Protein 8XUA (pdb70)

Foldseek 3Di:
DKKKKKKKKKAKPFCQQLQFRIFMKIKIWGWDADDQGTKIWMKMWARHHDHDGDDPFRRPHDAFTKMKTWIKDKGCPDVFKIKMWIWIWIDTPPGTAFTKTKMKIKGADPQFKIWMKIKIWGQGPDPPRDDIKIWIWIKIKGDNDQFKIWMWIWIAIDVLGWIKIKTKMWGNDPFKIKIWIWMWGGHSDHGPVRDGSTMIIIMIMIMGMD/DKKKKKKWKKAKPQQQQLQFRIFMKIKIKDWDDDVQGTKMKMKMWASHHDHDGDDPFRRPHDAWTKIKTKIKDKGPPDPFKIKMWMWIWTDTPHGTFFTKTKIKIKGADPQQKIWMKIKIWGQGPDPVRDDIKIKIWIKIKGPNDQQKIWMWIWIAIVVLGWIKIKIKIWGNDAFKIKMWMWIFTGHSDHGPVRHGPTMIMTMIMIMGMD/DKKKWKKKKKAKPQCQALQFRIFMKIKIWDWADDPFGTKIWMKIWASHHDHDGDDPQNGPHDAFTKIKTKMKDKGPPDPFKIKMWIWIWIDGPHDTAFTKTKMKIKGADPQQKIWMKMKIWGHGPDPPRDDIKIKIWTKIKGPVDQFKIWMWIWIAIPVLGWIKIKTKIWGNDPFKIKMWIKIFGGPNDHGPVRDGSIMIMIMIMIMGMD/DKWKKKKKKKAKPFQQALQARIFMKIKIWDWDQDDQGTKIWIKMWASHHDHDGHDPFNRPHDAFTKIKTKMKDKGDPDPFKIKMWIWIWIDTPHDGAFTKTKIKIWGADPQFKIWMKMKIKGQGPDPVRPPIKIKIKIKIKGCNDQQKIWMWIWIAIRPLGWIKIKIKMWRNDAFKIKIWMKMWTGHSDHGPVRHGPIMIMIMIMIMGMD

Organism: Vibrio harveyi (NCBI:txid669)

Structure (mmCIF, N/CA/C/O backbone):
data_8XUA
#
_entry.id   8XUA
#
_cell.length_a   114.540
_cell.length_b   77.089
_cell.length_c   143.062
_cell.angle_alpha   90.00
_cell.angle_beta   95.09
_cell.angle_gamma   90.00
#
_symmetry.space_group_name_H-M   'C 1 2 1'
#
loop_
_entity.id
_entity.type
_entity.pdbx_description
1 polymer Porin
2 non-polymer (HYDROXYETHYLOXY)TRI(ETHYLOXY)OCTANE
3 non-polymer 'PHOSPHATE ION'
4 non-polymer 'SODIUM ION'
5 water water
#
loop_
_atom_site.group_PDB
_atom_site.id
_atom_site.type_symbol
_atom_site.label_atom_id
_atom_site.label_alt_id
_atom_site.label_comp_id
_atom_site.label_asym_id
_atom_site.label_entity_id
_atom_site.label_seq_id
_atom_site.pdbx_PDB_ins_code
_atom_site.Cartn_x
_atom_site.Cartn_y
_atom_site.Cartn_z
_atom_site.occupancy
_atom_site.B_iso_or_equiv
_atom_site.auth_seq_id
_atom_site.auth_comp_id
_atom_site.auth_asym_id
_atom_site.auth_atom_id
_atom_site.pdbx_PDB_model_num
ATOM 1 N N . GLY A 1 1 ? -0.335 4.739 69.073 1.00 56.25 1 GLY A N 1
ATOM 2 C CA . GLY A 1 1 ? 1.020 4.283 68.836 1.00 52.65 1 GLY A CA 1
ATOM 3 C C . GLY A 1 1 ? 1.079 2.839 68.368 1.00 57.71 1 GLY A C 1
ATOM 4 O O . GLY A 1 1 ? 0.389 1.960 68.898 1.00 62.10 1 GLY A O 1
ATOM 5 N N . SER A 1 2 ? 1.911 2.579 67.368 1.00 46.58 2 SER A N 1
ATOM 6 C CA . SER A 1 2 ? 2.052 1.223 66.878 1.00 51.36 2 SER A CA 1
ATOM 7 C C . SER A 1 2 ? 3.414 1.057 66.229 1.00 46.47 2 SER A C 1
ATOM 8 O O . SER A 1 2 ? 3.928 1.988 65.608 1.00 42.16 2 SER A O 1
ATOM 11 N N . SER A 1 3 ? 4.003 -0.119 66.427 1.00 51.41 3 SER A N 1
ATOM 12 C CA . SER A 1 3 ? 5.223 -0.555 65.766 1.00 47.72 3 SER A CA 1
ATOM 13 C C . SER A 1 3 ? 4.881 -1.653 64.768 1.00 47.41 3 SER A C 1
ATOM 14 O O . SER A 1 3 ? 3.806 -2.259 64.824 1.00 47.67 3 SER A O 1
ATOM 17 N N . TYR A 1 4 ? 5.790 -1.892 63.832 1.00 38.38 4 TYR A N 1
ATOM 18 C CA . TYR A 1 4 ? 5.537 -2.955 62.877 1.00 38.07 4 TYR A CA 1
ATOM 19 C C . TYR A 1 4 ? 6.840 -3.380 62.231 1.00 39.50 4 TYR A C 1
ATOM 20 O O . TYR A 1 4 ? 7.789 -2.596 62.147 1.00 35.40 4 TYR A O 1
ATOM 29 N N . VAL A 1 5 ? 6.875 -4.640 61.785 1.00 38.89 5 VAL A N 1
ATOM 30 C CA . VAL A 1 5 ? 7.965 -5.161 60.971 1.00 34.66 5 VAL A CA 1
ATOM 31 C C . VAL A 1 5 ? 7.361 -5.835 59.758 1.00 33.31 5 VAL A C 1
ATOM 32 O O . VAL A 1 5 ? 6.226 -6.313 59.792 1.00 37.24 5 VAL A O 1
ATOM 36 N N . THR A 1 6 ? 8.125 -5.866 58.678 1.00 31.26 6 THR A N 1
ATOM 37 C CA . THR A 1 6 ? 7.716 -6.585 57.486 1.00 30.21 6 THR A CA 1
ATOM 38 C C . THR A 1 6 ? 8.983 -7.001 56.768 1.00 31.76 6 THR A C 1
ATOM 39 O O . THR A 1 6 ? 10.063 -6.474 57.034 1.00 38.39 6 THR A O 1
ATOM 43 N N . GLY A 1 7 ? 8.859 -7.966 55.882 1.00 30.74 7 GLY A N 1
ATOM 44 C CA . GLY A 1 7 ? 10.031 -8.513 55.245 1.00 32.36 7 GLY A CA 1
ATOM 45 C C . GLY A 1 7 ? 9.625 -9.633 54.321 1.00 35.66 7 GLY A C 1
ATOM 46 O O . GLY A 1 7 ? 8.561 -10.246 54.473 1.00 35.77 7 GLY A O 1
ATOM 47 N N . ASN A 1 8 ? 10.495 -9.903 53.358 1.00 34.14 8 ASN A N 1
ATOM 48 C CA . ASN A 1 8 ? 10.202 -10.980 52.433 1.00 37.94 8 ASN A CA 1
ATOM 49 C C . ASN A 1 8 ? 11.485 -11.620 51.936 1.00 37.60 8 ASN A C 1
ATOM 50 O O . ASN A 1 8 ? 12.586 -11.072 52.082 1.00 32.54 8 ASN A O 1
ATOM 55 N N . ILE A 1 9 ? 11.295 -12.775 51.299 1.00 36.12 9 ILE A N 1
ATOM 56 C CA . ILE A 1 9 ? 12.311 -13.471 50.520 1.00 35.01 9 ILE A CA 1
ATOM 57 C C . ILE A 1 9 ? 11.866 -13.469 49.066 1.00 34.38 9 ILE A C 1
ATOM 58 O O . ILE A 1 9 ? 10.703 -13.762 48.760 1.00 33.62 9 ILE A O 1
ATOM 63 N N . GLN A 1 10 ? 12.791 -13.164 48.170 1.00 32.88 10 GLN A N 1
ATOM 64 C CA . GLN A 1 10 ? 12.478 -13.008 46.755 1.00 37.57 10 GLN A CA 1
ATOM 65 C C . GLN A 1 10 ? 13.335 -13.968 45.935 1.00 41.33 10 GLN A C 1
ATOM 66 O O . GLN A 1 10 ? 14.570 -13.911 46.004 1.00 38.66 10 GLN A O 1
ATOM 72 N N . PHE A 1 11 ? 12.682 -14.858 45.173 1.00 40.59 11 PHE A N 1
ATOM 73 C CA . PHE A 1 11 ? 13.367 -15.787 44.272 1.00 40.35 11 PHE A CA 1
ATOM 74 C C . PHE A 1 11 ? 13.248 -15.281 42.840 1.00 36.88 11 PHE A C 1
ATOM 75 O O . PHE A 1 11 ? 12.140 -15.125 42.344 1.00 40.40 11 PHE A O 1
ATOM 83 N N . HIS A 1 12 ? 14.374 -15.065 42.164 1.00 37.05 12 HIS A N 1
ATOM 84 C CA . HIS A 1 12 ? 14.389 -14.392 40.866 1.00 39.54 12 HIS A CA 1
ATOM 85 C C . HIS A 1 12 ? 14.752 -15.348 39.742 1.00 42.20 12 HIS A C 1
ATOM 86 O O . HIS A 1 12 ? 15.687 -16.144 39.879 1.00 43.83 12 HIS A O 1
ATOM 93 N N . ASP A 1 13 ? 14.053 -15.221 38.603 1.00 41.81 13 ASP A N 1
ATOM 94 C CA . ASP A 1 13 ? 14.336 -16.030 37.412 1.00 43.39 13 ASP A CA 1
ATOM 95 C C . ASP A 1 13 ? 15.349 -15.375 36.479 1.00 41.68 13 ASP A C 1
ATOM 96 O O . ASP A 1 13 ? 15.654 -15.932 35.425 1.00 43.88 13 ASP A O 1
ATOM 101 N N . ASP A 1 14 ? 15.839 -14.193 36.841 1.00 41.20 14 ASP A N 1
ATOM 102 C CA . ASP A 1 14 ? 16.899 -13.490 36.122 1.00 40.55 14 ASP A CA 1
ATOM 103 C C . ASP A 1 14 ? 17.388 -12.470 37.147 1.00 45.99 14 ASP A C 1
ATOM 104 O O . ASP A 1 14 ? 16.738 -11.446 37.357 1.00 53.37 14 ASP A O 1
ATOM 109 N N . GLY A 1 15 ? 18.484 -12.744 37.799 1.00 40.75 15 GLY A N 1
ATOM 110 C CA . GLY A 1 15 ? 18.688 -11.854 38.921 1.00 39.32 15 GLY A CA 1
ATOM 111 C C . GLY A 1 15 ? 19.594 -10.690 38.610 1.00 40.25 15 GLY A C 1
ATOM 112 O O . GLY A 1 15 ? 20.279 -10.186 39.505 1.00 41.47 15 GLY A O 1
ATOM 113 N N . ARG A 1 16 ? 19.624 -10.255 37.349 1.00 39.83 16 ARG A N 1
ATOM 114 C CA . ARG A 1 16 ? 20.656 -9.306 36.951 1.00 38.03 16 ARG A CA 1
ATOM 115 C C . ARG A 1 16 ? 20.435 -7.933 37.580 1.00 41.74 16 ARG A C 1
ATOM 116 O O . ARG A 1 16 ? 21.383 -7.337 38.099 1.00 39.48 16 ARG A O 1
ATOM 124 N N . ILE A 1 17 ? 19.193 -7.416 37.570 1.00 44.44 17 ILE A N 1
ATOM 125 C CA . ILE A 1 17 ? 18.978 -6.081 38.136 1.00 38.57 17 ILE A CA 1
ATOM 126 C C . ILE A 1 17 ? 19.300 -6.072 39.621 1.00 41.36 17 ILE A C 1
ATOM 127 O O . ILE A 1 17 ? 19.717 -5.041 40.169 1.00 45.60 17 ILE A O 1
ATOM 132 N N . HIS A 1 18 ? 19.165 -7.215 40.285 1.00 40.14 18 HIS A N 1
ATOM 133 C CA . HIS A 1 18 ? 19.445 -7.306 41.706 1.00 35.27 18 HIS A CA 1
ATOM 134 C C . HIS A 1 18 ? 20.858 -7.732 42.017 1.00 35.42 18 HIS A C 1
ATOM 135 O O . HIS A 1 18 ? 21.270 -7.596 43.166 1.00 40.69 18 HIS A O 1
ATOM 142 N N . GLY A 1 19 ? 21.598 -8.252 41.043 1.00 38.58 19 GLY A N 1
ATOM 143 C CA . GLY A 1 19 ? 22.914 -8.810 41.289 1.00 38.54 19 GLY A CA 1
ATOM 144 C C . GLY A 1 19 ? 22.935 -10.219 41.863 1.00 37.63 19 GLY A C 1
ATOM 145 O O . GLY A 1 19 ? 24.025 -10.729 42.169 1.00 38.53 19 GLY A O 1
ATOM 146 N N . SER A 1 20 ? 21.786 -10.883 41.978 1.00 36.12 20 SER A N 1
ATOM 147 C CA . SER A 1 20 ? 21.697 -12.115 42.750 1.00 37.60 20 SER A CA 1
ATOM 148 C C . SER A 1 20 ? 20.366 -12.798 42.449 1.00 39.23 20 SER A C 1
ATOM 149 O O . SER A 1 20 ? 19.397 -12.133 42.085 1.00 39.26 20 SER A O 1
ATOM 152 N N . ASP A 1 21 ? 20.344 -14.143 42.581 1.00 43.41 21 ASP A N 1
ATOM 153 C CA . ASP A 1 21 ? 19.165 -14.970 42.280 1.00 41.75 21 ASP A CA 1
ATOM 154 C C . ASP A 1 21 ? 18.139 -14.945 43.398 1.00 41.07 21 ASP A C 1
ATOM 155 O O . ASP A 1 21 ? 16.978 -15.326 43.195 1.00 40.11 21 ASP A O 1
ATOM 160 N N . MET A 1 22 ? 18.555 -14.517 44.574 1.00 42.29 22 MET A N 1
ATOM 161 C CA . MET A 1 22 ? 17.711 -14.462 45.745 1.00 40.72 22 MET A CA 1
ATOM 162 C C . MET A 1 22 ? 18.022 -13.168 46.480 1.00 35.03 22 MET A C 1
ATOM 163 O O . MET A 1 22 ? 19.188 -12.797 46.615 1.00 32.79 22 MET A O 1
ATOM 168 N N . THR A 1 23 ? 16.983 -12.462 46.916 1.00 34.39 23 THR A N 1
ATOM 169 C CA . THR A 1 23 ? 17.177 -11.282 47.748 1.00 31.41 23 THR A CA 1
ATOM 170 C C . THR A 1 23 ? 16.094 -11.212 48.815 1.00 28.31 23 THR A C 1
ATOM 171 O O . THR A 1 23 ? 15.100 -11.936 48.785 1.00 35.04 23 THR A O 1
ATOM 175 N N . SER A 1 24 ? 16.290 -10.298 49.749 1.00 28.87 24 SER A N 1
ATOM 176 C CA . SER A 1 24 ? 15.340 -9.972 50.799 1.00 28.50 24 SER A CA 1
ATOM 177 C C . SER A 1 24 ? 15.227 -8.456 50.937 1.00 30.32 24 SER A C 1
ATOM 178 O O . SER A 1 24 ? 16.213 -7.723 50.782 1.00 27.70 24 SER A O 1
ATOM 181 N N . THR A 1 25 ? 14.021 -7.993 51.240 1.00 31.67 25 THR A N 1
ATOM 182 C CA . THR A 1 25 ? 13.775 -6.617 51.641 1.00 30.73 25 THR A CA 1
ATOM 183 C C . THR A 1 25 ? 13.086 -6.628 52.996 1.00 33.19 25 THR A C 1
ATOM 184 O O . THR A 1 25 ? 12.158 -7.417 53.223 1.00 35.16 25 THR A O 1
ATOM 188 N N . LEU A 1 26 ? 13.535 -5.762 53.898 1.00 26.93 26 LEU A N 1
ATOM 189 C CA . LEU A 1 26 ? 13.078 -5.818 55.276 1.00 28.34 26 LEU A CA 1
ATOM 190 C C . LEU A 1 26 ? 12.816 -4.407 55.739 1.00 32.90 26 LEU A C 1
ATOM 191 O O . LEU A 1 26 ? 13.506 -3.474 55.323 1.00 37.94 26 LEU A O 1
ATOM 196 N N . GLU A 1 27 ? 11.832 -4.250 56.620 1.00 32.43 27 GLU A N 1
ATOM 197 C CA . GLU A 1 27 ? 11.408 -2.910 56.988 1.00 31.34 27 GLU A CA 1
ATOM 198 C C . GLU A 1 27 ? 10.803 -2.918 58.379 1.00 31.25 27 GLU A C 1
ATOM 199 O O . GLU A 1 27 ? 10.083 -3.844 58.744 1.00 37.03 27 GLU A O 1
ATOM 205 N N . ALA A 1 28 ? 11.073 -1.864 59.134 1.00 33.57 28 ALA A N 1
ATOM 206 C CA . ALA A 1 28 ? 10.566 -1.673 60.491 1.00 36.26 28 ALA A CA 1
ATOM 207 C C . ALA A 1 28 ? 10.250 -0.197 60.717 1.00 31.79 28 ALA A C 1
ATOM 208 O O . ALA A 1 28 ? 11.002 0.690 60.288 1.00 25.63 28 ALA A O 1
ATOM 210 N N . GLY A 1 29 ? 9.152 0.060 61.414 1.00 32.78 29 GLY A N 1
ATOM 211 C CA . GLY A 1 29 ? 8.816 1.437 61.722 1.00 34.63 29 GLY A CA 1
ATOM 212 C C . GLY A 1 29 ? 7.840 1.545 62.866 1.00 36.13 29 GLY A C 1
ATOM 213 O O . GLY A 1 29 ? 7.286 0.557 63.348 1.00 41.77 29 GLY A O 1
ATOM 214 N N . HIS A 1 30 ? 7.652 2.769 63.316 1.00 35.47 30 HIS A N 1
ATOM 215 C CA . HIS A 1 30 ? 6.702 3.043 64.377 1.00 36.77 30 HIS A CA 1
ATOM 216 C C . HIS A 1 30 ? 5.817 4.202 63.932 1.00 39.46 30 HIS A C 1
ATOM 217 O O . HIS A 1 30 ? 6.233 5.051 63.130 1.00 37.18 30 HIS A O 1
ATOM 224 N N . THR A 1 31 ? 4.561 4.199 64.392 1.00 37.71 31 THR A N 1
ATOM 225 C CA . THR A 1 31 ? 3.645 5.299 64.107 1.00 37.36 31 THR A CA 1
ATOM 226 C C . THR A 1 31 ? 3.272 6.015 65.398 1.00 34.03 31 THR A C 1
ATOM 227 O O . THR A 1 31 ? 2.651 5.425 66.277 1.00 41.90 31 THR A O 1
ATOM 231 N N . PHE A 1 32 ? 3.647 7.273 65.518 1.00 31.68 32 PHE A N 1
AT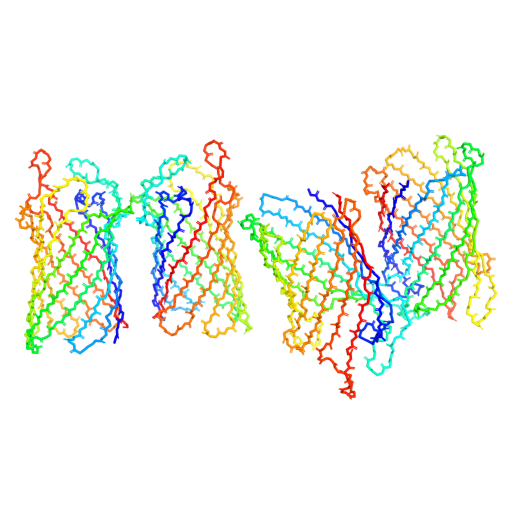OM 232 C CA . PHE A 1 32 ? 3.125 8.090 66.601 1.00 39.16 32 PHE A CA 1
ATOM 233 C C . PHE A 1 32 ? 1.878 8.830 66.114 1.00 47.52 32 PHE A C 1
ATOM 234 O O . PHE A 1 32 ? 1.852 9.376 65.006 1.00 44.70 32 PHE A O 1
ATOM 242 N N . ASP A 1 33 ? 0.844 8.838 66.949 1.00 50.22 33 ASP A N 1
ATOM 243 C CA . ASP A 1 33 ? -0.408 9.503 66.634 1.00 50.58 33 ASP A CA 1
ATOM 244 C C . ASP A 1 33 ? -0.329 10.951 67.102 1.00 54.05 33 ASP A C 1
ATOM 245 O O . ASP A 1 33 ? 0.140 11.218 68.211 1.00 54.97 33 ASP A O 1
ATOM 250 N N . ASN A 1 34 ? -0.736 11.880 66.244 1.00 55.91 34 ASN A N 1
ATOM 251 C CA . ASN A 1 34 ? -0.828 13.294 66.601 1.00 60.64 34 ASN A CA 1
ATOM 252 C C . ASN A 1 34 ? -2.170 13.818 66.082 1.00 66.61 34 ASN A C 1
ATOM 253 O O . ASN A 1 34 ? -3.085 13.053 65.746 1.00 62.67 34 ASN A O 1
ATOM 258 N N . GLN A 1 35 ? -2.311 15.147 66.009 1.00 77.93 35 GLN A N 1
ATOM 259 C CA . GLN A 1 35 ? -3.579 15.724 65.563 1.00 80.39 35 GLN A CA 1
ATOM 260 C C . GLN A 1 35 ? -3.883 15.361 64.114 1.00 84.65 35 GLN A C 1
ATOM 261 O O . GLN A 1 35 ? -4.992 14.917 63.790 1.00 89.14 35 GLN A O 1
ATOM 267 N N . PHE A 1 36 ? -2.913 15.560 63.224 1.00 68.28 36 PHE A N 1
ATOM 268 C CA . PHE A 1 36 ? -3.167 15.353 61.807 1.00 60.57 36 PHE A CA 1
ATOM 269 C C . PHE A 1 36 ? -3.419 13.878 61.485 1.00 61.94 36 PHE A C 1
ATOM 270 O O . PHE A 1 36 ? -4.213 13.557 60.585 1.00 55.97 36 PHE A O 1
ATOM 278 N N . GLY A 1 37 ? -2.773 12.977 62.206 1.00 61.89 37 GLY A N 1
ATOM 279 C CA . GLY A 1 37 ? -2.934 11.548 61.984 1.00 57.97 37 GLY A CA 1
ATOM 280 C C . GLY A 1 37 ? -1.712 10.780 62.479 1.00 52.18 37 GLY A C 1
ATOM 281 O O . GLY A 1 37 ? -1.191 11.021 63.575 1.00 51.34 37 GLY A O 1
ATOM 282 N N . GLY A 1 38 ? -1.260 9.842 61.658 1.00 42.62 38 GLY A N 1
ATOM 283 C CA . GLY A 1 38 ? -0.085 9.074 61.994 1.00 44.96 38 GLY A CA 1
ATOM 284 C C . GLY A 1 38 ? 1.147 9.761 61.449 1.00 40.74 38 GLY A C 1
ATOM 285 O O . GLY A 1 38 ? 1.174 10.172 60.285 1.00 40.99 38 GLY A O 1
ATOM 286 N N . PHE A 1 39 ? 2.153 9.923 62.305 1.00 39.62 39 PHE A N 1
ATOM 287 C CA . PHE A 1 39 ? 3.502 10.237 61.860 1.00 38.05 39 PHE A CA 1
ATOM 288 C C . PHE A 1 39 ? 4.351 8.983 62.030 1.00 40.08 39 PHE A C 1
ATOM 289 O O . PHE A 1 39 ? 4.505 8.482 63.151 1.00 37.50 39 PHE A O 1
ATOM 297 N N . THR A 1 40 ? 4.893 8.478 60.916 1.00 37.84 40 THR A N 1
ATOM 298 C CA . THR A 1 40 ? 5.567 7.186 60.868 1.00 36.71 40 THR A CA 1
ATOM 299 C C . THR A 1 40 ? 7.016 7.371 60.446 1.00 36.97 40 THR A C 1
ATOM 300 O O . THR A 1 40 ? 7.280 7.891 59.355 1.00 36.71 40 THR A O 1
ATOM 304 N N . VAL A 1 41 ? 7.939 6.908 61.292 1.00 31.43 41 VAL A N 1
ATOM 305 C CA . VAL A 1 41 ? 9.363 6.828 60.981 1.00 33.64 41 VAL A CA 1
ATOM 306 C C . VAL A 1 41 ? 9.716 5.364 60.725 1.00 35.43 41 VAL A C 1
ATOM 307 O O . VAL A 1 41 ? 9.164 4.461 61.365 1.00 35.19 41 VAL A O 1
ATOM 311 N N . TYR A 1 42 ? 10.627 5.120 59.790 1.00 30.53 42 TYR A N 1
ATOM 312 C CA . TYR A 1 42 ? 10.901 3.745 59.402 1.00 30.50 42 TYR A CA 1
ATOM 313 C C . TYR A 1 42 ? 12.269 3.662 58.740 1.00 32.74 42 TYR A C 1
ATOM 314 O O . TYR A 1 42 ? 12.871 4.670 58.361 1.00 28.09 42 TYR A O 1
ATOM 323 N N . THR A 1 43 ? 12.749 2.425 58.613 1.00 32.03 43 THR A N 1
ATOM 324 C CA . THR A 1 43 ? 13.958 2.135 57.869 1.00 34.06 43 THR A CA 1
ATOM 325 C C . THR A 1 43 ? 13.756 0.863 57.056 1.00 32.51 43 THR A C 1
ATOM 326 O O . THR A 1 43 ? 13.021 -0.039 57.466 1.00 30.23 43 THR A O 1
ATOM 330 N N . GLU A 1 44 ? 14.365 0.826 55.872 1.00 29.60 44 GLU A N 1
ATOM 331 C CA . GLU A 1 44 ? 14.194 -0.277 54.942 1.00 31.04 44 GLU A CA 1
ATOM 332 C C . GLU A 1 44 ? 15.566 -0.727 54.474 1.00 31.47 44 GLU A C 1
ATOM 333 O O . GLU A 1 44 ? 16.405 0.107 54.113 1.00 31.67 44 GLU A O 1
ATOM 339 N N . PHE A 1 45 ? 15.808 -2.030 54.511 1.00 26.93 45 PHE A N 1
ATOM 340 C CA . PHE A 1 45 ? 16.951 -2.618 53.825 1.00 29.01 45 PHE A CA 1
ATOM 341 C C . PHE A 1 45 ? 16.369 -3.262 52.572 1.00 33.57 45 PHE A C 1
ATOM 342 O O . PHE A 1 45 ? 15.637 -4.259 52.649 1.00 31.06 45 PHE A O 1
ATOM 350 N N . ASP A 1 46 ? 16.660 -2.670 51.427 1.00 30.90 46 ASP A N 1
ATOM 351 C CA . ASP A 1 46 ? 16.237 -3.199 50.150 1.00 30.27 46 ASP A CA 1
ATOM 352 C C . ASP A 1 46 ? 17.451 -3.795 49.442 1.00 31.05 46 ASP A C 1
ATOM 353 O O . ASP A 1 46 ? 18.513 -3.169 49.389 1.00 30.35 46 ASP A O 1
ATOM 358 N N . GLY A 1 47 ? 17.308 -5.020 48.948 1.00 27.76 47 GLY A N 1
ATOM 359 C CA . GLY A 1 47 ? 18.312 -5.602 48.090 1.00 24.96 47 GLY A CA 1
ATOM 360 C C . GLY A 1 47 ? 19.359 -6.427 48.792 1.00 33.01 47 GLY A C 1
ATOM 361 O O . GLY A 1 47 ? 20.493 -6.512 48.298 1.00 32.02 47 GLY A O 1
ATOM 362 N N . ILE A 1 48 ? 19.035 -7.010 49.948 1.00 30.87 48 ILE A N 1
ATOM 363 C CA . ILE A 1 48 ? 19.987 -7.876 50.631 1.00 32.66 48 ILE A CA 1
ATOM 364 C C . ILE A 1 48 ? 20.210 -9.110 49.768 1.00 34.58 48 ILE A C 1
ATOM 365 O O . ILE A 1 48 ? 19.274 -9.864 49.490 1.00 34.32 48 ILE A O 1
ATOM 370 N N . GLN A 1 49 ? 21.443 -9.321 49.330 1.00 35.38 49 GLN A N 1
ATOM 371 C CA . GLN A 1 49 ? 21.698 -10.424 48.416 1.00 36.92 49 GLN A CA 1
ATOM 372 C C . GLN A 1 49 ? 21.840 -11.736 49.185 1.00 35.37 49 GLN A C 1
ATOM 373 O O . GLN A 1 49 ? 22.683 -11.847 50.081 1.00 35.28 49 GLN A O 1
ATOM 379 N N . LEU A 1 50 ? 21.000 -12.720 48.835 1.00 36.10 50 LEU A N 1
ATOM 380 C CA . LEU A 1 50 ? 21.011 -14.043 49.451 1.00 34.84 50 LEU A CA 1
ATOM 381 C C . LEU A 1 50 ? 21.451 -15.151 48.503 1.00 37.20 50 LEU A C 1
ATOM 382 O O . LEU A 1 50 ? 21.936 -16.181 48.973 1.00 40.49 50 LEU A O 1
ATOM 387 N N . GLY A 1 51 ? 21.299 -14.970 47.190 1.00 36.67 51 GLY A N 1
ATOM 388 C CA . GLY A 1 51 ? 21.533 -16.015 46.223 1.00 33.56 51 GLY A CA 1
ATOM 389 C C . GLY A 1 51 ? 22.826 -15.871 45.428 1.00 38.44 51 GLY A C 1
ATOM 390 O O . GLY A 1 51 ? 23.644 -14.968 45.623 1.00 34.63 51 GLY A O 1
ATOM 391 N N . LYS A 1 52 ? 23.003 -16.837 44.524 1.00 40.87 52 LYS A N 1
ATOM 392 C CA . LYS A 1 52 ? 24.116 -16.835 43.587 1.00 38.77 52 LYS A CA 1
ATOM 393 C C . LYS A 1 52 ? 24.199 -15.506 42.855 1.00 37.51 52 LYS A C 1
ATOM 394 O O . LYS A 1 52 ? 23.183 -15.000 42.367 1.00 43.31 52 LYS A O 1
ATOM 400 N N . LEU A 1 53 ? 25.413 -14.957 42.760 1.00 33.50 53 LEU A N 1
ATOM 401 C CA . LEU A 1 53 ? 25.613 -13.624 42.193 1.00 34.00 53 LEU A CA 1
ATOM 402 C C . LEU A 1 53 ? 25.478 -13.638 40.678 1.00 41.55 53 LEU A C 1
ATOM 403 O O . LEU A 1 53 ? 26.077 -14.476 40.003 1.00 51.91 53 LEU A O 1
ATOM 408 N N . GLU A 1 54 ? 24.717 -12.688 40.139 1.00 45.04 54 GLU A N 1
ATOM 409 C CA . GLU A 1 54 ? 24.611 -12.475 38.699 1.00 42.25 54 GLU A CA 1
ATOM 410 C C . GLU A 1 54 ? 25.520 -11.316 38.310 1.00 43.16 54 GLU A C 1
ATOM 411 O O . GLU A 1 54 ? 25.238 -10.161 38.642 1.00 44.31 54 GLU A O 1
ATOM 417 N N . THR A 1 55 ? 26.601 -11.616 37.593 1.00 49.43 55 THR A N 1
ATOM 418 C CA . THR A 1 55 ? 27.559 -10.587 37.210 1.00 54.51 55 THR A CA 1
ATOM 419 C C . THR A 1 55 ? 27.712 -10.405 35.704 1.00 55.71 55 THR A C 1
ATOM 420 O O . THR A 1 55 ? 28.315 -9.412 35.281 1.00 56.23 55 THR A O 1
ATOM 424 N N . GLU A 1 56 ? 27.189 -11.309 34.889 1.00 54.37 56 GLU A N 1
ATOM 425 C CA . GLU A 1 56 ? 27.377 -11.208 33.452 1.00 57.80 56 GLU A CA 1
ATOM 426 C C . GLU A 1 56 ? 26.202 -10.466 32.836 1.00 58.54 56 GLU A C 1
ATOM 427 O O . GLU A 1 56 ? 25.146 -10.316 33.450 1.00 59.95 56 GLU A O 1
ATOM 433 N N . ASN A 1 57 ? 26.403 -9.986 31.610 1.00 55.69 57 ASN A N 1
ATOM 434 C CA . ASN A 1 57 ? 25.309 -9.496 30.772 1.00 54.67 57 ASN A CA 1
ATOM 435 C C . ASN A 1 57 ? 24.495 -8.409 31.456 1.00 54.25 57 ASN A C 1
ATOM 436 O O . ASN A 1 57 ? 23.271 -8.380 31.352 1.00 58.41 57 ASN A O 1
ATOM 441 N N . GLY A 1 58 ? 25.160 -7.510 32.159 1.00 54.47 58 GLY A N 1
ATOM 442 C CA . GLY A 1 58 ? 24.445 -6.429 32.794 1.00 52.32 58 GLY A CA 1
ATOM 443 C C . GLY A 1 58 ? 24.075 -6.669 34.236 1.00 50.31 58 GLY A C 1
ATOM 444 O O . GLY A 1 58 ? 23.569 -5.747 34.885 1.00 52.14 58 GLY A O 1
ATOM 445 N N . GLY A 1 59 ? 24.320 -7.869 34.758 1.00 48.50 59 GLY A N 1
ATOM 446 C CA . GLY A 1 59 ? 24.052 -8.125 36.161 1.00 45.72 59 GLY A CA 1
ATOM 447 C C . GLY A 1 59 ? 24.876 -7.227 37.068 1.00 45.91 59 GLY A C 1
ATOM 448 O O . GLY A 1 59 ? 26.053 -6.960 36.816 1.00 51.68 59 GLY A O 1
ATOM 449 N N . ALA A 1 60 ? 24.247 -6.779 38.152 1.00 42.10 60 ALA A N 1
ATOM 450 C CA . ALA A 1 60 ? 24.880 -5.849 39.070 1.00 38.89 60 ALA A CA 1
ATOM 451 C C . ALA A 1 60 ? 25.986 -6.489 39.908 1.00 41.71 60 ALA A C 1
ATOM 452 O O . ALA A 1 60 ? 26.803 -5.762 40.482 1.00 37.77 60 ALA A O 1
ATOM 454 N N . GLY A 1 61 ? 26.037 -7.818 40.003 1.00 39.25 61 GLY A N 1
ATOM 455 C CA . GLY A 1 61 ? 27.128 -8.356 40.791 1.00 38.24 61 GLY A CA 1
ATOM 456 C C . GLY A 1 61 ? 26.997 -8.052 42.285 1.00 39.49 61 GLY A C 1
ATOM 457 O O . GLY A 1 61 ? 25.910 -7.831 42.819 1.00 41.68 61 GLY A O 1
ATOM 458 N N . ASN A 1 62 ? 28.133 -8.065 42.972 1.00 37.50 62 ASN A N 1
ATOM 459 C CA . ASN A 1 62 ? 28.105 -7.903 44.421 1.00 37.87 62 ASN A CA 1
ATOM 460 C C . ASN A 1 62 ? 27.784 -6.442 44.754 1.00 38.06 62 ASN A C 1
ATOM 461 O O . ASN A 1 62 ? 28.656 -5.574 44.721 1.00 36.20 62 ASN A O 1
ATOM 466 N N . THR A 1 63 ? 26.526 -6.175 45.088 1.00 35.95 63 THR A N 1
ATOM 467 C CA . THR A 1 63 ? 26.067 -4.846 45.460 1.00 39.44 63 THR A CA 1
ATOM 468 C C . THR A 1 63 ? 26.238 -4.627 46.960 1.00 39.48 63 THR A C 1
ATOM 469 O O . THR A 1 63 ? 26.603 -5.538 47.713 1.00 34.96 63 THR A O 1
ATOM 473 N N . THR A 1 64 ? 25.991 -3.354 47.392 1.00 37.82 64 THR A N 1
ATOM 474 C CA . THR A 1 64 ? 25.718 -3.040 48.790 1.00 36.67 64 THR A CA 1
ATOM 475 C C . THR A 1 64 ? 24.251 -2.661 48.927 1.00 31.32 64 THR A C 1
ATOM 476 O O . THR A 1 64 ? 23.679 -2.067 48.017 1.00 33.74 64 THR A O 1
ATOM 480 N N . PRO A 1 65 ? 23.610 -3.000 50.036 1.00 28.75 65 PRO A N 1
ATOM 481 C CA . PRO A 1 65 ? 22.150 -2.857 50.116 1.00 27.07 65 PRO A CA 1
ATOM 482 C C . PRO A 1 65 ? 21.694 -1.399 50.022 1.00 29.50 65 PRO A C 1
ATOM 483 O O . PRO A 1 65 ? 22.458 -0.460 50.254 1.00 32.03 65 PRO A O 1
ATOM 487 N N . ALA A 1 66 ? 20.415 -1.221 49.702 1.00 24.48 66 ALA A N 1
ATOM 488 C CA . ALA A 1 66 ? 19.799 0.097 49.575 1.00 28.94 66 ALA A CA 1
ATOM 489 C C . ALA A 1 66 ? 19.120 0.450 50.892 1.00 29.69 66 ALA A C 1
ATOM 490 O O . ALA A 1 66 ? 18.083 -0.125 51.224 1.00 34.18 66 ALA A O 1
ATOM 492 N N . ILE A 1 67 ? 19.682 1.400 51.635 1.00 28.96 67 ILE A N 1
ATOM 493 C CA . ILE A 1 67 ? 19.188 1.757 52.966 1.00 31.26 67 ILE A CA 1
ATOM 494 C C . ILE A 1 67 ? 18.325 3.012 52.880 1.00 33.25 67 ILE A C 1
ATOM 495 O O . ILE A 1 67 ? 18.795 4.077 52.465 1.00 36.26 67 ILE A O 1
ATOM 500 N N . THR A 1 68 ? 17.076 2.896 53.309 1.00 34.34 68 THR A N 1
ATOM 501 C CA . THR A 1 68 ? 16.151 4.011 53.447 1.00 31.54 68 THR A CA 1
ATOM 502 C C . THR A 1 68 ? 15.903 4.309 54.923 1.00 34.12 68 THR A C 1
ATOM 503 O O . THR A 1 68 ? 15.571 3.406 55.695 1.00 33.12 68 THR A O 1
ATOM 507 N N . VAL A 1 69 ? 16.044 5.562 55.313 1.00 30.64 69 VAL A N 1
ATOM 508 C CA . VAL A 1 69 ? 15.396 6.066 56.514 1.00 28.78 69 VAL A CA 1
ATOM 509 C C . VAL A 1 69 ? 14.397 7.117 56.057 1.00 31.15 69 VAL A C 1
ATOM 510 O O . VAL A 1 69 ? 14.642 7.830 55.077 1.00 33.05 69 VAL A O 1
ATOM 514 N N . GLY A 1 70 ? 13.257 7.190 56.736 1.00 31.29 70 GLY A N 1
ATOM 515 C CA . GLY A 1 70 ? 12.193 8.044 56.251 1.00 32.29 70 GLY A CA 1
ATOM 516 C C . GLY A 1 70 ? 11.255 8.479 57.347 1.00 33.95 70 GLY A C 1
ATOM 517 O O . GLY A 1 70 ? 11.194 7.869 58.418 1.00 34.45 70 GLY A O 1
ATOM 518 N N . GLY A 1 71 ? 10.516 9.558 57.054 1.00 35.90 71 GLY A N 1
ATOM 519 C CA . GLY A 1 71 ? 9.428 10.061 57.873 1.00 31.70 71 GLY A CA 1
ATOM 520 C C . GLY A 1 71 ? 8.264 10.526 57.021 1.00 32.19 71 GLY A C 1
ATOM 521 O O . GLY A 1 71 ? 8.471 11.092 55.946 1.00 33.33 71 GLY A O 1
ATOM 522 N N . GLU A 1 72 ? 7.038 10.288 57.489 1.00 35.21 72 GLU A N 1
ATOM 523 C CA . GLU A 1 72 ? 5.807 10.534 56.735 1.00 37.04 72 GLU A CA 1
ATOM 524 C C . GLU A 1 72 ? 4.711 10.988 57.687 1.00 33.77 72 GLU A C 1
ATOM 525 O O . GLU A 1 72 ? 4.500 10.365 58.732 1.00 31.79 72 GLU A O 1
ATOM 531 N N . GLN A 1 73 ? 3.996 12.046 57.317 1.00 36.52 73 GLN A N 1
ATOM 532 C CA . GLN A 1 73 ? 2.826 12.504 58.062 1.00 35.93 73 GLN A CA 1
ATOM 533 C C . GLN A 1 73 ? 1.582 12.168 57.254 1.00 35.26 73 GLN A C 1
ATOM 534 O O . GLN A 1 73 ? 1.475 12.554 56.083 1.00 34.56 73 GLN A O 1
ATOM 540 N N . ALA A 1 74 ? 0.657 11.436 57.860 1.00 33.56 74 ALA A N 1
ATOM 541 C CA . ALA A 1 74 ? -0.583 11.092 57.177 1.00 41.29 74 ALA A CA 1
ATOM 542 C C . ALA A 1 74 ? -1.727 11.929 57.746 1.00 42.40 74 ALA A C 1
ATOM 543 O O . ALA A 1 74 ? -1.728 12.299 58.922 1.00 44.40 74 ALA A O 1
ATOM 545 N N . PHE A 1 75 ? -2.674 12.279 56.885 1.00 43.31 75 PHE A N 1
ATOM 546 C CA . PHE A 1 75 ? -3.788 13.148 57.265 1.00 48.36 75 PHE A CA 1
ATOM 547 C C . PHE A 1 75 ? -5.062 12.458 56.822 1.00 43.84 75 PHE A C 1
ATOM 548 O O . PHE A 1 75 ? -5.265 12.258 55.624 1.00 44.88 75 PHE A O 1
ATOM 556 N N . ASN A 1 76 ? -5.904 12.080 57.774 1.00 44.91 76 ASN A N 1
ATOM 557 C CA . ASN A 1 76 ? -7.217 11.531 57.460 1.00 40.45 76 ASN A CA 1
ATOM 558 C C . ASN A 1 76 ? -8.148 12.691 57.128 1.00 51.16 76 ASN A C 1
ATOM 559 O O . ASN A 1 76 ? -8.682 13.341 58.027 1.00 55.80 76 ASN A O 1
ATOM 564 N N . ILE A 1 77 ? -8.332 12.967 55.831 1.00 52.01 77 ILE A N 1
ATOM 565 C CA . ILE A 1 77 ? -9.151 14.100 55.404 1.00 52.61 77 ILE A CA 1
ATOM 566 C C . ILE A 1 77 ? -10.630 13.805 55.630 1.00 55.76 77 ILE A C 1
ATOM 567 O O . ILE A 1 77 ? -11.357 14.602 56.233 1.00 54.89 77 ILE A O 1
ATOM 572 N N . THR A 1 78 ? -11.096 12.674 55.111 1.00 56.52 78 THR A N 1
ATOM 573 C CA . THR A 1 78 ? -12.413 12.112 55.350 1.00 51.11 78 THR A CA 1
ATOM 574 C C . THR A 1 78 ? -12.211 10.706 55.899 1.00 59.47 78 THR A C 1
ATOM 575 O O . THR A 1 78 ? -11.076 10.235 56.039 1.00 65.00 78 THR A O 1
ATOM 579 N N . ASP A 1 79 ? -13.302 10.040 56.279 1.00 58.26 79 ASP A N 1
ATOM 580 C CA . ASP A 1 79 ? -13.149 8.717 56.873 1.00 58.20 79 ASP A CA 1
ATOM 581 C C . ASP A 1 79 ? -12.603 7.694 55.878 1.00 57.29 79 ASP A C 1
ATOM 582 O O . ASP A 1 79 ? -12.149 6.619 56.291 1.00 57.66 79 ASP A O 1
ATOM 587 N N . HIS A 1 80 ? -12.637 8.019 54.583 1.00 52.82 80 HIS A N 1
ATOM 588 C CA . HIS A 1 80 ? -12.273 7.154 53.472 1.00 47.35 80 HIS A CA 1
ATOM 589 C C . HIS A 1 80 ? -11.137 7.708 52.614 1.00 49.90 80 HIS A C 1
ATOM 590 O O . HIS A 1 80 ? -10.417 6.926 51.981 1.00 51.24 80 HIS A O 1
ATOM 597 N N . LEU A 1 81 ? -10.962 9.025 52.574 1.00 47.51 81 LEU A N 1
ATOM 598 C CA . LEU A 1 81 ? -9.935 9.691 51.786 1.00 49.59 81 LEU A CA 1
ATOM 599 C C . LEU A 1 81 ? -8.808 10.158 52.699 1.00 52.50 81 LEU A C 1
ATOM 600 O O . LEU A 1 81 ? -9.050 10.910 53.653 1.00 51.23 81 LEU A O 1
ATOM 605 N N . TRP A 1 82 ? -7.579 9.731 52.402 1.00 43.65 82 TRP A N 1
ATOM 606 C CA . TRP A 1 82 ? -6.418 10.133 53.186 1.00 38.97 82 TRP A CA 1
ATOM 607 C C . TRP A 1 82 ? -5.320 10.614 52.248 1.00 41.61 82 TRP A C 1
ATOM 608 O O . TRP A 1 82 ? -5.298 10.296 51.056 1.00 43.85 82 TRP A O 1
ATOM 619 N N . VAL A 1 83 ? -4.408 11.406 52.800 1.00 40.93 83 VAL A N 1
ATOM 620 C CA . VAL A 1 83 ? -3.203 11.831 52.104 1.00 40.17 83 VAL A CA 1
ATOM 621 C C . VAL A 1 83 ? -2.054 11.744 53.093 1.00 40.59 83 VAL A C 1
ATOM 622 O O . VAL A 1 83 ? -2.253 11.701 54.312 1.00 37.92 83 VAL A O 1
ATOM 626 N N . ALA A 1 84 ? -0.840 11.710 52.548 1.00 37.48 84 ALA A N 1
ATOM 627 C CA . ALA A 1 84 ? 0.351 11.710 53.377 1.00 35.19 84 ALA A CA 1
ATOM 628 C C . ALA A 1 84 ? 1.450 12.455 52.648 1.00 34.33 84 ALA A C 1
ATOM 629 O O . ALA A 1 84 ? 1.429 12.594 51.424 1.00 33.81 84 ALA A O 1
ATOM 631 N N . ALA A 1 85 ? 2.413 12.940 53.420 1.00 31.94 85 ALA A N 1
ATOM 632 C CA . ALA A 1 85 ? 3.609 13.512 52.835 1.00 30.16 85 ALA A CA 1
ATOM 633 C C . ALA A 1 85 ? 4.777 13.202 53.751 1.00 34.38 85 ALA A C 1
ATOM 634 O O . ALA A 1 85 ? 4.623 13.103 54.976 1.00 34.05 85 ALA A O 1
ATOM 636 N N . GLY A 1 86 ? 5.951 13.075 53.149 1.00 33.50 86 GLY A N 1
ATOM 637 C CA . GLY A 1 86 ? 7.159 13.013 53.935 1.00 29.19 86 GLY A CA 1
ATOM 638 C C . GLY A 1 86 ? 8.385 12.898 53.067 1.00 30.54 86 GLY A C 1
ATOM 639 O O . GLY A 1 86 ? 8.378 13.254 51.886 1.00 27.84 86 GLY A O 1
ATOM 640 N N . TYR A 1 87 ? 9.436 12.362 53.673 1.00 30.49 87 TYR A N 1
ATOM 641 C CA . TYR A 1 87 ? 10.755 12.375 53.068 1.00 35.94 87 TYR A CA 1
ATOM 642 C C . TYR A 1 87 ? 11.457 11.061 53.374 1.00 34.37 87 TYR A C 1
ATOM 643 O O . TYR A 1 87 ? 11.451 10.612 54.523 1.00 36.26 87 TYR A O 1
ATOM 652 N N . GLN A 1 88 ? 12.097 10.481 52.364 1.00 32.38 88 GLN A N 1
ATOM 653 C CA . GLN A 1 88 ? 12.982 9.332 52.524 1.00 34.09 88 GLN A CA 1
ATOM 654 C C . GLN A 1 88 ? 14.383 9.708 52.070 1.00 35.95 88 GLN A C 1
ATOM 655 O O . GLN A 1 88 ? 14.551 10.397 51.056 1.00 37.03 88 GLN A O 1
ATOM 661 N N . HIS A 1 89 ? 15.385 9.241 52.805 1.00 34.67 89 HIS A N 1
ATOM 662 C CA . HIS A 1 89 ? 16.783 9.352 52.400 1.00 32.84 89 HIS A CA 1
ATOM 663 C C . HIS A 1 89 ? 17.333 7.974 52.025 1.00 36.56 89 HIS A C 1
ATOM 664 O O . HIS A 1 89 ? 17.272 7.034 52.826 1.00 36.05 89 HIS A O 1
ATOM 671 N N . LEU A 1 90 ? 17.870 7.851 50.817 1.00 35.00 90 LEU A N 1
ATOM 672 C CA . LEU A 1 90 ? 18.449 6.596 50.348 1.00 34.68 90 LEU A CA 1
ATOM 673 C C . LEU A 1 90 ? 19.972 6.688 50.370 1.00 37.80 90 LEU A C 1
ATOM 674 O O . LEU A 1 90 ? 20.546 7.553 49.700 1.00 38.71 90 LEU A O 1
ATOM 679 N N . PHE A 1 91 ? 20.631 5.805 51.128 1.00 33.55 91 PHE A N 1
ATOM 680 C CA . PHE A 1 91 ? 22.084 5.732 51.078 1.00 34.78 91 PHE A CA 1
ATOM 681 C C . PHE A 1 91 ? 22.526 4.281 50.958 1.00 34.26 91 PHE A C 1
ATOM 682 O O . PHE A 1 91 ? 21.763 3.345 51.208 1.00 31.45 91 PHE A O 1
ATOM 690 N N . SER A 1 92 ? 23.787 4.103 50.577 1.00 33.32 92 SER A N 1
ATOM 691 C CA . SER A 1 92 ? 24.335 2.767 50.406 1.00 30.36 92 SER A CA 1
ATOM 692 C C . SER A 1 92 ? 25.814 2.816 50.728 1.00 31.73 92 SER A C 1
ATOM 693 O O . SER A 1 92 ? 26.542 3.623 50.151 1.00 36.46 92 SER A O 1
ATOM 696 N N . ALA A 1 93 ? 26.251 1.952 51.639 1.00 37.51 93 ALA A N 1
ATOM 697 C CA . ALA A 1 93 ? 27.656 1.841 51.997 1.00 33.20 93 ALA A CA 1
ATOM 698 C C . ALA A 1 93 ? 28.225 3.213 52.368 1.00 35.08 93 ALA A C 1
ATOM 699 O O . ALA A 1 93 ? 29.268 3.642 51.871 1.00 37.88 93 ALA A O 1
ATOM 701 N N . GLY A 1 94 ? 27.505 3.920 53.235 1.00 31.23 94 GLY A N 1
ATOM 702 C CA . GLY A 1 94 ? 28.022 5.175 53.743 1.00 36.02 94 GLY A CA 1
ATOM 703 C C . GLY A 1 94 ? 28.030 6.345 52.771 1.00 36.37 94 GLY A C 1
ATOM 704 O O . GLY A 1 94 ? 28.797 7.286 52.964 1.00 36.76 94 GLY A O 1
ATOM 705 N N . GLU A 1 95 ? 27.183 6.326 51.745 1.00 37.85 95 GLU A N 1
ATOM 706 C CA . GLU A 1 95 ? 27.143 7.373 50.731 1.00 33.09 95 GLU A CA 1
ATOM 707 C C . GLU A 1 95 ? 25.697 7.651 50.365 1.00 37.21 95 GLU A C 1
ATOM 708 O O . GLU A 1 95 ? 24.986 6.733 49.928 1.00 36.89 95 GLU A O 1
ATOM 714 N N . SER A 1 96 ? 25.270 8.909 50.533 1.00 35.17 96 SER A N 1
ATOM 715 C CA . SER A 1 96 ? 23.929 9.317 50.105 1.00 34.96 96 SER A CA 1
ATOM 716 C C . SER A 1 96 ? 23.758 9.076 48.614 1.00 36.92 96 SER A C 1
ATOM 717 O O . SER A 1 96 ? 24.540 9.577 47.805 1.00 40.38 96 SER A O 1
ATOM 720 N N . ILE A 1 97 ? 22.728 8.316 48.257 1.00 37.37 97 ILE A N 1
ATOM 721 C CA . ILE A 1 97 ? 22.424 7.978 46.870 1.00 33.48 97 ILE A CA 1
ATOM 722 C C . ILE A 1 97 ? 21.335 8.877 46.296 1.00 37.02 97 ILE A C 1
ATOM 723 O O . ILE A 1 97 ? 21.497 9.421 45.208 1.00 44.69 97 ILE A O 1
ATOM 728 N N . GLN A 1 98 ? 20.224 9.067 47.013 1.00 35.79 98 GLN A N 1
ATOM 729 C CA . GLN A 1 98 ? 19.150 9.933 46.530 1.00 41.26 98 GLN A CA 1
ATOM 730 C C . GLN A 1 98 ? 18.454 10.614 47.696 1.00 40.07 98 GLN A C 1
ATOM 731 O O . GLN A 1 98 ? 18.389 10.075 48.802 1.00 41.80 98 GLN A O 1
ATOM 737 N N . TYR A 1 99 ? 17.948 11.814 47.435 1.00 40.33 99 TYR A N 1
ATOM 738 C CA . TYR A 1 99 ? 16.932 12.429 48.275 1.00 38.44 99 TYR A CA 1
ATOM 739 C C . TYR A 1 99 ? 15.579 12.060 47.703 1.00 36.67 99 TYR A C 1
ATOM 740 O O . TYR A 1 99 ? 15.356 12.204 46.496 1.00 41.19 99 TYR A O 1
ATOM 749 N N . ARG A 1 100 ? 14.679 11.578 48.550 1.00 32.65 100 ARG A N 1
ATOM 750 C CA . ARG A 1 100 ? 13.395 11.062 48.080 1.00 34.01 100 ARG A CA 1
ATOM 751 C C . ARG A 1 100 ? 12.228 11.683 48.836 1.00 34.96 100 ARG A C 1
ATOM 752 O O . ARG A 1 100 ? 11.610 11.037 49.683 1.00 37.73 100 ARG A O 1
ATOM 760 N N . PRO A 1 101 ? 11.890 12.939 48.548 1.00 39.48 101 PRO A N 1
ATOM 761 C CA . PRO A 1 101 ? 10.612 13.474 49.044 1.00 39.03 101 PRO A CA 1
ATOM 762 C C . PRO A 1 101 ? 9.454 12.726 48.396 1.00 34.82 101 PRO A C 1
ATOM 763 O O . PRO A 1 101 ? 9.582 12.219 47.281 1.00 36.64 101 PRO A O 1
ATOM 767 N N . LEU A 1 102 ? 8.330 12.616 49.115 1.00 31.27 102 LEU A N 1
ATOM 768 C CA . LEU A 1 102 ? 7.219 11.818 48.595 1.00 35.27 102 LEU A CA 1
ATOM 769 C C . LEU A 1 102 ? 5.878 12.335 49.098 1.00 33.63 102 LEU A C 1
ATOM 770 O O . LEU A 1 102 ? 5.781 12.938 50.174 1.00 33.89 102 LEU A O 1
ATOM 775 N N . VAL A 1 103 ? 4.832 12.053 48.303 1.00 32.54 103 VAL A N 1
ATOM 776 C CA . VAL A 1 103 ? 3.437 12.311 48.660 1.00 34.97 103 VAL A CA 1
ATOM 777 C C . VAL A 1 103 ? 2.599 11.082 48.322 1.00 37.78 103 VAL A C 1
ATOM 778 O O . VAL A 1 103 ? 2.954 10.274 47.454 1.00 39.60 103 VAL A O 1
ATOM 782 N N . LYS A 1 104 ? 1.469 10.954 49.017 1.00 38.15 104 LYS A N 1
ATOM 783 C CA . LYS A 1 104 ? 0.589 9.796 48.925 1.00 37.09 104 LYS A CA 1
ATOM 784 C C . LYS A 1 104 ? -0.858 10.254 48.970 1.00 40.58 104 LYS A C 1
ATOM 785 O O . LYS A 1 104 ? -1.190 11.243 49.632 1.00 40.06 104 LYS A O 1
ATOM 791 N N . ILE A 1 105 ? -1.721 9.502 48.289 1.00 38.87 105 ILE A N 1
ATOM 792 C CA . ILE A 1 105 ? -3.161 9.710 48.365 1.00 36.48 105 ILE A CA 1
ATOM 793 C C . ILE A 1 105 ? -3.835 8.362 48.198 1.00 37.66 105 ILE A C 1
ATOM 794 O O . ILE A 1 105 ? -3.363 7.506 47.446 1.00 38.94 105 ILE A O 1
ATOM 799 N N . GLY A 1 106 ? -4.932 8.159 48.916 1.00 38.45 106 GLY A N 1
ATOM 800 C CA . GLY A 1 106 ? -5.662 6.919 48.753 1.00 38.51 106 GLY A CA 1
ATOM 801 C C . GLY A 1 106 ? -7.087 7.029 49.239 1.00 40.67 106 GLY A C 1
ATOM 802 O O . GLY A 1 106 ? -7.433 7.908 50.039 1.00 43.40 106 GLY A O 1
ATOM 803 N N . TYR A 1 107 ? -7.910 6.102 48.756 1.00 34.66 107 TYR A N 1
ATOM 804 C CA . TYR A 1 107 ? -9.299 5.981 49.167 1.00 38.68 107 TYR A CA 1
ATOM 805 C C . TYR A 1 107 ? -9.587 4.557 49.625 1.00 41.10 107 TYR A C 1
ATOM 806 O O . TYR A 1 107 ? -9.260 3.601 48.914 1.00 42.56 107 TYR A O 1
ATOM 815 N N . ASN A 1 108 ? -10.222 4.405 50.787 1.00 41.20 108 ASN A N 1
ATOM 816 C CA . ASN A 1 108 ? -10.658 3.091 51.267 1.00 41.22 108 ASN A CA 1
ATOM 817 C C . ASN A 1 108 ? -12.181 3.018 51.249 1.00 45.44 108 ASN A C 1
ATOM 818 O O . ASN A 1 108 ? -12.846 3.828 51.895 1.00 47.93 108 ASN A O 1
ATOM 823 N N . PHE A 1 109 ? -12.732 2.052 50.515 1.00 47.84 109 PHE A N 1
ATOM 824 C CA . PHE A 1 109 ? -14.178 1.865 50.439 1.00 42.31 109 PHE A CA 1
ATOM 825 C C . PHE A 1 109 ? -14.662 0.860 51.485 1.00 43.10 109 PHE A C 1
ATOM 826 O O . PHE A 1 109 ? -13.917 -0.014 51.924 1.00 48.04 109 PHE A O 1
ATOM 834 N N . ASP A 1 110 ? -15.933 0.986 51.872 1.00 45.75 110 ASP A N 1
ATOM 835 C CA . ASP A 1 110 ? -16.507 0.079 52.862 1.00 43.40 110 ASP A CA 1
ATOM 836 C C . ASP A 1 110 ? -16.615 -1.351 52.350 1.00 47.84 110 ASP A C 1
ATOM 837 O O . ASP A 1 110 ? -16.623 -2.292 53.150 1.00 50.18 110 ASP A O 1
ATOM 842 N N . ASN A 1 111 ? -16.744 -1.539 51.038 1.00 42.94 111 ASN A N 1
ATOM 843 C CA . ASN A 1 111 ? -16.810 -2.885 50.505 1.00 39.72 111 ASN A CA 1
ATOM 844 C C . ASN A 1 111 ? -15.446 -3.586 50.522 1.00 46.30 111 ASN A C 1
ATOM 845 O O . ASN A 1 111 ? -15.347 -4.752 50.107 1.00 44.57 111 ASN A O 1
ATOM 850 N N . GLY A 1 112 ? -14.394 -2.905 50.975 1.00 42.18 112 GLY A N 1
ATOM 851 C CA . GLY A 1 112 ? -13.076 -3.495 51.087 1.00 47.29 112 GLY A CA 1
ATOM 852 C C . GLY A 1 112 ? -12.116 -3.208 49.945 1.00 46.39 112 GLY A C 1
ATOM 853 O O . GLY A 1 112 ? -10.990 -3.717 49.964 1.00 44.39 112 GLY A O 1
ATOM 854 N N . ILE A 1 113 ? -12.526 -2.449 48.941 1.00 46.28 113 ILE A N 1
ATOM 855 C CA . ILE A 1 113 ? -11.600 -2.022 47.901 1.00 43.21 113 ILE A CA 1
ATOM 856 C C . ILE A 1 113 ? -10.829 -0.824 48.410 1.00 43.78 113 ILE A C 1
ATOM 857 O O . ILE A 1 113 ? -11.374 0.028 49.120 1.00 45.10 113 ILE A O 1
ATOM 862 N N . SER A 1 114 ? -9.555 -0.752 48.069 1.00 38.95 114 SER A N 1
ATOM 863 C CA . SER A 1 114 ? -8.806 0.435 48.413 1.00 35.30 114 SER A CA 1
ATOM 864 C C . SER A 1 114 ? -7.889 0.807 47.263 1.00 36.04 114 SER A C 1
ATOM 865 O O . SER A 1 114 ? -7.337 -0.052 46.580 1.00 40.33 114 SER A O 1
ATOM 868 N N . LEU A 1 115 ? -7.779 2.094 47.024 1.00 34.30 115 LEU A N 1
ATOM 869 C CA . LEU A 1 115 ? -6.941 2.617 45.970 1.00 39.94 115 LEU A CA 1
ATOM 870 C C . LEU A 1 115 ? -5.944 3.555 46.611 1.00 40.62 115 LEU A C 1
ATOM 871 O O . LEU A 1 115 ? -6.276 4.232 47.587 1.00 38.09 115 LEU A O 1
ATOM 876 N N . SER A 1 116 ? -4.730 3.596 46.067 1.00 36.50 116 SER A N 1
ATOM 877 C CA . SER A 1 116 ? -3.727 4.503 46.595 1.00 38.74 116 SER A CA 1
ATOM 878 C C . SER A 1 116 ? -2.719 4.816 45.505 1.00 40.67 116 SER A C 1
ATOM 879 O O . SER A 1 116 ? -2.547 4.058 44.544 1.00 38.97 116 SER A O 1
ATOM 882 N N . ASN A 1 117 ? -2.093 5.980 45.652 1.00 36.99 117 ASN A N 1
ATOM 883 C CA . ASN A 1 117 ? -0.933 6.362 44.876 1.00 37.29 117 ASN A CA 1
ATOM 884 C C . ASN A 1 117 ? 0.129 6.832 45.845 1.00 38.39 117 ASN A C 1
ATOM 885 O O . ASN A 1 117 ? -0.183 7.504 46.830 1.00 39.56 117 ASN A O 1
ATOM 890 N N . ARG A 1 118 ? 1.376 6.450 45.583 1.00 37.23 118 ARG A N 1
ATOM 891 C CA . ARG A 1 118 ? 2.533 7.153 46.118 1.00 35.68 118 ARG A CA 1
ATOM 892 C C . ARG A 1 118 ? 3.338 7.665 44.942 1.00 34.53 118 ARG A C 1
ATOM 893 O O . ARG A 1 118 ? 3.567 6.933 43.972 1.00 31.30 118 ARG A O 1
ATOM 901 N N . THR A 1 119 ? 3.720 8.930 45.011 1.00 35.45 119 THR A N 1
ATOM 902 C CA . THR A 1 119 ? 4.638 9.516 44.049 1.00 34.76 119 THR A CA 1
ATOM 903 C C . THR A 1 119 ? 5.847 9.988 44.832 1.00 36.91 119 THR A C 1
ATOM 904 O O . THR A 1 119 ? 5.715 10.795 45.763 1.00 35.00 119 THR A O 1
ATOM 908 N N . ARG A 1 120 ? 7.008 9.439 44.492 1.00 36.89 120 ARG A N 1
ATOM 909 C CA . ARG A 1 120 ? 8.247 9.708 45.202 1.00 36.72 120 ARG A CA 1
ATOM 910 C C . ARG A 1 120 ? 9.270 10.213 44.204 1.00 37.65 120 ARG A C 1
ATOM 911 O O . ARG A 1 120 ? 9.513 9.565 43.181 1.00 40.27 120 ARG A O 1
ATOM 919 N N . ALA A 1 121 ? 9.867 11.356 44.499 1.00 35.65 121 ALA A N 1
ATOM 920 C CA . ALA A 1 121 ? 10.882 11.906 43.618 1.00 39.65 121 ALA A CA 1
ATOM 921 C C . ALA A 1 121 ? 12.222 11.223 43.873 1.00 40.09 121 ALA A C 1
ATOM 922 O O . ALA A 1 121 ? 12.536 10.822 44.998 1.00 41.97 121 ALA A O 1
ATOM 924 N N . HIS A 1 122 ? 13.016 11.073 42.816 1.00 38.85 122 HIS A N 1
ATOM 925 C CA . HIS A 1 122 ? 14.336 10.446 42.949 1.00 40.98 122 HIS A CA 1
ATOM 926 C C . HIS A 1 122 ? 15.399 11.470 42.532 1.00 41.93 122 HIS A C 1
ATOM 927 O O . HIS A 1 122 ? 15.827 11.518 41.378 1.00 42.45 122 HIS A O 1
ATOM 934 N N . ILE A 1 123 ? 15.817 12.294 43.489 1.00 38.24 123 ILE A N 1
ATOM 935 C CA . ILE A 1 123 ? 16.774 13.363 43.242 1.00 37.89 123 ILE A CA 1
ATOM 936 C C . ILE A 1 123 ? 18.169 12.819 43.474 1.00 38.52 123 ILE A C 1
ATOM 937 O O . ILE A 1 123 ? 18.498 12.427 44.599 1.00 40.40 123 ILE A O 1
ATOM 942 N N . ASP A 1 124 ? 18.990 12.798 42.419 1.00 37.91 124 ASP A N 1
ATOM 943 C CA . ASP A 1 124 ? 20.357 12.317 42.556 1.00 41.36 124 ASP A CA 1
ATOM 944 C C . ASP A 1 124 ? 21.091 13.140 43.599 1.00 40.49 124 ASP A C 1
ATOM 945 O O . ASP A 1 124 ? 21.113 14.367 43.528 1.00 41.74 124 ASP A O 1
ATOM 950 N N . ALA A 1 125 ? 21.668 12.450 44.582 1.00 42.75 125 ALA A N 1
ATOM 951 C CA . ALA A 1 125 ? 22.421 13.058 45.664 1.00 42.38 125 ALA A CA 1
ATOM 952 C C . ALA A 1 125 ? 23.928 12.942 45.481 1.00 49.15 125 ALA A C 1
ATOM 953 O O . ALA A 1 125 ? 24.675 13.556 46.252 1.00 54.14 125 ALA A O 1
ATOM 955 N N . THR A 1 126 ? 24.388 12.169 44.495 1.00 54.18 126 THR A N 1
ATOM 956 C CA . THR A 1 126 ? 25.804 12.018 44.178 1.00 57.66 126 THR A CA 1
ATOM 957 C C . THR A 1 126 ? 26.257 13.146 43.247 1.00 62.23 126 THR A C 1
ATOM 958 O O . THR A 1 126 ? 25.521 14.101 42.984 1.00 61.59 126 THR A O 1
ATOM 962 N N . ASP A 1 127 ? 27.486 13.049 42.735 1.00 68.83 127 ASP A N 1
ATOM 963 C CA . ASP A 1 127 ? 27.992 14.072 41.827 1.00 74.54 127 ASP A CA 1
ATOM 964 C C . ASP A 1 127 ? 27.533 13.866 40.391 1.00 77.29 127 ASP A C 1
ATOM 965 O O . ASP A 1 127 ? 27.806 14.721 39.544 1.00 85.71 127 ASP A O 1
ATOM 970 N N . ALA A 1 128 ? 26.824 12.776 40.099 1.00 72.33 128 ALA A N 1
ATOM 971 C CA . ALA A 1 128 ? 26.468 12.472 38.720 1.00 75.79 128 ALA A CA 1
ATOM 972 C C . ALA A 1 128 ? 25.478 13.472 38.114 1.00 80.93 128 ALA A C 1
ATOM 973 O O . ALA A 1 128 ? 25.339 13.504 36.885 1.00 83.40 128 ALA A O 1
ATOM 975 N N . ASP A 1 129 ? 24.797 14.283 38.934 1.00 72.83 129 ASP A N 1
ATOM 976 C CA . ASP A 1 129 ? 23.755 15.218 38.473 1.00 79.33 129 ASP A CA 1
ATOM 977 C C . ASP A 1 129 ? 22.786 14.580 37.471 1.00 78.26 129 ASP A C 1
ATOM 978 O O . ASP A 1 129 ? 22.535 15.110 36.385 1.00 83.28 129 ASP A O 1
ATOM 983 N N . ALA A 1 130 ? 22.216 13.439 37.851 1.00 71.51 130 ALA A N 1
ATOM 984 C CA . ALA A 1 130 ? 21.220 12.793 37.009 1.00 69.73 130 ALA A CA 1
ATOM 985 C C . ALA A 1 130 ? 19.876 13.515 37.081 1.00 66.46 130 ALA A C 1
ATOM 986 O O . ALA A 1 130 ? 19.476 14.054 38.121 1.00 64.89 130 ALA A O 1
ATOM 988 N N . LYS A 1 131 ? 19.178 13.528 35.951 1.00 69.68 131 LYS A N 1
ATOM 989 C CA . LYS A 1 131 ? 17.830 14.076 35.927 1.00 68.69 131 LYS A CA 1
ATOM 990 C C . LYS A 1 131 ? 16.986 13.408 36.999 1.00 64.28 131 LYS A C 1
ATOM 991 O O . LYS A 1 131 ? 16.982 12.182 37.129 1.00 68.68 131 LYS A O 1
ATOM 997 N N . THR A 1 132 ? 16.302 14.223 37.788 1.00 55.09 132 THR A N 1
ATOM 998 C CA . THR A 1 132 ? 15.393 13.691 38.782 1.00 47.44 132 THR A CA 1
ATOM 999 C C . THR A 1 132 ? 14.279 12.920 38.103 1.00 52.69 132 THR A C 1
ATOM 1000 O O . THR A 1 132 ? 13.627 13.443 37.195 1.00 56.60 132 THR A O 1
ATOM 1004 N N . ASP A 1 133 ? 14.088 11.657 38.510 1.00 47.78 133 ASP A N 1
ATOM 1005 C CA . ASP A 1 133 ? 12.967 10.850 38.044 1.00 43.03 133 ASP A CA 1
ATOM 1006 C C . ASP A 1 133 ? 11.853 10.842 39.091 1.00 39.72 133 ASP A C 1
ATOM 1007 O O . ASP A 1 133 ? 11.996 11.353 40.205 1.00 42.99 133 ASP A O 1
ATOM 1012 N N . TYR A 1 134 ? 10.729 10.239 38.733 1.00 39.78 134 TYR A N 1
ATOM 1013 C CA . TYR A 1 134 ? 9.572 10.173 39.618 1.00 42.43 134 TYR A CA 1
ATOM 1014 C C . TYR A 1 134 ? 9.015 8.756 39.593 1.00 43.72 134 TYR A C 1
ATOM 1015 O O . TYR A 1 134 ? 8.761 8.200 38.519 1.00 42.16 134 TYR A O 1
ATOM 1024 N N . ARG A 1 135 ? 8.852 8.168 40.778 1.00 39.64 135 ARG A N 1
ATOM 1025 C CA . ARG A 1 135 ? 8.301 6.831 40.916 1.00 38.28 135 ARG A CA 1
ATOM 1026 C C . ARG A 1 135 ? 6.841 6.921 41.345 1.00 40.71 135 ARG A C 1
ATOM 1027 O O . ARG A 1 135 ? 6.512 7.629 42.307 1.00 38.96 135 ARG A O 1
ATOM 1035 N N . MET A 1 136 ? 5.977 6.208 40.623 1.00 39.51 136 MET A N 1
ATOM 1036 C CA . MET A 1 136 ? 4.578 6.020 40.988 1.00 38.31 136 MET A CA 1
ATOM 1037 C C . MET A 1 136 ? 4.345 4.581 41.432 1.00 36.92 136 MET A C 1
ATOM 1038 O O . MET A 1 136 ? 4.780 3.639 40.773 1.00 38.25 136 MET A O 1
ATOM 1043 N N . ASP A 1 137 ? 3.684 4.422 42.554 1.00 36.17 137 ASP A N 1
ATOM 1044 C CA . ASP A 1 137 ? 3.142 3.151 42.984 1.00 31.79 137 ASP A CA 1
ATOM 1045 C C . ASP A 1 137 ? 1.635 3.340 42.959 1.00 34.31 137 ASP A C 1
ATOM 1046 O O . ASP A 1 137 ? 1.099 4.146 43.726 1.00 39.64 137 ASP A O 1
ATOM 1051 N N . ASN A 1 138 ? 0.954 2.636 42.063 1.00 34.41 138 ASN A N 1
ATOM 1052 C CA . ASN A 1 138 ? -0.499 2.695 41.973 1.00 35.99 138 ASN A CA 1
ATOM 1053 C C . ASN A 1 138 ? -1.053 1.340 42.362 1.00 40.70 138 ASN A C 1
ATOM 1054 O O . ASN A 1 138 ? -0.949 0.373 41.599 1.00 41.33 138 ASN A O 1
ATOM 1059 N N . ARG A 1 139 ? -1.647 1.280 43.543 1.00 37.69 139 ARG A N 1
ATOM 1060 C CA . ARG A 1 139 ? -2.101 0.036 44.121 1.00 36.34 139 ARG A CA 1
ATOM 1061 C C . ARG A 1 139 ? -3.623 -0.007 44.164 1.00 40.52 139 ARG A C 1
ATOM 1062 O O . ARG A 1 139 ? -4.278 0.970 44.537 1.00 42.96 139 ARG A O 1
ATOM 1070 N N . ILE A 1 140 ? -4.178 -1.151 43.788 1.00 41.17 140 ILE A N 1
ATOM 1071 C CA . ILE A 1 140 ? -5.559 -1.494 44.083 1.00 39.82 140 ILE A CA 1
ATOM 1072 C C . ILE A 1 140 ? -5.554 -2.742 44.960 1.00 39.46 140 ILE A C 1
ATOM 1073 O O . ILE A 1 140 ? -4.856 -3.707 44.660 1.00 41.25 140 ILE A O 1
ATOM 1078 N N . GLY A 1 141 ? -6.294 -2.698 46.053 1.00 40.65 141 GLY A N 1
ATOM 1079 C CA . GLY A 1 141 ? -6.369 -3.832 46.965 1.00 35.86 141 GLY A CA 1
ATOM 1080 C C . GLY A 1 141 ? -7.809 -4.178 47.276 1.00 38.88 141 GLY A C 1
ATOM 1081 O O . GLY A 1 141 ? -8.664 -3.301 47.366 1.00 44.47 141 GLY A O 1
ATOM 1082 N N . TYR A 1 142 ? -8.069 -5.470 47.439 1.00 39.54 142 TYR A N 1
ATOM 1083 C CA . TYR A 1 142 ? -9.405 -5.964 47.747 1.00 42.79 142 TYR A CA 1
ATOM 1084 C C . TYR A 1 142 ? -9.329 -6.887 48.953 1.00 42.35 142 TYR A C 1
ATOM 1085 O O . TYR A 1 142 ? -8.681 -7.937 48.895 1.00 45.63 142 TYR A O 1
ATOM 1094 N N . ALA A 1 143 ? -10.005 -6.511 50.033 1.00 42.23 143 ALA A N 1
ATOM 1095 C CA . ALA A 1 143 ? -10.177 -7.388 51.193 1.00 45.00 143 ALA A CA 1
ATOM 1096 C C . ALA A 1 143 ? -11.473 -8.180 51.024 1.00 46.98 143 ALA A C 1
ATOM 1097 O O . ALA A 1 143 ? -12.554 -7.753 51.435 1.00 49.30 143 ALA A O 1
ATOM 1099 N N . MET A 1 144 ? -11.361 -9.351 50.398 1.00 47.29 144 MET A N 1
ATOM 1100 C CA . MET A 1 144 ? -12.526 -10.205 50.183 1.00 50.55 144 MET A CA 1
ATOM 1101 C C . MET A 1 144 ? -13.223 -10.551 51.498 1.00 55.47 144 MET A C 1
ATOM 1102 O O . MET A 1 144 ? -14.459 -10.535 51.588 1.00 53.27 144 MET A O 1
ATOM 1107 N N . ASN A 1 145 ? -12.445 -10.885 52.520 1.00 56.68 145 ASN A N 1
ATOM 1108 C CA . ASN A 1 145 ? -12.963 -11.196 53.845 1.00 58.73 145 ASN A CA 1
ATOM 1109 C C . ASN A 1 145 ? -11.853 -10.905 54.847 1.00 56.61 145 ASN A C 1
ATOM 1110 O O . ASN A 1 145 ? -10.783 -10.411 54.487 1.00 59.80 145 ASN A O 1
ATOM 1115 N N . GLU A 1 146 ? -12.113 -11.211 56.112 1.00 58.31 146 GLU A N 1
ATOM 1116 C CA . GLU A 1 146 ? -11.111 -10.987 57.147 1.00 53.41 146 GLU A CA 1
ATOM 1117 C C . GLU A 1 146 ? -9.904 -11.909 57.022 1.00 53.40 146 GLU A C 1
ATOM 1118 O O . GLU A 1 146 ? -8.957 -11.744 57.794 1.00 52.05 146 GLU A O 1
ATOM 1124 N N . ASP A 1 147 ? -9.900 -12.854 56.082 1.00 49.04 147 ASP A N 1
ATOM 1125 C CA . ASP A 1 147 ? -8.827 -13.833 55.995 1.00 50.77 147 ASP A CA 1
ATOM 1126 C C . ASP A 1 147 ? -7.818 -13.540 54.904 1.00 51.84 147 ASP A C 1
ATOM 1127 O O . ASP A 1 147 ? -6.632 -13.846 55.079 1.00 53.33 147 ASP A O 1
ATOM 1132 N N . VAL A 1 148 ? -8.247 -12.985 53.779 1.00 46.43 148 VAL A N 1
ATOM 1133 C CA . VAL A 1 148 ? -7.401 -12.909 52.598 1.00 42.91 148 VAL A CA 1
ATOM 1134 C C . VAL A 1 148 ? -7.652 -11.578 51.913 1.00 46.73 148 VAL A C 1
ATOM 1135 O O . VAL A 1 148 ? -8.801 -11.152 51.760 1.00 50.02 148 VAL A O 1
ATOM 1139 N N . THR A 1 149 ? -6.570 -10.904 51.541 1.00 45.40 149 THR A N 1
ATOM 1140 C CA . THR A 1 149 ? -6.620 -9.641 50.830 1.00 41.64 149 THR A CA 1
ATOM 1141 C C . THR A 1 149 ? -5.728 -9.774 49.612 1.00 42.24 149 THR A C 1
ATOM 1142 O O . THR A 1 149 ? -4.598 -10.254 49.725 1.00 45.67 149 THR A O 1
ATOM 1146 N N . PHE A 1 150 ? -6.242 -9.381 48.458 1.00 38.88 150 PHE A N 1
ATOM 1147 C CA . PHE A 1 150 ? -5.495 -9.412 47.215 1.00 38.91 150 PHE A CA 1
ATOM 1148 C C . PHE A 1 150 ? -5.165 -7.978 46.851 1.00 41.68 150 PHE A C 1
ATOM 1149 O O . PHE A 1 150 ? -5.883 -7.053 47.239 1.00 42.11 150 PHE A O 1
ATOM 1157 N N . SER A 1 151 ? -4.084 -7.795 46.097 1.00 38.88 151 SER A N 1
ATOM 1158 C CA . SER A 1 151 ? -3.700 -6.460 45.684 1.00 35.36 151 SER A CA 1
ATOM 1159 C C . SER A 1 151 ? -2.936 -6.550 44.377 1.00 34.63 151 SER A C 1
ATOM 1160 O O . SER A 1 151 ? -2.280 -7.554 44.094 1.00 39.59 151 SER A O 1
ATOM 1163 N N . TYR A 1 152 ? -3.053 -5.501 43.578 1.00 32.72 152 TYR A N 1
ATOM 1164 C CA . TYR A 1 152 ? -2.213 -5.266 42.417 1.00 36.87 152 TYR A CA 1
ATOM 1165 C C . TYR A 1 152 ? -1.528 -3.914 42.592 1.00 39.68 152 TYR A C 1
ATOM 1166 O O . TYR A 1 152 ? -2.157 -2.938 43.019 1.00 37.68 152 TYR A O 1
ATOM 1175 N N . ASN A 1 153 ? -0.243 -3.849 42.256 1.00 38.71 153 ASN A N 1
ATOM 1176 C CA . ASN A 1 153 ? 0.531 -2.628 42.424 1.00 35.78 153 ASN A CA 1
ATOM 1177 C C . ASN A 1 153 ? 1.349 -2.399 41.167 1.00 38.33 153 ASN A C 1
ATOM 1178 O O . ASN A 1 153 ? 2.190 -3.232 40.820 1.00 40.70 153 ASN A O 1
ATOM 1183 N N . ASN A 1 154 ? 1.101 -1.285 40.485 1.00 36.86 154 ASN A N 1
ATOM 1184 C CA . ASN A 1 154 ? 1.880 -0.900 39.319 1.00 37.25 154 ASN A CA 1
ATOM 1185 C C . ASN A 1 154 ? 2.983 0.081 39.734 1.00 37.31 154 ASN A C 1
ATOM 1186 O O . ASN A 1 154 ? 2.698 1.100 40.366 1.00 37.86 154 ASN A O 1
ATOM 1191 N N . VAL A 1 155 ? 4.235 -0.222 39.378 1.00 34.92 155 VAL A N 1
ATOM 1192 C CA . VAL A 1 155 ? 5.385 0.637 39.684 1.00 33.65 155 VAL A CA 1
ATOM 1193 C C . VAL A 1 155 ? 5.858 1.245 38.376 1.00 34.59 155 VAL A C 1
ATOM 1194 O O . VAL A 1 155 ? 6.196 0.515 37.444 1.00 39.51 155 VAL A O 1
ATOM 1198 N N . TYR A 1 156 ? 5.899 2.571 38.290 1.00 37.44 156 TYR A N 1
ATOM 1199 C CA . TYR A 1 156 ? 6.281 3.200 37.032 1.00 42.83 156 TYR A CA 1
ATOM 1200 C C . TYR A 1 156 ? 7.247 4.353 37.261 1.00 43.33 156 TYR A C 1
ATOM 1201 O O . TYR A 1 156 ? 7.013 5.193 38.134 1.00 47.92 156 TYR A O 1
ATOM 1210 N N . MET A 1 157 ? 8.330 4.389 36.483 1.00 39.81 157 MET A N 1
ATOM 1211 C CA . MET A 1 157 ? 9.290 5.488 36.528 1.00 46.16 157 MET A CA 1
ATOM 1212 C C . MET A 1 157 ? 9.033 6.399 35.328 1.00 49.08 157 MET A C 1
ATOM 1213 O O . MET A 1 157 ? 9.081 5.939 34.179 1.00 49.04 157 MET A O 1
ATOM 1218 N N . ILE A 1 158 ? 8.752 7.682 35.599 1.00 45.50 158 ILE A N 1
ATOM 1219 C CA . ILE A 1 158 ? 8.223 8.575 34.567 1.00 46.51 158 ILE A CA 1
ATOM 1220 C C . ILE A 1 158 ? 9.271 8.844 33.498 1.00 49.67 158 ILE A C 1
ATOM 1221 O O . ILE A 1 158 ? 8.973 8.813 32.299 1.00 53.77 158 ILE A O 1
ATOM 1226 N N . GLU A 1 159 ? 10.507 9.132 33.912 1.00 48.15 159 GLU A N 1
ATOM 1227 C CA . GLU A 1 159 ? 11.532 9.484 32.937 1.00 49.09 159 GLU A CA 1
ATOM 1228 C C . GLU A 1 159 ? 12.164 8.249 32.306 1.00 53.69 159 GLU A C 1
ATOM 1229 O O . GLU A 1 159 ? 12.179 8.124 31.079 1.00 56.57 159 GLU A O 1
ATOM 1235 N N . ALA A 1 160 ? 12.691 7.325 33.124 1.00 49.30 160 ALA A N 1
ATOM 123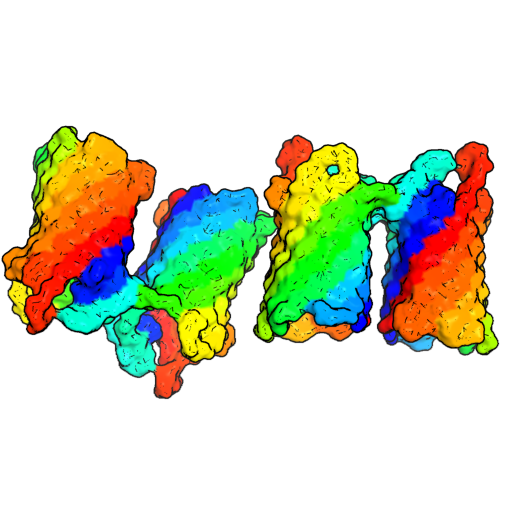6 C CA . ALA A 1 160 ? 13.324 6.127 32.582 1.00 43.04 160 ALA A CA 1
ATOM 1237 C C . ALA A 1 160 ? 12.350 5.272 31.784 1.00 54.54 160 ALA A C 1
ATOM 1238 O O . ALA A 1 160 ? 12.779 4.466 30.950 1.00 53.56 160 ALA A O 1
ATOM 1240 N N . GLU A 1 161 ? 11.052 5.424 32.027 1.00 51.06 161 GLU A N 1
ATOM 1241 C CA . GLU A 1 161 ? 10.036 4.640 31.354 1.00 49.59 161 GLU A CA 1
ATOM 1242 C C . GLU A 1 161 ? 10.265 3.150 31.604 1.00 48.57 161 GLU A C 1
ATOM 1243 O O . GLU A 1 161 ? 10.442 2.348 30.688 1.00 52.94 161 GLU A O 1
ATOM 1249 N N . THR A 1 162 ? 10.272 2.801 32.884 1.00 44.22 162 THR A N 1
ATOM 1250 C CA . THR A 1 162 ? 10.324 1.420 33.327 1.00 43.05 162 THR A CA 1
ATOM 1251 C C . THR A 1 162 ? 9.109 1.130 34.204 1.00 41.77 162 THR A C 1
ATOM 1252 O O . THR A 1 162 ? 8.535 2.040 34.816 1.00 43.45 162 THR A O 1
ATOM 1256 N N . MET A 1 163 ? 8.717 -0.146 34.255 1.00 38.86 163 MET A N 1
ATOM 1257 C CA . MET A 1 163 ? 7.455 -0.560 34.861 1.00 39.52 163 MET A CA 1
ATOM 1258 C C . MET A 1 163 ? 7.631 -1.900 35.578 1.00 41.69 163 MET A C 1
ATOM 1259 O O . MET A 1 163 ? 8.246 -2.822 35.026 1.00 39.32 163 M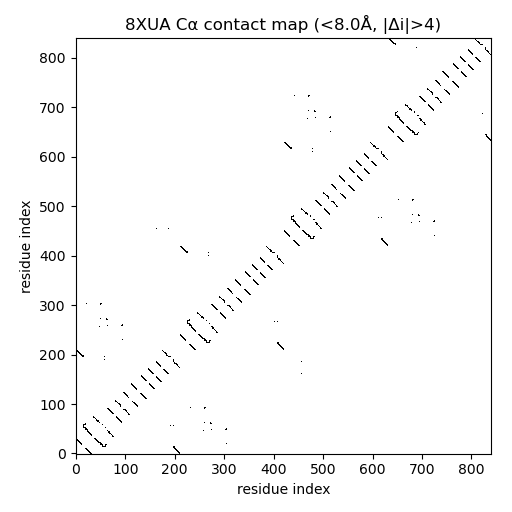ET A O 1
ATOM 1264 N N . ASP A 1 164 ? 7.122 -1.985 36.818 1.00 38.19 164 ASP A N 1
ATOM 1265 C CA . ASP A 1 164 ? 7.007 -3.222 37.585 1.00 38.52 164 ASP A CA 1
ATOM 1266 C C . ASP A 1 164 ? 5.540 -3.552 37.815 1.00 40.31 164 ASP A C 1
ATOM 1267 O O . ASP A 1 164 ? 4.704 -2.656 37.970 1.00 39.94 164 ASP A O 1
ATOM 1272 N N . HIS A 1 165 ? 5.250 -4.845 37.938 1.00 40.61 165 HIS A N 1
ATOM 1273 C CA . HIS A 1 165 ? 3.914 -5.333 38.250 1.00 37.79 165 HIS A CA 1
ATOM 1274 C C . HIS A 1 165 ? 3.988 -6.180 39.506 1.00 40.80 165 HIS A C 1
ATOM 1275 O O . HIS A 1 165 ? 4.887 -7.013 39.631 1.00 41.98 165 HIS A O 1
ATOM 1282 N N . GLU A 1 166 ? 3.044 -5.977 40.428 1.00 37.80 166 GLU A N 1
ATOM 1283 C CA . GLU A 1 166 ? 3.075 -6.645 41.723 1.00 36.23 166 GLU A CA 1
ATOM 1284 C C . GLU A 1 166 ? 1.698 -7.209 42.029 1.00 36.83 166 GLU A C 1
ATOM 1285 O O . GLU A 1 166 ? 0.753 -6.451 42.260 1.00 41.96 166 GLU A O 1
ATOM 1291 N N . LEU A 1 167 ? 1.590 -8.534 42.055 1.00 36.69 167 LEU A N 1
ATOM 1292 C CA . LEU A 1 167 ? 0.335 -9.223 42.334 1.00 35.99 167 LEU A CA 1
ATOM 1293 C C . LEU A 1 167 ? 0.488 -9.957 43.646 1.00 35.28 167 LEU A C 1
ATOM 1294 O O . LEU A 1 167 ? 1.405 -10.764 43.788 1.00 37.25 167 LEU A O 1
ATOM 1299 N N . ARG A 1 168 ? -0.392 -9.685 44.605 1.00 32.67 168 ARG A N 1
ATOM 1300 C CA . ARG A 1 168 ? -0.132 -10.189 45.944 1.00 34.82 168 ARG A CA 1
ATOM 1301 C C . ARG A 1 168 ? -1.401 -10.729 46.593 1.00 37.53 168 ARG A C 1
ATOM 1302 O O . ARG A 1 168 ? -2.490 -10.175 46.412 1.00 38.62 168 ARG A O 1
ATOM 1310 N N . ALA A 1 169 ? -1.240 -11.823 47.343 1.00 36.69 169 ALA A N 1
ATOM 1311 C CA . ALA A 1 169 ? -2.266 -12.403 48.203 1.00 36.11 169 ALA A CA 1
ATOM 1312 C C . ALA A 1 169 ? -1.729 -12.442 49.625 1.00 37.83 169 ALA A C 1
ATOM 1313 O O . ALA A 1 169 ? -0.596 -12.885 49.846 1.00 38.39 169 ALA A O 1
ATOM 1315 N N . THR A 1 170 ? -2.539 -12.003 50.585 1.00 34.30 170 THR A N 1
ATOM 1316 C CA . THR A 1 170 ? -2.091 -11.843 51.962 1.00 38.75 170 THR A CA 1
ATOM 1317 C C . THR A 1 170 ? -3.040 -12.565 52.907 1.00 43.40 170 THR A C 1
ATOM 1318 O O . THR A 1 170 ? -4.251 -12.312 52.891 1.00 41.38 170 THR A O 1
ATOM 1322 N N . TRP A 1 171 ? -2.489 -13.435 53.754 1.00 37.06 171 TRP A N 1
ATOM 1323 C CA . TRP A 1 171 ? -3.296 -14.129 54.750 1.00 39.72 171 TRP A CA 1
ATOM 1324 C C . TRP A 1 171 ? -3.409 -13.242 55.988 1.00 40.83 171 TRP A C 1
ATOM 1325 O O . TRP A 1 171 ? -2.525 -13.245 56.841 1.00 45.38 171 TRP A O 1
ATOM 1336 N N . THR A 1 172 ? -4.520 -12.509 56.111 1.00 38.21 172 THR A N 1
ATOM 1337 C CA . THR A 1 172 ? -4.668 -11.566 57.211 1.00 40.86 172 THR A CA 1
ATOM 1338 C C . THR A 1 172 ? -5.146 -12.253 58.484 1.00 41.12 172 THR A C 1
ATOM 1339 O O . THR A 1 172 ? -6.090 -11.793 59.134 1.00 44.70 172 THR A O 1
ATOM 1343 N N . ARG A 1 173 ? -4.473 -13.328 58.874 1.00 41.91 173 ARG A N 1
ATOM 1344 C CA . ARG A 1 173 ? -4.736 -13.984 60.147 1.00 41.21 173 ARG A CA 1
ATOM 1345 C C . ARG A 1 173 ? -4.327 -13.091 61.315 1.00 44.65 173 ARG A C 1
ATOM 1346 O O . ARG A 1 173 ? -3.661 -12.068 61.151 1.00 48.45 173 ARG A O 1
ATOM 1354 N N . GLN A 1 174 ? -4.770 -13.466 62.511 1.00 48.36 174 GLN A N 1
ATOM 1355 C CA . GLN A 1 174 ? -4.322 -12.763 63.704 1.00 46.98 174 GLN A CA 1
ATOM 1356 C C . GLN A 1 174 ? -2.876 -13.136 63.996 1.00 48.15 174 GLN A C 1
ATOM 1357 O O . GLN A 1 174 ? -2.510 -14.319 63.971 1.00 43.81 174 GLN A O 1
ATOM 1363 N N . GLY A 1 175 ? -2.048 -12.121 64.247 1.00 46.89 175 GLY A N 1
ATOM 1364 C CA . GLY A 1 175 ? -0.628 -12.329 64.453 1.00 38.52 175 GLY A CA 1
ATOM 1365 C C . GLY A 1 175 ? 0.162 -12.112 63.184 1.00 42.90 175 GLY A C 1
ATOM 1366 O O . GLY A 1 175 ? -0.167 -11.214 62.395 1.00 42.25 175 GLY A O 1
ATOM 1367 N N . VAL A 1 176 ? 1.199 -12.926 62.968 1.00 43.39 176 VAL A N 1
ATOM 1368 C CA . VAL A 1 176 ? 2.042 -12.746 61.795 1.00 38.81 176 VAL A CA 1
ATOM 1369 C C . VAL A 1 176 ? 1.229 -13.015 60.544 1.00 41.15 176 VAL A C 1
ATOM 1370 O O . VAL A 1 176 ? 0.618 -14.079 60.404 1.00 46.23 176 VAL A O 1
ATOM 1374 N N . GLN A 1 177 ? 1.207 -12.039 59.634 1.00 46.32 177 GLN A N 1
ATOM 1375 C CA . GLN A 1 177 ? 0.398 -12.102 58.422 1.00 37.44 177 GLN A CA 1
ATOM 1376 C C . GLN A 1 177 ? 1.296 -12.402 57.233 1.00 38.65 177 GLN A C 1
ATOM 1377 O O . GLN A 1 177 ? 2.014 -11.505 56.754 1.00 38.15 177 GLN A O 1
ATOM 1383 N N . PRO A 1 178 ? 1.338 -13.648 56.758 1.00 39.52 178 PRO A N 1
ATOM 1384 C CA . PRO A 1 178 ? 2.224 -13.994 55.641 1.00 36.12 178 PRO A CA 1
ATOM 1385 C C . PRO A 1 178 ? 1.568 -13.690 54.312 1.00 34.36 178 PRO A C 1
ATOM 1386 O O . PRO A 1 178 ? 0.349 -13.537 54.205 1.00 37.64 178 PRO A O 1
ATOM 1390 N N . TYR A 1 179 ? 2.405 -13.608 53.284 1.00 33.84 179 TYR A N 1
ATOM 1391 C CA . TYR A 1 179 ? 1.900 -13.204 51.988 1.00 31.29 179 TYR A CA 1
ATOM 1392 C C . TYR A 1 179 ? 2.733 -13.834 50.893 1.00 30.01 179 TYR A C 1
ATOM 1393 O O . TYR A 1 179 ? 3.927 -14.087 51.065 1.00 31.06 179 TYR A O 1
ATOM 1402 N N . PHE A 1 180 ? 2.079 -14.086 49.769 1.00 30.76 180 PHE A N 1
ATOM 1403 C CA . PHE A 1 180 ? 2.751 -14.446 48.536 1.00 38.03 180 PHE A CA 1
ATOM 1404 C C . PHE A 1 180 ? 2.571 -13.314 47.546 1.00 37.07 180 PHE A C 1
ATOM 1405 O O . PHE A 1 180 ? 1.503 -12.703 47.477 1.00 36.22 180 PHE A O 1
ATOM 1413 N N . GLU A 1 181 ? 3.614 -13.052 46.775 1.00 38.84 181 GLU A N 1
ATOM 1414 C CA . GLU A 1 181 ? 3.582 -12.022 45.757 1.00 36.40 181 GLU A CA 1
ATOM 1415 C C . GLU A 1 181 ? 4.358 -12.517 44.554 1.00 39.34 181 GLU A C 1
ATOM 1416 O O . GLU A 1 181 ? 5.402 -13.158 44.707 1.00 43.85 181 GLU A O 1
ATOM 1422 N N . PHE A 1 182 ? 3.827 -12.241 43.365 1.00 38.46 182 PHE A N 1
ATOM 1423 C CA . PHE A 1 182 ? 4.539 -12.407 42.109 1.00 36.50 182 PHE A CA 1
ATOM 1424 C C . PHE A 1 182 ? 4.840 -11.032 41.523 1.00 40.08 182 PHE A C 1
ATOM 1425 O O . PHE A 1 182 ? 3.939 -10.188 41.404 1.00 40.32 182 PHE A O 1
ATOM 1433 N N . ARG A 1 183 ? 6.102 -10.819 41.146 1.00 38.86 183 ARG A N 1
ATOM 1434 C CA . ARG A 1 183 ? 6.587 -9.558 40.604 1.00 36.69 183 ARG A CA 1
ATOM 1435 C C . ARG A 1 183 ? 7.161 -9.791 39.222 1.00 39.88 183 ARG A C 1
ATOM 1436 O O . ARG A 1 183 ? 7.942 -10.723 39.023 1.00 43.87 183 ARG A O 1
ATOM 1444 N N . SER A 1 184 ? 6.817 -8.921 38.279 1.00 41.42 184 SER A N 1
ATOM 1445 C CA . SER A 1 184 ? 7.506 -8.854 36.998 1.00 38.22 184 SER A CA 1
ATOM 1446 C C . SER A 1 184 ? 8.099 -7.458 36.885 1.00 39.52 184 SER A C 1
ATOM 1447 O O . SER A 1 184 ? 7.366 -6.487 36.675 1.00 45.79 184 SER A O 1
ATOM 1450 N N . GLN A 1 185 ? 9.416 -7.347 37.032 1.00 39.29 185 GLN A N 1
ATOM 1451 C CA . GLN A 1 185 ? 10.078 -6.056 37.204 1.00 37.24 185 GLN A CA 1
ATOM 1452 C C . GLN A 1 185 ? 10.920 -5.678 35.991 1.00 39.10 185 GLN A C 1
ATOM 1453 O O . GLN A 1 185 ? 11.299 -6.518 35.170 1.00 40.89 185 GLN A O 1
ATOM 1459 N N . ALA A 1 186 ? 11.199 -4.384 35.884 1.00 38.40 186 ALA A N 1
ATOM 1460 C CA . ALA A 1 186 ? 12.205 -3.830 34.981 1.00 36.10 186 ALA A CA 1
ATOM 1461 C C . ALA A 1 186 ? 11.819 -3.897 33.498 1.00 45.03 186 ALA A C 1
ATOM 1462 O O . ALA A 1 186 ? 12.704 -3.811 32.627 1.00 44.03 186 ALA A O 1
ATOM 1464 N N . HIS A 1 187 ? 10.521 -4.022 33.187 1.00 40.13 187 HIS A N 1
ATOM 1465 C CA . HIS A 1 187 ? 10.012 -3.703 31.850 1.00 39.89 187 HIS A CA 1
ATOM 1466 C C . HIS A 1 187 ? 10.510 -2.348 31.389 1.00 39.89 187 HIS A C 1
ATOM 1467 O O . HIS A 1 187 ? 10.361 -1.357 32.097 1.00 45.05 187 HIS A O 1
ATOM 1474 N N . GLY A 1 188 ? 11.097 -2.304 30.196 1.00 42.26 188 GLY A N 1
ATOM 1475 C CA . GLY A 1 188 ? 11.717 -1.103 29.689 1.00 38.31 188 GLY A CA 1
ATOM 1476 C C . GLY A 1 188 ? 13.194 -0.961 29.990 1.00 41.87 188 GLY A C 1
ATOM 1477 O O . GLY A 1 188 ? 13.824 -0.025 29.488 1.00 44.02 188 GLY A O 1
ATOM 1478 N N . ALA A 1 189 ? 13.767 -1.841 30.805 1.00 45.75 189 ALA A N 1
ATOM 1479 C CA . ALA A 1 189 ? 15.188 -1.776 31.117 1.00 47.37 189 ALA A CA 1
ATOM 1480 C C . ALA A 1 189 ? 15.984 -2.637 30.140 1.00 49.42 189 ALA A C 1
ATOM 1481 O O . ALA A 1 189 ? 15.560 -3.740 29.778 1.00 47.33 189 ALA A O 1
ATOM 1483 N N . GLU A 1 190 ? 17.139 -2.122 29.709 1.00 51.52 190 GLU A N 1
ATOM 1484 C CA . GLU A 1 190 ? 18.009 -2.824 28.776 1.00 52.46 190 GLU A CA 1
ATOM 1485 C C . GLU A 1 190 ? 19.444 -2.740 29.259 1.00 51.01 190 GLU A C 1
ATOM 1486 O O . GLU A 1 190 ? 19.870 -1.708 29.772 1.00 47.43 190 GLU A O 1
ATOM 1492 N N . ASN A 1 191 ? 20.192 -3.822 29.088 1.00 59.43 191 ASN A N 1
ATOM 1493 C CA . ASN A 1 191 ? 21.629 -3.766 29.312 1.00 54.60 191 ASN A CA 1
ATOM 1494 C C . ASN A 1 191 ? 22.290 -3.049 28.135 1.00 55.85 191 ASN A C 1
ATOM 1495 O O . ASN A 1 191 ? 21.626 -2.536 27.232 1.00 55.39 191 ASN A O 1
ATOM 1500 N N . ALA A 1 192 ? 23.622 -3.026 28.121 1.00 61.46 192 ALA A N 1
ATOM 1501 C CA . ALA A 1 192 ? 24.324 -2.257 27.103 1.00 60.41 192 ALA A CA 1
ATOM 1502 C C . ALA A 1 192 ? 24.025 -2.774 25.700 1.00 61.75 192 ALA A C 1
ATOM 1503 O O . ALA A 1 192 ? 23.952 -1.981 24.755 1.00 60.62 192 ALA A O 1
ATOM 1505 N N . ALA A 1 193 ? 23.815 -4.083 25.550 1.00 58.35 193 ALA A N 1
ATOM 1506 C CA . ALA A 1 193 ? 23.598 -4.712 24.252 1.00 58.03 193 ALA A CA 1
ATOM 1507 C C . ALA A 1 193 ? 22.141 -4.685 23.799 1.00 61.94 193 ALA A C 1
ATOM 1508 O O . ALA A 1 193 ? 21.810 -5.311 22.782 1.00 62.03 193 ALA A O 1
ATOM 1510 N N . GLY A 1 194 ? 21.261 -4.005 24.538 1.00 64.11 194 GLY A N 1
ATOM 1511 C CA . GLY A 1 194 ? 19.860 -3.902 24.170 1.00 62.90 194 GLY A CA 1
ATOM 1512 C C . GLY A 1 194 ? 18.966 -5.039 24.626 1.00 60.48 194 GLY A C 1
ATOM 1513 O O . GLY A 1 194 ? 17.772 -5.028 24.305 1.00 60.39 194 GLY A O 1
ATOM 1514 N N . ASP A 1 195 ? 19.489 -6.009 25.371 1.00 58.63 195 ASP A N 1
ATOM 1515 C CA . ASP A 1 195 ? 18.667 -7.102 25.868 1.00 57.70 195 ASP A CA 1
ATOM 1516 C C . ASP A 1 195 ? 17.779 -6.662 27.033 1.00 56.19 195 ASP A C 1
ATOM 1517 O O . ASP A 1 195 ? 18.147 -5.808 27.850 1.00 57.62 195 ASP A O 1
ATOM 1522 N N . SER A 1 196 ? 16.585 -7.246 27.086 1.00 51.67 196 SER A N 1
ATOM 1523 C CA . SER A 1 196 ? 15.637 -6.959 28.155 1.00 43.21 196 SER A CA 1
ATOM 1524 C C . SER A 1 196 ? 16.191 -7.438 29.487 1.00 49.27 196 SER A C 1
ATOM 1525 O O . SER A 1 196 ? 16.735 -8.541 29.590 1.00 45.61 196 SER A O 1
ATOM 1528 N N . LEU A 1 197 ? 16.054 -6.601 30.511 1.00 49.23 197 LEU A N 1
ATOM 1529 C CA . LEU A 1 197 ? 16.524 -6.927 31.842 1.00 38.97 197 LEU A CA 1
ATOM 1530 C C . LEU A 1 197 ? 15.386 -7.416 32.716 1.00 37.46 197 LEU A C 1
ATOM 1531 O O . LEU A 1 197 ? 15.570 -7.575 33.926 1.00 37.99 197 LEU A O 1
ATOM 1536 N N . VAL A 1 198 ? 14.225 -7.683 32.112 1.00 36.03 198 VAL A N 1
ATOM 1537 C CA . VAL A 1 198 ? 13.030 -8.040 32.860 1.00 39.57 198 VAL A CA 1
ATOM 1538 C C . VAL A 1 198 ? 13.340 -9.160 33.840 1.00 36.86 198 VAL A C 1
ATOM 1539 O O . VAL A 1 198 ? 14.004 -10.141 33.488 1.00 39.44 198 VAL A O 1
ATOM 1543 N N . ASN A 1 199 ? 12.881 -9.000 35.085 1.00 34.65 199 ASN A N 1
ATOM 1544 C CA . ASN A 1 199 ? 13.039 -10.002 36.125 1.00 35.93 199 ASN A CA 1
ATOM 1545 C C . ASN A 1 199 ? 11.673 -10.409 36.652 1.00 38.05 199 ASN A C 1
ATOM 1546 O O . ASN A 1 199 ? 10.857 -9.551 36.994 1.00 40.34 199 ASN A O 1
ATOM 1551 N N . ASN A 1 200 ? 11.437 -11.711 36.750 1.00 37.63 200 ASN A N 1
ATOM 1552 C CA . ASN A 1 200 ? 10.262 -12.236 37.421 1.00 37.30 200 ASN A CA 1
ATOM 1553 C C . ASN A 1 200 ? 10.698 -12.881 38.726 1.00 43.71 200 ASN A C 1
ATOM 1554 O O . ASN A 1 200 ? 11.720 -13.575 38.772 1.00 41.80 200 ASN A O 1
ATOM 1559 N N . ALA A 1 201 ? 9.918 -12.653 39.783 1.00 40.70 201 ALA A N 1
ATOM 1560 C CA . ALA A 1 201 ? 10.274 -13.084 41.123 1.00 37.66 201 ALA A CA 1
ATOM 1561 C C . ALA A 1 201 ? 9.085 -13.732 41.814 1.00 41.41 201 ALA A C 1
ATOM 1562 O O . ALA A 1 201 ? 7.937 -13.288 41.666 1.00 37.44 201 ALA A O 1
ATOM 1564 N N . PHE A 1 202 ? 9.365 -14.793 42.563 1.00 38.31 202 PHE A N 1
ATOM 1565 C CA . PHE A 1 202 ? 8.410 -15.353 43.505 1.00 37.91 202 PHE A CA 1
ATOM 1566 C C . PHE A 1 202 ? 8.784 -14.823 44.881 1.00 37.75 202 PHE A C 1
ATOM 1567 O O . PHE A 1 202 ? 9.945 -14.946 45.305 1.00 35.29 202 PHE A O 1
ATOM 1575 N N . VAL A 1 203 ? 7.817 -14.202 45.553 1.00 31.96 203 VAL A N 1
ATOM 1576 C CA . VAL A 1 203 ? 8.073 -13.422 46.748 1.00 31.11 203 VAL A CA 1
ATOM 1577 C C . VAL A 1 203 ? 7.261 -14.003 47.886 1.00 35.66 203 VAL A C 1
ATOM 1578 O O . VAL A 1 203 ? 6.028 -14.046 47.810 1.00 37.70 203 VAL A O 1
ATOM 1582 N N . PHE A 1 204 ? 7.946 -14.437 48.946 1.00 32.11 204 PHE A N 1
ATOM 1583 C CA . PHE A 1 204 ? 7.299 -14.906 50.164 1.00 29.97 204 PHE A CA 1
ATOM 1584 C C . PHE A 1 204 ? 7.691 -13.950 51.266 1.00 33.92 204 PHE A C 1
ATOM 1585 O O . PHE A 1 204 ? 8.883 -13.659 51.436 1.00 35.29 204 PHE A O 1
ATOM 1593 N N . GLY A 1 205 ? 6.695 -13.440 51.999 1.00 34.37 205 GLY A N 1
ATOM 1594 C CA . GLY A 1 205 ? 6.938 -12.384 52.960 1.00 34.62 205 GLY A CA 1
ATOM 1595 C C . GLY A 1 205 ? 6.029 -12.521 54.162 1.00 37.60 205 GLY A C 1
ATOM 1596 O O . GLY A 1 205 ? 5.134 -13.372 54.187 1.00 37.72 205 GLY A O 1
ATOM 1597 N N . ALA A 1 206 ? 6.258 -11.659 55.156 1.00 32.04 206 ALA A N 1
ATOM 1598 C CA . ALA A 1 206 ? 5.390 -11.673 56.322 1.00 33.92 206 ALA A CA 1
ATOM 1599 C C . ALA A 1 206 ? 5.372 -10.293 56.942 1.00 28.00 206 ALA A C 1
ATOM 1600 O O . ALA A 1 206 ? 6.285 -9.506 56.726 1.00 29.97 206 ALA A O 1
ATOM 1602 N N . SER A 1 207 ? 4.331 -10.010 57.735 1.00 29.64 207 SER A N 1
ATOM 1603 C CA . SER A 1 207 ? 4.226 -8.724 58.434 1.00 33.73 207 SER A CA 1
ATOM 1604 C C . SER A 1 207 ? 3.603 -8.921 59.804 1.00 34.30 207 SER A C 1
ATOM 1605 O O . SER A 1 207 ? 2.879 -9.886 60.046 1.00 37.23 207 SER A O 1
ATOM 1608 N N . TYR A 1 208 ? 3.887 -7.987 60.707 1.00 33.49 208 TYR A N 1
ATOM 1609 C CA . TYR A 1 208 ? 3.292 -8.012 62.035 1.00 33.92 208 TYR A CA 1
ATOM 1610 C C . TYR A 1 208 ? 3.157 -6.590 62.562 1.00 39.58 208 TYR A C 1
ATOM 1611 O O . TYR A 1 208 ? 4.128 -5.828 62.572 1.00 39.99 208 TYR A O 1
ATOM 1620 N N . GLY A 1 209 ? 1.953 -6.231 62.984 1.00 44.11 209 GLY A N 1
ATOM 1621 C CA . GLY A 1 209 ? 1.680 -4.928 63.574 1.00 45.70 209 GLY A CA 1
ATOM 1622 C C . GLY A 1 209 ? 1.433 -5.090 65.068 1.00 54.98 209 GLY A C 1
ATOM 1623 O O . GLY A 1 209 ? 0.771 -6.041 65.492 1.00 54.86 209 GLY A O 1
ATOM 1624 N N . PHE A 1 210 ? 1.987 -4.166 65.854 1.00 58.65 210 PHE A N 1
ATOM 1625 C CA . PHE A 1 210 ? 1.814 -4.161 67.313 1.00 53.93 210 PHE A CA 1
ATOM 1626 C C . PHE A 1 210 ? 2.037 -2.773 67.896 1.00 58.24 210 PHE A C 1
ATOM 1627 O O . PHE A 1 210 ? 1.432 -1.797 67.449 1.00 58.24 210 PHE A O 1
ATOM 1635 N N . GLY B 1 1 ? 3.879 -21.734 72.552 1.00 67.72 1 GLY B N 1
ATOM 1636 C CA . GLY B 1 1 ? 4.644 -21.301 71.396 1.00 61.57 1 GLY B CA 1
ATOM 1637 C C . GLY B 1 1 ? 4.835 -19.800 71.419 1.00 67.93 1 GLY B C 1
ATOM 1638 O O . GLY B 1 1 ? 4.071 -19.081 72.069 1.00 73.38 1 GLY B O 1
ATOM 1639 N N . SER B 1 2 ? 5.860 -19.316 70.724 1.00 58.84 2 SER B N 1
ATOM 1640 C CA . SER B 1 2 ? 6.103 -17.887 70.680 1.00 49.83 2 SER B CA 1
ATOM 1641 C C . SER B 1 2 ? 7.077 -17.577 69.557 1.00 50.99 2 SER B C 1
ATOM 1642 O O . SER B 1 2 ? 7.954 -18.376 69.226 1.00 50.31 2 SER B O 1
ATOM 1645 N N . SER B 1 3 ? 6.899 -16.412 68.965 1.00 49.68 3 SER B N 1
ATOM 1646 C CA . SER B 1 3 ? 7.824 -15.916 67.973 1.00 44.23 3 SER B CA 1
ATOM 1647 C C . SER B 1 3 ? 8.609 -14.754 68.559 1.00 45.42 3 SER B C 1
ATOM 1648 O O . SER B 1 3 ? 8.340 -14.278 69.667 1.00 45.14 3 SER B O 1
ATOM 1651 N N . TYR B 1 4 ? 9.619 -14.330 67.812 1.00 37.54 4 TYR B N 1
ATOM 1652 C CA . TYR B 1 4 ? 10.488 -13.279 68.299 1.00 35.61 4 TYR B CA 1
ATOM 1653 C C . TYR B 1 4 ? 11.262 -12.699 67.130 1.00 34.21 4 TYR B C 1
ATOM 1654 O O . TYR B 1 4 ? 11.639 -13.409 66.192 1.00 31.83 4 TYR B O 1
ATOM 1663 N N . VAL B 1 5 ? 11.472 -11.396 67.196 1.00 33.16 5 VAL B N 1
ATOM 1664 C CA . VAL B 1 5 ? 12.406 -10.710 66.320 1.00 35.19 5 VAL B CA 1
ATOM 1665 C C . VAL B 1 5 ? 13.485 -10.067 67.185 1.00 35.48 5 VAL B C 1
ATOM 1666 O O . VAL B 1 5 ? 13.248 -9.720 68.347 1.00 38.38 5 VAL B O 1
ATOM 1670 N N . THR B 1 6 ? 14.700 -9.977 66.644 1.00 35.28 6 THR B N 1
ATOM 1671 C CA . THR B 1 6 ? 15.746 -9.195 67.293 1.00 35.25 6 THR B CA 1
ATOM 1672 C C . THR B 1 6 ? 16.699 -8.685 66.215 1.00 35.30 6 THR B C 1
ATOM 1673 O O . THR B 1 6 ? 16.797 -9.257 65.123 1.00 36.51 6 THR B O 1
ATOM 1677 N N . GLY B 1 7 ? 17.402 -7.603 66.518 1.00 33.70 7 GLY B N 1
ATOM 1678 C CA . GLY B 1 7 ? 18.334 -7.058 65.544 1.00 35.67 7 GLY B CA 1
ATOM 1679 C C . GLY B 1 7 ? 19.058 -5.846 66.094 1.00 35.27 7 GLY B C 1
ATOM 1680 O O . GLY B 1 7 ? 18.779 -5.370 67.198 1.00 38.01 7 GLY B O 1
ATOM 1681 N N . ASN B 1 8 ? 19.983 -5.318 65.300 1.00 32.20 8 ASN B N 1
ATOM 1682 C CA . ASN B 1 8 ? 20.662 -4.118 65.768 1.00 32.03 8 ASN B CA 1
ATOM 1683 C C . ASN B 1 8 ? 21.327 -3.366 64.622 1.00 33.84 8 ASN B C 1
ATOM 1684 O O . ASN B 1 8 ? 21.340 -3.803 63.465 1.00 32.09 8 ASN B O 1
ATOM 1689 N N . ILE B 1 9 ? 21.868 -2.204 64.989 1.00 31.23 9 ILE B N 1
ATOM 1690 C CA . ILE B 1 9 ? 22.728 -1.378 64.158 1.00 28.05 9 ILE B CA 1
ATOM 1691 C C . ILE B 1 9 ? 24.073 -1.326 64.855 1.00 28.51 9 ILE B C 1
ATOM 1692 O O . ILE B 1 9 ? 24.119 -1.154 66.077 1.00 29.32 9 ILE B O 1
ATOM 1697 N N . GLN B 1 10 ? 25.161 -1.484 64.095 1.00 28.79 10 GLN B N 1
ATOM 1698 C CA . GLN B 1 10 ? 26.515 -1.491 64.653 1.00 30.55 10 GLN B CA 1
ATOM 1699 C C . GLN B 1 10 ? 27.386 -0.423 64.001 1.00 31.84 10 GLN B C 1
ATOM 1700 O O . GLN B 1 10 ? 27.585 -0.438 62.779 1.00 34.18 10 GLN B O 1
ATOM 1706 N N . PHE B 1 11 ? 27.940 0.470 64.819 1.00 30.88 11 PHE B N 1
ATOM 1707 C CA . PHE B 1 11 ? 28.935 1.443 64.378 1.00 29.76 11 PHE B CA 1
ATOM 1708 C C . PHE B 1 11 ? 30.337 0.982 64.777 1.00 33.66 11 PHE B C 1
ATOM 1709 O O . PHE B 1 11 ? 30.602 0.741 65.963 1.00 30.34 11 PHE B O 1
ATOM 1717 N N . HIS B 1 12 ? 31.248 0.925 63.809 1.00 29.99 12 HIS B N 1
ATOM 1718 C CA . HIS B 1 12 ? 32.568 0.337 64.020 1.00 35.49 12 HIS B CA 1
ATOM 1719 C C . HIS B 1 12 ? 33.667 1.395 63.961 1.00 36.88 12 HIS B C 1
ATOM 1720 O O . HIS B 1 12 ? 33.725 2.184 63.018 1.00 44.52 12 HIS B O 1
ATOM 1727 N N . ASP B 1 13 ? 34.552 1.410 64.955 1.00 36.31 13 ASP B N 1
ATOM 1728 C CA . ASP B 1 13 ? 35.584 2.438 64.947 1.00 34.57 13 ASP B CA 1
ATOM 1729 C C . ASP B 1 13 ? 36.769 2.093 64.058 1.00 39.48 13 ASP B C 1
ATOM 1730 O O . ASP B 1 13 ? 37.640 2.942 63.856 1.00 42.78 13 ASP B O 1
ATOM 1735 N N . ASP B 1 14 ? 36.833 0.877 63.535 1.00 38.68 14 ASP B N 1
ATOM 1736 C CA . ASP B 1 14 ? 37.837 0.532 62.541 1.00 34.49 14 ASP B CA 1
ATOM 1737 C C . ASP B 1 14 ? 37.128 -0.081 61.338 1.00 38.75 14 ASP B C 1
ATOM 1738 O O . ASP B 1 14 ? 37.268 0.396 60.207 1.00 39.32 14 ASP B O 1
ATOM 1743 N N . GLY B 1 15 ? 36.349 -1.140 61.564 1.00 39.13 15 GLY B N 1
ATOM 1744 C CA . GLY B 1 15 ? 35.465 -1.636 60.531 1.00 37.51 15 GLY B CA 1
ATOM 1745 C C . GLY B 1 15 ? 36.077 -2.610 59.537 1.00 40.17 15 GLY B C 1
ATOM 1746 O O . GLY B 1 15 ? 35.348 -3.101 58.654 1.00 39.84 15 GLY B O 1
ATOM 1747 N N . ARG B 1 16 ? 37.371 -2.943 59.672 1.00 37.19 16 ARG B N 1
ATOM 1748 C CA . ARG B 1 16 ? 38.030 -3.793 58.681 1.00 33.16 16 ARG B CA 1
ATOM 1749 C C . ARG B 1 16 ? 37.540 -5.240 58.745 1.00 36.93 16 ARG B C 1
ATOM 1750 O O . ARG B 1 16 ? 37.307 -5.860 57.697 1.00 34.31 16 ARG B O 1
ATOM 1758 N N . ILE B 1 17 ? 37.377 -5.805 59.953 1.00 32.22 17 ILE B N 1
ATOM 1759 C CA . ILE B 1 17 ? 36.906 -7.186 60.027 1.00 26.81 17 ILE B CA 1
ATOM 1760 C C . ILE B 1 17 ? 35.511 -7.296 59.458 1.00 30.99 17 ILE B C 1
ATOM 1761 O O . ILE B 1 17 ? 35.168 -8.312 58.860 1.00 36.07 17 ILE B O 1
ATOM 1766 N N . HIS B 1 18 ? 34.712 -6.239 59.556 1.00 36.72 18 HIS B N 1
ATOM 1767 C CA . HIS B 1 18 ? 33.372 -6.230 58.979 1.00 32.55 18 HIS B CA 1
ATOM 1768 C C . HIS B 1 18 ? 33.347 -5.755 57.535 1.00 33.75 18 HIS B C 1
ATOM 1769 O O . HIS B 1 18 ? 32.358 -6.003 56.841 1.00 30.11 18 HIS B O 1
ATOM 1776 N N . GLY B 1 19 ? 34.400 -5.077 57.074 1.00 35.27 19 GLY B N 1
ATOM 1777 C CA . GLY B 1 19 ? 34.448 -4.557 55.726 1.00 31.50 19 GLY B CA 1
ATOM 1778 C C . GLY B 1 19 ? 33.677 -3.282 55.538 1.00 32.78 19 GLY B C 1
ATOM 1779 O O . GLY B 1 19 ? 33.466 -2.861 54.392 1.00 35.32 19 GLY B O 1
ATOM 1780 N N . SER B 1 20 ? 33.234 -2.661 56.626 1.00 32.80 20 SER B N 1
ATOM 1781 C CA . SER B 1 20 ? 32.369 -1.487 56.554 1.00 35.11 20 SER B CA 1
ATOM 1782 C C . SER B 1 20 ? 32.346 -0.821 57.911 1.00 31.51 20 SER B C 1
ATOM 1783 O O . SER B 1 20 ? 32.556 -1.479 58.938 1.00 33.09 20 SER B O 1
ATOM 1786 N N . ASP B 1 21 ? 32.063 0.480 57.907 1.00 31.73 21 ASP B N 1
ATOM 1787 C CA . ASP B 1 21 ? 32.039 1.231 59.156 1.00 33.43 21 ASP B CA 1
ATOM 1788 C C . ASP B 1 21 ? 30.725 1.071 59.909 1.00 36.93 21 ASP B C 1
ATOM 1789 O O . ASP B 1 21 ? 30.657 1.419 61.100 1.00 35.34 21 ASP B O 1
ATOM 1794 N N . MET B 1 22 ? 29.713 0.487 59.268 1.00 30.21 22 MET B N 1
ATOM 1795 C CA . MET B 1 22 ? 28.402 0.348 59.875 1.00 29.09 22 MET B CA 1
ATOM 1796 C C . MET B 1 22 ? 27.752 -0.912 59.315 1.00 32.96 22 MET B C 1
ATOM 1797 O O . MET B 1 22 ? 27.714 -1.108 58.094 1.00 29.12 22 MET B O 1
ATOM 1802 N N . THR B 1 23 ? 27.297 -1.790 60.211 1.00 31.19 23 THR B N 1
ATOM 1803 C CA . THR B 1 23 ? 26.699 -3.060 59.826 1.00 25.68 23 THR B CA 1
ATOM 1804 C C . THR B 1 23 ? 25.443 -3.289 60.647 1.00 27.97 23 THR B C 1
ATOM 1805 O O . THR B 1 23 ? 25.133 -2.527 61.569 1.00 30.00 23 THR B O 1
ATOM 1809 N N . SER B 1 24 ? 24.732 -4.369 60.322 1.00 27.51 24 SER B N 1
ATOM 1810 C CA . SER B 1 24 ? 23.497 -4.711 61.002 1.00 27.67 24 SER B CA 1
ATOM 1811 C C . SER B 1 24 ? 23.370 -6.226 61.045 1.00 30.65 24 SER B C 1
ATOM 1812 O O . SER B 1 24 ? 23.857 -6.933 60.156 1.00 28.86 24 SER B O 1
ATOM 1815 N N . THR B 1 25 ? 22.718 -6.712 62.101 1.00 32.21 25 THR B N 1
ATOM 1816 C CA . THR B 1 25 ? 22.367 -8.115 62.242 1.00 32.70 25 THR B CA 1
ATOM 1817 C C . THR B 1 25 ? 20.898 -8.193 62.620 1.00 35.22 25 THR B C 1
ATOM 1818 O O . THR B 1 25 ? 20.440 -7.432 63.473 1.00 38.65 25 THR B O 1
ATOM 1822 N N . LEU B 1 26 ? 20.152 -9.064 61.955 1.00 32.53 26 LEU B N 1
ATOM 1823 C CA . LEU B 1 26 ? 18.721 -9.192 62.194 1.00 31.44 26 LEU B CA 1
ATOM 1824 C C . LEU B 1 26 ? 18.374 -10.662 62.343 1.00 35.29 26 LEU B C 1
ATOM 1825 O O . LEU B 1 26 ? 18.936 -11.520 61.656 1.00 34.74 26 LEU B O 1
ATOM 1830 N N . GLU B 1 27 ? 17.435 -10.957 63.225 1.00 32.19 27 GLU B N 1
ATOM 1831 C CA . GLU B 1 27 ? 17.118 -12.353 63.444 1.00 31.94 27 GLU B CA 1
ATOM 1832 C C . GLU B 1 27 ? 15.637 -12.495 63.797 1.00 34.29 27 GLU B C 1
ATOM 1833 O O . GLU B 1 27 ? 15.063 -11.653 64.499 1.00 32.68 27 GLU B O 1
ATOM 1839 N N . ALA B 1 28 ? 15.029 -13.560 63.294 1.00 31.33 28 ALA B N 1
ATOM 1840 C CA . ALA B 1 28 ? 13.628 -13.872 63.526 1.00 29.99 28 ALA B CA 1
ATOM 1841 C C . ALA B 1 28 ? 13.516 -15.365 63.769 1.00 30.31 28 ALA B C 1
ATOM 1842 O O . ALA B 1 28 ? 14.155 -16.158 63.073 1.00 25.93 28 ALA B O 1
ATOM 1844 N N . GLY B 1 29 ? 12.726 -15.745 64.767 1.00 32.78 29 GLY B N 1
ATOM 1845 C CA . GLY B 1 29 ? 12.612 -17.163 65.050 1.00 32.55 29 GLY B CA 1
ATOM 1846 C C . GLY B 1 29 ? 11.347 -17.530 65.792 1.00 34.74 29 GLY B C 1
ATOM 1847 O O . GLY B 1 29 ? 10.575 -16.678 66.232 1.00 35.35 29 GLY B O 1
ATOM 1848 N N . HIS B 1 30 ? 11.153 -18.834 65.943 1.00 38.06 30 HIS B N 1
ATOM 1849 C CA . HIS B 1 30 ? 9.945 -19.357 66.563 1.00 40.79 30 HIS B CA 1
ATOM 1850 C C . HIS B 1 30 ? 10.284 -20.583 67.403 1.00 39.35 30 HIS B C 1
ATOM 1851 O O . HIS B 1 30 ? 11.037 -21.462 66.975 1.00 39.80 30 HIS B O 1
ATOM 1858 N N . THR B 1 31 ? 9.724 -20.631 68.600 1.00 40.14 31 THR B N 1
ATOM 1859 C CA . THR B 1 31 ? 9.868 -21.760 69.508 1.00 41.50 31 THR B CA 1
ATOM 1860 C C . THR B 1 31 ? 8.590 -22.597 69.504 1.00 42.56 31 THR B C 1
ATOM 1861 O O . THR B 1 31 ? 7.583 -22.191 70.094 1.00 43.61 31 THR B O 1
ATOM 1865 N N . PHE B 1 32 ? 8.626 -23.767 68.865 1.00 41.56 32 PHE B N 1
ATOM 1866 C CA . PHE B 1 32 ? 7.551 -24.738 69.069 1.00 45.15 32 PHE B CA 1
ATOM 1867 C C . PHE B 1 32 ? 7.677 -25.341 70.453 1.00 50.69 32 PHE B C 1
ATOM 1868 O O . PHE B 1 32 ? 8.782 -25.615 70.928 1.00 55.18 32 PHE B O 1
ATOM 1876 N N . ASP B 1 33 ? 6.549 -25.555 71.113 1.00 60.56 33 ASP B N 1
ATOM 1877 C CA . ASP B 1 33 ? 6.578 -26.130 72.451 1.00 70.23 33 ASP B CA 1
ATOM 1878 C C . ASP B 1 33 ? 6.333 -27.633 72.406 1.00 67.93 33 ASP B C 1
ATOM 1879 O O . ASP B 1 33 ? 5.383 -28.101 71.767 1.00 65.89 33 ASP B O 1
ATOM 1884 N N . ASN B 1 34 ? 7.239 -28.372 73.030 1.00 59.96 34 ASN B N 1
ATOM 1885 C CA . ASN B 1 34 ? 7.101 -29.766 73.408 1.00 60.72 34 ASN B CA 1
ATOM 1886 C C . ASN B 1 34 ? 7.388 -29.848 74.902 1.00 64.05 34 ASN B C 1
ATOM 1887 O O . ASN B 1 34 ? 7.599 -28.826 75.563 1.00 62.08 34 ASN B O 1
ATOM 1892 N N . GLN B 1 35 ? 7.416 -31.067 75.442 1.00 72.25 35 GLN B N 1
ATOM 1893 C CA . GLN B 1 35 ? 7.550 -31.192 76.888 1.00 68.69 35 GLN B CA 1
ATOM 1894 C C . GLN B 1 35 ? 8.996 -31.209 77.370 1.00 64.09 35 GLN B C 1
ATOM 1895 O O . GLN B 1 35 ? 9.230 -31.090 78.578 1.00 66.22 35 GLN B O 1
ATOM 1901 N N . PHE B 1 36 ? 9.974 -31.320 76.473 1.00 55.12 36 PHE B N 1
ATOM 1902 C CA . PHE B 1 36 ? 11.353 -31.222 76.929 1.00 48.89 36 PHE B CA 1
ATOM 1903 C C . PHE B 1 36 ? 11.727 -29.809 77.335 1.00 54.33 36 PHE B C 1
ATOM 1904 O O . PHE B 1 36 ? 12.651 -29.623 78.139 1.00 59.90 36 PHE B O 1
ATOM 1912 N N . GLY B 1 37 ? 11.023 -28.821 76.813 1.00 54.03 37 GLY B N 1
ATOM 1913 C CA . GLY B 1 37 ? 11.390 -27.437 76.977 1.00 60.48 37 GLY B CA 1
ATOM 1914 C C . GLY B 1 37 ? 10.857 -26.722 75.761 1.00 67.64 37 GLY B C 1
ATOM 1915 O O . GLY B 1 37 ? 9.642 -26.734 75.510 1.00 70.44 37 GLY B O 1
ATOM 1916 N N . GLY B 1 38 ? 11.744 -26.139 74.968 1.00 54.81 38 GLY B N 1
ATOM 1917 C CA . GLY B 1 38 ? 11.349 -25.573 73.695 1.00 57.45 38 GLY B CA 1
ATOM 1918 C C . GLY B 1 38 ? 12.222 -26.063 72.561 1.00 45.47 38 GLY B C 1
ATOM 1919 O O . GLY B 1 38 ? 13.406 -26.357 72.742 1.00 41.54 38 GLY B O 1
ATOM 1920 N N . PHE B 1 39 ? 11.615 -26.154 71.379 1.00 37.35 39 PHE B N 1
ATOM 1921 C CA . PHE B 1 39 ? 12.353 -26.325 70.137 1.00 38.81 39 PHE B CA 1
ATOM 1922 C C . PHE B 1 39 ? 12.214 -25.056 69.319 1.00 38.51 39 PHE B C 1
ATOM 1923 O O . PHE B 1 39 ? 11.114 -24.753 68.849 1.00 42.60 39 PHE B O 1
ATOM 1931 N N . THR B 1 40 ? 13.330 -24.351 69.113 1.00 34.53 40 THR B N 1
ATOM 1932 C CA . THR B 1 40 ? 13.342 -23.037 68.473 1.00 36.16 40 THR B CA 1
ATOM 1933 C C . THR B 1 40 ? 13.952 -23.132 67.078 1.00 36.27 40 THR B C 1
ATOM 1934 O O . THR B 1 40 ? 15.017 -23.734 66.896 1.00 37.37 40 THR B O 1
ATOM 1938 N N . VAL B 1 41 ? 13.294 -22.529 66.102 1.00 34.59 41 VAL B N 1
ATOM 1939 C CA . VAL B 1 41 ? 13.872 -22.365 64.776 1.00 35.29 41 VAL B CA 1
ATOM 1940 C C . VAL B 1 41 ? 14.103 -20.885 64.551 1.00 36.47 41 VAL B C 1
ATOM 1941 O O . VAL B 1 41 ? 13.415 -20.029 65.124 1.00 35.75 41 VAL B O 1
ATOM 1945 N N . TYR B 1 42 ? 15.081 -20.578 63.712 1.00 34.54 42 TYR B N 1
ATOM 1946 C CA . TYR B 1 42 ? 15.415 -19.183 63.540 1.00 30.80 42 TYR B CA 1
ATOM 1947 C C . TYR B 1 42 ? 16.234 -19.000 62.278 1.00 31.98 42 TYR B C 1
ATOM 1948 O O . TYR B 1 42 ? 16.754 -19.957 61.698 1.00 32.34 42 TYR B O 1
ATOM 1957 N N . THR B 1 43 ? 16.318 -17.744 61.854 1.00 31.90 43 THR B N 1
ATOM 1958 C CA . THR B 1 43 ? 17.193 -17.352 60.771 1.00 33.55 43 THR B CA 1
ATOM 1959 C C . THR B 1 43 ? 17.786 -16.006 61.155 1.00 31.65 43 THR B C 1
ATOM 1960 O O . THR B 1 43 ? 17.161 -15.220 61.874 1.00 32.86 43 THR B O 1
ATOM 1964 N N . GLU B 1 44 ? 19.034 -15.794 60.741 1.00 30.43 44 GLU B N 1
ATOM 1965 C CA . GLU B 1 44 ? 19.831 -14.630 61.106 1.00 31.39 44 GLU B CA 1
ATOM 1966 C C . GLU B 1 44 ? 20.480 -14.118 59.835 1.00 32.15 44 GLU B C 1
ATOM 1967 O O . GLU B 1 44 ? 21.083 -14.903 59.093 1.00 36.54 44 GLU B O 1
ATOM 1973 N N . PHE B 1 45 ? 20.306 -12.831 59.551 1.00 27.98 45 PHE B N 1
ATOM 1974 C CA . PHE B 1 45 ? 21.049 -12.156 58.493 1.00 26.65 45 PHE B CA 1
ATOM 1975 C C . PHE B 1 45 ? 22.146 -11.390 59.192 1.00 32.35 45 PHE B C 1
ATOM 1976 O O . PHE B 1 45 ? 21.871 -10.401 59.879 1.00 38.01 45 PHE B O 1
ATOM 1984 N N . ASP B 1 46 ? 23.381 -11.850 59.052 1.00 32.63 46 ASP B N 1
ATOM 1985 C CA . ASP B 1 46 ? 24.501 -11.255 59.758 1.00 27.78 46 ASP B CA 1
ATOM 1986 C C . ASP B 1 46 ? 25.450 -10.558 58.790 1.00 33.52 46 ASP B C 1
ATOM 1987 O O . ASP B 1 46 ? 25.755 -11.073 57.710 1.00 35.69 46 ASP B O 1
ATOM 1992 N N . GLY B 1 47 ? 25.948 -9.397 59.200 1.00 31.37 47 GLY B N 1
ATOM 1993 C CA . GLY B 1 47 ? 26.955 -8.711 58.431 1.00 25.44 47 GLY B CA 1
ATOM 1994 C C . GLY B 1 47 ? 26.419 -7.806 57.348 1.00 31.86 47 GLY B C 1
ATOM 1995 O O . GLY B 1 47 ? 27.164 -7.464 56.419 1.00 33.56 47 GLY B O 1
ATOM 1996 N N . ILE B 1 48 ? 25.143 -7.419 57.414 1.00 31.10 48 ILE B N 1
ATOM 1997 C CA . ILE B 1 48 ? 24.611 -6.507 56.410 1.00 28.21 48 ILE B CA 1
ATOM 1998 C C . ILE B 1 48 ? 25.398 -5.211 56.500 1.00 32.31 48 ILE B C 1
ATOM 1999 O O . ILE B 1 48 ? 25.620 -4.679 57.591 1.00 31.86 48 ILE B O 1
ATOM 2004 N N . GLN B 1 49 ? 25.863 -4.714 55.365 1.00 32.55 49 GLN B N 1
ATOM 2005 C CA . GLN B 1 49 ? 26.777 -3.585 55.350 1.00 30.02 49 GLN B CA 1
ATOM 2006 C C . GLN B 1 49 ? 26.025 -2.289 55.084 1.00 26.25 49 GLN B C 1
ATOM 2007 O O . GLN B 1 49 ? 25.297 -2.186 54.095 1.00 29.14 49 GLN B O 1
ATOM 2013 N N . LEU B 1 50 ? 26.204 -1.302 55.959 1.00 24.99 50 LEU B N 1
ATOM 2014 C CA . LEU B 1 50 ? 25.540 -0.007 55.804 1.00 29.86 50 LEU B CA 1
ATOM 2015 C C . LEU B 1 50 ? 26.501 1.141 55.520 1.00 33.21 50 LEU B C 1
ATOM 2016 O O . LEU B 1 50 ? 26.173 2.057 54.748 1.00 28.58 50 LEU B O 1
ATOM 2021 N N . GLY B 1 51 ? 27.687 1.112 56.130 1.00 33.61 51 GLY B N 1
ATOM 2022 C CA . GLY B 1 51 ? 28.598 2.234 56.117 1.00 35.73 51 GLY B CA 1
ATOM 2023 C C . GLY B 1 51 ? 29.722 2.097 55.094 1.00 34.94 51 GLY B C 1
ATOM 2024 O O . GLY B 1 51 ? 29.779 1.162 54.289 1.00 29.29 51 GLY B O 1
ATOM 2025 N N . LYS B 1 52 ? 30.622 3.085 55.138 1.00 33.62 52 LYS B N 1
ATOM 2026 C CA . LYS B 1 52 ? 31.729 3.139 54.191 1.00 34.71 52 LYS B CA 1
ATOM 2027 C C . LYS B 1 52 ? 32.538 1.846 54.203 1.00 34.90 52 LYS B C 1
ATOM 2028 O O . LYS B 1 52 ? 32.962 1.359 55.260 1.00 35.46 52 LYS B O 1
ATOM 2034 N N . LEU B 1 53 ? 32.736 1.290 53.014 1.00 31.97 53 LEU B N 1
ATOM 2035 C CA . LEU B 1 53 ? 33.514 0.072 52.894 1.00 33.74 53 LEU B CA 1
ATOM 2036 C C . LEU B 1 53 ? 34.938 0.296 53.396 1.00 34.99 53 LEU B C 1
ATOM 2037 O O . LEU B 1 53 ? 35.531 1.362 53.193 1.00 30.02 53 LEU B O 1
ATOM 2042 N N . GLU B 1 54 ? 35.462 -0.715 54.096 1.00 33.87 54 GLU B N 1
ATOM 2043 C CA . GLU B 1 54 ? 36.846 -0.771 54.551 1.00 37.59 54 GLU B CA 1
ATOM 2044 C C . GLU B 1 54 ? 37.522 -1.849 53.719 1.00 38.82 54 GLU B C 1
ATOM 2045 O O . GLU B 1 54 ? 37.312 -3.049 53.941 1.00 38.71 54 GLU B O 1
ATOM 2051 N N . THR B 1 55 ? 38.346 -1.424 52.777 1.00 45.01 55 THR B N 1
ATOM 2052 C CA . THR B 1 55 ? 38.846 -2.320 51.758 1.00 45.96 55 THR B CA 1
ATOM 2053 C C . THR B 1 55 ? 40.361 -2.513 51.806 1.00 45.93 55 THR B C 1
ATOM 2054 O O . THR B 1 55 ? 40.858 -3.474 51.216 1.00 49.87 55 THR B O 1
ATOM 2058 N N . GLU B 1 56 ? 41.088 -1.684 52.544 1.00 46.72 56 GLU B N 1
ATOM 2059 C CA . GLU B 1 56 ? 42.542 -1.699 52.616 1.00 48.34 56 GLU B CA 1
ATOM 2060 C C . GLU B 1 56 ? 43.053 -2.340 53.905 1.00 48.65 56 GLU B C 1
ATOM 2061 O O . GLU B 1 56 ? 42.317 -2.523 54.881 1.00 47.25 56 GLU B O 1
ATOM 2067 N N . ASN B 1 57 ? 44.345 -2.684 53.883 1.00 46.95 57 ASN B N 1
ATOM 2068 C CA . ASN B 1 57 ? 45.118 -3.041 55.075 1.00 40.00 57 ASN B CA 1
ATOM 2069 C C . ASN B 1 57 ? 44.523 -4.193 55.876 1.00 41.59 57 ASN B C 1
ATOM 2070 O O . ASN B 1 57 ? 44.674 -4.251 57.098 1.00 40.10 57 ASN B O 1
ATOM 2075 N N . GLY B 1 58 ? 43.887 -5.144 55.184 1.00 40.31 58 GLY B N 1
ATOM 2076 C CA . GLY B 1 58 ? 43.227 -6.253 55.838 1.00 32.76 58 GLY B CA 1
ATOM 2077 C C . GLY B 1 58 ? 41.721 -6.150 55.906 1.00 41.86 58 GLY B C 1
ATOM 2078 O O . GLY B 1 58 ? 41.079 -7.091 56.393 1.00 45.86 58 GLY B O 1
ATOM 2079 N N . GLY B 1 59 ? 41.138 -5.036 55.451 1.00 45.24 59 GLY B N 1
ATOM 2080 C CA . GLY B 1 59 ? 39.691 -4.900 55.456 1.00 41.08 59 GLY B CA 1
ATOM 2081 C C . GLY B 1 59 ? 39.041 -5.899 54.525 1.00 36.78 59 GLY B C 1
ATOM 2082 O O . GLY B 1 59 ? 39.610 -6.286 53.514 1.00 39.57 59 GLY B O 1
ATOM 2083 N N . ALA B 1 60 ? 37.834 -6.345 54.892 1.00 40.00 60 ALA B N 1
ATOM 2084 C CA . ALA B 1 60 ? 37.145 -7.363 54.098 1.00 29.55 60 ALA B CA 1
ATOM 2085 C C . ALA B 1 60 ? 36.466 -6.806 52.851 1.00 29.47 60 ALA B C 1
ATOM 2086 O O . ALA B 1 60 ? 36.175 -7.577 51.944 1.00 34.14 60 ALA B O 1
ATOM 2088 N N . GLY B 1 61 ? 36.225 -5.493 52.762 1.00 32.36 61 GLY B N 1
ATOM 2089 C CA . GLY B 1 61 ? 35.627 -4.983 51.543 1.00 28.09 61 GLY B CA 1
ATOM 2090 C C . GLY B 1 61 ? 34.162 -5.394 51.406 1.00 34.55 61 GLY B C 1
ATOM 2091 O O . GLY B 1 61 ? 33.488 -5.763 52.372 1.00 36.27 61 GLY B O 1
ATOM 2092 N N . ASN B 1 62 ? 33.665 -5.307 50.173 1.00 32.27 62 ASN B N 1
ATOM 2093 C CA . ASN B 1 62 ? 32.256 -5.554 49.897 1.00 30.03 62 ASN B CA 1
ATOM 2094 C C . ASN B 1 62 ? 31.968 -7.047 50.014 1.00 37.48 62 ASN B C 1
ATOM 2095 O O . ASN B 1 62 ? 32.335 -7.826 49.127 1.00 42.79 62 ASN B O 1
ATOM 2100 N N . THR B 1 63 ? 31.291 -7.451 51.090 1.00 35.37 63 THR B N 1
ATOM 2101 C CA . THR B 1 63 ? 31.024 -8.855 51.367 1.00 32.97 63 THR B CA 1
ATOM 2102 C C . THR B 1 63 ? 29.610 -9.217 50.935 1.00 35.97 63 THR B C 1
ATOM 2103 O O . THR B 1 63 ? 28.831 -8.370 50.477 1.00 34.98 63 THR B O 1
ATOM 2107 N N . THR B 1 64 ? 29.292 -10.521 51.058 1.00 31.80 64 THR B N 1
ATOM 2108 C CA . THR B 1 64 ? 27.892 -10.887 50.989 1.00 32.11 64 THR B CA 1
ATOM 2109 C C . THR B 1 64 ? 27.433 -11.382 52.359 1.00 31.56 64 THR B C 1
ATOM 2110 O O . THR B 1 64 ? 28.205 -11.986 53.107 1.00 33.04 64 THR B O 1
ATOM 2114 N N . PRO B 1 65 ? 26.198 -11.095 52.740 1.00 31.22 65 PRO B N 1
ATOM 2115 C CA . PRO B 1 65 ? 25.798 -11.332 54.128 1.00 27.98 65 PRO B CA 1
ATOM 2116 C C . PRO B 1 65 ? 25.911 -12.803 54.532 1.00 30.92 65 PRO B C 1
ATOM 2117 O O . PRO B 1 65 ? 25.826 -13.730 53.720 1.00 34.38 65 PRO B O 1
ATOM 2121 N N . ALA B 1 66 ? 26.076 -13.006 55.828 1.00 29.04 66 ALA B N 1
ATOM 2122 C CA . ALA B 1 66 ? 26.095 -14.332 56.420 1.00 30.94 66 ALA B CA 1
ATOM 2123 C C . ALA B 1 66 ? 24.667 -14.741 56.774 1.00 31.71 66 ALA B C 1
ATOM 2124 O O . ALA B 1 66 ? 24.073 -14.189 57.706 1.00 34.48 66 ALA B O 1
ATOM 2126 N N . ILE B 1 67 ? 24.118 -15.721 56.062 1.00 28.83 67 ILE B N 1
ATOM 2127 C CA . ILE B 1 67 ? 22.771 -16.211 56.343 1.00 26.27 67 ILE B CA 1
ATOM 2128 C C . ILE B 1 67 ? 22.876 -17.502 57.139 1.00 30.99 67 ILE B C 1
ATOM 2129 O O . ILE B 1 67 ? 23.413 -18.496 56.641 1.00 34.90 67 ILE B O 1
ATOM 2134 N N . THR B 1 68 ? 22.349 -17.493 58.364 1.00 30.44 68 THR B N 1
ATOM 2135 C CA . THR B 1 68 ? 22.225 -18.661 59.229 1.00 25.55 68 THR B CA 1
ATOM 2136 C C . THR B 1 68 ? 20.780 -19.162 59.242 1.00 32.73 68 THR B C 1
ATOM 2137 O O . THR B 1 68 ? 19.847 -18.368 59.360 1.00 33.75 68 THR B O 1
ATOM 2141 N N . VAL B 1 69 ? 20.577 -20.472 59.133 1.00 32.18 69 VAL B N 1
ATOM 2142 C CA . VAL 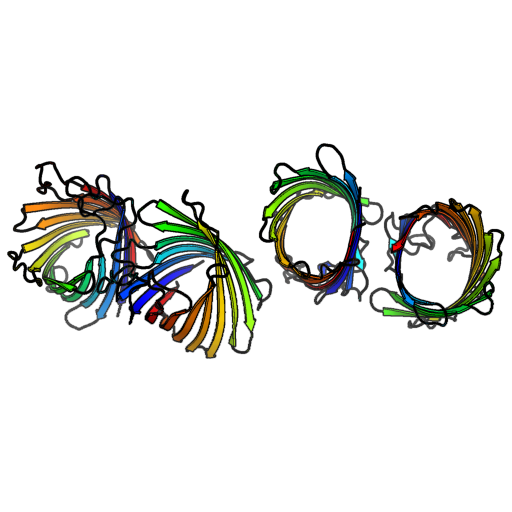B 1 69 ? 19.311 -21.092 59.516 1.00 31.15 69 VAL B CA 1
ATOM 2143 C C . VAL B 1 69 ? 19.642 -22.100 60.598 1.00 34.51 69 VAL B C 1
ATOM 2144 O O . VAL B 1 69 ? 20.697 -22.740 60.544 1.00 39.01 69 VAL B O 1
ATOM 2148 N N . GLY B 1 70 ? 18.781 -22.223 61.599 1.00 32.79 70 GLY B N 1
ATOM 2149 C CA . GLY B 1 70 ? 19.157 -23.001 62.766 1.00 35.72 70 GLY B CA 1
ATOM 2150 C C . GLY B 1 70 ? 17.989 -23.611 63.501 1.00 38.34 70 GLY B C 1
ATOM 2151 O O . GLY B 1 70 ? 16.883 -23.066 63.518 1.00 40.26 70 GLY B O 1
ATOM 2152 N N . GLY B 1 71 ? 18.255 -24.748 64.128 1.00 35.45 71 GLY B N 1
ATOM 2153 C CA . GLY B 1 71 ? 17.323 -25.339 65.066 1.00 35.18 71 GLY B CA 1
ATOM 2154 C C . GLY B 1 71 ? 18.051 -25.763 66.324 1.00 35.63 71 GLY B C 1
ATOM 2155 O O . GLY B 1 71 ? 19.247 -26.059 66.304 1.00 33.37 71 GLY B O 1
ATOM 2156 N N . GLU B 1 72 ? 17.310 -25.763 67.434 1.00 29.50 72 GLU B N 1
ATOM 2157 C CA . GLU B 1 72 ? 17.848 -26.011 68.760 1.00 27.42 72 GLU B CA 1
ATOM 2158 C C . GLU B 1 72 ? 16.740 -26.573 69.634 1.00 32.35 72 GLU B C 1
ATOM 2159 O O . GLU B 1 72 ? 15.591 -26.121 69.572 1.00 33.22 72 GLU B O 1
ATOM 2165 N N . GLN B 1 73 ? 17.099 -27.564 70.444 1.00 30.46 73 GLN B N 1
ATOM 2166 C CA . GLN B 1 73 ? 16.201 -28.176 71.406 1.00 32.18 73 GLN B CA 1
ATOM 2167 C C . GLN B 1 73 ? 16.838 -28.035 72.772 1.00 33.75 73 GLN B C 1
ATOM 2168 O O . GLN B 1 73 ? 17.990 -28.447 72.962 1.00 35.23 73 GLN B O 1
ATOM 2174 N N . ALA B 1 74 ? 16.101 -27.467 73.722 1.00 31.16 74 ALA B N 1
ATOM 2175 C CA . ALA B 1 74 ? 16.650 -27.279 75.051 1.00 30.68 74 ALA B CA 1
ATOM 2176 C C . ALA B 1 74 ? 16.022 -28.250 76.040 1.00 30.35 74 ALA B C 1
ATOM 2177 O O . ALA B 1 74 ? 14.899 -28.715 75.868 1.00 32.90 74 ALA B O 1
ATOM 2179 N N . PHE B 1 75 ? 16.789 -28.574 77.064 1.00 29.30 75 PHE B N 1
ATOM 2180 C CA . PHE B 1 75 ? 16.389 -29.533 78.073 1.00 32.85 75 PHE B CA 1
ATOM 2181 C C . PHE B 1 75 ? 16.654 -28.929 79.440 1.00 34.38 75 PHE B C 1
ATOM 2182 O O . PHE B 1 75 ? 17.737 -28.394 79.683 1.00 35.14 75 PHE B O 1
ATOM 2190 N N . ASN B 1 76 ? 15.682 -29.012 80.330 1.00 33.74 76 ASN B N 1
ATOM 2191 C CA . ASN B 1 76 ? 15.918 -28.660 81.713 1.00 32.71 76 ASN B CA 1
ATOM 2192 C C . ASN B 1 76 ? 16.395 -29.919 82.404 1.00 36.56 76 ASN B C 1
ATOM 2193 O O . ASN B 1 76 ? 15.733 -30.954 82.327 1.00 41.34 76 ASN B O 1
ATOM 2198 N N . ILE B 1 77 ? 17.567 -29.849 83.021 1.00 35.02 77 ILE B N 1
ATOM 2199 C CA . ILE B 1 77 ? 18.076 -30.972 83.787 1.00 33.97 77 ILE B CA 1
ATOM 2200 C C . ILE B 1 77 ? 17.558 -30.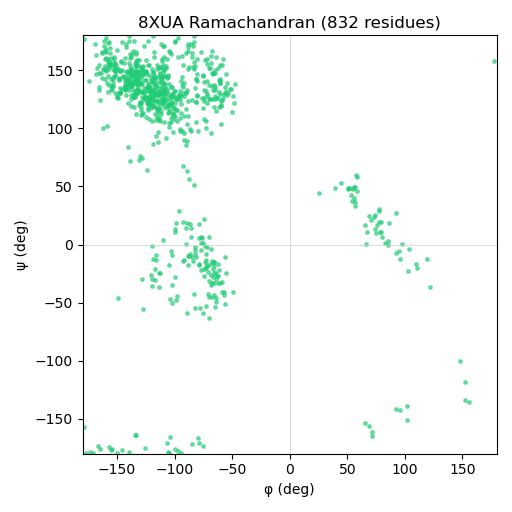818 85.205 1.00 37.01 77 ILE B C 1
ATOM 2201 O O . ILE B 1 77 ? 16.871 -31.708 85.709 1.00 42.73 77 ILE B O 1
ATOM 2206 N N . THR B 1 78 ? 17.880 -29.705 85.860 1.00 36.39 78 THR B N 1
ATOM 2207 C CA . THR B 1 78 ? 17.123 -29.232 87.006 1.00 36.70 78 THR B CA 1
ATOM 2208 C C . THR B 1 78 ? 16.290 -28.046 86.547 1.00 39.23 78 THR B C 1
ATOM 2209 O O . THR B 1 78 ? 16.314 -27.672 85.372 1.00 40.00 78 THR B O 1
ATOM 2213 N N . ASP B 1 79 ? 15.537 -27.460 87.479 1.00 41.55 79 ASP B N 1
ATOM 2214 C CA . ASP B 1 79 ? 14.787 -26.247 87.164 1.00 39.82 79 ASP B CA 1
ATOM 2215 C C . ASP B 1 79 ? 15.702 -25.089 86.816 1.00 44.43 79 ASP B C 1
ATOM 2216 O O . ASP B 1 79 ? 15.284 -24.157 86.126 1.00 44.58 79 ASP B O 1
ATOM 2221 N N . HIS B 1 80 ? 16.939 -25.119 87.304 1.00 41.33 80 HIS B N 1
ATOM 2222 C CA . HIS B 1 80 ? 17.893 -24.054 87.073 1.00 39.84 80 HIS B CA 1
ATOM 2223 C C . HIS B 1 80 ? 19.117 -24.477 86.277 1.00 41.30 80 HIS B C 1
ATOM 2224 O O . HIS B 1 80 ? 19.904 -23.609 85.890 1.00 43.50 80 HIS B O 1
ATOM 2231 N N . LEU B 1 81 ? 19.306 -25.762 86.019 1.00 37.82 81 LEU B N 1
ATOM 2232 C CA . LEU B 1 81 ? 20.391 -26.243 85.183 1.00 34.02 81 LEU B CA 1
ATOM 2233 C C . LEU B 1 81 ? 19.786 -26.767 83.891 1.00 36.14 81 LEU B C 1
ATOM 2234 O O . LEU B 1 81 ? 18.950 -27.681 83.914 1.00 38.47 81 LEU B O 1
ATOM 2239 N N . TRP B 1 82 ? 20.203 -26.192 82.773 1.00 31.66 82 TRP B N 1
ATOM 2240 C CA . TRP B 1 82 ? 19.671 -26.558 81.473 1.00 30.24 82 TRP B CA 1
ATOM 2241 C C . TRP B 1 82 ? 20.825 -26.774 80.496 1.00 32.58 82 TRP B C 1
ATOM 2242 O O . TRP B 1 82 ? 21.942 -26.298 80.704 1.00 29.20 82 TRP B O 1
ATOM 2253 N N . VAL B 1 83 ? 20.535 -27.521 79.424 1.00 32.50 83 VAL B N 1
ATOM 2254 C CA . VAL B 1 83 ? 21.448 -27.731 78.309 1.00 29.73 83 VAL B CA 1
ATOM 2255 C C . VAL B 1 83 ? 20.623 -27.668 77.036 1.00 32.50 83 VAL B C 1
ATOM 2256 O O . VAL B 1 83 ? 19.388 -27.598 77.067 1.00 31.17 83 VAL B O 1
ATOM 2260 N N . ALA B 1 84 ? 21.324 -27.733 75.905 1.00 31.43 84 ALA B N 1
ATOM 2261 C CA . ALA B 1 84 ? 20.660 -27.723 74.608 1.00 32.01 84 ALA B CA 1
ATOM 2262 C C . ALA B 1 84 ? 21.624 -28.282 73.581 1.00 29.62 84 ALA B C 1
ATOM 2263 O O . ALA B 1 84 ? 22.842 -28.274 73.785 1.00 31.82 84 ALA B O 1
ATOM 2265 N N . ALA B 1 85 ? 21.057 -28.729 72.460 1.00 27.14 85 ALA B N 1
ATOM 2266 C CA . ALA B 1 85 ? 21.813 -29.170 71.298 1.00 24.97 85 ALA B CA 1
ATOM 2267 C C . ALA B 1 85 ? 21.108 -28.637 70.064 1.00 26.32 85 ALA B C 1
ATOM 2268 O O . ALA B 1 85 ? 19.881 -28.513 70.039 1.00 26.13 85 ALA B O 1
ATOM 2270 N N . GLY B 1 86 ? 21.880 -28.327 69.039 1.00 26.08 86 GLY B N 1
ATOM 2271 C CA . GLY B 1 86 ? 21.255 -27.778 67.861 1.00 26.71 86 GLY B CA 1
ATOM 2272 C C . GLY B 1 86 ? 22.239 -27.700 66.724 1.00 30.76 86 GLY B C 1
ATOM 2273 O O . GLY B 1 86 ? 23.406 -28.078 66.850 1.00 32.20 86 GLY B O 1
ATOM 2274 N N . TYR B 1 87 ? 21.745 -27.183 65.605 1.00 30.38 87 TYR B N 1
ATOM 2275 C CA . TYR B 1 87 ? 22.500 -27.147 64.369 1.00 29.08 87 TYR B CA 1
ATOM 2276 C C . TYR B 1 87 ? 22.246 -25.807 63.694 1.00 31.32 87 TYR B C 1
ATOM 2277 O O . TYR B 1 87 ? 21.096 -25.365 63.573 1.00 32.25 87 TYR B O 1
ATOM 2286 N N . GLN B 1 88 ? 23.309 -25.160 63.254 1.00 30.37 88 GLN B N 1
ATOM 2287 C CA . GLN B 1 88 ? 23.188 -23.997 62.392 1.00 31.27 88 GLN B CA 1
ATOM 2288 C C . GLN B 1 88 ? 23.858 -24.307 61.067 1.00 31.25 88 GLN B C 1
ATOM 2289 O O . GLN B 1 88 ? 24.871 -25.011 61.023 1.00 34.05 88 GLN B O 1
ATOM 2295 N N . HIS B 1 89 ? 23.296 -23.793 59.989 1.00 30.33 89 HIS B N 1
ATOM 2296 C CA . HIS B 1 89 ? 23.935 -23.862 58.685 1.00 32.99 89 HIS B CA 1
ATOM 2297 C C . HIS B 1 89 ? 24.184 -22.456 58.141 1.00 32.02 89 HIS B C 1
ATOM 2298 O O . HIS B 1 89 ? 23.291 -21.603 58.157 1.00 28.22 89 HIS B O 1
ATOM 2305 N N . LEU B 1 90 ? 25.392 -22.217 57.659 1.00 33.62 90 LEU B N 1
ATOM 2306 C CA . LEU B 1 90 ? 25.787 -20.909 57.168 1.00 29.89 90 LEU B CA 1
ATOM 2307 C C . LEU B 1 90 ? 25.775 -20.929 55.650 1.00 34.87 90 LEU B C 1
ATOM 2308 O O . LEU B 1 90 ? 26.497 -21.724 55.035 1.00 37.23 90 LEU B O 1
ATOM 2313 N N . PHE B 1 91 ? 24.950 -20.070 55.049 1.00 34.35 91 PHE B N 1
ATOM 2314 C CA . PHE B 1 91 ? 24.979 -19.825 53.615 1.00 33.96 91 PHE B CA 1
ATOM 2315 C C . PHE B 1 91 ? 25.500 -18.415 53.330 1.00 35.49 91 PHE B C 1
ATOM 2316 O O . PHE B 1 91 ? 25.433 -17.516 54.172 1.00 33.42 91 PHE B O 1
ATOM 2324 N N . SER B 1 92 ? 26.012 -18.211 52.119 1.00 39.05 92 SER B N 1
ATOM 2325 C CA . SER B 1 92 ? 26.329 -16.857 51.685 1.00 32.08 92 SER B CA 1
ATOM 2326 C C . SER B 1 92 ? 26.371 -16.812 50.175 1.00 37.01 92 SER B C 1
ATOM 2327 O O . SER B 1 92 ? 27.044 -17.636 49.555 1.00 42.32 92 SER B O 1
ATOM 2330 N N . ALA B 1 93 ? 25.685 -15.827 49.598 1.00 40.05 93 ALA B N 1
ATOM 2331 C CA . ALA B 1 93 ? 25.619 -15.647 48.154 1.00 36.67 93 ALA B CA 1
ATOM 2332 C C . ALA B 1 93 ? 25.239 -16.964 47.471 1.00 37.25 93 ALA B C 1
ATOM 2333 O O . ALA B 1 93 ? 25.872 -17.419 46.514 1.00 37.92 93 ALA B O 1
ATOM 2335 N N . GLY B 1 94 ? 24.189 -17.587 48.002 1.00 38.26 94 GLY B N 1
ATOM 2336 C CA . GLY B 1 94 ? 23.605 -18.777 47.417 1.00 40.03 94 GLY B CA 1
ATOM 2337 C C . GLY B 1 94 ? 24.367 -20.068 47.604 1.00 44.11 94 GLY B C 1
ATOM 2338 O O . GLY B 1 94 ? 24.006 -21.060 46.976 1.00 50.43 94 GLY B O 1
ATOM 2339 N N . GLU B 1 95 ? 25.402 -20.092 48.449 1.00 47.49 95 GLU B N 1
ATOM 2340 C CA . GLU B 1 95 ? 26.307 -21.225 48.607 1.00 43.34 95 GLU B CA 1
ATOM 2341 C C . GLU B 1 95 ? 26.321 -21.687 50.052 1.00 42.43 95 GLU B C 1
ATOM 2342 O O . GLU B 1 95 ? 26.071 -20.886 50.957 1.00 46.61 95 GLU B O 1
ATOM 2348 N N . SER B 1 96 ? 26.640 -22.968 50.277 1.00 39.91 96 SER B N 1
ATOM 2349 C CA . SER B 1 96 ? 26.919 -23.455 51.632 1.00 36.01 96 SER B CA 1
ATOM 2350 C C . SER B 1 96 ? 28.298 -23.015 52.080 1.00 37.30 96 SER B C 1
ATOM 2351 O O . SER B 1 96 ? 29.293 -23.286 51.405 1.00 41.88 96 SER B O 1
ATOM 2354 N N . ILE B 1 97 ? 28.364 -22.365 53.233 1.00 34.73 97 ILE B N 1
ATOM 2355 C CA . ILE B 1 97 ? 29.624 -21.881 53.758 1.00 31.47 97 ILE B CA 1
ATOM 2356 C C . ILE B 1 97 ? 30.153 -22.775 54.864 1.00 32.59 97 ILE B C 1
ATOM 2357 O O . ILE B 1 97 ? 31.317 -23.169 54.839 1.00 36.39 97 ILE B O 1
ATOM 2362 N N . GLN B 1 98 ? 29.329 -23.105 55.858 1.00 32.33 98 GLN B N 1
ATOM 2363 C CA . GLN B 1 98 ? 29.805 -23.940 56.952 1.00 34.62 98 GLN B CA 1
ATOM 2364 C C . GLN B 1 98 ? 28.668 -24.780 57.511 1.00 37.49 98 GLN B C 1
ATOM 2365 O O . GLN B 1 98 ? 27.497 -24.390 57.452 1.00 36.04 98 GLN B O 1
ATOM 2371 N N . TYR B 1 99 ? 29.037 -25.946 58.041 1.00 35.38 99 TYR B N 1
ATOM 2372 C CA . TYR B 1 99 ? 28.164 -26.730 58.897 1.00 34.96 99 TYR B CA 1
ATOM 2373 C C . TYR B 1 99 ? 28.516 -26.337 60.316 1.00 34.58 99 TYR B C 1
ATOM 2374 O O . TYR B 1 99 ? 29.683 -26.430 60.705 1.00 34.61 99 TYR B O 1
ATOM 2383 N N . ARG B 1 100 ? 27.519 -25.952 61.103 1.00 32.81 100 ARG B N 1
ATOM 2384 C CA . ARG B 1 100 ? 27.767 -25.478 62.458 1.00 32.96 100 ARG B CA 1
ATOM 2385 C C . ARG B 1 100 ? 26.887 -26.156 63.494 1.00 33.25 100 ARG B C 1
ATOM 2386 O O . ARG B 1 100 ? 25.960 -25.540 64.029 1.00 36.84 100 ARG B O 1
ATOM 2394 N N . PRO B 1 101 ? 27.191 -27.392 63.859 1.00 31.29 101 PRO B N 1
ATOM 2395 C CA . PRO B 1 101 ? 26.551 -27.971 65.051 1.00 32.34 101 PRO B CA 1
ATOM 2396 C C . PRO B 1 101 ? 26.999 -27.233 66.309 1.00 32.06 101 PRO B C 1
ATOM 2397 O O . PRO B 1 101 ? 28.142 -26.767 66.402 1.00 32.38 101 PRO B O 1
ATOM 2401 N N . LEU B 1 102 ? 26.092 -27.131 67.291 1.00 25.84 102 LEU B N 1
ATOM 2402 C CA . LEU B 1 102 ? 26.392 -26.391 68.514 1.00 28.55 102 LEU B CA 1
ATOM 2403 C C . LEU B 1 102 ? 25.840 -27.109 69.732 1.00 28.61 102 LEU B C 1
ATOM 2404 O O . LEU B 1 102 ? 24.872 -27.867 69.639 1.00 28.30 102 LEU B O 1
ATOM 2409 N N . VAL B 1 103 ? 26.445 -26.828 70.898 1.00 24.56 103 VAL B N 1
ATOM 2410 C CA . VAL B 1 103 ? 25.903 -27.301 72.170 1.00 27.58 103 VAL B CA 1
ATOM 2411 C C . VAL B 1 103 ? 25.938 -26.162 73.187 1.00 29.16 103 VAL B C 1
ATOM 2412 O O . VAL B 1 103 ? 26.819 -25.298 73.148 1.00 30.33 103 VAL B O 1
ATOM 2416 N N . LYS B 1 104 ? 24.968 -26.164 74.108 1.00 26.92 104 LYS B N 1
ATOM 2417 C CA . LYS B 1 104 ? 24.868 -25.141 75.138 1.00 27.10 104 LYS B CA 1
ATOM 2418 C C . LYS B 1 104 ? 24.619 -25.798 76.477 1.00 28.59 104 LYS B C 1
ATOM 2419 O O . LYS B 1 104 ? 23.938 -26.823 76.559 1.00 32.50 104 LYS B O 1
ATOM 2425 N N . ILE B 1 105 ? 25.120 -25.147 77.524 1.00 28.35 105 ILE B N 1
ATOM 2426 C CA . ILE B 1 105 ? 24.803 -25.467 78.914 1.00 30.60 105 ILE B CA 1
ATOM 2427 C C . ILE B 1 105 ? 24.781 -24.157 79.705 1.00 34.25 105 ILE B C 1
ATOM 2428 O O . ILE B 1 105 ? 25.547 -23.233 79.417 1.00 33.35 105 ILE B O 1
ATOM 2433 N N . GLY B 1 106 ? 23.885 -24.072 80.699 1.00 34.03 106 GLY B N 1
ATOM 2434 C CA . GLY B 1 106 ? 23.833 -22.917 81.580 1.00 29.45 106 GLY B CA 1
ATOM 2435 C C . GLY B 1 106 ? 23.062 -23.195 82.854 1.00 33.74 106 GLY B C 1
ATOM 2436 O O . GLY B 1 106 ? 22.359 -24.200 82.972 1.00 39.66 106 GLY B O 1
ATOM 2437 N N . TYR B 1 107 ? 23.223 -22.293 83.832 1.00 35.20 107 TYR B N 1
ATOM 2438 C CA . TYR B 1 107 ? 22.531 -22.339 85.121 1.00 37.61 107 TYR B CA 1
ATOM 2439 C C . TYR B 1 107 ? 21.980 -20.961 85.484 1.00 40.73 107 TYR B C 1
ATOM 2440 O O . TYR B 1 107 ? 22.639 -19.939 85.255 1.00 42.42 107 TYR B O 1
ATOM 2449 N N . ASN B 1 108 ? 20.773 -20.927 86.051 1.00 40.20 108 ASN B N 1
ATOM 2450 C CA . ASN B 1 108 ? 20.094 -19.673 86.393 1.00 40.13 108 ASN B CA 1
ATOM 2451 C C . ASN B 1 108 ? 19.890 -19.605 87.900 1.00 44.72 108 ASN B C 1
ATOM 2452 O O . ASN B 1 108 ? 19.083 -20.368 88.449 1.00 44.43 108 ASN B O 1
ATOM 2457 N N . PHE B 1 109 ? 20.590 -18.669 88.561 1.00 43.34 109 PHE B N 1
ATOM 2458 C CA . PHE B 1 109 ? 20.438 -18.475 90.001 1.00 43.53 109 PHE B CA 1
ATOM 2459 C C . PHE B 1 109 ? 19.221 -17.613 90.304 1.00 47.10 109 PHE B C 1
ATOM 2460 O O . PHE B 1 109 ? 18.802 -16.806 89.476 1.00 53.27 109 PHE B O 1
ATOM 2468 N N . ASP B 1 110 ? 18.648 -17.798 91.510 1.00 59.30 110 ASP B N 1
ATOM 2469 C CA . ASP B 1 110 ? 17.471 -17.021 91.919 1.00 58.18 110 ASP B CA 1
ATOM 2470 C C . ASP B 1 110 ? 17.789 -15.545 92.076 1.00 58.68 110 ASP B C 1
ATOM 2471 O O . ASP B 1 110 ? 16.922 -14.701 91.834 1.00 63.89 110 ASP B O 1
ATOM 2476 N N . ASN B 1 111 ? 18.999 -15.215 92.499 1.00 52.28 111 ASN B N 1
ATOM 2477 C CA . ASN B 1 111 ? 19.362 -13.823 92.679 1.00 50.15 111 ASN B CA 1
ATOM 2478 C C . ASN B 1 111 ? 19.515 -13.033 91.327 1.00 55.99 111 ASN B C 1
ATOM 2479 O O . ASN B 1 111 ? 19.932 -11.855 91.383 1.00 52.10 111 ASN B O 1
ATOM 2484 N N . GLY B 1 112 ? 19.200 -13.591 90.143 1.00 55.63 112 GLY B N 1
ATOM 2485 C CA . GLY B 1 112 ? 19.314 -12.873 88.884 1.00 45.21 112 GLY B CA 1
ATOM 2486 C C . GLY B 1 112 ? 20.602 -13.100 88.108 1.00 42.62 112 GLY B C 1
ATOM 2487 O O . GLY B 1 112 ? 20.675 -12.693 86.949 1.00 45.27 112 GLY B O 1
ATOM 2488 N N . ILE B 1 113 ? 21.624 -13.714 88.709 1.00 44.53 113 ILE B N 1
ATOM 2489 C CA . ILE B 1 113 ? 22.778 -14.168 87.945 1.00 40.21 113 ILE B CA 1
ATOM 2490 C C . ILE B 1 113 ? 22.375 -15.356 87.069 1.00 41.71 113 ILE B C 1
ATOM 2491 O O . ILE B 1 113 ? 21.625 -16.250 87.492 1.00 40.02 113 ILE B O 1
ATOM 2496 N N . SER B 1 114 ? 22.840 -15.358 85.825 1.00 37.02 114 SER B N 1
ATOM 2497 C CA . SER B 1 114 ? 22.728 -16.540 84.991 1.00 36.99 114 SER B CA 1
ATOM 2498 C C . SER B 1 114 ? 24.034 -16.746 84.241 1.00 39.14 114 SER B C 1
ATOM 2499 O O . SER B 1 114 ? 24.724 -15.789 83.878 1.00 41.05 114 SER B O 1
ATOM 2502 N N . LEU B 1 115 ? 24.393 -18.008 84.040 1.00 40.16 115 LEU B N 1
ATOM 2503 C CA . LEU B 1 115 ? 25.635 -18.333 83.355 1.00 39.36 115 LEU B CA 1
ATOM 2504 C C . LEU B 1 115 ? 25.316 -19.248 82.185 1.00 34.38 115 LEU B C 1
ATOM 2505 O O . LEU B 1 115 ? 24.355 -20.003 82.238 1.00 38.19 115 LEU B O 1
ATOM 2510 N N . SER B 1 116 ? 26.107 -19.174 81.120 1.00 33.55 116 SER B N 1
ATOM 2511 C CA . SER B 1 116 ? 25.836 -20.039 79.980 1.00 33.45 116 SER B CA 1
ATOM 2512 C C . SER B 1 116 ? 27.043 -20.098 79.052 1.00 35.66 116 SER B C 1
ATOM 2513 O O . SER B 1 116 ? 27.789 -19.128 78.904 1.00 34.83 116 SER B O 1
ATOM 2516 N N . ASN B 1 117 ? 27.210 -21.254 78.424 1.00 34.31 117 ASN B N 1
ATOM 2517 C CA . ASN B 1 117 ? 28.218 -21.467 77.402 1.00 32.86 117 ASN B CA 1
ATOM 2518 C C . ASN B 1 117 ? 27.499 -21.875 76.121 1.00 32.39 117 ASN B C 1
ATOM 2519 O O . ASN B 1 117 ? 26.444 -22.510 76.169 1.00 32.07 117 ASN B O 1
ATOM 2524 N N . ARG B 1 118 ? 28.022 -21.435 74.984 1.00 30.61 118 ARG B N 1
ATOM 2525 C CA . ARG B 1 118 ? 27.688 -22.022 73.699 1.00 31.33 118 ARG B CA 1
ATOM 2526 C C . ARG B 1 118 ? 29.000 -22.388 73.034 1.00 35.02 118 ARG B C 1
ATOM 2527 O O . ARG B 1 118 ? 29.896 -21.539 72.919 1.00 34.89 118 ARG B O 1
ATOM 2535 N N . THR B 1 119 ? 29.117 -23.650 72.622 1.00 26.45 119 THR B N 1
ATOM 2536 C CA . THR B 1 119 ? 30.251 -24.113 71.845 1.00 27.03 119 THR B CA 1
ATOM 2537 C C . THR B 1 119 ? 29.741 -24.525 70.476 1.00 31.30 119 THR B C 1
ATOM 2538 O O . THR B 1 119 ? 28.819 -25.344 70.366 1.00 30.76 119 THR B O 1
ATOM 2542 N N . ARG B 1 120 ? 30.319 -23.934 69.435 1.00 30.66 120 ARG B N 1
ATOM 2543 C CA . ARG B 1 120 ? 29.802 -24.071 68.080 1.00 32.46 120 ARG B CA 1
ATOM 2544 C C . ARG B 1 120 ? 30.936 -24.455 67.135 1.00 35.98 120 ARG B C 1
ATOM 2545 O O . ARG B 1 120 ? 31.924 -23.723 67.008 1.00 34.24 120 ARG B O 1
ATOM 2553 N N . ALA B 1 121 ? 30.790 -25.593 66.465 1.00 33.09 121 ALA B N 1
ATOM 2554 C CA . ALA B 1 121 ? 31.774 -26.003 65.483 1.00 31.06 121 ALA B CA 1
ATOM 2555 C C . ALA B 1 121 ? 31.631 -25.165 64.215 1.00 30.55 121 ALA B C 1
ATOM 2556 O O . ALA B 1 121 ? 30.521 -24.836 63.789 1.00 30.68 121 ALA B O 1
ATOM 2558 N N . HIS B 1 122 ? 32.757 -24.792 63.623 1.00 29.46 122 HIS B N 1
ATOM 2559 C CA . HIS B 1 122 ? 32.740 -24.117 62.328 1.00 30.46 122 HIS B CA 1
ATOM 2560 C C . HIS B 1 122 ? 33.443 -25.057 61.354 1.00 31.70 122 HIS B C 1
ATOM 2561 O O . HIS B 1 122 ? 34.672 -25.039 61.232 1.00 33.45 122 HIS B O 1
ATOM 2568 N N . ILE B 1 123 ? 32.655 -25.883 60.675 1.00 28.85 123 ILE B N 1
ATOM 2569 C CA . ILE B 1 123 ? 33.141 -26.871 59.714 1.00 30.20 123 ILE B CA 1
ATOM 2570 C C . ILE B 1 123 ? 32.933 -26.318 58.304 1.00 34.29 123 ILE B C 1
ATOM 2571 O O . ILE B 1 123 ? 31.792 -26.198 57.831 1.00 36.67 123 ILE B O 1
ATOM 2576 N N . ASP B 1 124 ? 34.036 -26.039 57.613 1.00 32.56 124 ASP B N 1
ATOM 2577 C CA . ASP B 1 124 ? 33.997 -25.535 56.243 1.00 29.71 124 ASP B CA 1
ATOM 2578 C C . ASP B 1 124 ? 33.214 -26.451 55.294 1.00 36.98 124 ASP B C 1
ATOM 2579 O O . ASP B 1 124 ? 33.427 -27.671 55.244 1.00 36.21 124 ASP B O 1
ATOM 2584 N N . ALA B 1 125 ? 32.292 -25.857 54.535 1.00 40.18 125 ALA B N 1
ATOM 2585 C CA . ALA B 1 125 ? 31.595 -26.559 53.458 1.00 41.80 125 ALA B CA 1
ATOM 2586 C C . ALA B 1 125 ? 32.010 -26.048 52.092 1.00 40.48 125 ALA B C 1
ATOM 2587 O O . ALA B 1 125 ? 31.458 -26.492 51.082 1.00 41.95 125 ALA B O 1
ATOM 2589 N N . THR B 1 126 ? 32.970 -25.138 52.040 1.00 36.74 126 THR B N 1
ATOM 2590 C CA . THR B 1 126 ? 33.480 -24.592 50.799 1.00 44.25 126 THR B CA 1
ATOM 2591 C C . THR B 1 126 ? 34.755 -25.323 50.392 1.00 57.08 126 THR B C 1
ATOM 2592 O O . THR B 1 126 ? 35.261 -26.206 51.094 1.00 58.95 126 THR B O 1
ATOM 2596 N N . ASP B 1 127 ? 35.290 -24.931 49.238 1.00 65.41 127 ASP B N 1
ATOM 2597 C CA . ASP B 1 127 ? 36.459 -25.598 48.680 1.00 68.74 127 ASP B CA 1
ATOM 2598 C C . ASP B 1 127 ? 37.743 -25.247 49.410 1.00 63.34 127 ASP B C 1
ATOM 2599 O O . ASP B 1 127 ? 38.705 -26.013 49.332 1.00 66.33 127 ASP B O 1
ATOM 2604 N N . ALA B 1 128 ? 37.783 -24.127 50.131 1.00 58.74 128 ALA B N 1
ATOM 2605 C CA . ALA B 1 128 ? 38.986 -23.764 50.873 1.00 63.15 128 ALA B CA 1
ATOM 2606 C C . ALA B 1 128 ? 39.446 -24.847 51.849 1.00 63.79 128 ALA B C 1
ATOM 2607 O O . ALA B 1 128 ? 40.556 -24.725 52.378 1.00 70.68 128 ALA B O 1
ATOM 2609 N N . ASP B 1 129 ? 38.627 -25.877 52.095 1.00 60.82 129 ASP B N 1
ATOM 2610 C CA . ASP B 1 129 ? 38.950 -27.009 52.973 1.00 60.91 129 ASP B CA 1
ATOM 2611 C C . ASP B 1 129 ? 39.710 -26.568 54.216 1.00 57.94 129 ASP B C 1
ATOM 2612 O O . ASP B 1 129 ? 40.728 -27.142 54.595 1.00 64.13 129 ASP B O 1
ATOM 2617 N N . ALA B 1 130 ? 39.187 -25.535 54.864 1.00 52.97 130 ALA B N 1
ATOM 2618 C CA . ALA B 1 130 ? 39.845 -24.957 56.019 1.00 49.10 130 ALA B CA 1
ATOM 2619 C C . ALA B 1 130 ? 39.703 -25.855 57.241 1.00 44.23 130 ALA B C 1
ATOM 2620 O O . ALA B 1 130 ? 38.816 -26.711 57.324 1.00 39.21 130 ALA B O 1
ATOM 2622 N N . LYS B 1 131 ? 40.614 -25.636 58.194 1.00 45.58 131 LYS B N 1
ATOM 2623 C CA . LYS B 1 131 ? 40.618 -26.337 59.472 1.00 46.26 131 LYS B CA 1
ATOM 2624 C C . LYS B 1 131 ? 39.373 -25.989 60.279 1.00 40.72 131 LYS B C 1
ATOM 2625 O O . LYS B 1 131 ? 39.006 -24.821 60.397 1.00 45.85 131 LYS B O 1
ATOM 2631 N N . THR B 1 132 ? 38.715 -27.009 60.824 1.00 40.89 132 THR B N 1
ATOM 2632 C CA . THR B 1 132 ? 37.558 -26.783 61.679 1.00 35.13 132 THR B CA 1
ATOM 2633 C C . THR B 1 132 ? 37.930 -25.894 62.853 1.00 39.45 132 THR B C 1
ATOM 2634 O O . THR B 1 132 ? 38.920 -26.145 63.538 1.00 43.42 132 THR B O 1
ATOM 2638 N N . ASP B 1 133 ? 37.153 -24.841 63.081 1.00 36.51 133 ASP B N 1
ATOM 2639 C CA . ASP B 1 133 ? 37.319 -24.056 64.293 1.00 32.76 133 ASP B CA 1
ATOM 2640 C C . ASP B 1 133 ? 36.102 -24.226 65.199 1.00 35.28 133 ASP B C 1
ATOM 2641 O O . ASP B 1 133 ? 35.088 -24.844 64.829 1.00 35.67 133 ASP B O 1
ATOM 2646 N N . TYR B 1 134 ? 36.224 -23.675 66.406 1.00 31.56 134 TYR B N 1
ATOM 2647 C CA . TYR B 1 134 ? 35.226 -23.833 67.459 1.00 33.29 134 TYR B CA 1
ATOM 2648 C C . TYR B 1 134 ? 35.025 -22.494 68.146 1.00 35.09 134 TYR B C 1
ATOM 2649 O O . TYR B 1 134 ? 35.959 -21.939 68.729 1.00 39.13 134 TYR B O 1
ATOM 2658 N N . ARG B 1 135 ? 33.810 -21.979 68.091 1.00 36.40 135 ARG B N 1
ATOM 2659 C CA . ARG B 1 135 ? 33.491 -20.718 68.732 1.00 35.21 135 ARG B CA 1
ATOM 2660 C C . ARG B 1 135 ? 32.890 -20.991 70.101 1.00 32.98 135 ARG B C 1
ATOM 2661 O O . ARG B 1 135 ? 31.945 -21.771 70.229 1.00 33.90 135 ARG B O 1
ATOM 2669 N N . MET B 1 136 ? 33.431 -20.342 71.116 1.00 33.38 136 MET B N 1
ATOM 2670 C CA . MET B 1 136 ? 32.874 -20.396 72.456 1.00 34.35 136 MET B CA 1
ATOM 2671 C C . MET B 1 136 ? 32.324 -19.018 72.809 1.00 39.11 136 MET B C 1
ATOM 2672 O O . MET B 1 136 ? 33.023 -18.001 72.636 1.00 36.47 136 MET B O 1
ATOM 2677 N N . ASP B 1 137 ? 31.053 -18.983 73.251 1.00 33.57 137 ASP B N 1
ATOM 2678 C CA . ASP B 1 137 ? 30.413 -17.796 73.826 1.00 28.17 137 ASP B CA 1
ATOM 2679 C C . ASP B 1 137 ? 30.161 -18.093 75.304 1.00 29.24 137 ASP B C 1
ATOM 2680 O O . ASP B 1 137 ? 29.256 -18.861 75.632 1.00 31.26 137 ASP B O 1
ATOM 2685 N N . ASN B 1 138 ? 30.934 -17.489 76.203 1.00 30.17 138 ASN B N 1
ATOM 2686 C CA . ASN B 1 138 ? 30.706 -17.626 77.642 1.00 31.34 138 ASN B CA 1
ATOM 2687 C C . ASN B 1 138 ? 30.086 -16.352 78.205 1.00 36.33 138 ASN B C 1
ATOM 2688 O O . ASN B 1 138 ? 30.696 -15.287 78.129 1.00 39.84 138 ASN B O 1
ATOM 2693 N N . ARG B 1 139 ? 28.896 -16.457 78.791 1.00 31.85 139 ARG B N 1
ATOM 2694 C CA . ARG B 1 139 ? 28.123 -15.284 79.164 1.00 33.52 139 ARG B CA 1
ATOM 2695 C C . ARG B 1 139 ? 27.724 -15.338 80.627 1.00 38.75 139 ARG B C 1
ATOM 2696 O O . ARG B 1 139 ? 27.281 -16.385 81.112 1.00 39.54 139 ARG B O 1
ATOM 2704 N N . ILE B 1 140 ? 27.902 -14.211 81.325 1.00 38.93 140 ILE B N 1
ATOM 2705 C CA . ILE B 1 140 ? 27.310 -13.961 82.640 1.00 38.78 140 ILE B CA 1
ATOM 2706 C C . ILE B 1 140 ? 26.290 -12.834 82.492 1.00 41.06 140 ILE B C 1
ATOM 2707 O O . ILE B 1 140 ? 26.586 -11.801 81.890 1.00 40.88 140 ILE B O 1
ATOM 2712 N N . GLY B 1 141 ? 25.098 -13.040 83.016 1.00 43.87 141 GLY B N 1
ATOM 2713 C CA . GLY B 1 141 ? 24.055 -12.025 82.956 1.00 41.51 141 GLY B CA 1
ATOM 2714 C C . GLY B 1 141 ? 23.517 -11.711 84.331 1.00 43.68 141 GLY B C 1
ATOM 2715 O O . GLY B 1 141 ? 23.351 -12.604 85.169 1.00 44.66 141 GLY B O 1
ATOM 2716 N N . TYR B 1 142 ? 23.230 -10.427 84.560 1.00 39.53 142 TYR B N 1
ATOM 2717 C CA . TYR B 1 142 ? 22.699 -9.969 85.840 1.00 37.77 142 TYR B CA 1
ATOM 2718 C C . TYR B 1 142 ? 21.398 -9.217 85.584 1.00 44.56 142 TYR B C 1
ATOM 2719 O O . TYR B 1 142 ? 21.411 -8.108 85.028 1.00 47.90 142 TYR B O 1
ATOM 2728 N N . ALA B 1 143 ? 20.274 -9.808 85.990 1.00 37.88 143 ALA B N 1
ATOM 2729 C CA . ALA B 1 143 ? 19.003 -9.087 85.968 1.00 40.36 143 ALA B CA 1
ATOM 2730 C C . ALA B 1 143 ? 18.827 -8.426 87.327 1.00 44.17 143 ALA B C 1
ATOM 2731 O O . ALA B 1 143 ? 18.369 -9.044 88.281 1.00 48.74 143 ALA B O 1
ATOM 2733 N N . MET B 1 144 ? 19.206 -7.146 87.408 1.00 45.95 144 MET B N 1
ATOM 2734 C CA . MET B 1 144 ? 19.228 -6.433 88.686 1.00 50.21 144 MET B CA 1
ATOM 2735 C C . MET B 1 144 ? 17.818 -6.217 89.219 1.00 50.07 144 MET B C 1
ATOM 2736 O O . MET B 1 144 ? 17.588 -6.248 90.433 1.00 50.89 144 MET B O 1
ATOM 2741 N N . ASN B 1 145 ? 16.869 -6.000 88.323 1.00 46.45 145 ASN B N 1
ATOM 2742 C CA . ASN B 1 145 ? 15.451 -5.962 88.650 1.00 48.74 145 ASN B CA 1
ATOM 2743 C C . ASN B 1 145 ? 14.708 -6.262 87.356 1.00 45.45 145 ASN B C 1
ATOM 2744 O O . ASN B 1 145 ? 15.318 -6.586 86.332 1.00 48.57 145 ASN B O 1
ATOM 2749 N N . GLU B 1 146 ? 13.398 -6.169 87.388 1.00 46.19 146 GLU B N 1
ATOM 2750 C CA . GLU B 1 146 ? 12.678 -6.548 86.189 1.00 47.96 146 GLU B CA 1
ATOM 2751 C C . GLU B 1 146 ? 12.777 -5.488 85.107 1.00 49.67 146 GLU B C 1
ATOM 2752 O O . GLU B 1 146 ? 12.229 -5.687 84.018 1.00 49.88 146 GLU B O 1
ATOM 2758 N N . ASP B 1 147 ? 13.498 -4.393 85.365 1.00 49.05 147 ASP B N 1
ATOM 2759 C CA . ASP B 1 147 ? 13.608 -3.296 84.412 1.00 45.74 147 ASP B CA 1
ATOM 2760 C C . ASP B 1 147 ? 14.946 -3.238 83.682 1.00 43.46 147 ASP B C 1
ATOM 2761 O O . ASP B 1 147 ? 15.022 -2.587 82.643 1.00 45.40 147 ASP B O 1
ATOM 2766 N N . VAL B 1 148 ? 15.998 -3.893 84.163 1.00 40.21 148 VAL B N 1
ATOM 2767 C CA . VAL B 1 148 ? 17.283 -3.801 83.479 1.00 40.94 148 VAL B CA 1
ATOM 2768 C C . VAL B 1 148 ? 18.094 -5.051 83.756 1.00 38.65 148 VAL B C 1
ATOM 2769 O O . VAL B 1 148 ? 18.168 -5.525 84.888 1.00 44.47 148 VAL B O 1
ATOM 2773 N N . THR B 1 149 ? 18.716 -5.573 82.708 1.00 36.10 149 THR B N 1
ATOM 2774 C CA . THR B 1 149 ? 19.603 -6.717 82.796 1.00 35.77 149 THR B CA 1
ATOM 2775 C C . THR B 1 149 ? 20.934 -6.303 82.185 1.00 39.12 149 THR B C 1
ATOM 2776 O O . THR B 1 149 ? 20.959 -5.679 81.117 1.00 40.65 149 THR B O 1
ATOM 2780 N N . PHE B 1 150 ? 22.027 -6.626 82.864 1.00 34.51 150 PHE B N 1
ATOM 2781 C CA . PHE B 1 150 ? 23.373 -6.362 82.386 1.00 35.64 150 PHE B CA 1
ATOM 2782 C C . PHE B 1 150 ? 24.053 -7.676 82.023 1.00 40.43 150 PHE B C 1
ATOM 2783 O O . PHE B 1 150 ? 23.818 -8.703 82.668 1.00 42.75 150 PHE B O 1
ATOM 2791 N N . SER B 1 151 ? 24.942 -7.646 81.029 1.00 34.94 151 SER B N 1
ATOM 2792 C CA . SER B 1 151 ? 25.573 -8.887 80.625 1.00 31.06 151 SER B CA 1
ATOM 2793 C C . SER B 1 151 ? 26.957 -8.646 80.044 1.00 32.99 151 SER B C 1
ATOM 2794 O O . SER B 1 151 ? 27.214 -7.632 79.395 1.00 35.04 151 SER B O 1
ATOM 2797 N N . TYR B 1 152 ? 27.846 -9.604 80.303 1.00 33.74 152 TYR B N 1
ATOM 2798 C CA . TYR B 1 152 ? 29.165 -9.701 79.700 1.00 32.85 152 TYR B CA 1
ATOM 2799 C C . TYR B 1 152 ? 29.253 -11.029 78.955 1.00 38.33 152 TYR B C 1
ATOM 2800 O O . TYR B 1 152 ? 28.989 -12.086 79.535 1.00 36.34 152 TYR B O 1
ATOM 2809 N N . ASN B 1 153 ? 29.619 -10.986 77.679 1.00 38.10 153 ASN B N 1
ATOM 2810 C CA . ASN B 1 153 ? 29.780 -12.198 76.892 1.00 32.48 153 ASN B CA 1
ATOM 2811 C C . ASN B 1 153 ? 31.181 -12.207 76.308 1.00 36.53 153 ASN B C 1
ATOM 2812 O O . ASN B 1 153 ? 31.591 -11.250 75.646 1.00 33.87 153 ASN B O 1
ATOM 2817 N N . ASN B 1 154 ? 31.918 -13.275 76.582 1.00 37.94 154 ASN B N 1
ATOM 2818 C CA . ASN B 1 154 ? 33.233 -13.481 76.018 1.00 32.61 154 ASN B CA 1
ATOM 2819 C C . ASN B 1 154 ? 33.102 -14.378 74.794 1.00 36.55 154 ASN B C 1
ATOM 2820 O O . ASN B 1 154 ? 32.464 -15.431 74.866 1.00 39.30 154 ASN B O 1
ATOM 2825 N N . VAL B 1 155 ? 33.671 -13.954 73.666 1.00 33.38 155 VAL B N 1
ATOM 2826 C CA . VAL B 1 155 ? 33.693 -14.755 72.442 1.00 36.39 155 VAL B CA 1
ATOM 2827 C C . VAL B 1 155 ? 35.129 -15.186 72.208 1.00 39.25 155 VAL B C 1
ATOM 2828 O O . VAL B 1 155 ? 36.028 -14.342 72.176 1.00 42.48 155 VAL B O 1
ATOM 2832 N N . TYR B 1 156 ? 35.358 -16.492 72.079 1.00 39.18 156 TYR B N 1
ATOM 2833 C CA . TYR B 1 156 ? 36.710 -16.998 71.892 1.00 32.75 156 TYR B CA 1
ATOM 2834 C C . TYR B 1 156 ? 36.698 -18.039 70.791 1.00 36.17 156 TYR B C 1
ATOM 2835 O O . TYR B 1 156 ? 35.874 -18.952 70.814 1.00 40.97 156 TYR B O 1
ATOM 2844 N N . MET B 1 157 ? 37.576 -17.886 69.808 1.00 39.45 157 MET B N 1
ATOM 2845 C CA . MET B 1 157 ? 37.751 -18.886 68.758 1.00 43.09 157 MET B CA 1
ATOM 2846 C C . MET B 1 157 ? 38.995 -19.714 69.068 1.00 47.61 157 MET B C 1
ATOM 2847 O O . MET B 1 157 ? 40.116 -19.209 68.976 1.00 43.65 157 MET B O 1
ATOM 2852 N N . ILE B 1 158 ? 38.781 -20.997 69.391 1.00 49.24 158 ILE B N 1
ATOM 2853 C CA . ILE B 1 158 ? 39.835 -21.854 69.942 1.00 51.03 158 ILE B CA 1
ATOM 2854 C C . ILE B 1 158 ? 41.053 -21.900 69.023 1.00 50.86 158 ILE B C 1
ATOM 2855 O O . ILE B 1 158 ? 42.186 -21.667 69.463 1.00 52.89 158 ILE B O 1
ATOM 2860 N N . GLU B 1 159 ? 40.845 -22.179 67.733 1.00 50.48 159 GLU B N 1
ATOM 2861 C CA . GLU B 1 159 ? 41.994 -22.281 66.832 1.00 53.07 159 GLU B CA 1
ATOM 2862 C C . GLU B 1 159 ? 42.564 -20.905 66.476 1.00 51.21 159 GLU B C 1
ATOM 2863 O O . GLU B 1 159 ? 43.734 -20.635 66.742 1.00 57.07 159 GLU B O 1
ATOM 2869 N N . ALA B 1 160 ? 41.758 -20.018 65.885 1.00 50.16 160 ALA B N 1
ATOM 2870 C CA . ALA B 1 160 ? 42.248 -18.684 65.543 1.00 48.05 160 ALA B CA 1
ATOM 2871 C C . ALA B 1 160 ? 42.834 -17.961 66.748 1.00 52.56 160 ALA B C 1
ATOM 2872 O O . ALA B 1 160 ? 43.668 -17.061 66.578 1.00 49.93 160 ALA B O 1
ATOM 2874 N N . GLU B 1 161 ? 42.414 -18.337 67.955 1.00 51.87 161 GLU B N 1
ATOM 2875 C CA . GLU B 1 161 ? 42.813 -17.662 69.195 1.00 54.87 161 GLU B CA 1
ATOM 2876 C C . GLU B 1 161 ? 42.498 -16.171 69.150 1.00 45.33 161 GLU B C 1
ATOM 2877 O O . GLU B 1 161 ? 43.334 -15.330 69.454 1.00 53.37 161 GLU B O 1
ATOM 2883 N N . THR B 1 162 ? 41.269 -15.846 68.775 1.00 44.74 162 THR B N 1
ATOM 2884 C CA . THR B 1 162 ? 40.781 -14.477 68.829 1.00 44.98 162 THR B CA 1
ATOM 2885 C C . THR B 1 162 ? 39.705 -14.352 69.901 1.00 41.74 162 THR B C 1
ATOM 2886 O O . THR B 1 162 ? 39.030 -15.325 70.243 1.00 39.85 162 THR B O 1
ATOM 2890 N N . MET B 1 163 ? 39.564 -13.147 70.448 1.00 42.15 163 MET B N 1
ATOM 2891 C CA . MET B 1 163 ? 38.693 -12.930 71.595 1.00 39.25 163 MET B CA 1
ATOM 2892 C C . MET B 1 163 ? 37.894 -11.643 71.424 1.00 38.03 163 MET B C 1
ATOM 2893 O O . MET B 1 163 ? 38.444 -10.618 71.010 1.00 40.24 163 MET B O 1
ATOM 2898 N N . ASP B 1 164 ? 36.597 -11.706 71.742 1.00 32.49 164 ASP B N 1
ATOM 2899 C CA . ASP B 1 164 ? 35.703 -10.560 71.759 1.00 30.06 164 ASP B CA 1
ATOM 2900 C C . ASP B 1 164 ? 35.166 -10.360 73.167 1.00 35.54 164 ASP B C 1
ATOM 2901 O O . ASP B 1 164 ? 34.795 -11.325 73.836 1.00 36.13 164 ASP B O 1
ATOM 2906 N N . HIS B 1 165 ? 35.092 -9.107 73.609 1.00 33.52 165 HIS B N 1
ATOM 2907 C CA . HIS B 1 165 ? 34.429 -8.766 74.855 1.00 32.78 165 HIS B CA 1
ATOM 2908 C C . HIS B 1 165 ? 33.169 -8.019 74.489 1.00 33.21 165 HIS B C 1
ATOM 2909 O O . HIS B 1 165 ? 33.221 -7.104 73.665 1.00 39.38 165 HIS B O 1
ATOM 2916 N N . GLU B 1 166 ? 32.047 -8.419 75.083 1.00 29.71 166 GLU B N 1
ATOM 2917 C CA . GLU B 1 166 ? 30.747 -7.816 74.820 1.00 31.78 166 GLU B CA 1
ATOM 2918 C C . GLU B 1 166 ? 30.089 -7.457 76.150 1.00 38.71 166 GLU B C 1
ATOM 2919 O O . GLU B 1 166 ? 29.877 -8.342 76.989 1.00 38.02 166 GLU B O 1
ATOM 2925 N N . LEU B 1 167 ? 29.760 -6.164 76.337 1.00 35.87 167 LEU B N 1
ATOM 2926 C CA . LEU B 1 167 ? 29.038 -5.649 77.503 1.00 34.96 167 LEU B CA 1
ATOM 2927 C C . LEU B 1 167 ? 27.732 -5.016 77.072 1.00 34.26 167 LEU B C 1
ATOM 2928 O O . LEU B 1 167 ? 27.729 -4.094 76.250 1.00 35.64 167 LEU B O 1
ATOM 2933 N N . ARG B 1 168 ? 26.639 -5.449 77.677 1.00 31.80 168 ARG B N 1
ATOM 2934 C CA . ARG B 1 168 ? 25.321 -5.054 77.212 1.00 32.20 168 ARG B CA 1
ATOM 2935 C C . ARG B 1 168 ? 24.459 -4.613 78.381 1.00 31.35 168 ARG B C 1
ATOM 2936 O O . ARG B 1 168 ? 24.581 -5.117 79.503 1.00 32.04 168 ARG B O 1
ATOM 2944 N N . ALA B 1 169 ? 23.604 -3.641 78.107 1.00 28.45 169 ALA B N 1
ATOM 2945 C CA . ALA B 1 169 ? 22.604 -3.185 79.052 1.00 32.92 169 ALA B CA 1
ATOM 2946 C C . ALA B 1 169 ? 21.267 -3.276 78.335 1.00 30.06 169 ALA B C 1
ATOM 2947 O O . ALA B 1 169 ? 21.127 -2.760 77.222 1.00 29.30 169 ALA B O 1
ATOM 2949 N N . THR B 1 170 ? 20.304 -3.968 78.935 1.00 29.47 170 THR B N 1
ATOM 2950 C CA . THR B 1 170 ? 19.024 -4.201 78.272 1.00 35.33 170 THR B CA 1
ATOM 2951 C C . THR B 1 170 ? 17.906 -3.617 79.117 1.00 36.66 170 THR B C 1
ATOM 2952 O O . THR B 1 170 ? 17.814 -3.906 80.313 1.00 41.17 170 THR B O 1
ATOM 2956 N N . TRP B 1 171 ? 17.066 -2.798 78.504 1.00 31.44 171 TRP B N 1
ATOM 2957 C CA . TRP B 1 171 ? 15.883 -2.295 79.194 1.00 38.77 171 TRP B CA 1
ATOM 2958 C C . TRP B 1 171 ? 14.772 -3.332 78.988 1.00 34.06 171 TRP B C 1
ATOM 2959 O O . TRP B 1 171 ? 14.145 -3.392 77.936 1.00 38.28 171 TRP B O 1
ATOM 2970 N N . THR B 1 172 ? 14.543 -4.178 79.983 1.00 37.37 172 THR B N 1
ATOM 2971 C CA . THR B 1 172 ? 13.586 -5.279 79.832 1.00 43.93 172 THR B CA 1
ATOM 2972 C C . THR B 1 172 ? 12.179 -4.844 80.241 1.00 45.43 172 THR B C 1
ATOM 2973 O O . THR B 1 172 ? 11.593 -5.365 81.183 1.00 44.54 172 THR B O 1
ATOM 2977 N N . ARG B 1 173 ? 11.645 -3.877 79.496 1.00 44.40 173 ARG B N 1
ATOM 2978 C CA . ARG B 1 173 ? 10.285 -3.410 79.677 1.00 45.90 173 ARG B CA 1
ATOM 2979 C C . ARG B 1 173 ? 9.312 -4.314 78.922 1.00 52.14 173 ARG B C 1
ATOM 2980 O O . ARG B 1 173 ? 9.712 -5.190 78.155 1.00 50.39 173 ARG B O 1
ATOM 2988 N N . GLN B 1 174 ? 8.013 -4.096 79.159 1.00 57.42 174 GLN B N 1
ATOM 2989 C CA . GLN B 1 174 ? 6.970 -4.782 78.398 1.00 60.11 174 GLN B CA 1
ATOM 2990 C C . GLN B 1 174 ? 6.991 -4.313 76.953 1.00 62.52 174 GLN B C 1
ATOM 2991 O O . GLN B 1 174 ? 6.889 -3.110 76.674 1.00 67.40 174 GLN B O 1
ATOM 2997 N N . GLY B 1 175 ? 7.098 -5.260 76.035 1.00 52.25 175 GLY B N 1
ATOM 2998 C CA . GLY B 1 175 ? 7.053 -4.910 74.635 1.00 48.94 175 GLY B CA 1
ATOM 2999 C C . GLY B 1 175 ? 8.440 -4.907 74.053 1.00 42.13 175 GLY B C 1
ATOM 3000 O O . GLY B 1 175 ? 9.243 -5.775 74.380 1.00 45.58 175 GLY B O 1
ATOM 3001 N N . VAL B 1 176 ? 8.741 -3.931 73.205 1.00 46.07 176 VAL B N 1
ATOM 3002 C CA . VAL B 1 176 ? 10.050 -3.881 72.577 1.00 40.00 176 VAL B CA 1
ATOM 3003 C C . VAL B 1 176 ? 11.100 -3.551 73.625 1.00 40.65 176 VAL B C 1
ATOM 3004 O O . VAL B 1 176 ? 10.984 -2.555 74.349 1.00 47.99 176 VAL B O 1
ATOM 3008 N N . GLN B 1 177 ? 12.122 -4.401 73.724 1.00 37.53 177 GLN B N 1
ATOM 3009 C CA . GLN B 1 177 ? 13.181 -4.271 74.721 1.00 39.81 177 GLN B CA 1
ATOM 3010 C C . GLN B 1 177 ? 14.478 -3.805 74.074 1.00 39.95 177 GLN B C 1
ATOM 3011 O O . GLN B 1 177 ? 15.282 -4.639 73.630 1.00 39.27 177 GLN B O 1
ATOM 3017 N N . PRO B 1 178 ? 14.742 -2.497 74.018 1.00 32.66 178 PRO B N 1
ATOM 3018 C CA . PRO B 1 178 ? 15.982 -2.016 73.396 1.00 33.70 178 PRO B CA 1
ATOM 3019 C C . PRO B 1 178 ? 17.205 -2.407 74.217 1.00 33.61 178 PRO B C 1
ATOM 3020 O O . PRO B 1 178 ? 17.109 -2.744 75.403 1.00 34.43 178 PRO B O 1
ATOM 3024 N N . TYR B 1 179 ? 18.375 -2.350 73.577 1.00 28.79 179 TYR B N 1
ATOM 3025 C CA . TYR B 1 179 ? 19.599 -2.645 74.311 1.00 30.27 179 TYR B CA 1
ATOM 3026 C C . TYR B 1 179 ? 20.774 -1.895 73.700 1.00 31.16 179 TYR B C 1
ATOM 3027 O O . TYR B 1 179 ? 20.800 -1.633 72.496 1.00 30.82 179 TYR B O 1
ATOM 3036 N N . PHE B 1 180 ? 21.750 -1.546 74.543 1.00 29.95 180 PHE B N 1
ATOM 3037 C CA . PHE B 1 180 ? 23.006 -0.999 74.062 1.00 32.06 180 PHE B CA 1
ATOM 3038 C C . PHE B 1 180 ? 24.137 -1.938 74.428 1.00 30.88 180 PHE B C 1
ATOM 3039 O O . PHE B 1 180 ? 24.192 -2.459 75.547 1.00 31.93 180 PHE B O 1
ATOM 3047 N N . GLU B 1 181 ? 25.055 -2.125 73.492 1.00 31.19 181 GLU B N 1
ATOM 3048 C CA . GLU B 1 181 ? 26.124 -3.083 73.688 1.00 33.86 181 GLU B CA 1
ATOM 3049 C C . GLU B 1 181 ? 27.405 -2.486 73.145 1.00 31.61 181 GLU B C 1
ATOM 3050 O O . GLU B 1 181 ? 27.404 -1.838 72.095 1.00 33.12 181 GLU B O 1
ATOM 3056 N N . PHE B 1 182 ? 28.482 -2.707 73.880 1.00 31.05 182 PHE B N 1
ATOM 3057 C CA . PHE B 1 182 ? 29.829 -2.339 73.481 1.00 35.96 182 PHE B CA 1
ATOM 3058 C C . PHE B 1 182 ? 30.578 -3.639 73.222 1.00 36.81 182 PHE B C 1
ATOM 3059 O O . PHE B 1 182 ? 30.597 -4.527 74.087 1.00 34.64 182 PHE B O 1
ATOM 3067 N N . ARG B 1 183 ? 31.153 -3.761 72.026 1.00 33.65 183 ARG B N 1
ATOM 3068 C CA . ARG B 1 183 ? 31.938 -4.928 71.635 1.00 35.62 183 ARG B CA 1
ATOM 3069 C C . ARG B 1 183 ? 33.379 -4.508 71.410 1.00 36.20 183 ARG B C 1
ATOM 3070 O O . ARG B 1 183 ? 33.648 -3.616 70.595 1.00 39.26 183 ARG B O 1
ATOM 3078 N N . SER B 1 184 ? 34.297 -5.147 72.113 1.00 30.48 184 SER B N 1
ATOM 3079 C CA . SER B 1 184 ? 35.722 -4.988 71.842 1.00 30.80 184 SER B CA 1
ATOM 3080 C C . SER B 1 184 ? 36.159 -6.255 71.129 1.00 31.67 184 SER B C 1
ATOM 3081 O O . SER B 1 184 ? 36.278 -7.313 71.754 1.00 32.35 184 SER B O 1
ATOM 3084 N N . GLN B 1 185 ? 36.367 -6.164 69.818 1.00 30.41 185 GLN B N 1
ATOM 3085 C CA . GLN B 1 185 ? 36.438 -7.359 68.987 1.00 33.21 185 GLN B CA 1
ATOM 3086 C C . GLN B 1 185 ? 37.809 -7.561 68.360 1.00 35.71 185 GLN B C 1
ATOM 3087 O O . GLN B 1 185 ? 38.581 -6.616 68.149 1.00 33.80 185 GLN B O 1
ATOM 3093 N N . ALA B 1 186 ? 38.081 -8.837 68.065 1.00 34.22 186 ALA B N 1
ATOM 3094 C CA . ALA B 1 186 ? 39.172 -9.296 67.212 1.00 33.93 186 ALA B CA 1
ATOM 3095 C C . ALA B 1 186 ? 40.533 -9.237 67.888 1.00 35.49 186 ALA B C 1
ATOM 3096 O O . ALA B 1 186 ? 41.563 -9.292 67.207 1.00 34.70 186 ALA B O 1
ATOM 3098 N N . HIS B 1 187 ? 40.560 -9.120 69.213 1.00 38.19 187 HIS B N 1
ATOM 3099 C CA . HIS B 1 187 ? 41.801 -9.293 69.962 1.00 38.91 187 HIS B CA 1
ATOM 3100 C C . HIS B 1 187 ? 42.493 -10.568 69.521 1.00 39.03 187 HIS B C 1
ATOM 3101 O O . HIS B 1 187 ? 41.902 -11.651 69.569 1.00 44.06 187 HIS B O 1
ATOM 3108 N N . GLY B 1 188 ? 43.735 -10.422 69.052 1.00 38.31 188 GLY B N 1
ATOM 3109 C CA . GLY B 1 188 ? 44.490 -11.488 68.435 1.00 34.80 188 GLY B CA 1
ATOM 3110 C C . GLY B 1 188 ? 44.570 -11.433 66.916 1.00 38.08 188 GLY B C 1
ATOM 3111 O O . GLY B 1 188 ? 45.495 -12.000 66.346 1.00 42.52 188 GLY B O 1
ATOM 3112 N N . ALA B 1 189 ? 43.641 -10.777 66.239 1.00 34.18 189 ALA B N 1
ATOM 3113 C CA . ALA B 1 189 ? 43.667 -10.798 64.783 1.00 42.04 189 ALA B CA 1
ATOM 3114 C C . ALA B 1 189 ? 44.663 -9.783 64.212 1.00 46.00 189 ALA B C 1
ATOM 3115 O O . ALA B 1 189 ? 44.799 -8.660 64.713 1.00 42.20 189 ALA B O 1
ATOM 3117 N N . GLU B 1 190 ? 45.340 -10.179 63.133 1.00 46.83 190 GLU B N 1
ATOM 3118 C CA . GLU B 1 190 ? 46.341 -9.335 62.497 1.00 51.11 190 GLU B CA 1
ATOM 3119 C C . GLU B 1 190 ? 46.222 -9.400 60.980 1.00 49.15 190 GLU B C 1
ATOM 3120 O O . GLU B 1 190 ? 45.810 -10.414 60.417 1.00 49.75 190 GLU B O 1
ATOM 3126 N N . ASN B 1 191 ? 46.604 -8.312 60.316 1.00 51.29 191 ASN B N 1
ATOM 3127 C CA . ASN B 1 191 ? 46.652 -8.340 58.861 1.00 50.12 191 ASN B CA 1
ATOM 3128 C C . ASN B 1 191 ? 47.977 -8.947 58.395 1.00 53.20 191 ASN B C 1
ATOM 3129 O O . ASN B 1 191 ? 48.839 -9.321 59.200 1.00 49.41 191 ASN B O 1
ATOM 3134 N N . ALA B 1 192 ? 48.136 -9.038 57.069 1.00 55.03 192 ALA B N 1
ATOM 3135 C CA . ALA B 1 192 ? 49.360 -9.578 56.483 1.00 53.97 192 ALA B CA 1
ATOM 3136 C C . ALA B 1 192 ? 50.610 -8.932 57.079 1.00 53.12 192 ALA B C 1
ATOM 3137 O O . ALA B 1 192 ? 51.589 -9.619 57.378 1.00 58.10 192 ALA B O 1
ATOM 3139 N N . ALA B 1 193 ? 50.580 -7.627 57.302 1.00 49.38 193 ALA B N 1
ATOM 3140 C CA . ALA B 1 193 ? 51.720 -6.900 57.842 1.00 48.00 193 ALA B CA 1
ATOM 3141 C C . ALA B 1 193 ? 51.872 -7.049 59.345 1.00 51.73 193 ALA B C 1
ATOM 3142 O O . ALA B 1 193 ? 52.711 -6.359 59.931 1.00 53.25 193 ALA B O 1
ATOM 3144 N N . GLY B 1 194 ? 51.067 -7.887 59.991 1.00 54.00 194 GLY B N 1
ATOM 3145 C CA . GLY B 1 194 ? 51.146 -8.050 61.432 1.00 48.02 194 GLY B CA 1
ATOM 3146 C C . GLY B 1 194 ? 50.502 -6.968 62.276 1.00 50.77 194 GLY B C 1
ATOM 3147 O O . GLY B 1 194 ? 50.700 -6.966 63.493 1.00 57.53 194 GLY B O 1
ATOM 3148 N N . ASP B 1 195 ? 49.721 -6.064 61.690 1.00 54.54 195 ASP B N 1
ATOM 3149 C CA . ASP B 1 195 ? 49.019 -5.023 62.443 1.00 53.69 195 ASP B CA 1
ATOM 3150 C C . ASP B 1 195 ? 47.693 -5.532 63.025 1.00 53.40 195 ASP B C 1
ATOM 3151 O O . ASP B 1 195 ? 47.055 -6.436 62.475 1.00 49.74 195 ASP B O 1
ATOM 3156 N N . SER B 1 196 ? 47.269 -4.926 64.139 1.00 50.97 196 SER B N 1
ATOM 3157 C CA . SER B 1 196 ? 46.097 -5.404 64.869 1.00 41.51 196 SER B CA 1
ATOM 3158 C C . SER B 1 196 ? 44.796 -4.930 64.239 1.00 41.18 196 SER B C 1
ATOM 3159 O O . SER B 1 196 ? 44.588 -3.730 64.042 1.00 46.22 196 SER B O 1
ATOM 3162 N N . LEU B 1 197 ? 43.895 -5.874 63.991 1.00 42.67 197 LEU B N 1
ATOM 3163 C CA . LEU B 1 197 ? 42.571 -5.611 63.450 1.00 36.23 197 LEU B CA 1
ATOM 3164 C C . LEU B 1 197 ? 41.514 -5.374 64.525 1.00 32.17 197 LEU B C 1
ATOM 3165 O O . LEU B 1 197 ? 40.324 -5.390 64.211 1.00 33.71 197 LEU B O 1
ATOM 3170 N N . VAL B 1 198 ? 41.924 -5.135 65.771 1.00 34.58 198 VAL B N 1
ATOM 3171 C CA . VAL B 1 198 ? 40.976 -4.868 66.848 1.00 39.51 198 VAL B CA 1
ATOM 3172 C C . VAL B 1 198 ? 39.947 -3.831 66.414 1.00 34.89 198 VAL B C 1
ATOM 3173 O O . VAL B 1 198 ? 40.274 -2.859 65.729 1.00 36.35 198 VAL B O 1
ATOM 3177 N N . ASN B 1 199 ? 38.682 -4.069 66.770 1.00 35.19 199 ASN B N 1
ATOM 3178 C CA . ASN B 1 199 ? 37.574 -3.215 66.355 1.00 33.62 199 ASN B CA 1
ATOM 3179 C C . ASN B 1 199 ? 36.650 -2.961 67.536 1.00 34.84 199 ASN B C 1
ATOM 3180 O O . ASN B 1 199 ? 36.357 -3.877 68.309 1.00 41.12 199 ASN B O 1
ATOM 3185 N N . ASN B 1 200 ? 36.176 -1.730 67.673 1.00 31.89 200 ASN B N 1
ATOM 3186 C CA . ASN B 1 200 ? 35.194 -1.394 68.696 1.00 36.53 200 ASN B CA 1
ATOM 3187 C C . ASN B 1 200 ? 33.864 -1.101 68.026 1.00 35.86 200 ASN B C 1
ATOM 3188 O O . ASN B 1 200 ? 33.794 -0.274 67.112 1.00 36.08 200 ASN B O 1
ATOM 3193 N N . ALA B 1 201 ? 32.817 -1.782 68.464 1.00 33.93 201 ALA B N 1
ATOM 3194 C CA . ALA B 1 201 ? 31.487 -1.550 67.929 1.00 33.53 201 ALA B CA 1
ATOM 3195 C C . ALA B 1 201 ? 30.618 -0.930 69.012 1.00 32.56 201 ALA B C 1
ATOM 3196 O O . ALA B 1 201 ? 30.621 -1.395 70.157 1.00 33.92 201 ALA B O 1
ATOM 3198 N N . PHE B 1 202 ? 29.909 0.139 68.661 1.00 30.33 202 PHE B N 1
ATOM 3199 C CA . PHE B 1 202 ? 28.787 0.612 69.460 1.00 31.86 202 PHE B CA 1
ATOM 3200 C C . PHE B 1 202 ? 27.516 0.073 68.813 1.00 33.21 202 PHE B C 1
ATOM 3201 O O . PHE B 1 202 ? 27.305 0.254 67.605 1.00 31.07 202 PHE B O 1
ATOM 3209 N N . VAL B 1 203 ? 26.706 -0.631 69.604 1.00 27.57 203 VAL B N 1
ATOM 3210 C CA . VAL B 1 203 ? 25.605 -1.438 69.099 1.00 31.09 203 VAL B CA 1
ATOM 3211 C C . VAL B 1 203 ? 24.286 -0.986 69.731 1.00 32.58 203 VAL B C 1
ATOM 3212 O O . VAL B 1 203 ? 24.136 -1.019 70.959 1.00 35.05 203 VAL B O 1
ATOM 3216 N N . PHE B 1 204 ? 23.320 -0.614 68.899 1.00 26.52 204 PHE B N 1
ATOM 3217 C CA . PHE B 1 204 ? 21.974 -0.265 69.349 1.00 25.34 204 PHE B CA 1
ATOM 3218 C C . PHE B 1 204 ? 20.999 -1.297 68.813 1.00 25.24 204 PHE B C 1
ATOM 3219 O O . PHE B 1 204 ? 20.990 -1.577 67.611 1.00 29.33 204 PHE B O 1
ATOM 3227 N N . GLY B 1 205 ? 20.175 -1.867 69.681 1.00 27.02 205 GLY B N 1
ATOM 3228 C CA . GLY B 1 205 ? 19.345 -2.959 69.215 1.00 30.46 205 GLY B CA 1
ATOM 3229 C C . GLY B 1 205 ? 18.028 -3.068 69.950 1.00 32.70 205 GLY B C 1
ATOM 3230 O O . GLY B 1 205 ? 17.734 -2.307 70.873 1.00 30.95 205 GLY B O 1
ATOM 3231 N N . ALA B 1 206 ? 17.243 -4.063 69.554 1.00 34.02 206 ALA B N 1
ATOM 3232 C CA . ALA B 1 206 ? 15.940 -4.255 70.169 1.00 34.30 206 ALA B CA 1
ATOM 3233 C C . ALA B 1 206 ? 15.473 -5.686 69.931 1.00 36.37 206 ALA B C 1
ATOM 3234 O O . ALA B 1 206 ? 15.825 -6.311 68.929 1.00 37.58 206 ALA B O 1
ATOM 3236 N N . SER B 1 207 ? 14.689 -6.203 70.868 1.00 33.69 207 SER B N 1
ATOM 3237 C CA . SER B 1 207 ? 14.085 -7.519 70.730 1.00 38.01 207 SER B CA 1
ATOM 3238 C C . SER B 1 207 ? 12.611 -7.414 71.063 1.00 36.31 207 SER B C 1
ATOM 3239 O O . SER B 1 207 ? 12.190 -6.545 71.819 1.00 37.65 207 SER B O 1
ATOM 3242 N N . TYR B 1 208 ? 11.826 -8.314 70.509 1.00 36.64 208 TYR B N 1
ATOM 3243 C CA . TYR B 1 208 ? 10.415 -8.299 70.825 1.00 41.46 208 TYR B CA 1
ATOM 3244 C C . TYR B 1 208 ? 9.929 -9.733 70.784 1.00 43.39 208 TYR B C 1
ATOM 3245 O O . TYR B 1 208 ? 10.226 -10.452 69.833 1.00 42.66 208 TYR B O 1
ATOM 3254 N N . GLY B 1 209 ? 9.226 -10.148 71.828 1.00 49.19 209 GLY B N 1
ATOM 3255 C CA . GLY B 1 209 ? 8.600 -11.463 71.891 1.00 54.88 209 GLY B CA 1
ATOM 3256 C C . GLY B 1 209 ? 7.098 -11.329 71.758 1.00 67.70 209 GLY B C 1
ATOM 3257 O O . GLY B 1 209 ? 6.480 -10.449 72.375 1.00 68.95 209 GLY B O 1
ATOM 3258 N N . PHE B 1 210 ? 6.501 -12.199 70.939 1.00 69.58 210 PHE B N 1
ATOM 3259 C CA . PHE B 1 210 ? 5.040 -12.261 70.792 1.00 64.49 210 PHE B CA 1
ATOM 3260 C C . PHE B 1 210 ? 4.577 -13.702 70.561 1.00 64.87 210 PHE B C 1
ATOM 3261 O O . PHE B 1 210 ? 5.237 -14.659 70.994 1.00 59.09 210 PHE B O 1
ATOM 3269 N N . GLY C 1 1 ? -0.945 1.188 16.415 1.00 72.79 1 GLY C N 1
ATOM 3270 C CA . GLY C 1 1 ? -2.304 1.050 16.905 1.00 67.94 1 GLY C CA 1
ATOM 3271 C C . GLY C 1 1 ? -3.248 0.471 15.870 1.00 74.15 1 GLY C C 1
ATOM 3272 O O . GLY C 1 1 ? -2.864 0.298 14.711 1.00 81.10 1 GLY C O 1
ATOM 3273 N N . SER C 1 2 ? -4.485 0.172 16.274 1.00 70.32 2 SER C N 1
ATOM 3274 C CA . SER C 1 2 ? -5.469 -0.367 15.346 1.00 71.72 2 SER C CA 1
ATOM 3275 C C . SER C 1 2 ? -6.868 0.122 15.702 1.00 67.87 2 SER C C 1
ATOM 3276 O O . SER C 1 2 ? -7.143 0.506 16.843 1.00 63.39 2 SER C O 1
ATOM 3279 N N . SER C 1 3 ? -7.748 0.105 14.708 1.00 70.20 3 SER C N 1
ATOM 3280 C CA . SER C 1 3 ? -9.175 0.266 14.941 1.00 69.18 3 SER C CA 1
ATOM 3281 C C . SER C 1 3 ? -9.884 -1.079 14.828 1.00 67.95 3 SER C C 1
ATOM 3282 O O . SER C 1 3 ? -9.329 -2.064 14.337 1.00 69.98 3 SER C O 1
ATOM 3285 N N . TYR C 1 4 ? -11.118 -1.117 15.312 1.00 63.92 4 TYR C N 1
ATOM 3286 C CA . TYR C 1 4 ? -11.899 -2.341 15.228 1.00 63.79 4 TYR C CA 1
ATOM 3287 C C . TYR C 1 4 ? -13.378 -1.993 15.281 1.00 64.49 4 TYR C C 1
ATOM 3288 O O . TYR C 1 4 ? -13.771 -0.932 15.774 1.00 58.19 4 TYR C O 1
ATOM 3297 N N . VAL C 1 5 ? -14.191 -2.909 14.750 1.00 69.22 5 VAL C N 1
ATOM 3298 C CA . VAL C 1 5 ? -15.644 -2.850 14.869 1.00 64.03 5 VAL C CA 1
ATOM 3299 C C . VAL C 1 5 ? -16.163 -4.244 15.208 1.00 64.11 5 VAL C C 1
ATOM 3300 O O . VAL C 1 5 ? -15.614 -5.259 14.766 1.00 63.88 5 VAL C O 1
ATOM 3304 N N . THR C 1 6 ? -17.226 -4.288 16.011 1.00 59.98 6 THR C N 1
ATOM 3305 C CA . THR C 1 6 ? -17.895 -5.531 16.360 1.00 59.45 6 THR C CA 1
ATOM 3306 C C . THR C 1 6 ? -19.374 -5.246 16.586 1.00 61.62 6 THR C C 1
ATOM 3307 O O . THR C 1 6 ? -19.756 -4.140 16.979 1.00 64.39 6 THR C O 1
ATOM 3311 N N . GLY C 1 7 ? -20.204 -6.248 16.319 1.00 62.48 7 GLY C N 1
ATOM 3312 C CA . GLY C 1 7 ? -21.640 -6.084 16.474 1.00 64.12 7 GLY C CA 1
ATOM 3313 C C . GLY C 1 7 ? -22.318 -7.427 16.370 1.00 65.57 7 GLY C C 1
ATOM 3314 O O . GLY C 1 7 ? -21.684 -8.432 16.041 1.00 70.07 7 GLY C O 1
ATOM 3315 N N . ASN C 1 8 ? -23.620 -7.441 16.652 1.00 63.43 8 ASN C N 1
ATOM 3316 C CA . ASN C 1 8 ? -24.343 -8.700 16.549 1.00 63.19 8 ASN C CA 1
ATOM 3317 C C . ASN C 1 8 ? -25.831 -8.455 16.355 1.00 68.77 8 ASN C C 1
ATOM 3318 O O . ASN C 1 8 ? -26.312 -7.316 16.395 1.00 65.90 8 ASN C O 1
ATOM 3323 N N . ILE C 1 9 ? -26.549 -9.563 16.138 1.00 68.73 9 ILE C N 1
ATOM 3324 C CA . ILE C 1 9 ? -28.001 -9.588 16.017 1.00 69.03 9 ILE C CA 1
ATOM 3325 C C . ILE C 1 9 ? -28.530 -10.648 16.967 1.00 68.59 9 ILE C C 1
ATOM 3326 O O . ILE C 1 9 ? -28.040 -11.782 16.971 1.00 68.77 9 ILE C O 1
ATOM 3331 N N . GLN C 1 10 ? -29.530 -10.285 17.763 1.00 70.73 10 GLN C N 1
ATOM 3332 C CA . GLN C 1 10 ? -29.969 -11.104 18.883 1.00 74.09 10 GLN C CA 1
ATOM 3333 C C . GLN C 1 10 ? -31.435 -11.486 18.728 1.00 73.69 10 GLN C C 1
ATOM 3334 O O . GLN C 1 10 ? -32.293 -10.617 18.540 1.00 74.89 10 GLN C O 1
ATOM 3340 N N . PHE C 1 11 ? -31.715 -12.784 18.820 1.00 73.17 11 PHE C N 1
ATOM 3341 C CA . PHE C 1 11 ? -33.071 -13.319 18.784 1.00 71.98 11 PHE C CA 1
ATOM 3342 C C . PHE C 1 11 ? -33.411 -13.866 20.165 1.00 70.09 11 PHE C C 1
ATOM 3343 O O . PHE C 1 11 ? -32.704 -14.742 20.669 1.00 73.83 11 PHE C O 1
ATOM 3351 N N . HIS C 1 12 ? -34.491 -13.363 20.766 1.00 63.94 12 HIS C N 1
ATOM 3352 C CA . HIS C 1 12 ? -34.881 -13.715 22.128 1.00 66.86 12 HIS C CA 1
ATOM 3353 C C . HIS C 1 12 ? -36.189 -14.489 22.128 1.00 71.31 12 HIS C C 1
ATOM 3354 O O . HIS C 1 12 ? -37.172 -14.054 21.521 1.00 75.71 12 HIS C O 1
ATOM 3361 N N . ASP C 1 13 ? -36.212 -15.619 22.834 1.00 70.28 13 ASP C N 1
ATOM 3362 C CA . ASP C 1 13 ? -37.447 -16.388 22.928 1.00 77.04 13 ASP C CA 1
ATOM 3363 C C . ASP C 1 13 ? -38.432 -15.767 23.916 1.00 83.28 13 ASP C C 1
ATOM 3364 O O . ASP C 1 13 ? -39.645 -15.996 23.801 1.00 87.58 13 ASP C O 1
ATOM 3369 N N . ASP C 1 14 ? -37.936 -14.958 24.854 1.00 78.78 14 ASP C N 1
ATOM 3370 C CA . ASP C 1 14 ? -38.748 -14.261 25.855 1.00 77.85 14 ASP C CA 1
ATOM 3371 C C . ASP C 1 14 ? -38.117 -12.877 25.976 1.00 80.26 14 ASP C C 1
ATOM 3372 O O . ASP C 1 14 ? -37.294 -12.636 26.861 1.00 87.33 14 ASP C O 1
ATOM 3377 N N . GLY C 1 15 ? -38.493 -11.971 25.091 1.00 78.19 15 GLY C N 1
ATOM 3378 C CA . GLY C 1 15 ? -37.796 -10.700 25.060 1.00 77.15 15 GLY C CA 1
ATOM 3379 C C . GLY C 1 15 ? -38.112 -9.728 26.186 1.00 78.45 15 GLY C C 1
ATOM 3380 O O . GLY C 1 15 ? -37.870 -8.526 26.034 1.00 75.88 15 GLY C O 1
ATOM 3381 N N . ARG C 1 16 ? -38.623 -10.215 27.325 1.00 77.73 16 ARG C N 1
ATOM 3382 C CA . ARG C 1 16 ? -39.102 -9.304 28.366 1.00 74.49 16 ARG C CA 1
ATOM 3383 C C . ARG C 1 16 ? -37.972 -8.477 28.971 1.00 71.76 16 ARG C C 1
ATOM 3384 O O . ARG C 1 16 ? -38.135 -7.269 29.184 1.00 72.20 16 ARG C O 1
ATOM 3392 N N . ILE C 1 17 ? -36.825 -9.102 29.266 1.00 74.19 17 ILE C N 1
ATOM 3393 C CA . ILE C 1 17 ? -35.733 -8.361 29.900 1.00 68.51 17 ILE C CA 1
ATOM 3394 C C . ILE C 1 17 ? -35.107 -7.371 28.925 1.00 69.62 17 ILE C C 1
ATOM 3395 O O . ILE C 1 17 ? -34.631 -6.309 29.334 1.00 68.78 17 ILE C O 1
ATOM 3400 N N . HIS C 1 18 ? -35.099 -7.690 27.631 1.00 69.89 18 HIS C N 1
ATOM 3401 C CA . HIS C 1 18 ? -34.698 -6.747 26.598 1.00 66.50 18 HIS C CA 1
ATOM 3402 C C . HIS C 1 18 ? -35.842 -5.861 26.113 1.00 71.16 18 HIS C C 1
ATOM 3403 O O . HIS C 1 18 ? -35.590 -4.928 25.338 1.00 69.19 18 HIS C O 1
ATOM 3410 N N . GLY C 1 19 ? -37.082 -6.135 26.531 1.00 71.32 19 GLY C N 1
ATOM 3411 C CA . GLY C 1 19 ? -38.236 -5.387 26.055 1.00 73.83 19 GLY C CA 1
ATOM 3412 C C . GLY C 1 19 ? -38.549 -5.531 24.575 1.00 75.08 19 GLY C C 1
ATOM 3413 O O . GLY C 1 19 ? -39.291 -4.708 24.030 1.00 73.93 19 GLY C O 1
ATOM 3414 N N . SER C 1 20 ? -38.004 -6.552 23.906 1.00 70.65 20 SER C N 1
ATOM 3415 C CA . SER C 1 20 ? -38.162 -6.740 22.469 1.00 68.09 20 SER C CA 1
ATOM 3416 C C . SER C 1 20 ? -37.676 -8.128 22.084 1.00 70.69 20 SER C C 1
ATOM 3417 O O . SER C 1 20 ? -36.725 -8.642 22.676 1.00 73.83 20 SER C O 1
ATOM 3420 N N . ASP C 1 21 ? -38.324 -8.722 21.080 1.00 70.26 21 ASP C N 1
ATOM 3421 C CA . ASP C 1 21 ? -37.960 -10.067 20.654 1.00 71.31 21 ASP C CA 1
ATOM 3422 C C . ASP C 1 21 ? -36.641 -10.103 19.899 1.00 68.70 21 ASP C C 1
ATOM 3423 O O . ASP C 1 21 ? -36.079 -11.187 19.716 1.00 69.40 21 ASP C O 1
ATOM 3428 N N . MET C 1 22 ? -36.127 -8.956 19.479 1.00 66.92 22 MET C N 1
ATOM 3429 C CA . MET C 1 22 ? -34.941 -8.919 18.640 1.00 71.47 22 MET C CA 1
ATOM 3430 C C . MET C 1 22 ? -34.155 -7.659 18.985 1.00 73.27 22 MET C C 1
ATOM 3431 O O . MET C 1 22 ? -34.743 -6.574 19.073 1.00 67.70 22 MET C O 1
ATOM 3436 N N . THR C 1 23 ? -32.840 -7.800 19.206 1.00 73.47 23 THR C N 1
ATOM 3437 C CA . THR C 1 23 ? -31.983 -6.656 19.524 1.00 70.55 23 THR C CA 1
ATOM 3438 C C . THR C 1 23 ? -30.648 -6.764 18.788 1.00 70.74 23 THR C C 1
ATOM 3439 O O . THR C 1 23 ? -30.260 -7.828 18.289 1.00 67.63 23 THR C O 1
ATOM 3443 N N . SER C 1 24 ? -29.941 -5.627 18.746 1.00 69.43 24 SER C N 1
ATOM 3444 C CA . SER C 1 24 ? -28.577 -5.524 18.238 1.00 67.88 24 SER C CA 1
ATOM 3445 C C . SER C 1 24 ? -27.697 -4.756 19.217 1.00 66.05 24 SER C C 1
ATOM 3446 O O . SER C 1 24 ? -28.128 -3.748 19.785 1.00 62.66 24 SER C O 1
ATOM 3449 N N . THR C 1 25 ? -26.462 -5.233 19.396 1.00 62.56 25 THR C N 1
ATOM 3450 C CA . THR C 1 25 ? -25.418 -4.519 20.123 1.00 63.29 25 THR C CA 1
ATOM 3451 C C . THR C 1 25 ? -24.279 -4.207 19.161 1.00 62.38 25 THR C C 1
ATOM 3452 O O . THR C 1 25 ? -23.824 -5.093 18.435 1.00 63.27 25 THR C O 1
ATOM 3456 N N . LEU C 1 26 ? -23.823 -2.954 19.156 1.00 57.19 26 LEU C N 1
ATOM 3457 C CA . LEU C 1 26 ? -22.806 -2.489 18.225 1.00 57.58 26 LEU C CA 1
ATOM 3458 C C . LEU C 1 26 ? -21.720 -1.734 18.975 1.00 61.75 26 LEU C C 1
ATOM 3459 O O . LEU C 1 26 ? -21.993 -1.051 19.967 1.00 62.92 26 LEU C O 1
ATOM 3464 N N . GLU C 1 27 ? -20.490 -1.816 18.465 1.00 63.88 27 GLU C N 1
ATOM 3465 C CA . GLU C 1 27 ? -19.345 -1.259 19.179 1.00 61.41 27 GLU C CA 1
ATOM 3466 C C . GLU C 1 27 ? -18.173 -1.001 18.235 1.00 60.52 27 GLU C C 1
ATOM 3467 O O . GLU C 1 27 ? -17.874 -1.825 17.366 1.00 58.25 27 GLU C O 1
ATOM 3473 N N . ALA C 1 28 ? -17.494 0.129 18.432 1.00 57.01 28 ALA C N 1
ATOM 3474 C CA . ALA C 1 28 ? -16.244 0.405 17.735 1.00 55.27 28 ALA C CA 1
ATOM 3475 C C . ALA C 1 28 ? -15.240 1.040 18.690 1.00 57.18 28 ALA C C 1
ATOM 3476 O O . ALA C 1 28 ? -15.616 1.694 19.669 1.00 55.53 28 ALA C O 1
ATOM 3478 N N . GLY C 1 29 ? -13.955 0.851 18.397 1.00 52.74 29 GLY C N 1
ATOM 3479 C CA . GLY C 1 29 ? -12.953 1.496 19.219 1.00 57.30 29 GLY C CA 1
ATOM 3480 C C . GLY C 1 29 ? -11.622 1.614 18.514 1.00 56.60 29 GLY C C 1
ATOM 3481 O O . GLY C 1 29 ? -11.450 1.162 17.381 1.00 61.25 29 GLY C O 1
ATOM 3482 N N . HIS C 1 30 ? -10.674 2.237 19.208 1.00 53.36 30 HIS C N 1
ATOM 3483 C CA . HIS C 1 30 ? -9.291 2.299 18.758 1.00 61.28 30 HIS C CA 1
ATOM 3484 C C . HIS C 1 30 ? -8.369 1.852 19.890 1.00 58.66 30 HIS C C 1
ATOM 3485 O O . HIS C 1 30 ? -8.696 1.996 21.070 1.00 56.01 30 HIS C O 1
ATOM 3492 N N . THR C 1 31 ? -7.220 1.286 19.523 1.00 57.34 31 THR C N 1
ATOM 3493 C CA . THR C 1 31 ? -6.169 0.939 20.477 1.00 57.32 31 THR C CA 1
ATOM 3494 C C . THR C 1 31 ? -4.913 1.744 20.166 1.00 58.52 31 THR C C 1
ATOM 3495 O O . THR C 1 31 ? -4.391 1.683 19.048 1.00 58.75 31 THR C O 1
ATOM 3499 N N . PHE C 1 32 ? -4.432 2.494 21.155 1.00 56.61 32 PHE C N 1
ATOM 3500 C CA . PHE C 1 32 ? -3.126 3.135 21.088 1.00 57.04 32 PHE C CA 1
ATOM 3501 C C . PHE C 1 32 ? -2.076 2.212 21.703 1.00 57.10 32 PHE C C 1
ATOM 3502 O O . PHE C 1 32 ? -2.230 1.754 22.838 1.00 55.61 32 PHE C O 1
ATOM 3510 N N . ASP C 1 33 ? -1.009 1.954 20.965 1.00 57.71 33 ASP C N 1
ATOM 3511 C CA . ASP C 1 33 ? -0.001 1.005 21.405 1.00 60.80 33 ASP C CA 1
ATOM 3512 C C . ASP C 1 33 ? 1.136 1.701 22.146 1.00 63.70 33 ASP C C 1
ATOM 3513 O O . ASP C 1 33 ? 1.526 2.831 21.823 1.00 59.31 33 ASP C O 1
ATOM 3518 N N . ASN C 1 34 ? 1.652 1.012 23.166 1.00 58.71 34 ASN C N 1
ATOM 3519 C CA . ASN C 1 34 ? 2.839 1.453 23.881 1.00 57.99 34 ASN C CA 1
ATOM 3520 C C . ASN C 1 34 ? 3.704 0.235 24.177 1.00 57.41 34 ASN C C 1
ATOM 3521 O O . ASN C 1 34 ? 3.363 -0.907 23.856 1.00 56.95 34 ASN C O 1
ATOM 3526 N N . GLN C 1 35 ? 4.830 0.490 24.822 1.00 55.91 35 GLN C N 1
ATOM 3527 C CA . GLN C 1 35 ? 5.762 -0.580 25.137 1.00 51.32 35 GLN C CA 1
ATOM 3528 C C . GLN C 1 35 ? 5.159 -1.622 26.067 1.00 53.61 35 GLN C C 1
ATOM 3529 O O . GLN C 1 35 ? 5.579 -2.786 26.048 1.00 56.72 35 GLN C O 1
ATOM 3535 N N . PHE C 1 36 ? 4.191 -1.229 26.898 1.00 52.95 36 PHE C N 1
ATOM 3536 C CA . PHE C 1 36 ? 3.734 -2.068 28.000 1.00 49.11 36 PHE C CA 1
ATOM 3537 C C . PHE C 1 36 ? 2.402 -2.753 27.733 1.00 49.13 36 PHE C C 1
ATOM 3538 O O . PHE C 1 36 ? 1.972 -3.585 28.543 1.00 47.15 36 PHE C O 1
ATOM 3546 N N . GLY C 1 37 ? 1.760 -2.439 26.613 1.00 57.59 37 GLY C N 1
ATOM 3547 C CA . GLY C 1 37 ? 0.428 -2.914 26.292 1.00 47.32 37 GLY C CA 1
ATOM 3548 C C . GLY C 1 37 ? -0.262 -1.915 25.391 1.00 51.78 37 GLY C C 1
ATOM 3549 O O . GLY C 1 37 ? 0.334 -1.407 24.436 1.00 55.22 37 GLY C O 1
ATOM 3550 N N . GLY C 1 38 ? -1.502 -1.594 25.687 1.00 48.35 38 GLY C N 1
ATOM 3551 C CA . GLY C 1 38 ? -2.192 -0.599 24.894 1.00 48.36 38 GLY C CA 1
ATOM 3552 C C . GLY C 1 38 ? -3.307 0.058 25.663 1.00 47.10 38 GLY C C 1
ATOM 3553 O O . GLY C 1 38 ? -3.855 -0.503 26.618 1.00 47.29 38 GLY C O 1
ATOM 3554 N N . PHE C 1 39 ? -3.635 1.268 25.239 1.00 47.26 39 PHE C N 1
ATOM 3555 C CA . PHE C 1 39 ? -4.794 2.003 25.708 1.00 49.50 39 PHE C CA 1
ATOM 3556 C C . PHE C 1 39 ? -5.877 1.935 24.632 1.00 54.58 39 PHE C C 1
ATOM 3557 O O . PHE C 1 39 ? -5.612 2.261 23.468 1.00 54.95 39 PHE C O 1
ATOM 3565 N N . THR C 1 40 ? -7.091 1.517 25.014 1.00 51.62 40 THR C N 1
ATOM 3566 C CA . THR C 1 40 ? -8.223 1.413 24.093 1.00 52.63 40 THR C CA 1
ATOM 3567 C C . THR C 1 40 ? -9.351 2.347 24.526 1.00 54.90 40 THR C C 1
ATOM 3568 O O . THR C 1 40 ? -9.777 2.303 25.687 1.00 56.44 40 THR C O 1
ATOM 3572 N N . VAL C 1 41 ? -9.828 3.191 23.597 1.00 45.78 41 VAL C N 1
ATOM 3573 C CA . VAL C 1 41 ? -11.049 3.966 23.792 1.00 46.33 41 VAL C CA 1
ATOM 3574 C C . VAL C 1 41 ? -12.127 3.391 22.892 1.00 49.73 41 VAL C C 1
ATOM 3575 O O . VAL C 1 41 ? -11.852 2.932 21.778 1.00 52.33 41 VAL C O 1
ATOM 3579 N N . TYR C 1 42 ? -13.364 3.409 23.373 1.00 48.00 42 TYR C N 1
ATOM 3580 C CA . TYR C 1 42 ? -14.421 2.755 22.617 1.00 48.27 42 TYR C CA 1
ATOM 3581 C C . TYR C 1 42 ? -15.778 3.352 22.963 1.00 50.06 42 TYR C C 1
ATOM 3582 O O . TYR C 1 42 ? -15.933 4.111 23.921 1.00 46.37 42 TYR C O 1
ATOM 3591 N N . THR C 1 43 ? -16.768 2.981 22.160 1.00 55.53 43 THR C N 1
ATOM 3592 C CA . THR C 1 43 ? -18.152 3.350 22.411 1.00 56.58 43 THR C CA 1
ATOM 3593 C C . THR C 1 43 ? -19.032 2.179 21.999 1.00 54.35 43 THR C C 1
ATOM 3594 O O . THR C 1 43 ? -18.706 1.459 21.051 1.00 57.36 43 THR C O 1
ATOM 3598 N N . GLU C 1 44 ? -20.117 1.953 22.738 1.00 52.13 44 GLU C N 1
ATOM 3599 C CA . GLU C 1 44 ? -20.969 0.795 22.507 1.00 55.22 44 GLU C CA 1
ATOM 3600 C C . GLU C 1 44 ? -22.428 1.227 22.525 1.00 55.77 44 GLU C C 1
ATOM 3601 O O . GLU C 1 44 ? -22.870 1.902 23.459 1.00 57.45 44 GLU C O 1
ATOM 3607 N N . PHE C 1 45 ? -23.170 0.847 21.494 1.00 54.24 45 PHE C N 1
ATOM 3608 C CA . PHE C 1 45 ? -24.621 1.011 21.473 1.00 53.64 45 PHE C CA 1
ATOM 3609 C C . PHE C 1 45 ? -25.219 -0.348 21.789 1.00 54.56 45 PHE C C 1
ATOM 3610 O O . PHE C 1 45 ? -25.107 -1.283 20.989 1.00 59.03 45 PHE C O 1
ATOM 3618 N N . ASP C 1 46 ? -25.845 -0.466 22.948 1.00 54.59 46 ASP C N 1
ATOM 3619 C CA . ASP C 1 46 ? -26.377 -1.739 23.398 1.00 54.62 46 ASP C CA 1
ATOM 3620 C C . ASP C 1 46 ? -27.880 -1.652 23.569 1.00 54.57 46 ASP C C 1
ATOM 3621 O O . ASP C 1 46 ? -28.418 -0.601 23.932 1.00 59.58 46 ASP C O 1
ATOM 3626 N N . GLY C 1 47 ? -28.547 -2.777 23.336 1.00 50.86 47 GLY C N 1
ATOM 3627 C CA . GLY C 1 47 ? -29.973 -2.861 23.550 1.00 52.42 47 GLY C CA 1
ATOM 3628 C C . GLY C 1 47 ? -30.837 -2.242 22.480 1.00 56.16 47 GLY C C 1
ATOM 3629 O O . GLY C 1 47 ? -31.999 -1.931 22.760 1.00 55.06 47 GLY C O 1
ATOM 3630 N N . ILE C 1 48 ? -30.302 -2.035 21.270 1.00 57.72 48 ILE C N 1
ATOM 3631 C CA . ILE C 1 48 ? -31.099 -1.486 20.175 1.00 60.57 48 ILE C CA 1
ATOM 3632 C C . ILE C 1 48 ? -32.263 -2.423 19.901 1.00 63.44 48 ILE C C 1
ATOM 3633 O O . ILE C 1 48 ? -32.064 -3.591 19.545 1.00 65.56 48 ILE C O 1
ATOM 3638 N N . GLN C 1 49 ? -33.482 -1.920 20.060 1.00 63.24 49 GLN C N 1
ATOM 3639 C CA . GLN C 1 49 ? -34.658 -2.771 19.932 1.00 63.32 49 GLN C CA 1
ATOM 3640 C C . GLN C 1 49 ? -35.006 -2.970 18.462 1.00 64.97 49 GLN C C 1
ATOM 3641 O O . GLN C 1 49 ? -35.117 -2.001 17.707 1.00 66.19 49 GLN C O 1
ATOM 3647 N N . LEU C 1 50 ? -35.146 -4.232 18.053 1.00 65.63 50 LEU C N 1
ATOM 3648 C CA . LEU C 1 50 ? -35.389 -4.595 16.661 1.00 68.87 50 LEU C CA 1
ATOM 3649 C C . LEU C 1 50 ? -36.692 -5.344 16.430 1.00 71.19 50 LEU C C 1
ATOM 3650 O O . LEU C 1 50 ? -37.325 -5.141 15.391 1.00 67.33 50 LEU C O 1
ATOM 3655 N N . GLY C 1 51 ? -37.105 -6.201 17.363 1.00 73.20 51 GLY C N 1
ATOM 3656 C CA . GLY C 1 51 ? -38.277 -7.025 17.203 1.00 74.00 51 GLY C CA 1
ATOM 3657 C C . GLY C 1 51 ? -39.461 -6.520 18.005 1.00 73.38 51 GLY C C 1
ATOM 3658 O O . GLY C 1 51 ? -39.487 -5.391 18.495 1.00 72.33 51 GLY C O 1
ATOM 3659 N N . LYS C 1 52 ? -40.454 -7.399 18.130 1.00 74.88 52 LYS C N 1
ATOM 3660 C CA . LYS C 1 52 ? -41.714 -7.045 18.772 1.00 76.65 52 LYS C CA 1
ATOM 3661 C C . LYS C 1 52 ? -41.482 -6.614 20.214 1.00 73.00 52 LYS C C 1
ATOM 3662 O O . LYS C 1 52 ? -40.907 -7.364 21.005 1.00 74.55 52 LYS C O 1
ATOM 3668 N N . LEU C 1 53 ? -41.931 -5.408 20.555 1.00 73.12 53 LEU C N 1
ATOM 3669 C CA . LEU C 1 53 ? -41.867 -4.954 21.935 1.00 72.74 53 LEU C CA 1
ATOM 3670 C C . LEU C 1 53 ? -42.559 -5.959 22.848 1.00 77.84 53 LEU C C 1
ATOM 3671 O O . LEU C 1 53 ? -43.594 -6.535 22.498 1.00 80.20 53 LEU C O 1
ATOM 3676 N N . GLU C 1 54 ? -41.950 -6.196 24.006 1.00 78.48 54 GLU C N 1
ATOM 3677 C CA . GLU C 1 54 ? -42.506 -7.039 25.058 1.00 77.01 54 GLU C CA 1
ATOM 3678 C C . GLU C 1 54 ? -42.762 -6.137 26.258 1.00 80.82 54 GLU C C 1
ATOM 3679 O O . GLU C 1 54 ? -41.820 -5.645 26.888 1.00 78.33 54 GLU C O 1
ATOM 3685 N N . THR C 1 55 ? -44.031 -5.897 26.558 1.00 86.07 55 THR C N 1
ATOM 3686 C CA . THR C 1 55 ? -44.399 -4.956 27.598 1.00 83.50 55 THR C CA 1
ATOM 3687 C C . THR C 1 55 ? -45.190 -5.589 28.733 1.00 88.10 55 THR C C 1
ATOM 3688 O O . THR C 1 55 ? -45.522 -4.892 29.699 1.00 87.80 55 THR C O 1
ATOM 3692 N N . GLU C 1 56 ? -45.480 -6.883 28.658 1.00 91.41 56 GLU C N 1
ATOM 3693 C CA . GLU C 1 56 ? -46.308 -7.576 29.633 1.00 94.20 56 GLU C CA 1
ATOM 3694 C C . GLU C 1 56 ? -45.457 -8.297 30.668 1.00 94.77 56 GLU C C 1
ATOM 3695 O O . GLU C 1 56 ? -44.274 -8.565 30.453 1.00 94.14 56 GLU C O 1
ATOM 3701 N N . ASN C 1 57 ? -46.090 -8.615 31.798 1.00 97.03 57 ASN C N 1
ATOM 3702 C CA . ASN C 1 57 ? -45.541 -9.528 32.802 1.00 96.22 57 ASN C CA 1
ATOM 3703 C C . ASN C 1 57 ? -44.118 -9.151 33.200 1.00 95.12 57 ASN C C 1
ATOM 3704 O O . ASN C 1 57 ? -43.220 -9.994 33.262 1.00 95.31 57 ASN C O 1
ATOM 3709 N N . GLY C 1 58 ? -43.917 -7.868 33.488 1.00 84.42 58 GLY C N 1
ATOM 3710 C CA . GLY C 1 58 ? -42.579 -7.403 33.772 1.00 82.42 58 GLY C CA 1
ATOM 3711 C C . GLY C 1 58 ? -41.683 -7.291 32.562 1.00 80.95 58 GLY C C 1
ATOM 3712 O O . GLY C 1 58 ? -40.464 -7.400 32.700 1.00 76.00 58 GLY C O 1
ATOM 3713 N N . GLY C 1 59 ? -42.247 -7.100 31.370 1.00 83.51 59 GLY C N 1
ATOM 3714 C CA . GLY C 1 59 ? -41.437 -6.743 30.226 1.00 77.70 59 GLY C CA 1
ATOM 3715 C C . GLY C 1 59 ? -40.933 -5.314 30.316 1.00 72.34 59 GLY C C 1
ATOM 3716 O O . GLY C 1 59 ? -41.473 -4.472 31.032 1.00 69.73 59 GLY C O 1
ATOM 3717 N N . ALA C 1 60 ? -39.867 -5.033 29.571 1.00 69.97 60 ALA C N 1
ATOM 3718 C CA . ALA C 1 60 ? -39.244 -3.717 29.641 1.00 70.55 60 ALA C CA 1
ATOM 3719 C C . ALA C 1 60 ? -39.917 -2.684 28.746 1.00 74.48 60 ALA C C 1
ATOM 3720 O O . ALA C 1 60 ? -39.660 -1.484 28.910 1.00 70.79 60 ALA C O 1
ATOM 3722 N N . GLY C 1 61 ? -40.760 -3.115 27.807 1.00 76.47 61 GLY C N 1
ATOM 3723 C CA . GLY C 1 61 ? -41.395 -2.182 26.898 1.00 74.69 61 GLY C CA 1
ATOM 3724 C C . GLY C 1 61 ? -40.385 -1.504 25.979 1.00 71.86 61 GLY C C 1
ATOM 3725 O O . GLY C 1 61 ? -39.311 -2.027 25.681 1.00 70.69 61 GLY C O 1
ATOM 3726 N N . ASN C 1 62 ? -40.759 -0.308 25.529 1.00 71.99 62 ASN C N 1
ATOM 3727 C CA . ASN C 1 62 ? -39.937 0.484 24.618 1.00 69.75 62 ASN C CA 1
ATOM 3728 C C . ASN C 1 62 ? -38.879 1.213 25.434 1.00 69.02 62 ASN C C 1
ATOM 3729 O O . ASN C 1 62 ? -39.177 2.206 26.110 1.00 71.43 62 ASN C O 1
ATOM 3734 N N . THR C 1 63 ? -37.645 0.733 25.363 1.00 64.77 63 THR C N 1
ATOM 3735 C CA . THR C 1 63 ? -36.537 1.343 26.078 1.00 68.29 63 THR C CA 1
ATOM 3736 C C . THR C 1 63 ? -35.808 2.330 25.171 1.00 62.74 63 THR C C 1
ATOM 3737 O O . THR C 1 63 ? -36.167 2.535 24.008 1.00 64.58 63 THR C O 1
ATOM 3741 N N . THR C 1 64 ? -34.762 2.943 25.720 1.00 60.49 64 THR C N 1
ATOM 3742 C CA . THR C 1 64 ? -33.785 3.695 24.950 1.00 59.12 64 THR C CA 1
ATOM 3743 C C . THR C 1 64 ? -32.405 3.049 25.067 1.00 57.85 64 THR C C 1
ATOM 3744 O O . THR C 1 64 ? -32.041 2.566 26.143 1.00 59.23 64 THR C O 1
ATOM 3748 N N . PRO C 1 65 ? -31.611 3.043 23.994 1.00 54.73 65 PRO C N 1
ATOM 3749 C CA . PRO C 1 65 ? -30.384 2.232 23.982 1.00 55.86 65 PRO C CA 1
ATOM 3750 C C . PRO C 1 65 ? -29.415 2.588 25.104 1.00 57.62 65 PRO C C 1
ATOM 3751 O O . PRO C 1 65 ? -29.393 3.714 25.614 1.00 50.21 65 PRO C O 1
ATOM 3755 N N . ALA C 1 66 ? -28.591 1.602 25.467 1.00 55.40 66 ALA C N 1
ATOM 3756 C CA . ALA C 1 66 ? -27.576 1.753 26.509 1.00 51.42 66 ALA C CA 1
ATOM 3757 C C . ALA C 1 66 ? -26.265 2.187 25.856 1.00 56.98 66 ALA C C 1
ATOM 3758 O O . ALA C 1 66 ? -25.642 1.415 25.116 1.00 54.41 66 ALA C O 1
ATOM 3760 N N . ILE C 1 67 ? -25.851 3.427 26.107 1.00 55.60 67 ILE C N 1
ATOM 3761 C CA . ILE C 1 67 ? -24.705 4.014 25.422 1.00 53.16 67 ILE C CA 1
ATOM 3762 C C . ILE C 1 67 ? -23.539 4.061 26.392 1.00 53.49 67 ILE C C 1
ATOM 3763 O O . ILE C 1 67 ? -23.619 4.700 27.448 1.00 55.05 67 ILE C O 1
ATOM 3768 N N . THR C 1 68 ? -22.457 3.394 26.019 1.00 51.38 68 THR C N 1
ATOM 3769 C CA . THR C 1 68 ? -21.288 3.193 26.854 1.00 52.04 68 THR C CA 1
ATOM 3770 C C . THR C 1 68 ? -20.110 3.899 26.201 1.00 54.47 68 THR C C 1
ATOM 3771 O O . THR C 1 68 ? -19.894 3.763 24.994 1.00 55.96 68 THR C O 1
ATOM 3775 N N . VAL C 1 69 ? -19.373 4.679 26.981 1.00 52.12 69 VAL C N 1
ATOM 3776 C CA . VAL C 1 69 ? -18.105 5.240 26.535 1.00 52.00 69 VAL C CA 1
ATOM 3777 C C . VAL C 1 69 ? -17.040 4.763 27.506 1.00 49.32 69 VAL C C 1
ATOM 3778 O O . VAL C 1 69 ? -17.254 4.767 28.725 1.00 50.24 69 VAL C O 1
ATOM 3782 N N . GLY C 1 70 ? -15.902 4.333 26.974 1.00 46.88 70 GLY C N 1
ATOM 3783 C CA . GLY C 1 70 ? -14.944 3.673 27.837 1.00 47.31 70 GLY C CA 1
ATOM 3784 C C . GLY C 1 70 ? -13.501 3.799 27.410 1.00 50.95 70 GLY C C 1
ATOM 3785 O O . GLY C 1 70 ? -13.213 3.851 26.208 1.00 50.76 70 GLY C O 1
ATOM 3786 N N . GLY C 1 71 ? -12.603 3.890 28.393 1.00 47.14 71 GLY C N 1
ATOM 3787 C CA . GLY C 1 71 ? -11.180 3.724 28.154 1.00 45.13 71 GLY C CA 1
ATOM 3788 C C . GLY C 1 71 ? -10.619 2.645 29.062 1.00 47.68 71 GLY C C 1
ATOM 3789 O O . GLY C 1 71 ? -11.077 2.449 30.190 1.00 45.40 71 GLY C O 1
ATOM 3790 N N . GLU C 1 72 ? -9.625 1.927 28.548 1.00 48.31 72 GLU C N 1
ATOM 3791 C CA . GLU C 1 72 ? -8.962 0.882 29.321 1.00 46.89 72 GLU C CA 1
ATOM 3792 C C . GLU C 1 72 ? -7.465 0.886 29.029 1.00 51.34 72 GLU C C 1
ATOM 3793 O O . GLU C 1 72 ? -7.049 1.084 27.879 1.00 47.67 72 GLU C O 1
ATOM 3799 N N . GLN C 1 73 ? -6.660 0.652 30.073 1.00 47.61 73 GLN C N 1
ATOM 3800 C CA . GLN C 1 73 ? -5.210 0.505 29.949 1.00 45.42 73 GLN C CA 1
ATOM 3801 C C . GLN C 1 73 ? -4.866 -0.926 30.331 1.00 47.30 73 GLN C C 1
ATOM 3802 O O . GLN C 1 73 ? -5.110 -1.347 31.468 1.00 45.74 73 GLN C O 1
ATOM 3808 N N . ALA C 1 74 ? -4.337 -1.682 29.374 1.00 47.07 74 ALA C N 1
ATOM 3809 C CA . ALA C 1 74 ? -3.991 -3.078 29.583 1.00 42.02 74 ALA C CA 1
ATOM 3810 C C . ALA C 1 74 ? -2.476 -3.247 29.525 1.00 47.13 74 ALA C C 1
ATOM 3811 O O . ALA C 1 74 ? -1.772 -2.527 28.807 1.00 47.23 74 ALA C O 1
ATOM 3813 N N . PHE C 1 75 ? -1.974 -4.185 30.315 1.00 38.77 75 PHE C N 1
ATOM 3814 C CA . PHE C 1 75 ? -0.547 -4.417 30.392 1.00 42.36 75 PHE C CA 1
ATOM 3815 C C . PHE C 1 75 ? -0.303 -5.898 30.200 1.00 44.64 75 PHE C C 1
ATOM 3816 O O . PHE C 1 75 ? -1.075 -6.723 30.698 1.00 46.61 75 PHE C O 1
ATOM 3824 N N . ASN C 1 76 ? 0.775 -6.224 29.490 1.00 46.58 76 ASN C N 1
ATOM 3825 C CA . ASN C 1 76 ? 1.281 -7.594 29.381 1.00 44.34 76 ASN C CA 1
ATOM 3826 C C . ASN C 1 76 ? 2.337 -7.792 30.462 1.00 47.61 76 ASN C C 1
ATOM 3827 O O . ASN C 1 76 ? 3.493 -7.397 30.294 1.00 52.49 76 ASN C O 1
ATOM 3832 N N . ILE C 1 77 ? 1.945 -8.389 31.584 1.00 46.79 77 ILE C N 1
ATOM 3833 C CA . ILE C 1 77 ? 2.897 -8.643 32.663 1.00 47.69 77 ILE C CA 1
ATOM 3834 C C . ILE C 1 77 ? 3.963 -9.642 32.209 1.00 52.14 77 ILE C C 1
ATOM 3835 O O . ILE C 1 77 ? 5.171 -9.388 32.307 1.00 51.59 77 ILE C O 1
ATOM 3840 N N . THR C 1 78 ? 3.528 -10.795 31.717 1.00 53.92 78 THR C N 1
ATOM 3841 C CA . THR C 1 78 ? 4.368 -11.780 31.035 1.00 57.35 78 THR C CA 1
ATOM 3842 C C . THR C 1 78 ? 3.857 -11.951 29.614 1.00 55.80 78 THR C C 1
ATOM 3843 O O . THR C 1 78 ? 2.867 -11.334 29.210 1.00 55.02 78 THR C O 1
ATOM 3847 N N . ASP C 1 79 ? 4.533 -12.815 28.856 1.00 60.02 79 ASP C N 1
ATOM 3848 C CA . ASP C 1 79 ? 3.999 -13.202 27.556 1.00 54.86 79 ASP C CA 1
ATOM 3849 C C . ASP C 1 79 ? 2.661 -13.911 27.694 1.00 57.52 79 ASP C C 1
ATOM 3850 O O . ASP C 1 79 ? 1.922 -13.991 26.710 1.00 60.21 79 ASP C O 1
ATOM 3855 N N . HIS C 1 80 ? 2.315 -14.398 28.892 1.00 53.32 80 HIS C N 1
ATOM 3856 C CA . HIS C 1 80 ? 1.075 -15.139 29.108 1.00 57.67 80 HIS C CA 1
ATOM 3857 C C . HIS C 1 80 ? 0.063 -14.435 30.004 1.00 60.27 80 HIS C C 1
ATOM 3858 O O . HIS C 1 80 ? -1.133 -14.730 29.909 1.00 57.48 80 HIS C O 1
ATOM 3865 N N . LEU C 1 81 ? 0.510 -13.533 30.876 1.00 58.23 81 LEU C N 1
ATOM 3866 C CA . LEU C 1 81 ? -0.332 -12.912 31.892 1.00 54.38 81 LEU C CA 1
ATOM 3867 C C . LEU C 1 81 ? -0.527 -11.445 31.548 1.00 49.65 81 LEU C C 1
ATOM 3868 O O . LEU C 1 81 ? 0.446 -10.730 31.298 1.00 50.36 81 LEU C O 1
ATOM 3873 N N . TRP C 1 82 ? -1.775 -10.997 31.540 1.00 48.34 82 TRP C N 1
ATOM 3874 C CA . TRP C 1 82 ? -2.067 -9.592 31.305 1.00 47.01 82 TRP C CA 1
ATOM 3875 C C . TRP C 1 82 ? -3.079 -9.124 32.336 1.00 46.17 82 TRP C C 1
ATOM 3876 O O . TRP C 1 82 ? -3.837 -9.929 32.885 1.00 46.95 82 TRP C O 1
ATOM 3887 N N . VAL C 1 83 ? -3.075 -7.816 32.615 1.00 43.65 83 VAL C N 1
ATOM 3888 C CA . VAL C 1 83 ? -4.138 -7.180 33.388 1.00 43.42 83 VAL C CA 1
ATOM 3889 C C . VAL C 1 83 ? -4.551 -5.905 32.673 1.00 43.71 83 VAL C C 1
ATOM 3890 O O . VAL C 1 83 ? -3.842 -5.393 31.804 1.00 45.39 83 VAL C O 1
ATOM 3894 N N . ALA C 1 84 ? -5.702 -5.374 33.077 1.00 40.46 84 ALA C N 1
ATOM 3895 C CA . ALA C 1 84 ? -6.137 -4.079 32.578 1.00 44.88 84 ALA C CA 1
ATOM 3896 C C . ALA C 1 84 ? -7.012 -3.391 33.613 1.00 42.83 84 ALA C C 1
ATOM 3897 O O . ALA C 1 84 ? -7.671 -4.042 34.429 1.00 43.68 84 ALA C O 1
ATOM 3899 N N . ALA C 1 85 ? -7.014 -2.063 33.568 1.00 40.46 85 ALA C N 1
ATOM 3900 C CA . ALA C 1 85 ? -7.958 -1.287 34.352 1.00 46.82 85 ALA C CA 1
ATOM 3901 C C . ALA C 1 85 ? -8.482 -0.151 33.495 1.00 42.77 85 ALA C C 1
ATOM 3902 O O . ALA C 1 85 ? -7.801 0.333 32.588 1.00 43.24 85 ALA C O 1
ATOM 3904 N N . GLY C 1 86 ? -9.705 0.259 33.785 1.00 37.70 86 GLY C N 1
ATOM 3905 C CA . GLY C 1 86 ? -10.304 1.291 32.972 1.00 43.10 86 GLY C CA 1
ATOM 3906 C C . GLY C 1 86 ? -11.623 1.728 33.560 1.00 48.32 86 GLY C C 1
ATOM 3907 O O . GLY C 1 86 ? -12.063 1.237 34.605 1.00 46.39 86 GLY C O 1
ATOM 3908 N N . TYR C 1 87 ? -12.258 2.657 32.851 1.00 49.12 87 TYR C N 1
ATOM 3909 C CA . TYR C 1 87 ? -13.505 3.259 33.286 1.00 50.25 87 TYR C CA 1
ATOM 3910 C C . TYR C 1 87 ? -14.506 3.240 32.138 1.00 48.63 87 TYR C C 1
ATOM 3911 O O . TYR C 1 87 ? -14.165 3.564 30.994 1.00 46.79 87 TYR C O 1
ATOM 3920 N N . GLN C 1 88 ? -15.744 2.880 32.455 1.00 44.20 88 GLN C N 1
ATOM 3921 C CA . GLN C 1 88 ? -16.858 2.979 31.522 1.00 44.48 88 GLN C CA 1
ATOM 3922 C C . GLN C 1 88 ? -17.913 3.907 32.089 1.00 47.18 88 GLN C C 1
ATOM 3923 O O . GLN C 1 88 ? -18.199 3.884 33.289 1.00 48.69 88 GLN C O 1
ATOM 3929 N N . HIS C 1 89 ? -18.504 4.710 31.222 1.00 46.34 89 HIS C N 1
ATOM 3930 C CA . HIS C 1 89 ? -19.654 5.512 31.588 1.00 47.18 89 HIS C CA 1
ATOM 3931 C C . HIS C 1 89 ? -20.851 5.025 30.793 1.00 51.87 89 HIS C C 1
ATOM 3932 O O . HIS C 1 89 ? -20.759 4.834 29.576 1.00 49.88 89 HIS C O 1
ATOM 3939 N N . LEU C 1 90 ? -21.952 4.788 31.488 1.00 50.73 90 LEU C N 1
ATOM 3940 C CA . LEU C 1 90 ? -23.190 4.363 30.863 1.00 51.73 90 LEU C CA 1
ATOM 3941 C C . LEU C 1 90 ? -24.121 5.554 30.710 1.00 57.94 90 LEU C C 1
ATOM 3942 O O . LEU C 1 90 ? -24.325 6.309 31.666 1.00 56.70 90 LEU C O 1
ATOM 3947 N N . PHE C 1 91 ? -24.682 5.711 29.504 1.00 61.05 91 PHE C N 1
ATOM 3948 C CA . PHE C 1 91 ? -25.621 6.773 29.158 1.00 58.47 91 PHE C CA 1
ATOM 3949 C C . PHE C 1 91 ? -26.877 6.188 28.528 1.00 58.29 91 PHE C C 1
ATOM 3950 O O . PHE C 1 91 ? -26.815 5.212 27.771 1.00 55.82 91 PHE C O 1
ATOM 3958 N N . SER C 1 92 ? -28.016 6.818 28.810 1.00 61.35 92 SER C N 1
ATOM 3959 C CA . SER C 1 92 ? -29.233 6.542 28.053 1.00 59.60 92 SER C CA 1
ATOM 3960 C C . SER C 1 92 ? -30.067 7.809 27.972 1.00 63.82 92 SER C C 1
ATOM 3961 O O . SER C 1 92 ? -30.236 8.507 28.977 1.00 62.84 92 SER C O 1
ATOM 3964 N N . ALA C 1 93 ? -30.579 8.099 26.773 1.00 68.44 93 ALA C N 1
ATOM 3965 C CA . ALA C 1 93 ? -31.473 9.240 26.543 1.00 66.13 93 ALA C CA 1
ATOM 3966 C C . ALA C 1 93 ? -30.851 10.540 27.053 1.00 66.63 93 ALA C C 1
ATOM 3967 O O . ALA C 1 93 ? -31.517 11.375 27.679 1.00 63.74 93 ALA C O 1
ATOM 3969 N N . GLY C 1 94 ? -29.555 10.703 26.788 1.00 63.27 94 GLY C N 1
ATOM 3970 C CA . GLY C 1 94 ? -28.860 11.931 27.123 1.00 65.71 94 GLY C CA 1
ATOM 3971 C C . GLY C 1 94 ? -28.565 12.143 28.593 1.00 66.84 94 GLY C C 1
ATOM 3972 O O . GLY C 1 94 ? -28.201 13.256 28.976 1.00 66.73 94 GLY C O 1
ATOM 3973 N N . GLU C 1 95 ? -28.701 11.109 29.430 1.00 66.09 95 GLU C N 1
ATOM 3974 C CA . GLU C 1 95 ? -28.518 11.230 30.871 1.00 64.37 95 GLU C CA 1
ATOM 3975 C C . GLU C 1 95 ? -27.522 10.189 31.378 1.00 64.70 95 GLU C C 1
ATOM 3976 O O . GLU C 1 95 ? -27.391 9.096 30.814 1.00 61.47 95 GLU C O 1
ATOM 3982 N N . SER C 1 96 ? -26.817 10.538 32.454 1.00 66.15 96 SER C N 1
ATOM 3983 C CA . SER C 1 96 ? -25.895 9.606 33.100 1.00 62.05 96 SER C CA 1
ATOM 3984 C C . SER C 1 96 ? -26.669 8.566 33.892 1.00 58.54 96 SER C C 1
ATOM 3985 O O . SER C 1 96 ? -27.480 8.918 34.750 1.00 64.72 96 SER C O 1
ATOM 3988 N N . ILE C 1 97 ? -26.399 7.287 33.629 1.00 58.09 97 ILE C N 1
ATOM 3989 C CA . ILE C 1 97 ? -27.061 6.181 34.313 1.00 58.80 97 ILE C CA 1
ATOM 3990 C C . ILE C 1 97 ? -26.143 5.548 35.355 1.00 61.54 97 ILE C C 1
ATOM 3991 O O . ILE C 1 97 ? -26.549 5.309 36.497 1.00 60.19 97 ILE C O 1
ATOM 3996 N N . GLN C 1 98 ? -24.893 5.282 34.983 1.00 60.62 98 GLN C N 1
ATOM 3997 C CA . GLN C 1 98 ? -24.010 4.535 35.861 1.00 56.19 98 GLN C CA 1
ATOM 3998 C C . GLN C 1 98 ? -22.552 4.866 35.597 1.00 56.41 98 GLN C C 1
ATOM 3999 O O . GLN C 1 98 ? -22.117 4.933 34.442 1.00 56.11 98 GLN C O 1
ATOM 4005 N N . TYR C 1 99 ? -21.805 5.049 36.687 1.00 54.32 99 TYR C N 1
ATOM 4006 C CA . TYR C 1 99 ? -20.350 5.000 36.638 1.00 54.84 99 TYR C CA 1
ATOM 4007 C C . TYR C 1 99 ? -19.918 3.544 36.691 1.00 53.17 99 TYR C C 1
ATOM 4008 O O . TYR C 1 99 ? -20.449 2.770 37.490 1.00 55.87 99 TYR C O 1
ATOM 4017 N N . ARG C 1 100 ? -18.969 3.162 35.835 1.00 53.93 100 ARG C N 1
ATOM 4018 C CA . ARG C 1 100 ? -18.554 1.762 35.701 1.00 48.90 100 ARG C CA 1
ATOM 4019 C C . ARG C 1 100 ? -17.048 1.635 35.558 1.00 49.48 100 ARG C C 1
ATOM 4020 O O . ARG C 1 100 ? -16.535 1.304 34.481 1.00 47.98 100 ARG C O 1
ATOM 4028 N N . PRO C 1 101 ? -16.303 1.864 36.636 1.00 51.22 101 PRO C N 1
ATOM 4029 C CA . PRO C 1 101 ? -14.884 1.498 36.628 1.00 50.05 101 PRO C CA 1
ATOM 4030 C C . PRO C 1 101 ? -14.747 -0.019 36.603 1.00 50.86 101 PRO C C 1
ATOM 4031 O O . PRO C 1 101 ? -15.660 -0.761 36.983 1.00 50.63 101 PRO C O 1
ATOM 4035 N N . LEU C 1 102 ? -13.601 -0.488 36.118 1.00 45.27 102 LEU C N 1
ATOM 4036 C CA . LEU C 1 102 ? -13.507 -1.918 35.866 1.00 48.72 102 LEU C CA 1
ATOM 4037 C C . LEU C 1 102 ? -12.051 -2.337 35.845 1.00 44.43 102 LEU C C 1
ATOM 4038 O O . LEU C 1 102 ? -11.166 -1.532 35.543 1.00 44.05 102 LEU C O 1
ATOM 4043 N N . VAL C 1 103 ? -11.821 -3.611 36.167 1.00 42.73 103 VAL C N 1
ATOM 4044 C CA . VAL C 1 103 ? -10.491 -4.208 36.133 1.00 46.16 103 VAL C CA 1
ATOM 4045 C C . VAL C 1 103 ? -10.612 -5.543 35.429 1.00 43.12 103 VAL C C 1
ATOM 4046 O O . VAL C 1 103 ? -11.673 -6.173 35.431 1.00 45.44 103 VAL C O 1
ATOM 4050 N N . LYS C 1 104 ? -9.510 -5.969 34.828 1.00 41.95 104 LYS C N 1
ATOM 4051 C CA . LYS C 1 104 ? -9.437 -7.208 34.078 1.00 42.80 104 LYS C CA 1
ATOM 4052 C C . LYS C 1 104 ? -8.166 -7.968 34.442 1.00 48.63 104 LYS C C 1
ATOM 4053 O O . LYS C 1 104 ? -7.111 -7.365 34.659 1.00 51.45 104 LYS C O 1
ATOM 4059 N N . ILE C 1 105 ? -8.251 -9.298 34.481 1.00 44.39 105 ILE C N 1
ATOM 4060 C CA . ILE C 1 105 ? -7.051 -10.123 34.601 1.00 46.01 105 ILE C CA 1
ATOM 4061 C C . ILE C 1 105 ? -7.209 -11.377 33.752 1.00 48.51 105 ILE C C 1
ATOM 4062 O O . ILE C 1 105 ? -8.302 -11.945 33.664 1.00 46.24 105 ILE C O 1
ATOM 4067 N N . GLY C 1 106 ? -6.114 -11.811 33.126 1.00 44.48 106 GLY C N 1
ATOM 4068 C CA . GLY C 1 106 ? -6.174 -12.989 32.285 1.00 47.67 106 GLY C CA 1
ATOM 4069 C C . GLY C 1 106 ? -4.835 -13.655 32.076 1.00 49.04 106 GLY C C 1
ATOM 4070 O O . GLY C 1 106 ? -3.770 -13.043 32.235 1.00 49.65 106 GLY C O 1
ATOM 4071 N N . TYR C 1 107 ? -4.907 -14.932 31.688 1.00 50.37 107 TYR C N 1
ATOM 4072 C CA . TYR C 1 107 ? -3.726 -15.756 31.452 1.00 55.57 107 TYR C CA 1
ATOM 4073 C C . TYR C 1 107 ? -3.950 -16.581 30.195 1.00 56.94 107 TYR C C 1
ATOM 4074 O O . TYR C 1 107 ? -4.979 -17.252 30.065 1.00 56.93 107 TYR C O 1
ATOM 4083 N N . ASN C 1 108 ? -2.989 -16.529 29.274 1.00 59.12 108 ASN C N 1
ATOM 4084 C CA . ASN C 1 108 ? -3.089 -17.216 27.988 1.00 61.56 108 ASN C CA 1
ATOM 4085 C C . ASN C 1 108 ? -2.073 -18.354 27.940 1.00 64.90 108 ASN C C 1
ATOM 4086 O O . ASN C 1 108 ? -0.859 -18.111 27.909 1.00 65.03 108 ASN C O 1
ATOM 4091 N N . PHE C 1 109 ? -2.567 -19.591 27.930 1.00 63.80 109 PHE C N 1
ATOM 4092 C CA . PHE C 1 109 ? -1.697 -20.758 27.896 1.00 66.49 109 PHE C CA 1
ATOM 4093 C C . PHE C 1 109 ? -1.325 -21.154 26.471 1.00 75.94 109 PHE C C 1
ATOM 4094 O O . PHE C 1 109 ? -2.081 -20.918 25.519 1.00 75.92 109 PHE C O 1
ATOM 4102 N N . ASP C 1 110 ? -0.152 -21.794 26.345 1.00 75.39 110 ASP C N 1
ATOM 4103 C CA . ASP C 1 110 ? 0.355 -22.257 25.053 1.00 77.19 110 ASP C CA 1
ATOM 4104 C C . ASP C 1 110 ? -0.498 -23.358 24.430 1.00 74.78 110 ASP C C 1
ATOM 4105 O O . ASP C 1 110 ? -0.480 -23.515 23.204 1.00 71.38 110 ASP C O 1
ATOM 4110 N N . ASN C 1 111 ? -1.240 -24.118 25.241 1.00 71.36 111 ASN C N 1
ATOM 4111 C CA . ASN C 1 111 ? -2.094 -25.185 24.732 1.00 74.50 111 ASN C CA 1
ATOM 4112 C C . ASN C 1 111 ? -3.343 -24.667 24.023 1.00 77.89 111 ASN C C 1
ATOM 4113 O O . ASN C 1 111 ? -4.068 -25.469 23.425 1.00 83.11 111 ASN C O 1
ATOM 4118 N N . GLY C 1 112 ? -3.616 -23.361 24.076 1.00 76.71 112 GLY C N 1
ATOM 4119 C CA . GLY C 1 112 ? -4.776 -22.765 23.439 1.00 78.44 112 GLY C CA 1
ATOM 4120 C C . GLY C 1 112 ? -5.834 -22.266 24.401 1.00 77.64 112 GLY C C 1
ATOM 4121 O O . GLY C 1 112 ? -6.655 -21.419 24.019 1.00 75.30 112 GLY C O 1
ATOM 4122 N N . ILE C 1 113 ? -5.835 -22.762 25.638 1.00 77.78 113 ILE C N 1
ATOM 4123 C CA . ILE C 1 113 ? -6.753 -22.260 26.651 1.00 75.70 113 ILE C CA 1
ATOM 4124 C C . ILE C 1 113 ? -6.396 -20.815 27.010 1.00 77.37 113 ILE C C 1
ATOM 4125 O O . ILE C 1 113 ? -5.223 -20.392 26.962 1.00 68.74 113 ILE C O 1
ATOM 4130 N N . SER C 1 114 ? -7.422 -20.036 27.348 1.00 71.75 114 SER C N 1
ATOM 4131 C CA . SER C 1 114 ? -7.223 -18.707 27.902 1.00 68.76 114 SER C CA 1
ATOM 4132 C C . SER C 1 114 ? -8.288 -18.455 28.961 1.00 69.55 114 SER C C 1
ATOM 4133 O O . SER C 1 114 ? -9.468 -18.753 28.746 1.00 69.68 114 SER C O 1
ATOM 4136 N N . LEU C 1 115 ? -7.865 -17.938 30.116 1.00 65.89 115 LEU C N 1
ATOM 4137 C CA . LEU C 1 115 ? -8.787 -17.485 31.148 1.00 64.24 115 LEU C CA 1
ATOM 4138 C C . LEU C 1 115 ? -8.762 -15.970 31.245 1.00 60.68 115 LEU C C 1
ATOM 4139 O O . LEU C 1 115 ? -7.740 -15.328 30.976 1.00 56.77 115 LEU C O 1
ATOM 4144 N N . SER C 1 116 ? -9.901 -15.407 31.635 1.00 51.28 116 SER C N 1
ATOM 4145 C CA . SER C 1 116 ? -9.950 -13.987 31.915 1.00 49.20 116 SER C CA 1
ATOM 4146 C C . SER C 1 116 ? -11.104 -13.729 32.861 1.00 50.86 116 SER C C 1
ATOM 4147 O O . SER C 1 116 ? -12.064 -14.499 32.923 1.00 50.11 116 SER C O 1
ATOM 4150 N N . ASN C 1 117 ? -10.965 -12.659 33.627 1.00 49.65 117 ASN C N 1
ATOM 4151 C CA . ASN C 1 117 ? -12.029 -12.123 34.448 1.00 48.63 117 ASN C CA 1
ATOM 4152 C C . ASN C 1 117 ? -12.157 -10.648 34.117 1.00 49.26 117 ASN C C 1
ATOM 4153 O O . ASN C 1 117 ? -11.174 -9.985 33.762 1.00 47.65 117 ASN C O 1
ATOM 4158 N N . ARG C 1 118 ? -13.382 -10.153 34.191 1.00 42.06 118 ARG C N 1
ATOM 4159 C CA . ARG C 1 118 ? -13.605 -8.726 34.260 1.00 45.76 118 ARG C CA 1
ATOM 4160 C C . ARG C 1 118 ? -14.589 -8.489 35.386 1.00 48.22 118 ARG C C 1
ATOM 4161 O O . ARG C 1 118 ? -15.590 -9.197 35.509 1.00 48.63 118 ARG C O 1
ATOM 4169 N N . THR C 1 119 ? -14.288 -7.519 36.223 1.00 46.96 119 THR C N 1
ATOM 4170 C CA . THR C 1 119 ? -15.212 -7.103 37.253 1.00 46.25 119 THR C CA 1
ATOM 4171 C C . THR C 1 119 ? -15.473 -5.633 37.024 1.00 46.55 119 THR C C 1
ATOM 4172 O O . THR C 1 119 ? -14.543 -4.874 36.743 1.00 52.42 119 THR C O 1
ATOM 4176 N N . ARG C 1 120 ? -16.738 -5.251 37.093 1.00 43.60 120 ARG C N 1
ATOM 4177 C CA . ARG C 1 120 ? -17.165 -3.910 36.747 1.00 47.78 120 ARG C CA 1
ATOM 4178 C C . ARG C 1 120 ? -18.152 -3.443 37.795 1.00 50.41 120 ARG C C 1
ATOM 4179 O O . ARG C 1 120 ? -19.128 -4.138 38.087 1.00 51.65 120 ARG C O 1
ATOM 4187 N N . ALA C 1 121 ? -17.888 -2.284 38.374 1.00 50.75 121 ALA C N 1
ATOM 4188 C CA . ALA C 1 121 ? -18.825 -1.728 39.337 1.00 57.96 121 ALA C CA 1
ATOM 4189 C C . ALA C 1 121 ? -19.973 -1.050 38.603 1.00 57.88 121 ALA C C 1
ATOM 4190 O O . ALA C 1 121 ? -19.785 -0.412 37.559 1.00 55.87 121 ALA C O 1
ATOM 4192 N N . HIS C 1 122 ? -21.173 -1.212 39.139 1.00 57.56 122 HIS C N 1
ATOM 4193 C CA . HIS C 1 122 ? -22.360 -0.577 38.583 1.00 54.11 122 HIS C CA 1
ATOM 4194 C C . HIS C 1 122 ? -22.840 0.429 39.630 1.00 57.26 122 HIS C C 1
ATOM 4195 O O . HIS C 1 122 ? -23.643 0.111 40.512 1.00 57.03 122 HIS C O 1
ATOM 4202 N N . ILE C 1 123 ? -22.308 1.644 39.546 1.00 53.81 123 ILE C N 1
ATOM 4203 C CA . ILE C 1 123 ? -22.598 2.704 40.499 1.00 54.90 123 ILE C CA 1
ATOM 4204 C C . ILE C 1 123 ? -23.672 3.587 39.898 1.00 56.54 123 ILE C C 1
ATOM 4205 O O . ILE C 1 123 ? -23.441 4.245 38.876 1.00 58.09 123 ILE C O 1
ATOM 4210 N N . ASP C 1 124 ? -24.838 3.612 40.539 1.00 63.42 124 ASP C N 1
ATOM 4211 C CA . ASP C 1 124 ? -25.947 4.444 40.082 1.00 65.33 124 ASP C CA 1
ATOM 4212 C C . ASP C 1 124 ? -25.552 5.917 40.071 1.00 68.81 124 ASP C C 1
ATOM 4213 O O . ASP C 1 124 ? -25.206 6.487 41.113 1.00 68.50 124 ASP C O 1
ATOM 4218 N N . ALA C 1 125 ? -25.621 6.535 38.892 1.00 65.45 125 ALA C N 1
ATOM 4219 C CA . ALA C 1 125 ? -25.286 7.943 38.750 1.00 67.54 125 ALA C CA 1
ATOM 4220 C C . ALA C 1 125 ? -26.451 8.867 39.080 1.00 75.43 125 ALA C C 1
ATOM 4221 O O . ALA C 1 125 ? -26.244 10.081 39.203 1.00 78.33 125 ALA C O 1
ATOM 4223 N N . THR C 1 126 ? -27.656 8.328 39.242 1.00 77.22 126 THR C N 1
ATOM 4224 C CA . THR C 1 126 ? -28.844 9.114 39.534 1.00 83.99 126 THR C CA 1
ATOM 4225 C C . THR C 1 126 ? -29.007 9.306 41.041 1.00 96.03 126 THR C C 1
ATOM 4226 O O . THR C 1 126 ? -28.321 8.680 41.854 1.00 97.14 126 THR C O 1
ATOM 4230 N N . ASP C 1 127 ? -29.942 10.182 41.414 1.00 109.51 127 ASP C N 1
ATOM 4231 C CA . ASP C 1 127 ? -30.223 10.426 42.824 1.00 115.23 127 ASP C CA 1
ATOM 4232 C C . ASP C 1 127 ? -31.044 9.311 43.464 1.00 117.53 127 ASP C C 1
ATOM 4233 O O . ASP C 1 127 ? -31.427 9.442 44.633 1.00 119.80 127 ASP C O 1
ATOM 4238 N N . ALA C 1 128 ? -31.313 8.220 42.738 1.00 103.17 128 ALA C N 1
ATOM 4239 C CA . ALA C 1 128 ? -32.089 7.119 43.296 1.00 101.15 128 ALA C CA 1
ATOM 4240 C C . ALA C 1 128 ? -31.350 6.391 44.413 1.00 102.74 128 ALA C C 1
ATOM 4241 O O . ALA C 1 128 ? -31.970 5.607 45.139 1.00 100.16 128 ALA C O 1
ATOM 4243 N N . ASP C 1 129 ? -30.042 6.623 44.558 1.00 105.12 129 ASP C N 1
ATOM 4244 C CA . ASP C 1 129 ? -29.237 6.036 45.636 1.00 105.98 129 ASP C CA 1
ATOM 4245 C C . ASP C 1 129 ? -29.317 4.509 45.636 1.00 97.72 129 ASP C C 1
ATOM 4246 O O . ASP C 1 129 ? -29.327 3.871 46.691 1.00 95.28 129 ASP C O 1
ATOM 4251 N N . ALA C 1 130 ? -29.373 3.919 44.446 1.00 90.32 130 ALA C N 1
ATOM 4252 C CA . ALA C 1 130 ? -29.403 2.470 44.332 1.00 83.63 130 ALA C CA 1
ATOM 4253 C C . ALA C 1 130 ? -28.088 1.864 44.807 1.00 78.49 130 ALA C C 1
ATOM 4254 O O . ALA C 1 130 ? -27.015 2.460 44.675 1.00 75.29 130 ALA C O 1
ATOM 4256 N N . LYS C 1 131 ? -28.187 0.666 45.378 1.00 79.20 131 LYS C N 1
ATOM 4257 C CA . LYS C 1 131 ? -27.004 -0.070 45.801 1.00 77.15 131 LYS C CA 1
ATOM 4258 C C . LYS C 1 131 ? -26.111 -0.358 44.604 1.00 69.12 131 LYS C C 1
ATOM 4259 O O . LYS C 1 131 ? -26.572 -0.858 43.575 1.00 72.30 131 LYS C O 1
ATOM 4265 N N . THR C 1 132 ? -24.834 -0.027 44.737 1.00 64.86 132 THR C N 1
ATOM 4266 C CA . THR C 1 132 ? -23.874 -0.404 43.715 1.00 63.04 132 THR C CA 1
ATOM 4267 C C . THR C 1 132 ? -23.927 -1.914 43.490 1.00 62.42 132 THR C C 1
ATOM 4268 O O . THR C 1 132 ? -24.219 -2.694 44.400 1.00 65.06 132 THR C O 1
ATOM 4272 N N . ASP C 1 133 ? -23.690 -2.328 42.258 1.00 55.79 133 ASP C N 1
ATOM 4273 C CA . ASP C 1 133 ? -23.527 -3.739 41.986 1.00 59.91 133 ASP C CA 1
ATOM 4274 C C . ASP C 1 133 ? -22.212 -3.967 41.252 1.00 59.21 133 ASP C C 1
ATOM 4275 O O . ASP C 1 133 ? -21.524 -3.029 40.828 1.00 57.21 133 ASP C O 1
ATOM 4280 N N . TYR C 1 134 ? -21.863 -5.239 41.115 1.00 56.21 134 TYR C N 1
ATOM 4281 C CA . TYR C 1 134 ? -20.596 -5.637 40.526 1.00 59.09 134 TYR C CA 1
ATOM 4282 C C . TYR C 1 134 ? -20.877 -6.788 39.572 1.00 59.05 134 TYR C C 1
ATOM 4283 O O . TYR C 1 134 ? -21.550 -7.749 39.945 1.00 64.40 134 TYR C O 1
ATOM 4292 N N . ARG C 1 135 ? -20.403 -6.672 38.338 1.00 52.69 135 ARG C N 1
ATOM 4293 C CA . ARG C 1 135 ? -20.627 -7.687 37.319 1.00 56.88 135 ARG C CA 1
ATOM 4294 C C . ARG C 1 135 ? -19.318 -8.401 37.035 1.00 55.76 135 ARG C C 1
ATOM 4295 O O . ARG C 1 135 ? -18.313 -7.761 36.705 1.00 53.54 135 ARG C O 1
ATOM 4303 N N . MET C 1 136 ? -19.338 -9.720 37.151 1.00 57.50 136 MET C N 1
ATOM 4304 C CA . MET C 1 136 ? -18.178 -10.546 36.871 1.00 52.87 136 MET C CA 1
ATOM 4305 C C . MET C 1 136 ? -18.390 -11.311 35.579 1.00 52.80 136 MET C C 1
ATOM 4306 O O . MET C 1 136 ? -19.433 -11.945 35.391 1.00 57.89 136 MET C O 1
ATOM 4311 N N . ASP C 1 137 ? -17.416 -11.216 34.684 1.00 49.34 137 ASP C N 1
ATOM 4312 C CA . ASP C 1 137 ? -17.386 -11.962 33.434 1.00 49.01 137 ASP C CA 1
ATOM 4313 C C . ASP C 1 137 ? -16.192 -12.899 33.536 1.00 52.65 137 ASP C C 1
ATOM 4314 O O . ASP C 1 137 ? -15.052 -12.500 33.282 1.00 52.96 137 ASP C O 1
ATOM 4319 N N . ASN C 1 138 ? -16.460 -14.137 33.919 1.00 55.53 138 ASN C N 1
ATOM 4320 C CA . ASN C 1 138 ? -15.445 -15.178 33.991 1.00 57.20 138 ASN C CA 1
ATOM 4321 C C . ASN C 1 138 ? -15.538 -16.016 32.729 1.00 54.36 138 ASN C C 1
ATOM 4322 O O . ASN C 1 138 ? -16.544 -16.685 32.493 1.00 60.07 138 ASN C O 1
ATOM 4327 N N . ARG C 1 139 ? -14.488 -15.981 31.924 1.00 52.82 139 ARG C N 1
ATOM 4328 C CA . ARG C 1 139 ? -14.542 -16.481 30.561 1.00 59.89 139 ARG C CA 1
ATOM 4329 C C . ARG C 1 139 ? -13.370 -17.421 30.344 1.00 67.25 139 ARG C C 1
ATOM 4330 O O . ARG C 1 139 ? -12.213 -17.031 30.541 1.00 66.59 139 ARG C O 1
ATOM 4338 N N . ILE C 1 140 ? -13.679 -18.662 29.957 1.00 72.65 140 ILE C N 1
ATOM 4339 C CA . ILE C 1 140 ? -12.695 -19.660 29.546 1.00 72.13 140 ILE C CA 1
ATOM 4340 C C . ILE C 1 140 ? -12.853 -19.894 28.050 1.00 71.90 140 ILE C C 1
ATOM 4341 O O . ILE C 1 140 ? -13.976 -20.013 27.542 1.00 68.91 140 ILE C O 1
ATOM 4346 N N . GLY C 1 141 ? -11.729 -19.926 27.346 1.00 68.88 141 GLY C N 1
ATOM 4347 C CA . GLY C 1 141 ? -11.737 -20.117 25.912 1.00 69.09 141 GLY C CA 1
ATOM 4348 C C . GLY C 1 141 ? -10.801 -21.234 25.507 1.00 76.64 141 GLY C C 1
ATOM 4349 O O . GLY C 1 141 ? -9.822 -21.535 26.190 1.00 75.31 141 GLY C O 1
ATOM 4350 N N . TYR C 1 142 ? -11.128 -21.865 24.383 1.00 78.78 142 TYR C N 1
ATOM 4351 C CA . TYR C 1 142 ? -10.243 -22.843 23.764 1.00 82.93 142 TYR C CA 1
ATOM 4352 C C . TYR C 1 142 ? -10.057 -22.477 22.297 1.00 84.21 142 TYR C C 1
ATOM 4353 O O . TYR C 1 142 ? -11.005 -22.548 21.510 1.00 85.46 142 TYR C O 1
ATOM 4362 N N . ALA C 1 143 ? -8.840 -22.077 21.932 1.00 82.94 143 ALA C N 1
ATOM 4363 C CA . ALA C 1 143 ? -8.479 -21.861 20.532 1.00 86.22 143 ALA C CA 1
ATOM 4364 C C . ALA C 1 143 ? -7.965 -23.190 19.999 1.00 92.99 143 ALA C C 1
ATOM 4365 O O . ALA C 1 143 ? -6.771 -23.487 20.054 1.00 96.06 143 ALA C O 1
ATOM 4367 N N . MET C 1 144 ? -8.893 -24.005 19.487 1.00 96.90 144 MET C N 1
ATOM 4368 C CA . MET C 1 144 ? -8.562 -25.353 19.033 1.00 103.88 144 MET C CA 1
ATOM 4369 C C . MET C 1 144 ? -7.499 -25.331 17.943 1.00 107.34 144 MET C C 1
ATOM 4370 O O . MET C 1 144 ? -6.658 -26.238 17.870 1.00 104.78 144 MET C O 1
ATOM 4375 N N . ASN C 1 145 ? -7.505 -24.288 17.118 1.00 101.64 145 ASN C N 1
ATOM 4376 C CA . ASN C 1 145 ? -6.579 -24.121 16.009 1.00 100.10 145 ASN C CA 1
ATOM 4377 C C . ASN C 1 145 ? -6.668 -22.671 15.561 1.00 99.95 145 ASN C C 1
ATOM 4378 O O . ASN C 1 145 ? -7.396 -21.866 16.148 1.00 98.74 145 ASN C O 1
ATOM 4383 N N . GLU C 1 146 ? -5.946 -22.344 14.496 1.00 98.52 146 GLU C N 1
ATOM 4384 C CA . GLU C 1 146 ? -5.921 -20.972 14.014 1.00 96.49 146 GLU C CA 1
ATOM 4385 C C . GLU C 1 146 ? -7.177 -20.585 13.236 1.00 97.83 146 GLU C C 1
ATOM 4386 O O . GLU C 1 146 ? -7.219 -19.483 12.675 1.00 98.46 146 GLU C O 1
ATOM 4392 N N . ASP C 1 147 ? -8.195 -21.443 13.184 1.00 94.51 147 ASP C N 1
ATOM 4393 C CA . ASP C 1 147 ? -9.422 -21.126 12.465 1.00 95.38 147 ASP C CA 1
ATOM 4394 C C . ASP C 1 147 ? -10.654 -21.046 13.354 1.00 93.90 147 ASP C C 1
ATOM 4395 O O . ASP C 1 147 ? -11.566 -20.279 13.041 1.00 89.38 147 ASP C O 1
ATOM 4400 N N . VAL C 1 148 ? -10.718 -21.808 14.446 1.00 93.51 148 VAL C N 1
ATOM 4401 C CA . VAL C 1 148 ? -11.886 -21.783 15.322 1.00 92.03 148 VAL C CA 1
ATOM 4402 C C . VAL C 1 148 ? -11.437 -21.700 16.775 1.00 91.38 148 VAL C C 1
ATOM 4403 O O . VAL C 1 148 ? -10.421 -22.286 17.168 1.00 92.21 148 VAL C O 1
ATOM 4407 N N . THR C 1 149 ? -12.196 -20.947 17.567 1.00 84.11 149 THR C N 1
ATOM 4408 C CA . THR C 1 149 ? -12.024 -20.899 19.006 1.00 81.66 149 THR C CA 1
ATOM 4409 C C . THR C 1 149 ? -13.397 -20.942 19.654 1.00 79.14 149 THR C C 1
ATOM 4410 O O . THR C 1 149 ? -14.349 -20.330 19.159 1.00 76.19 149 THR C O 1
ATOM 4414 N N . PHE C 1 150 ? -13.496 -21.680 20.749 1.00 76.79 150 PHE C N 1
ATOM 4415 C CA . PHE C 1 150 ? -14.706 -21.742 21.549 1.00 73.31 150 PHE C CA 1
ATOM 4416 C C . PHE C 1 150 ? -14.501 -20.925 22.808 1.00 70.64 150 PHE C C 1
ATOM 4417 O O . PHE C 1 150 ? -13.380 -20.537 23.139 1.00 74.69 150 PHE C O 1
ATOM 4425 N N . SER C 1 151 ? -15.598 -20.647 23.501 1.00 66.16 151 SER C N 1
ATOM 4426 C CA . SER C 1 151 ? -15.500 -19.898 24.741 1.00 67.85 151 SER C CA 1
ATOM 4427 C C . SER C 1 151 ? -16.808 -20.025 25.501 1.00 67.78 151 SER C C 1
ATOM 4428 O O . SER C 1 151 ? -17.893 -19.946 24.916 1.00 61.97 151 SER C O 1
ATOM 4431 N N . TYR C 1 152 ? -16.685 -20.259 26.800 1.00 68.14 152 TYR C N 1
ATOM 4432 C CA . TYR C 1 152 ? -17.787 -20.148 27.740 1.00 68.35 152 TYR C CA 1
ATOM 4433 C C . TYR C 1 152 ? -17.534 -18.916 28.598 1.00 70.74 152 TYR C C 1
ATOM 4434 O O . TYR C 1 152 ? -16.406 -18.705 29.056 1.00 69.09 152 TYR C O 1
ATOM 4443 N N . ASN C 1 153 ? -18.559 -18.087 28.788 1.00 66.63 153 ASN C N 1
ATOM 4444 C CA . ASN C 1 153 ? -18.421 -16.888 29.606 1.00 63.70 153 ASN C CA 1
ATOM 4445 C C . ASN C 1 153 ? -19.569 -16.825 30.594 1.00 62.40 153 ASN C C 1
ATOM 4446 O O . ASN C 1 153 ? -20.734 -16.742 30.197 1.00 66.29 153 ASN C O 1
ATOM 4451 N N . ASN C 1 154 ? -19.233 -16.829 31.871 1.00 57.36 154 ASN C N 1
ATOM 4452 C CA . ASN C 1 154 ? -20.209 -16.747 32.940 1.00 58.60 154 ASN C CA 1
ATOM 4453 C C . ASN C 1 154 ? -20.351 -15.289 33.372 1.00 63.47 154 ASN C C 1
ATOM 4454 O O . ASN C 1 154 ? -19.357 -14.645 33.732 1.00 59.29 154 ASN C O 1
ATOM 4459 N N . VAL C 1 155 ? -21.582 -14.779 33.336 1.00 60.99 155 VAL C N 1
ATOM 4460 C CA . VAL C 1 155 ? -21.889 -13.410 33.732 1.00 61.03 155 VAL C CA 1
ATOM 4461 C C . VAL C 1 155 ? -22.585 -13.464 35.079 1.00 64.50 155 VAL C C 1
ATOM 4462 O O . VAL C 1 155 ? -23.595 -14.159 35.224 1.00 65.46 155 VAL C O 1
ATOM 4466 N N . TYR C 1 156 ? -22.073 -12.725 36.064 1.00 63.31 156 TYR C N 1
ATOM 4467 C CA . TYR C 1 156 ? -22.616 -12.818 37.412 1.00 61.23 156 TYR C CA 1
ATOM 4468 C C . TYR C 1 156 ? -22.731 -11.443 38.054 1.00 68.19 156 TYR C C 1
ATOM 4469 O O . TYR C 1 156 ? -21.742 -10.707 38.136 1.00 66.38 156 TYR C O 1
ATOM 4478 N N . MET C 1 157 ? -23.938 -11.102 38.518 1.00 71.69 157 MET C N 1
ATOM 4479 C CA . MET C 1 157 ? -24.170 -9.873 39.278 1.00 70.74 157 MET C CA 1
ATOM 4480 C C . MET C 1 157 ? -24.070 -10.226 40.761 1.00 74.76 157 MET C C 1
ATOM 4481 O O . MET C 1 157 ? -24.913 -10.961 41.287 1.00 76.43 157 MET C O 1
ATOM 4486 N N . ILE C 1 158 ? -23.044 -9.705 41.438 1.00 74.76 158 ILE C N 1
ATOM 4487 C CA . ILE C 1 158 ? -22.726 -10.188 42.781 1.00 77.30 158 ILE C CA 1
ATOM 4488 C C . ILE C 1 158 ? -23.855 -9.883 43.759 1.00 77.66 158 ILE C C 1
ATOM 4489 O O . ILE C 1 158 ? -24.258 -10.751 44.543 1.00 81.64 158 ILE C O 1
ATOM 4494 N N . GLU C 1 159 ? -24.385 -8.657 43.738 1.00 74.33 159 GLU C N 1
ATOM 4495 C CA . GLU C 1 159 ? -25.409 -8.291 44.714 1.00 77.77 159 GLU C CA 1
ATOM 4496 C C . GLU C 1 159 ? -26.774 -8.868 44.346 1.00 80.87 159 GLU C C 1
ATOM 4497 O O . GLU C 1 159 ? -27.399 -9.559 45.158 1.00 85.47 159 GLU C O 1
ATOM 4503 N N . ALA C 1 160 ? -27.256 -8.596 43.128 1.00 79.27 160 ALA C N 1
ATOM 4504 C CA . ALA C 1 160 ? -28.570 -9.085 42.721 1.00 77.67 160 ALA C CA 1
ATOM 4505 C C . ALA C 1 160 ? -28.628 -10.605 42.621 1.00 78.30 160 ALA C C 1
ATOM 4506 O O . ALA C 1 160 ? -29.725 -11.168 42.631 1.00 75.87 160 ALA C O 1
ATOM 4508 N N . GLU C 1 161 ? -27.480 -11.277 42.531 1.00 81.46 161 GLU C N 1
ATOM 4509 C CA . GLU C 1 161 ? -27.409 -12.732 42.382 1.00 82.85 161 GLU C CA 1
ATOM 4510 C C . GLU C 1 161 ? -28.177 -13.194 41.142 1.00 79.28 161 GLU C C 1
ATOM 4511 O O . GLU C 1 161 ? -29.134 -13.964 41.221 1.00 86.77 161 GLU C O 1
ATOM 4517 N N . THR C 1 162 ? -27.748 -12.700 39.985 1.00 74.61 162 THR C N 1
ATOM 4518 C CA . THR C 1 162 ? -28.263 -13.177 38.712 1.00 73.54 162 THR C CA 1
ATOM 4519 C C . THR C 1 162 ? -27.105 -13.638 37.835 1.00 71.54 162 THR C C 1
ATOM 4520 O O . THR C 1 162 ? -25.949 -13.252 38.039 1.00 73.14 162 THR C O 1
ATOM 4524 N N . MET C 1 163 ? -27.428 -14.482 36.857 1.00 66.96 163 MET C N 1
ATOM 4525 C CA . MET C 1 163 ? -26.409 -15.261 36.170 1.00 61.67 163 MET C CA 1
ATOM 4526 C C . MET C 1 163 ? -26.788 -15.497 34.719 1.00 60.78 163 MET C C 1
ATOM 4527 O O . MET C 1 163 ? -27.903 -15.937 34.436 1.00 65.07 163 MET C O 1
ATOM 4532 N N . ASP C 1 164 ? -25.855 -15.216 33.814 1.00 60.31 164 ASP C N 1
ATOM 4533 C CA . ASP C 1 164 ? -25.943 -15.587 32.412 1.00 60.51 164 ASP C CA 1
ATOM 4534 C C . ASP C 1 164 ? -24.917 -16.670 32.122 1.00 63.38 164 ASP C C 1
ATOM 4535 O O . ASP C 1 164 ? -23.886 -16.759 32.789 1.00 65.42 164 ASP C O 1
ATOM 4540 N N . HIS C 1 165 ? -25.192 -17.473 31.100 1.00 65.81 165 HIS C N 1
ATOM 4541 C CA . HIS C 1 165 ? -24.247 -18.451 30.578 1.00 59.75 165 HIS C CA 1
ATOM 4542 C C . HIS C 1 165 ? -24.111 -18.193 29.088 1.00 63.44 165 HIS C C 1
ATOM 4543 O O . HIS C 1 165 ? -25.117 -18.134 28.375 1.00 71.20 165 HIS C O 1
ATOM 4550 N N . GLU C 1 166 ? -22.884 -18.022 28.617 1.00 62.45 166 GLU C N 1
ATOM 4551 C CA . GLU C 1 166 ? -22.643 -17.670 27.225 1.00 65.54 166 GLU C CA 1
ATOM 4552 C C . GLU C 1 166 ? -21.731 -18.710 26.600 1.00 71.39 166 GLU C C 1
ATOM 4553 O O . GLU C 1 166 ? -20.575 -18.859 27.014 1.00 70.78 166 GLU C O 1
ATOM 4559 N N . LEU C 1 167 ? -22.252 -19.427 25.613 1.00 68.80 167 LEU C N 1
ATOM 4560 C CA . LEU C 1 167 ? -21.462 -20.333 24.796 1.00 66.48 167 LEU C CA 1
ATOM 4561 C C . LEU C 1 167 ? -21.343 -19.711 23.418 1.00 64.91 167 LEU C C 1
ATOM 4562 O O . LEU C 1 167 ? -22.355 -19.384 22.787 1.00 65.82 167 LEU C O 1
ATOM 4567 N N . ARG C 1 168 ? -20.116 -19.523 22.972 1.00 62.14 168 ARG C N 1
ATOM 4568 C CA . ARG C 1 168 ? -19.845 -18.794 21.749 1.00 64.90 168 ARG C CA 1
ATOM 4569 C C . ARG C 1 168 ? -18.888 -19.612 20.910 1.00 67.56 168 ARG C C 1
ATOM 4570 O O . ARG C 1 168 ? -18.034 -20.323 21.446 1.00 69.43 168 ARG C O 1
ATOM 4578 N N . ALA C 1 169 ?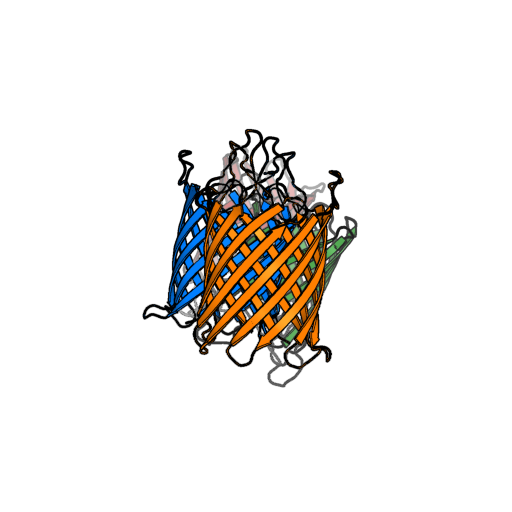 -19.047 -19.529 19.598 1.00 64.98 169 ALA C N 1
ATOM 4579 C CA . ALA C 1 169 ? -18.135 -20.165 18.664 1.00 69.22 169 ALA C CA 1
ATOM 4580 C C . ALA C 1 169 ? -17.674 -19.099 17.690 1.00 68.85 169 ALA C C 1
ATOM 4581 O O . ALA C 1 169 ? -18.498 -18.355 17.149 1.00 68.69 169 ALA C O 1
ATOM 4583 N N . THR C 1 170 ? -16.364 -19.009 17.487 1.00 70.19 170 THR C N 1
ATOM 4584 C CA . THR C 1 170 ? -15.792 -17.935 16.693 1.00 73.78 170 THR C CA 1
ATOM 4585 C C . THR C 1 170 ? -14.915 -18.517 15.603 1.00 75.58 170 THR C C 1
ATOM 4586 O O . THR C 1 170 ? -13.990 -19.283 15.886 1.00 80.39 170 THR C O 1
ATOM 4590 N N . TRP C 1 171 ? -15.206 -18.145 14.366 1.00 74.81 171 TRP C N 1
ATOM 4591 C CA . TRP C 1 171 ? -14.391 -18.532 13.224 1.00 81.73 171 TRP C CA 1
ATOM 4592 C C . TRP C 1 171 ? -13.329 -17.453 13.060 1.00 81.56 171 TRP C C 1
ATOM 4593 O O . TRP C 1 171 ? -13.614 -16.355 12.576 1.00 80.12 171 TRP C O 1
ATOM 4604 N N . THR C 1 172 ? -12.101 -17.763 13.483 1.00 85.36 172 THR C N 1
ATOM 4605 C CA . THR C 1 172 ? -10.997 -16.797 13.485 1.00 87.16 172 THR C CA 1
ATOM 4606 C C . THR C 1 172 ? -10.270 -16.796 12.140 1.00 84.36 172 THR C C 1
ATOM 4607 O O . THR C 1 172 ? -9.058 -17.002 12.045 1.00 83.19 172 THR C O 1
ATOM 4611 N N . ARG C 1 173 ? -11.043 -16.547 11.088 1.00 85.12 173 ARG C N 1
ATOM 4612 C CA . ARG C 1 173 ? -10.520 -16.540 9.731 1.00 88.82 173 ARG C CA 1
ATOM 4613 C C . ARG C 1 173 ? -9.932 -15.173 9.398 1.00 84.05 173 ARG C C 1
ATOM 4614 O O . ARG C 1 173 ? -10.166 -14.184 10.093 1.00 86.74 173 ARG C O 1
ATOM 4622 N N . GLN C 1 174 ? -9.156 -15.127 8.316 1.00 84.49 174 GLN C N 1
ATOM 4623 C CA . GLN C 1 174 ? -8.530 -13.880 7.896 1.00 87.80 174 GLN C CA 1
ATOM 4624 C C . GLN C 1 174 ? -9.600 -12.895 7.436 1.00 89.32 174 GLN C C 1
ATOM 4625 O O . GLN C 1 174 ? -10.507 -13.256 6.679 1.00 92.19 174 GLN C O 1
ATOM 4631 N N . GLY C 1 175 ? -9.505 -11.653 7.906 1.00 89.34 175 GLY C N 1
ATOM 4632 C CA . GLY C 1 175 ? -10.509 -10.648 7.597 1.00 90.69 175 GLY C CA 1
ATOM 4633 C C . GLY C 1 175 ? -11.620 -10.577 8.629 1.00 88.59 175 GLY C C 1
ATOM 4634 O O . GLY C 1 175 ? -11.358 -10.705 9.828 1.00 90.36 175 GLY C O 1
ATOM 4635 N N . VAL C 1 176 ? -12.863 -10.377 8.185 1.00 83.16 176 VAL C N 1
ATOM 4636 C CA . VAL C 1 176 ? -13.990 -10.335 9.109 1.00 78.38 176 VAL C CA 1
ATOM 4637 C C . VAL C 1 176 ? -14.167 -11.697 9.762 1.00 82.45 176 VAL C C 1
ATOM 4638 O O . VAL C 1 176 ? -14.263 -12.722 9.077 1.00 87.69 176 VAL C O 1
ATOM 4642 N N . GLN C 1 177 ? -14.218 -11.713 11.093 1.00 82.14 177 GLN C N 1
ATOM 4643 C CA . GLN C 1 177 ? -14.368 -12.948 11.847 1.00 82.77 177 GLN C CA 1
ATOM 4644 C C . GLN C 1 177 ? -15.793 -13.065 12.363 1.00 80.26 177 GLN C C 1
ATOM 4645 O O . GLN C 1 177 ? -16.207 -12.243 13.197 1.00 80.68 177 GLN C O 1
ATOM 4651 N N . PRO C 1 178 ? -16.570 -14.051 11.925 1.00 77.66 178 PRO C N 1
ATOM 4652 C CA . PRO C 1 178 ? -17.954 -14.180 12.376 1.00 70.85 178 PRO C CA 1
ATOM 4653 C C . PRO C 1 178 ? -18.036 -15.010 13.651 1.00 70.57 178 PRO C C 1
ATOM 4654 O O . PRO C 1 178 ? -17.084 -15.693 14.039 1.00 71.20 178 PRO C O 1
ATOM 4658 N N . TYR C 1 179 ? -19.206 -14.954 14.287 1.00 61.43 179 TYR C N 1
ATOM 4659 C CA . TYR C 1 179 ? -19.412 -15.768 15.475 1.00 65.63 179 TYR C CA 1
ATOM 4660 C C . TYR C 1 179 ? -20.898 -16.010 15.710 1.00 65.62 179 TYR C C 1
ATOM 4661 O O . TYR C 1 179 ? -21.751 -15.200 15.332 1.00 64.89 179 TYR C O 1
ATOM 4670 N N . PHE C 1 180 ? -21.190 -17.154 16.324 1.00 63.65 180 PHE C N 1
ATOM 4671 C CA . PHE C 1 180 ? -22.482 -17.421 16.926 1.00 66.47 180 PHE C CA 1
ATOM 4672 C C . PHE C 1 180 ? -22.300 -17.579 18.427 1.00 66.97 180 PHE C C 1
ATOM 4673 O O . PHE C 1 180 ? -21.370 -18.251 18.877 1.00 68.14 180 PHE C O 1
ATOM 4681 N N . GLU C 1 181 ? -23.197 -16.974 19.195 1.00 65.35 181 GLU C N 1
ATOM 4682 C CA . GLU C 1 181 ? -23.188 -17.086 20.643 1.00 66.29 181 GLU C CA 1
ATOM 4683 C C . GLU C 1 181 ? -24.565 -17.501 21.113 1.00 66.31 181 GLU C C 1
ATOM 4684 O O . GLU C 1 181 ? -25.576 -16.995 20.623 1.00 64.42 181 GLU C O 1
ATOM 4690 N N . PHE C 1 182 ? -24.597 -18.410 22.071 1.00 66.56 182 PHE C N 1
ATOM 4691 C CA . PHE C 1 182 ? -25.834 -18.781 22.733 1.00 66.04 182 PHE C CA 1
ATOM 4692 C C . PHE C 1 182 ? -25.779 -18.230 24.144 1.00 67.22 182 PHE C C 1
ATOM 4693 O O . PHE C 1 182 ? -24.891 -18.599 24.919 1.00 68.99 182 PHE C O 1
ATOM 4701 N N . ARG C 1 183 ? -26.712 -17.340 24.468 1.00 67.63 183 ARG C N 1
ATOM 4702 C CA . ARG C 1 183 ? -26.788 -16.723 25.788 1.00 72.26 183 ARG C CA 1
ATOM 4703 C C . ARG C 1 183 ? -28.060 -17.184 26.485 1.00 72.35 183 ARG C C 1
ATOM 4704 O O . ARG C 1 183 ? -29.166 -16.897 26.012 1.00 69.96 183 ARG C O 1
ATOM 4712 N N . SER C 1 184 ? -27.898 -17.890 27.604 1.00 68.93 184 SER C N 1
ATOM 4713 C CA . SER C 1 184 ? -28.990 -18.195 28.523 1.00 68.20 184 SER C CA 1
ATOM 4714 C C . SER C 1 184 ? -28.933 -17.188 29.663 1.00 67.07 184 SER C C 1
ATOM 4715 O O . SER C 1 184 ? -28.065 -17.289 30.536 1.00 68.99 184 SER C O 1
ATOM 4718 N N . GLN C 1 185 ? -29.858 -16.232 29.672 1.00 63.18 185 GLN C N 1
ATOM 4719 C CA . GLN C 1 185 ? -29.732 -15.058 30.525 1.00 63.71 185 GLN C CA 1
ATOM 4720 C C . GLN C 1 185 ? -30.794 -15.005 31.618 1.00 67.28 185 GLN C C 1
ATOM 4721 O O . GLN C 1 185 ? -31.893 -15.546 31.476 1.00 67.30 185 GLN C O 1
ATOM 4727 N N . ALA C 1 186 ? -30.421 -14.364 32.730 1.00 67.62 186 ALA C N 1
ATOM 4728 C CA . ALA C 1 186 ? -31.322 -13.927 33.797 1.00 69.83 186 ALA C CA 1
ATOM 4729 C C . ALA C 1 186 ? -31.785 -15.045 34.735 1.00 69.26 186 ALA C C 1
ATOM 4730 O O . ALA C 1 186 ? -32.871 -14.961 35.320 1.00 64.96 186 ALA C O 1
ATOM 4732 N N . HIS C 1 187 ? -30.978 -16.079 34.927 1.00 67.50 187 HIS C N 1
ATOM 4733 C CA . HIS C 1 187 ? -31.304 -17.027 35.980 1.00 69.60 187 HIS C CA 1
ATOM 4734 C C . HIS C 1 187 ? -31.236 -16.312 37.327 1.00 73.88 187 HIS C C 1
ATOM 4735 O O . HIS C 1 187 ? -30.169 -15.844 37.739 1.00 75.32 187 HIS C O 1
ATOM 4742 N N . GLY C 1 188 ? -32.382 -16.200 37.993 1.00 68.13 188 GLY C N 1
ATOM 4743 C CA . GLY C 1 188 ? -32.493 -15.489 39.254 1.00 64.66 188 GLY C CA 1
ATOM 4744 C C . GLY C 1 188 ? -33.443 -14.312 39.233 1.00 66.11 188 GLY C C 1
ATOM 4745 O O . GLY C 1 188 ? -33.805 -13.811 40.305 1.00 69.92 188 GLY C O 1
ATOM 4746 N N . ALA C 1 189 ? -33.884 -13.865 38.060 1.00 74.62 189 ALA C N 1
ATOM 4747 C CA . ALA C 1 189 ? -34.706 -12.670 37.917 1.00 72.41 189 ALA C CA 1
ATOM 4748 C C . ALA C 1 189 ? -36.193 -13.005 37.903 1.00 77.33 189 ALA C C 1
ATOM 4749 O O . ALA C 1 189 ? -36.627 -13.955 37.241 1.00 74.35 189 ALA C O 1
ATOM 4751 N N . GLU C 1 190 ? -36.977 -12.197 38.619 1.00 83.84 190 GLU C N 1
ATOM 4752 C CA . GLU C 1 190 ? -38.416 -12.399 38.725 1.00 89.41 190 GLU C CA 1
ATOM 4753 C C . GLU C 1 190 ? -39.178 -11.098 38.477 1.00 85.97 190 GLU C C 1
ATOM 4754 O O . GLU C 1 190 ? -38.702 -10.000 38.779 1.00 83.02 190 GLU C O 1
ATOM 4760 N N . ASN C 1 191 ? -40.373 -11.237 37.915 1.00 88.04 191 ASN C N 1
ATOM 4761 C CA . ASN C 1 191 ? -41.255 -10.101 37.686 1.00 90.82 191 ASN C CA 1
ATOM 4762 C C . ASN C 1 191 ? -41.954 -9.728 38.993 1.00 88.07 191 ASN C C 1
ATOM 4763 O O . ASN C 1 191 ? -41.623 -10.229 40.071 1.00 87.73 191 ASN C O 1
ATOM 4768 N N . ALA C 1 192 ? -42.939 -8.832 38.911 1.00 84.24 192 ALA C N 1
ATOM 4769 C CA . ALA C 1 192 ? -43.709 -8.489 40.100 1.00 87.66 192 ALA C CA 1
ATOM 4770 C C . ALA C 1 192 ? -44.429 -9.707 40.662 1.00 90.24 192 ALA C C 1
ATOM 4771 O O . ALA C 1 192 ? -44.584 -9.830 41.883 1.00 85.05 192 ALA C O 1
ATOM 4773 N N . ALA C 1 193 ? -44.851 -10.624 39.790 1.00 94.35 193 ALA C N 1
ATOM 4774 C CA . ALA C 1 193 ? -45.571 -11.830 40.174 1.00 91.70 193 ALA C CA 1
ATOM 4775 C C . ALA C 1 193 ? -44.645 -12.985 40.530 1.00 89.95 193 ALA C C 1
ATOM 4776 O O . ALA C 1 193 ? -45.086 -14.141 40.536 1.00 86.64 193 ALA C O 1
ATOM 4778 N N . GLY C 1 194 ? -43.374 -12.705 40.811 1.00 89.58 194 GLY C N 1
ATOM 4779 C CA . GLY C 1 194 ? -42.437 -13.740 41.192 1.00 93.21 194 GLY C CA 1
ATOM 4780 C C . GLY C 1 194 ? -42.101 -14.757 40.123 1.00 93.55 194 GLY C C 1
ATOM 4781 O O . GLY C 1 194 ? -41.309 -15.667 40.395 1.00 91.95 194 GLY C O 1
ATOM 4782 N N . ASP C 1 195 ? -42.666 -14.640 38.920 1.00 93.21 195 ASP C N 1
ATOM 4783 C CA . ASP C 1 195 ? -42.352 -15.576 37.847 1.00 94.57 195 ASP C CA 1
ATOM 4784 C C . ASP C 1 195 ? -40.925 -15.374 37.351 1.00 94.79 195 ASP C C 1
ATOM 4785 O O . ASP C 1 195 ? -40.368 -14.273 37.412 1.00 88.89 195 ASP C O 1
ATOM 4790 N N . SER C 1 196 ? -40.341 -16.455 36.836 1.00 91.50 196 SER C N 1
ATOM 4791 C CA . SER C 1 196 ? -38.995 -16.382 36.283 1.00 84.35 196 SER C CA 1
ATOM 4792 C C . SER C 1 196 ? -38.984 -15.535 35.014 1.00 80.96 196 SER C C 1
ATOM 4793 O O . SER C 1 196 ? -39.864 -15.669 34.155 1.00 78.66 196 SER C O 1
ATOM 4796 N N . LEU C 1 197 ? -37.980 -14.662 34.902 1.00 77.16 197 LEU C N 1
ATOM 4797 C CA . LEU C 1 197 ? -37.808 -13.788 33.751 1.00 73.39 197 LEU C CA 1
ATOM 4798 C C . LEU C 1 197 ? -36.766 -14.319 32.772 1.00 69.17 197 LEU C C 1
ATOM 4799 O O . LEU C 1 197 ? -36.356 -13.591 31.862 1.00 74.09 197 LEU C O 1
ATOM 4804 N N . VAL C 1 198 ? -36.365 -15.585 32.922 1.00 66.23 198 VAL C N 1
ATOM 4805 C CA . VAL C 1 198 ? -35.256 -16.148 32.157 1.00 67.87 198 VAL C CA 1
ATOM 4806 C C . VAL C 1 198 ? -35.511 -16.110 30.649 1.00 67.30 198 VAL C C 1
ATOM 4807 O O . VAL C 1 198 ? -36.608 -16.420 30.169 1.00 67.87 198 VAL C O 1
ATOM 4811 N N . ASN C 1 199 ? -34.463 -15.771 29.894 1.00 65.41 199 ASN C N 1
ATOM 4812 C CA . ASN C 1 199 ? -34.515 -15.602 28.449 1.00 69.87 199 ASN C CA 1
ATOM 4813 C C . ASN C 1 199 ? -33.325 -16.300 27.798 1.00 68.02 199 ASN C C 1
ATOM 4814 O O . ASN C 1 199 ? -32.244 -16.393 28.384 1.00 67.82 199 ASN C O 1
ATOM 4819 N N . ASN C 1 200 ? -33.534 -16.791 26.578 1.00 69.87 200 ASN C N 1
ATOM 4820 C CA . ASN C 1 200 ? -32.477 -17.346 25.743 1.00 71.71 200 ASN C CA 1
ATOM 4821 C C . ASN C 1 200 ? -32.259 -16.444 24.537 1.00 72.80 200 ASN C C 1
ATOM 4822 O O . ASN C 1 200 ? -33.197 -15.826 24.030 1.00 72.78 200 ASN C O 1
ATOM 4827 N N . ALA C 1 201 ? -31.019 -16.383 24.062 1.00 73.41 201 ALA C N 1
ATOM 4828 C CA . ALA C 1 201 ? -30.671 -15.503 22.956 1.00 71.97 201 ALA C CA 1
ATOM 4829 C C . ALA C 1 201 ? -29.828 -16.244 21.932 1.00 73.93 201 ALA C C 1
ATOM 4830 O O . ALA C 1 201 ? -28.854 -16.916 22.288 1.00 76.90 201 ALA C O 1
ATOM 4832 N N . PHE C 1 202 ? -30.199 -16.108 20.668 1.00 74.43 202 PHE C N 1
ATOM 4833 C CA . PHE C 1 202 ? -29.410 -16.619 19.557 1.00 76.95 202 PHE C CA 1
ATOM 4834 C C . PHE C 1 202 ? -28.721 -15.429 18.895 1.00 73.28 202 PHE C C 1
ATOM 4835 O O . PHE C 1 202 ? -29.378 -14.540 18.339 1.00 69.52 202 PHE C O 1
ATOM 4843 N N . VAL C 1 203 ? -27.399 -15.397 18.993 1.00 70.93 203 VAL C N 1
ATOM 4844 C CA . VAL C 1 203 ? -26.619 -14.217 18.666 1.00 69.32 203 VAL C CA 1
ATOM 4845 C C . VAL C 1 203 ? -25.718 -14.553 17.495 1.00 66.15 203 VAL C C 1
ATOM 4846 O O . VAL C 1 203 ? -24.857 -15.434 17.599 1.00 66.56 203 VAL C O 1
ATOM 4850 N N . PHE C 1 204 ? -25.914 -13.849 16.388 1.00 63.57 204 PHE C N 1
ATOM 4851 C CA . PHE C 1 204 ? -25.032 -13.914 15.233 1.00 67.80 204 PHE C CA 1
ATOM 4852 C C . PHE C 1 204 ? -24.394 -12.547 15.078 1.00 66.95 204 PHE C C 1
ATOM 4853 O O . PHE C 1 204 ? -25.101 -11.556 14.853 1.00 65.33 204 PHE C O 1
ATOM 4861 N N . GLY C 1 205 ? -23.060 -12.493 15.222 1.00 65.87 205 GLY C N 1
ATOM 4862 C CA . GLY C 1 205 ? -22.332 -11.252 15.081 1.00 65.84 205 GLY C CA 1
ATOM 4863 C C . GLY C 1 205 ? -20.996 -11.465 14.390 1.00 62.94 205 GLY C C 1
ATOM 4864 O O . GLY C 1 205 ? -20.581 -12.601 14.143 1.00 63.12 205 GLY C O 1
ATOM 4865 N N . ALA C 1 206 ? -20.331 -10.345 14.086 1.00 62.49 206 ALA C N 1
ATOM 4866 C CA . ALA C 1 206 ? -19.020 -10.358 13.445 1.00 67.81 206 ALA C CA 1
ATOM 4867 C C . ALA C 1 206 ? -18.103 -9.333 14.102 1.00 69.48 206 ALA C C 1
ATOM 4868 O O . ALA C 1 206 ? -18.555 -8.428 14.811 1.00 66.17 206 ALA C O 1
ATOM 4870 N N . SER C 1 207 ? -16.799 -9.479 13.835 1.00 66.56 207 SER C N 1
ATOM 4871 C CA . SER C 1 207 ? -15.767 -8.561 14.306 1.00 70.14 207 SER C CA 1
ATOM 4872 C C . SER C 1 207 ? -14.767 -8.312 13.183 1.00 76.20 207 SER C C 1
ATOM 4873 O O . SER C 1 207 ? -14.553 -9.171 12.326 1.00 77.46 207 SER C O 1
ATOM 4876 N N . TYR C 1 208 ? -14.151 -7.129 13.193 1.00 76.34 208 TYR C N 1
ATOM 4877 C CA . TYR C 1 208 ? -13.131 -6.801 12.201 1.00 79.29 208 TYR C CA 1
ATOM 4878 C C . TYR C 1 208 ? -12.175 -5.760 12.767 1.00 76.96 208 TYR C C 1
ATOM 4879 O O . TYR C 1 208 ? -12.620 -4.761 13.335 1.00 75.63 208 TYR C O 1
ATOM 4888 N N . GLY C 1 209 ? -10.877 -5.991 12.597 1.00 81.33 209 GLY C N 1
ATOM 4889 C CA . GLY C 1 209 ? -9.869 -5.049 13.047 1.00 82.83 209 GLY C CA 1
ATOM 4890 C C . GLY C 1 209 ? -8.908 -4.688 11.933 1.00 88.19 209 GLY C C 1
ATOM 4891 O O . GLY C 1 209 ? -8.606 -5.498 11.055 1.00 91.55 209 GLY C O 1
ATOM 4892 N N . PHE C 1 210 ? -8.431 -3.444 11.972 1.00 87.98 210 PHE C N 1
ATOM 4893 C CA . PHE C 1 210 ? -7.477 -2.951 10.975 1.00 91.05 210 PHE C CA 1
ATOM 4894 C C . PHE C 1 210 ? -6.664 -1.778 11.529 1.00 92.06 210 PHE C C 1
ATOM 4895 O O . PHE C 1 210 ? -5.467 -1.909 11.789 1.00 98.82 210 PHE C O 1
ATOM 4903 N N . GLY D 1 1 ? -15.473 -8.603 -4.932 1.00 103.09 1 GLY D N 1
ATOM 4904 C CA . GLY D 1 1 ? -16.343 -8.142 -3.865 1.00 112.17 1 GLY D CA 1
ATOM 4905 C C . GLY D 1 1 ? -15.718 -7.042 -3.023 1.00 115.77 1 GLY D C 1
ATOM 4906 O O . GLY D 1 1 ? -14.502 -7.022 -2.829 1.00 119.45 1 GLY D O 1
ATOM 4907 N N . SER D 1 2 ? -16.547 -6.122 -2.525 1.00 113.81 2 SER D N 1
ATOM 4908 C CA . SER D 1 2 ? -16.069 -5.003 -1.719 1.00 112.18 2 SER D CA 1
ATOM 4909 C C . SER D 1 2 ? -17.098 -4.675 -0.644 1.00 112.96 2 SER D C 1
ATOM 4910 O O . SER D 1 2 ? -18.306 -4.765 -0.882 1.00 111.25 2 SER D O 1
ATOM 4913 N N . SER D 1 3 ? -16.617 -4.291 0.536 1.00 110.93 3 SER D N 1
ATOM 4914 C CA . SER D 1 3 ? -17.476 -4.035 1.682 1.00 102.46 3 SER D CA 1
ATOM 4915 C C . SER D 1 3 ? -17.343 -2.582 2.115 1.00 97.80 3 SER D C 1
ATOM 4916 O O . SER D 1 3 ? -16.423 -1.871 1.706 1.00 100.92 3 SER D O 1
ATOM 4919 N N . TYR D 1 4 ? -18.284 -2.143 2.951 1.00 94.84 4 TYR D N 1
ATOM 4920 C CA . TYR D 1 4 ? -18.309 -0.763 3.419 1.00 88.94 4 TYR D CA 1
ATOM 4921 C C . TYR D 1 4 ? -19.158 -0.659 4.679 1.00 85.96 4 TYR D C 1
ATOM 4922 O O . TYR D 1 4 ? -20.088 -1.445 4.885 1.00 81.20 4 TYR D O 1
ATOM 4931 N N . VAL D 1 5 ? -18.8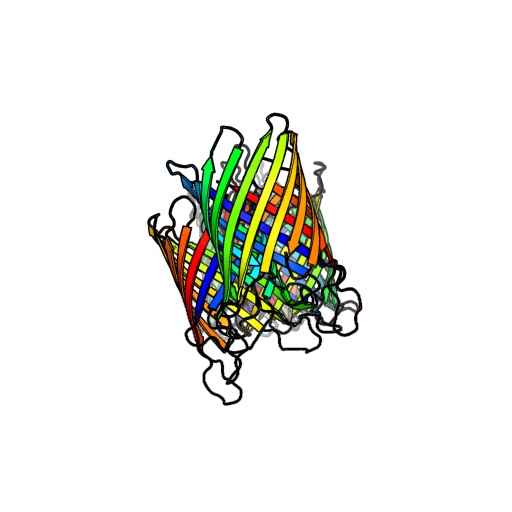10 0.319 5.526 1.00 89.51 5 VAL D N 1
ATOM 4932 C CA . VAL D 1 5 ? -19.626 0.730 6.667 1.00 83.20 5 VAL D CA 1
ATOM 4933 C C . VAL D 1 5 ? -19.596 2.250 6.778 1.00 76.21 5 VAL D C 1
ATOM 4934 O O . VAL D 1 5 ? -18.607 2.905 6.435 1.00 78.13 5 VAL D O 1
ATOM 4938 N N . THR D 1 6 ? -20.699 2.808 7.263 1.00 70.81 6 THR D N 1
ATOM 4939 C CA . THR D 1 6 ? -20.809 4.241 7.452 1.00 69.38 6 THR D CA 1
ATOM 4940 C C . THR D 1 6 ? -21.813 4.520 8.562 1.00 69.31 6 THR D C 1
ATOM 4941 O O . THR D 1 6 ? -22.805 3.802 8.721 1.00 68.93 6 THR D O 1
ATOM 4945 N N . GLY D 1 7 ? -21.524 5.555 9.349 1.00 63.99 7 GLY D N 1
ATOM 4946 C CA . GLY D 1 7 ? -22.360 5.900 10.484 1.00 64.85 7 GLY D CA 1
ATOM 4947 C C . GLY D 1 7 ? -22.112 7.335 10.885 1.00 65.14 7 GLY D C 1
ATOM 4948 O O . GLY D 1 7 ? -21.163 7.972 10.425 1.00 65.14 7 GLY D O 1
ATOM 4949 N N . ASN D 1 8 ? -22.980 7.850 11.752 1.00 58.82 8 ASN D N 1
ATOM 4950 C CA . ASN D 1 8 ? -22.807 9.233 12.163 1.00 61.89 8 ASN D CA 1
ATOM 4951 C C . ASN D 1 8 ? -23.454 9.488 13.516 1.00 64.08 8 ASN D C 1
ATOM 4952 O O . ASN D 1 8 ? -24.263 8.697 14.012 1.00 60.29 8 ASN D O 1
ATOM 4957 N N . ILE D 1 9 ? -23.071 10.621 14.100 1.00 64.10 9 ILE D N 1
ATOM 4958 C CA . ILE D 1 9 ? -23.709 11.203 15.273 1.00 65.87 9 ILE D CA 1
ATOM 4959 C C . ILE D 1 9 ? -24.397 12.481 14.812 1.00 70.21 9 ILE D C 1
ATOM 4960 O O . ILE D 1 9 ? -23.863 13.202 13.960 1.00 70.05 9 ILE D O 1
ATOM 4965 N N . GLN D 1 10 ? -25.589 12.750 15.352 1.00 69.04 10 GLN D N 1
ATOM 4966 C CA . GLN D 1 10 ? -26.406 13.888 14.934 1.00 70.64 10 GLN D CA 1
ATOM 4967 C C . GLN D 1 10 ? -26.843 14.691 16.152 1.00 68.23 10 GLN D C 1
ATOM 4968 O O . GLN D 1 10 ? -27.499 14.152 17.048 1.00 67.16 10 GLN D O 1
ATOM 4974 N N . PHE D 1 11 ? -26.504 15.978 16.174 1.00 71.54 11 PHE D N 1
ATOM 4975 C CA . PHE D 1 11 ? -26.928 16.890 17.234 1.00 72.10 11 PHE D CA 1
ATOM 4976 C C . PHE D 1 11 ? -28.072 17.765 16.715 1.00 76.15 11 PHE D C 1
ATOM 4977 O O . PHE D 1 11 ? -27.944 18.392 15.660 1.00 79.70 11 PHE D O 1
ATOM 4985 N N . HIS D 1 12 ? -29.181 17.818 17.455 1.00 73.05 12 HIS D N 1
ATOM 4986 C CA . HIS D 1 12 ? -30.416 18.425 16.969 1.00 75.64 12 HIS D CA 1
ATOM 4987 C C . HIS D 1 12 ? -30.836 19.607 17.831 1.00 75.06 12 HIS D C 1
ATOM 4988 O O . HIS D 1 12 ? -31.050 19.453 19.035 1.00 74.55 12 HIS D O 1
ATOM 4995 N N . ASP D 1 13 ? -31.017 20.771 17.198 1.00 80.11 13 ASP D N 1
ATOM 4996 C CA . ASP D 1 13 ? -31.423 21.975 17.919 1.00 84.53 13 ASP D CA 1
ATOM 4997 C C . ASP D 1 13 ? -32.889 21.952 18.350 1.00 85.18 13 ASP D C 1
ATOM 4998 O O . ASP D 1 13 ? -33.284 22.764 19.192 1.00 83.17 13 ASP D O 1
ATOM 5003 N N . ASP D 1 14 ? -33.697 21.044 17.796 1.00 88.21 14 ASP D N 1
ATOM 5004 C CA . ASP D 1 14 ? -35.099 20.910 18.194 1.00 87.83 14 ASP D CA 1
ATOM 5005 C C . ASP D 1 14 ? -35.516 19.500 17.781 1.00 88.94 14 ASP D C 1
ATOM 5006 O O . ASP D 1 14 ? -35.789 19.259 16.602 1.00 98.76 14 ASP D O 1
ATOM 5011 N N . GLY D 1 15 ? -35.572 18.591 18.745 1.00 76.64 15 GLY D N 1
ATOM 5012 C CA . GLY D 1 15 ? -35.604 17.190 18.378 1.00 79.46 15 GLY D CA 1
ATOM 5013 C C . GLY D 1 15 ? -36.962 16.541 18.217 1.00 84.37 15 GLY D C 1
ATOM 5014 O O . GLY D 1 15 ? -37.060 15.308 18.244 1.00 85.33 15 GLY D O 1
ATOM 5015 N N . ARG D 1 16 ? -38.012 17.346 18.028 1.00 82.37 16 ARG D N 1
ATOM 5016 C CA . ARG D 1 16 ? -39.366 16.800 18.027 1.00 81.05 16 ARG D CA 1
ATOM 5017 C C . ARG D 1 16 ? -39.552 15.741 16.951 1.00 78.57 16 ARG D C 1
ATOM 5018 O O . ARG D 1 16 ? -40.193 14.710 17.193 1.00 75.75 16 ARG D O 1
ATOM 5026 N N . ILE D 1 17 ? -39.003 15.971 15.757 1.00 78.63 17 ILE D N 1
ATOM 5027 C CA . ILE D 1 17 ? -39.265 15.039 14.667 1.00 81.81 17 ILE D CA 1
ATOM 5028 C C . ILE D 1 17 ? -38.474 13.754 14.875 1.00 81.61 17 ILE D C 1
ATOM 5029 O O . ILE D 1 17 ? -38.900 12.670 14.450 1.00 79.51 17 ILE D O 1
ATOM 5034 N N . HIS D 1 18 ? -37.342 13.836 15.564 1.00 82.73 18 HIS D N 1
ATOM 5035 C CA . HIS D 1 18 ? -36.622 12.637 15.957 1.00 78.96 18 HIS D CA 1
ATOM 5036 C C . HIS D 1 18 ? -37.025 12.140 17.334 1.00 77.06 18 HIS D C 1
ATOM 5037 O O . HIS D 1 18 ? -36.703 10.997 17.683 1.00 77.82 18 HIS D O 1
ATOM 5044 N N . GLY D 1 19 ? -37.733 12.960 18.106 1.00 76.95 19 GLY D N 1
ATOM 5045 C CA . GLY D 1 19 ? -38.137 12.575 19.440 1.00 78.77 19 GLY D CA 1
ATOM 5046 C C . GLY D 1 19 ? -36.990 12.464 20.409 1.00 77.42 19 GLY D C 1
ATOM 5047 O O . GLY D 1 19 ? -37.098 11.736 21.401 1.00 74.48 19 GLY D O 1
ATOM 5048 N N . SER D 1 20 ? -35.891 13.174 20.145 1.00 77.21 20 SER D N 1
ATOM 5049 C CA . SER D 1 20 ? -34.654 13.031 20.898 1.00 77.14 20 SER D CA 1
ATOM 5050 C C . SER D 1 20 ? -33.658 14.083 20.426 1.00 76.28 20 SER D C 1
ATOM 5051 O O . SER D 1 20 ? -33.564 14.359 19.223 1.00 71.17 20 SER D O 1
ATOM 5054 N N . ASP D 1 21 ? -32.918 14.658 21.385 1.00 73.89 21 ASP D N 1
ATOM 5055 C CA . ASP D 1 21 ? -31.951 15.730 21.148 1.00 72.39 21 ASP D CA 1
ATOM 5056 C C . ASP D 1 21 ? -30.698 15.270 20.425 1.00 72.00 21 ASP D C 1
ATOM 5057 O O . ASP D 1 21 ? -29.843 16.112 20.125 1.00 70.00 21 ASP D O 1
ATOM 5062 N N . MET D 1 22 ? -30.577 13.979 20.130 1.00 69.12 22 MET D N 1
ATOM 5063 C CA . MET D 1 22 ? -29.345 13.404 19.614 1.00 66.82 22 MET D CA 1
ATOM 5064 C C . MET D 1 22 ? -29.665 12.024 19.055 1.00 64.62 22 MET D C 1
ATOM 5065 O O . MET D 1 22 ? -30.378 11.251 19.696 1.00 66.44 22 MET D O 1
ATOM 5070 N N . THR D 1 23 ? -29.195 11.711 17.851 1.00 62.43 23 THR D N 1
ATOM 5071 C CA . THR D 1 23 ? -29.476 10.420 17.239 1.00 64.65 23 THR D CA 1
ATOM 5072 C C . THR D 1 23 ? -28.271 9.975 16.419 1.00 67.21 23 THR D C 1
ATOM 5073 O O . THR D 1 23 ? -27.242 10.655 16.364 1.00 70.00 23 THR D O 1
ATOM 5077 N N . SER D 1 24 ? -28.430 8.835 15.746 1.00 62.56 24 SER D N 1
ATOM 5078 C CA . SER D 1 24 ? -27.341 8.163 15.053 1.00 64.60 24 SER D CA 1
ATOM 5079 C C . SER D 1 24 ? -27.923 7.269 13.968 1.00 64.75 24 SER D C 1
ATOM 5080 O O . SER D 1 24 ? -28.921 6.576 14.194 1.00 62.92 24 SER D O 1
ATOM 5083 N N . THR D 1 25 ? -27.292 7.292 12.797 1.00 57.55 25 THR D N 1
ATOM 5084 C CA . THR D 1 25 ? -27.627 6.401 11.697 1.00 63.12 25 THR D CA 1
ATOM 5085 C C . THR D 1 25 ? -26.400 5.574 11.360 1.00 62.39 25 THR D C 1
ATOM 5086 O O . THR D 1 25 ? -25.318 6.133 11.159 1.00 67.49 25 THR D O 1
ATOM 5090 N N . LEU D 1 26 ? -26.569 4.256 11.279 1.00 61.55 26 LEU D N 1
ATOM 5091 C CA . LEU D 1 26 ? -25.493 3.333 10.942 1.00 65.66 26 LEU D CA 1
ATOM 5092 C C . LEU D 1 26 ? -25.916 2.460 9.771 1.00 69.70 26 LEU D C 1
ATOM 5093 O O . LEU D 1 26 ? -27.098 2.142 9.613 1.00 72.01 26 LEU D O 1
ATOM 5098 N N . GLU D 1 27 ? -24.941 2.049 8.961 1.00 71.61 27 GLU D N 1
ATOM 5099 C CA . GLU D 1 27 ? -25.257 1.377 7.707 1.00 75.27 27 GLU D CA 1
ATOM 5100 C C . GLU D 1 27 ? -24.100 0.485 7.276 1.00 77.24 27 GLU D C 1
ATOM 5101 O O . GLU D 1 27 ? -22.949 0.925 7.259 1.00 75.99 27 GLU D O 1
ATOM 5107 N N . ALA D 1 28 ? -24.415 -0.753 6.897 1.00 77.88 28 ALA D N 1
ATOM 5108 C CA . ALA D 1 28 ? -23.409 -1.734 6.522 1.00 83.94 28 ALA D CA 1
ATOM 5109 C C . ALA D 1 28 ? -23.900 -2.576 5.352 1.00 89.78 28 ALA D C 1
ATOM 5110 O O . ALA D 1 28 ? -25.062 -2.994 5.325 1.00 85.85 28 ALA D O 1
ATOM 5112 N N . GLY D 1 29 ? -23.006 -2.840 4.399 1.00 91.92 29 GLY D N 1
ATOM 5113 C CA . GLY D 1 29 ? -23.374 -3.621 3.231 1.00 93.98 29 GLY D CA 1
ATOM 5114 C C . GLY D 1 29 ? -22.171 -4.091 2.439 1.00 97.26 29 GLY D C 1
ATOM 5115 O O . GLY D 1 29 ? -21.017 -3.931 2.849 1.00 94.62 29 GLY D O 1
ATOM 5116 N N . HIS D 1 30 ? -22.472 -4.685 1.282 1.00 102.33 30 HIS D N 1
ATOM 5117 C CA . HIS D 1 30 ? -21.480 -5.260 0.382 1.00 109.31 30 HIS D CA 1
ATOM 5118 C C . HIS D 1 30 ? -21.924 -4.990 -1.050 1.00 106.50 30 HIS D C 1
ATOM 5119 O O . HIS D 1 30 ? -23.093 -4.694 -1.312 1.00 103.44 30 HIS D O 1
ATOM 5126 N N . THR D 1 31 ? -20.976 -5.075 -1.980 1.00 109.73 31 THR D N 1
ATOM 5127 C CA . THR D 1 31 ? -21.270 -4.957 -3.406 1.00 110.05 31 THR D CA 1
ATOM 5128 C C . THR D 1 31 ? -20.644 -6.140 -4.132 1.00 115.29 31 THR D C 1
ATOM 5129 O O . THR D 1 31 ? -19.413 -6.251 -4.210 1.00 112.81 31 THR D O 1
ATOM 5133 N N . PHE D 1 32 ? -21.495 -7.028 -4.647 1.00 116.85 32 PHE D N 1
ATOM 5134 C CA . PHE D 1 32 ? -21.021 -8.140 -5.462 1.00 117.57 32 PHE D CA 1
ATOM 5135 C C . PHE D 1 32 ? -20.624 -7.634 -6.840 1.00 119.40 32 PHE D C 1
ATOM 5136 O O . PHE D 1 32 ? -21.431 -7.011 -7.539 1.00 117.81 32 PHE D O 1
ATOM 5144 N N . ASP D 1 33 ? -19.382 -7.897 -7.228 1.00 117.66 33 ASP D N 1
ATOM 5145 C CA . ASP D 1 33 ? -18.929 -7.546 -8.563 1.00 119.03 33 ASP D CA 1
ATOM 5146 C C . ASP D 1 33 ? -19.580 -8.492 -9.561 1.00 120.02 33 ASP D C 1
ATOM 5147 O O . ASP D 1 33 ? -19.449 -9.715 -9.446 1.00 119.76 33 ASP D O 1
ATOM 5152 N N . ASN D 1 34 ? -20.309 -7.929 -10.515 1.00 123.38 34 ASN D N 1
ATOM 5153 C CA . ASN D 1 34 ? -20.974 -8.727 -11.534 1.00 126.61 34 ASN D CA 1
ATOM 5154 C C . ASN D 1 34 ? -20.706 -8.079 -12.888 1.00 132.97 34 ASN D C 1
ATOM 5155 O O . ASN D 1 34 ? -19.826 -7.224 -13.042 1.00 134.47 34 ASN D O 1
ATOM 5160 N N . GLN D 1 35 ? -21.494 -8.477 -13.879 1.00 139.52 35 GLN D N 1
ATOM 5161 C CA . GLN D 1 35 ? -21.243 -8.105 -15.264 1.00 140.99 35 GLN D CA 1
ATOM 5162 C C . GLN D 1 35 ? -21.794 -6.714 -15.590 1.00 139.78 35 GLN D C 1
ATOM 5163 O O . GLN D 1 35 ? -21.116 -5.908 -16.239 1.00 135.08 35 GLN D O 1
ATOM 5169 N N . PHE D 1 36 ? -23.003 -6.406 -15.115 1.00 142.34 36 PHE D N 1
ATOM 5170 C CA . PHE D 1 36 ? -23.659 -5.129 -15.392 1.00 140.90 36 PHE D CA 1
ATOM 5171 C C . PHE D 1 36 ? -23.019 -3.966 -14.636 1.00 137.41 36 PHE D C 1
ATOM 5172 O O . PHE D 1 36 ? -23.182 -2.810 -15.045 1.00 135.32 36 PHE D O 1
ATOM 5180 N N . GLY D 1 37 ? -22.286 -4.246 -13.559 1.00 137.28 37 GLY D N 1
ATOM 5181 C CA . GLY D 1 37 ? -21.734 -3.214 -12.701 1.00 132.64 37 GLY D CA 1
ATOM 5182 C C . GLY D 1 37 ? -21.640 -3.651 -11.252 1.00 125.41 37 GLY D C 1
ATOM 5183 O O . GLY D 1 37 ? -20.711 -4.376 -10.879 1.00 118.68 37 GLY D O 1
ATOM 5184 N N . GLY D 1 38 ? -22.599 -3.226 -10.427 1.00 121.39 38 GLY D N 1
ATOM 5185 C CA . GLY D 1 38 ? -22.587 -3.566 -9.014 1.00 119.26 38 GLY D CA 1
ATOM 5186 C C . GLY D 1 38 ? -23.945 -3.846 -8.397 1.00 114.84 38 GLY D C 1
ATOM 5187 O O . GLY D 1 38 ? -24.876 -3.044 -8.517 1.00 112.23 38 GLY D O 1
ATOM 5188 N N . PHE D 1 39 ? -24.063 -4.988 -7.723 1.00 113.61 39 PHE D N 1
ATOM 5189 C CA . PHE D 1 39 ? -25.264 -5.361 -6.984 1.00 111.21 39 PHE D CA 1
ATOM 5190 C C . PHE D 1 39 ? -25.006 -5.149 -5.496 1.00 111.47 39 PHE D C 1
ATOM 5191 O O . PHE D 1 39 ? -24.091 -5.764 -4.931 1.00 110.33 39 PHE D O 1
ATOM 5199 N N . THR D 1 40 ? -25.810 -4.288 -4.863 1.00 106.21 40 THR D N 1
ATOM 5200 C CA . THR D 1 40 ? -25.556 -3.827 -3.499 1.00 104.55 40 THR D CA 1
ATOM 5201 C C . THR D 1 40 ? -26.715 -4.184 -2.575 1.00 101.12 40 THR D C 1
ATOM 5202 O O . THR D 1 40 ? -27.835 -3.703 -2.770 1.00 99.58 40 THR D O 1
ATOM 5206 N N . VAL D 1 41 ? -26.434 -5.008 -1.559 1.00 98.97 41 VAL D N 1
ATOM 5207 C CA . VAL D 1 41 ? -27.355 -5.277 -0.458 1.00 94.66 41 VAL D CA 1
ATOM 5208 C C . VAL D 1 41 ? -26.783 -4.638 0.799 1.00 93.70 41 VAL D C 1
ATOM 5209 O O . VAL D 1 41 ? -25.564 -4.505 0.947 1.00 94.79 41 VAL D O 1
ATOM 5213 N N . TYR D 1 42 ? -27.667 -4.247 1.716 1.00 93.50 42 TYR D N 1
ATOM 5214 C CA . TYR D 1 42 ? -27.231 -3.478 2.874 1.00 89.37 42 TYR D CA 1
ATOM 5215 C C . TYR D 1 42 ? -28.270 -3.567 3.988 1.00 89.55 42 TYR D C 1
ATOM 5216 O O . TYR D 1 42 ? -29.405 -4.000 3.778 1.00 92.01 42 TYR D O 1
ATOM 5225 N N . THR D 1 43 ? -27.857 -3.146 5.188 1.00 85.27 43 THR D N 1
ATOM 5226 C CA . THR D 1 43 ? -28.742 -2.981 6.335 1.00 77.95 43 THR D CA 1
ATOM 5227 C C . THR D 1 43 ? -28.457 -1.638 6.989 1.00 76.65 43 THR D C 1
ATOM 5228 O O . THR D 1 43 ? -27.300 -1.232 7.118 1.00 75.16 43 THR D O 1
ATOM 5232 N N . GLU D 1 44 ? -29.513 -0.937 7.385 1.00 75.51 44 GLU D N 1
ATOM 5233 C CA . GLU D 1 44 ? -29.367 0.379 7.986 1.00 75.61 44 GLU D CA 1
ATOM 5234 C C . GLU D 1 44 ? -30.204 0.473 9.250 1.00 78.17 44 GLU D C 1
ATOM 5235 O O . GLU D 1 44 ? -31.376 0.079 9.257 1.00 78.03 44 GLU D O 1
ATOM 5241 N N . PHE D 1 45 ? -29.593 0.992 10.314 1.00 73.57 45 PHE D N 1
ATOM 5242 C CA . PHE D 1 45 ? -30.290 1.333 11.545 1.00 68.20 45 PHE D CA 1
ATOM 5243 C C . PHE D 1 45 ? -30.394 2.849 11.568 1.00 69.10 45 PHE D C 1
ATOM 5244 O O . PHE D 1 45 ? -29.384 3.548 11.664 1.00 67.65 45 PHE D O 1
ATOM 5252 N N . ASP D 1 46 ? -31.611 3.355 11.457 1.00 76.38 46 ASP D N 1
ATOM 5253 C CA . ASP D 1 46 ? -31.867 4.781 11.354 1.00 69.19 46 ASP D CA 1
ATOM 5254 C C . ASP D 1 46 ? -32.691 5.224 12.555 1.00 69.08 46 ASP D C 1
ATOM 5255 O O . ASP D 1 46 ? -33.565 4.487 13.026 1.00 73.28 46 ASP D O 1
ATOM 5260 N N . GLY D 1 47 ? -32.387 6.412 13.072 1.00 58.03 47 GLY D N 1
ATOM 5261 C CA . GLY D 1 47 ? -33.135 6.955 14.192 1.00 59.40 47 GLY D CA 1
ATOM 5262 C C . GLY D 1 47 ? -32.804 6.384 15.557 1.00 70.31 47 GLY D C 1
ATOM 5263 O O . GLY D 1 47 ? -33.685 6.327 16.427 1.00 65.23 47 GLY D O 1
ATOM 5264 N N . ILE D 1 48 ? -31.558 5.954 15.774 1.00 72.37 48 ILE D N 1
ATOM 5265 C CA . ILE D 1 48 ? -31.148 5.464 17.086 1.00 66.93 48 ILE D CA 1
ATOM 5266 C C . ILE D 1 48 ? -31.090 6.646 18.038 1.00 63.68 48 ILE D C 1
ATOM 5267 O O . ILE D 1 48 ? -30.405 7.634 17.766 1.00 65.82 48 ILE D O 1
ATOM 5272 N N . GLN D 1 49 ? -31.804 6.552 19.155 1.00 62.41 49 GLN D N 1
ATOM 5273 C CA . GLN D 1 49 ? -31.956 7.691 20.053 1.00 65.86 49 GLN D CA 1
ATOM 5274 C C . GLN D 1 49 ? -30.838 7.705 21.092 1.00 66.26 49 GLN D C 1
ATOM 5275 O O . GLN D 1 49 ? -30.550 6.676 21.720 1.00 63.23 49 GLN D O 1
ATOM 5281 N N . LEU D 1 50 ? -30.202 8.871 21.266 1.00 63.46 50 LEU D N 1
ATOM 5282 C CA . LEU D 1 50 ? -29.072 9.001 22.182 1.00 60.67 50 LEU D CA 1
ATOM 5283 C C . LEU D 1 50 ? -29.235 10.157 23.155 1.00 61.23 50 LEU D C 1
ATOM 5284 O O . LEU D 1 50 ? -28.708 10.112 24.267 1.00 66.59 50 LEU D O 1
ATOM 5289 N N . GLY D 1 51 ? -29.936 11.210 22.746 1.00 64.33 51 GLY D N 1
ATOM 5290 C CA . GLY D 1 51 ? -30.058 12.410 23.543 1.00 67.80 51 GLY D CA 1
ATOM 5291 C C . GLY D 1 51 ? -31.336 12.454 24.360 1.00 66.85 51 GLY D C 1
ATOM 5292 O O . GLY D 1 51 ? -32.148 11.526 24.356 1.00 63.00 51 GLY D O 1
ATOM 5293 N N . LYS D 1 52 ? -31.507 13.572 25.071 1.00 63.93 52 LYS D N 1
ATOM 5294 C CA . LYS D 1 52 ? -32.701 13.782 25.882 1.00 62.87 52 LYS D CA 1
ATOM 5295 C C . LYS D 1 52 ? -33.964 13.633 25.033 1.00 73.99 52 LYS D C 1
ATOM 5296 O O . LYS D 1 52 ? -34.061 14.184 23.929 1.00 75.22 52 LYS D O 1
ATOM 5302 N N . LEU D 1 53 ? -34.930 12.866 25.539 1.00 70.17 53 LEU D N 1
ATOM 5303 C CA . LEU D 1 53 ? -36.126 12.573 24.757 1.00 73.75 53 LEU D CA 1
ATOM 5304 C C . LEU D 1 53 ? -37.008 13.810 24.585 1.00 75.57 53 LEU D C 1
ATOM 5305 O O . LEU D 1 53 ? -37.031 14.705 25.434 1.00 75.11 53 LEU D O 1
ATOM 5310 N N . GLU D 1 54 ? -37.751 13.836 23.469 1.00 78.44 54 GLU D N 1
ATOM 5311 C CA . GLU D 1 54 ? -38.654 14.926 23.097 1.00 77.03 54 GLU D CA 1
ATOM 5312 C C . GLU D 1 54 ? -40.062 14.363 22.925 1.00 77.75 54 GLU D C 1
ATOM 5313 O O . GLU D 1 54 ? -40.343 13.664 21.944 1.00 74.35 54 GLU D O 1
ATOM 5319 N N . THR D 1 55 ? -40.949 14.683 23.866 1.00 80.65 55 THR D N 1
ATOM 5320 C CA . THR D 1 55 ? -42.323 14.201 23.837 1.00 85.36 55 THR D CA 1
ATOM 5321 C C . THR D 1 55 ? -43.367 15.301 23.702 1.00 88.00 55 THR D C 1
ATOM 5322 O O . THR D 1 55 ? -44.493 15.009 23.282 1.00 85.78 55 THR D O 1
ATOM 5326 N N . GLU D 1 56 ? -43.031 16.541 24.036 1.00 86.89 56 GLU D N 1
ATOM 5327 C CA . GLU D 1 56 ? -43.969 17.645 23.978 1.00 93.59 56 GLU D CA 1
ATOM 5328 C C . GLU D 1 56 ? -44.115 18.181 22.553 1.00 96.49 56 GLU D C 1
ATOM 5329 O O . GLU D 1 56 ? -43.263 17.968 21.684 1.00 91.77 56 GLU D O 1
ATOM 5335 N N . ASN D 1 57 ? -45.235 18.873 22.329 1.00 99.28 57 ASN D N 1
ATOM 5336 C CA . ASN D 1 57 ? -45.447 19.739 21.165 1.00 97.24 57 ASN D CA 1
ATOM 5337 C C . ASN D 1 57 ? -45.220 18.986 19.854 1.00 99.25 57 ASN D C 1
ATOM 5338 O O . ASN D 1 57 ? -44.540 19.463 18.940 1.00 99.25 57 ASN D O 1
ATOM 5343 N N . GLY D 1 58 ? -45.816 17.796 19.764 1.00 88.75 58 GLY D N 1
ATOM 5344 C CA . GLY D 1 58 ? -45.682 16.960 18.590 1.00 88.29 58 GLY D CA 1
ATOM 5345 C C . GLY D 1 58 ? -44.427 16.115 18.541 1.00 93.05 58 GLY D C 1
ATOM 5346 O O . GLY D 1 58 ? -44.232 15.391 17.553 1.00 88.18 58 GLY D O 1
ATOM 5347 N N . GLY D 1 59 ? -43.576 16.184 19.565 1.00 89.70 59 GLY D N 1
ATOM 5348 C CA . GLY D 1 59 ? -42.377 15.362 19.576 1.00 80.93 59 GLY D CA 1
ATOM 5349 C C . GLY D 1 59 ? -42.721 13.884 19.549 1.00 77.94 59 GLY D C 1
ATOM 5350 O O . GLY D 1 59 ? -43.686 13.438 20.175 1.00 80.02 59 GLY D O 1
ATOM 5351 N N . ALA D 1 60 ? -41.912 13.116 18.814 1.00 74.36 60 ALA D N 1
ATOM 5352 C CA . ALA D 1 60 ? -42.231 11.711 18.579 1.00 71.68 60 ALA D CA 1
ATOM 5353 C C . ALA D 1 60 ? -42.082 10.858 19.829 1.00 72.62 60 ALA D C 1
ATOM 5354 O O . ALA D 1 60 ? -42.620 9.748 19.864 1.00 76.10 60 ALA D O 1
ATOM 5356 N N . GLY D 1 61 ? -41.371 11.345 20.850 1.00 75.50 61 GLY D N 1
ATOM 5357 C CA . GLY D 1 61 ? -41.151 10.571 22.063 1.00 76.42 61 GLY D CA 1
ATOM 5358 C C . GLY D 1 61 ? -40.185 9.409 21.855 1.00 73.75 61 GLY D C 1
ATOM 5359 O O . GLY D 1 61 ? -39.445 9.338 20.875 1.00 69.84 61 GLY D O 1
ATOM 5360 N N . ASN D 1 62 ? -40.193 8.490 22.820 1.00 75.08 62 ASN D N 1
ATOM 5361 C CA . ASN D 1 62 ? -39.418 7.265 22.684 1.00 70.13 62 ASN D CA 1
ATOM 5362 C C . ASN D 1 62 ? -39.911 6.523 21.451 1.00 68.26 62 ASN D C 1
ATOM 5363 O O . ASN D 1 62 ? -40.995 5.933 21.472 1.00 70.36 62 ASN D O 1
ATOM 5368 N N . THR D 1 63 ? -39.140 6.585 20.369 1.00 65.97 63 THR D N 1
ATOM 5369 C CA . THR D 1 63 ? -39.400 5.860 19.136 1.00 66.58 63 THR D CA 1
ATOM 5370 C C . THR D 1 63 ? -38.722 4.498 19.169 1.00 70.04 63 THR D C 1
ATOM 5371 O O . THR D 1 63 ? -37.829 4.247 19.980 1.00 74.75 63 THR D O 1
ATOM 5375 N N . THR D 1 64 ? -39.135 3.620 18.247 1.00 66.21 64 THR D N 1
ATOM 5376 C CA . THR D 1 64 ? -38.295 2.459 18.020 1.00 68.31 64 THR D CA 1
ATOM 5377 C C . THR D 1 64 ? -37.560 2.604 16.687 1.00 70.79 64 THR D C 1
ATOM 5378 O O . THR D 1 64 ? -38.113 3.139 15.723 1.00 73.94 64 THR D O 1
ATOM 5382 N N . PRO D 1 65 ? -36.309 2.148 16.606 1.00 74.90 65 PRO D N 1
ATOM 5383 C CA . PRO D 1 65 ? -35.469 2.456 15.435 1.00 75.22 65 PRO D CA 1
ATOM 5384 C C . PRO D 1 65 ? -36.072 1.999 14.112 1.00 73.82 65 PRO D C 1
ATOM 5385 O O . PRO D 1 65 ? -36.912 1.101 14.051 1.00 72.99 65 PRO D O 1
ATOM 5389 N N . ALA D 1 66 ? -35.583 2.619 13.034 1.00 78.03 66 ALA D N 1
ATOM 5390 C CA . ALA D 1 66 ? -36.078 2.414 11.671 1.00 76.33 66 ALA D CA 1
ATOM 5391 C C . ALA D 1 66 ? -35.129 1.488 10.909 1.00 75.46 66 ALA D C 1
ATOM 5392 O O . ALA D 1 66 ? -34.132 1.941 10.342 1.00 75.55 66 ALA D O 1
ATOM 5394 N N . ILE D 1 67 ? -35.464 0.199 10.856 1.00 74.89 67 ILE D N 1
ATOM 5395 C CA . ILE D 1 67 ? -34.609 -0.819 10.244 1.00 75.28 67 ILE D CA 1
ATOM 5396 C C . ILE D 1 67 ? -34.864 -0.876 8.745 1.00 82.08 67 ILE D C 1
ATOM 5397 O O . ILE D 1 67 ? -35.994 -1.110 8.306 1.00 82.77 67 ILE D O 1
ATOM 5402 N N . THR D 1 68 ? -33.807 -0.707 7.956 1.00 84.32 68 THR D N 1
ATOM 5403 C CA . THR D 1 68 ? -33.896 -0.745 6.503 1.00 80.40 68 THR D CA 1
ATOM 5404 C C . THR D 1 68 ? -33.023 -1.869 5.967 1.00 87.12 68 THR D C 1
ATOM 5405 O O . THR D 1 68 ? -31.826 -1.929 6.268 1.00 90.10 68 THR D O 1
ATOM 5409 N N . VAL D 1 69 ? -33.615 -2.762 5.181 1.00 87.85 69 VAL D N 1
ATOM 5410 C CA . VAL D 1 69 ? -32.874 -3.793 4.465 1.00 89.89 69 VAL D CA 1
ATOM 5411 C C . VAL D 1 69 ? -33.229 -3.668 2.991 1.00 92.14 69 VAL D C 1
ATOM 5412 O O . VAL D 1 69 ? -34.414 -3.664 2.636 1.00 91.52 69 VAL D O 1
ATOM 5416 N N . GLY D 1 70 ? -32.215 -3.559 2.134 1.00 89.34 70 GLY D N 1
ATOM 5417 C CA . GLY D 1 70 ? -32.479 -3.282 0.735 1.00 90.19 70 GLY D CA 1
ATOM 5418 C C . GLY D 1 70 ? -31.412 -3.807 -0.197 1.00 90.44 70 GLY D C 1
ATOM 5419 O O . GLY D 1 70 ? -30.256 -4.001 0.187 1.00 91.98 70 GLY D O 1
ATOM 5420 N N . GLY D 1 71 ? -31.825 -4.030 -1.441 1.00 91.07 71 GLY D N 1
ATOM 5421 C CA . GLY D 1 71 ? -30.914 -4.462 -2.483 1.00 91.31 71 GLY D CA 1
ATOM 5422 C C . GLY D 1 71 ? -31.021 -3.562 -3.695 1.00 89.98 71 GLY D C 1
ATOM 5423 O O . GLY D 1 71 ? -32.055 -2.946 -3.941 1.00 92.05 71 GLY D O 1
ATOM 5424 N N . GLU D 1 72 ? -29.925 -3.488 -4.454 1.00 93.21 72 GLU D N 1
ATOM 5425 C CA . GLU D 1 72 ? -29.830 -2.578 -5.591 1.00 97.96 72 GLU D CA 1
ATOM 5426 C C . GLU D 1 72 ? -28.828 -3.075 -6.622 1.00 105.69 72 GLU D C 1
ATOM 5427 O O . GLU D 1 72 ? -27.711 -3.470 -6.277 1.00 108.72 72 GLU D O 1
ATOM 5433 N N . GLN D 1 73 ? -29.222 -2.992 -7.889 1.00 108.09 73 GLN D N 1
ATOM 5434 C CA . GLN D 1 73 ? -28.372 -3.305 -9.030 1.00 109.89 73 GLN D CA 1
ATOM 5435 C C . GLN D 1 73 ? -28.115 -2.005 -9.782 1.00 109.86 73 GLN D C 1
ATOM 5436 O O . GLN D 1 73 ? -29.050 -1.233 -10.021 1.00 109.69 73 GLN D O 1
ATOM 5442 N N . ALA D 1 74 ? -26.849 -1.745 -10.117 1.00 113.40 74 ALA D N 1
ATOM 5443 C CA . ALA D 1 74 ? -26.417 -0.454 -10.645 1.00 116.94 74 ALA D CA 1
ATOM 5444 C C . ALA D 1 74 ? -25.818 -0.620 -12.036 1.00 120.40 74 ALA D C 1
ATOM 5445 O O . ALA D 1 74 ? -24.801 -1.304 -12.200 1.00 119.01 74 ALA D O 1
ATOM 5447 N N . PHE D 1 75 ? -26.431 0.038 -13.021 1.00 122.26 75 PHE D N 1
ATOM 5448 C CA . PHE D 1 75 ? -26.084 -0.101 -14.432 1.00 124.11 75 PHE D CA 1
ATOM 5449 C C . PHE D 1 75 ? -25.214 1.065 -14.883 1.00 124.08 75 PHE D C 1
ATOM 5450 O O . PHE D 1 75 ? -25.546 2.228 -14.627 1.00 123.69 75 PHE D O 1
ATOM 5458 N N . ASN D 1 76 ? -24.117 0.751 -15.570 1.00 121.58 76 ASN D N 1
ATOM 5459 C CA . ASN D 1 76 ? -23.254 1.763 -16.178 1.00 123.64 76 ASN D CA 1
ATOM 5460 C C . ASN D 1 76 ? -23.672 1.933 -17.635 1.00 125.55 76 ASN D C 1
ATOM 5461 O O . ASN D 1 76 ? -23.289 1.136 -18.495 1.00 128.97 76 ASN D O 1
ATOM 5466 N N . ILE D 1 77 ? -24.458 2.974 -17.924 1.00 121.86 77 ILE D N 1
ATOM 5467 C CA . ILE D 1 77 ? -24.903 3.196 -19.298 1.00 122.29 77 ILE D CA 1
ATOM 5468 C C . ILE D 1 77 ? -23.724 3.630 -20.169 1.00 124.58 77 ILE D C 1
ATOM 5469 O O . ILE D 1 77 ? -23.327 2.922 -21.102 1.00 119.90 77 ILE D O 1
ATOM 5474 N N . THR D 1 78 ? -23.131 4.786 -19.865 1.00 126.78 78 THR D N 1
ATOM 5475 C CA . THR D 1 78 ? -21.890 5.220 -20.491 1.00 126.05 78 THR D CA 1
ATOM 5476 C C . THR D 1 78 ? -20.747 5.092 -19.489 1.00 127.94 78 THR D C 1
ATOM 5477 O O . THR D 1 78 ? -20.898 4.519 -18.402 1.00 126.72 78 THR D O 1
ATOM 5481 N N . ASP D 1 79 ? -19.583 5.629 -19.859 1.00 129.10 79 ASP D N 1
ATOM 5482 C CA . ASP D 1 79 ? -18.494 5.716 -18.898 1.00 127.08 79 ASP D CA 1
ATOM 5483 C C . ASP D 1 79 ? -18.817 6.689 -17.772 1.00 125.18 79 ASP D C 1
ATOM 5484 O O . ASP D 1 79 ? -18.234 6.582 -16.687 1.00 122.15 79 ASP D O 1
ATOM 5489 N N . HIS D 1 80 ? -19.750 7.614 -17.999 1.00 125.12 80 HIS D N 1
ATOM 5490 C CA . HIS D 1 80 ? -20.079 8.641 -17.025 1.00 124.43 80 HIS D CA 1
ATOM 5491 C C . HIS D 1 80 ? -21.530 8.622 -16.548 1.00 124.30 80 HIS D C 1
ATOM 5492 O O . HIS D 1 80 ? -21.779 9.005 -15.404 1.00 127.53 80 HIS D O 1
ATOM 5499 N N . LEU D 1 81 ? -22.488 8.187 -17.371 1.00 122.42 81 LEU D N 1
ATOM 5500 C CA . LEU D 1 81 ? -23.901 8.169 -16.989 1.00 123.00 81 LEU D CA 1
ATOM 5501 C C . LEU D 1 81 ? -24.296 6.793 -16.463 1.00 125.19 81 LEU D C 1
ATOM 5502 O O . LEU D 1 81 ? -24.004 5.774 -17.099 1.00 125.21 81 LEU D O 1
ATOM 5507 N N . TRP D 1 82 ? -24.979 6.769 -15.315 1.00 124.97 82 TRP D N 1
ATOM 5508 C CA . TRP D 1 82 ? -25.367 5.526 -14.659 1.00 123.74 82 TRP D CA 1
ATOM 5509 C C . TRP D 1 82 ? -26.829 5.578 -14.228 1.00 119.92 82 TRP D C 1
ATOM 5510 O O . TRP D 1 82 ? -27.418 6.652 -14.071 1.00 121.40 82 TRP D O 1
ATOM 5521 N N . VAL D 1 83 ? -27.410 4.387 -14.048 1.00 120.05 83 VAL D N 1
ATOM 5522 C CA . VAL D 1 83 ? -28.737 4.209 -13.465 1.00 118.41 83 VAL D CA 1
ATOM 5523 C C . VAL D 1 83 ? -28.670 3.052 -12.474 1.00 115.57 83 VAL D C 1
ATOM 5524 O O . VAL D 1 83 ? -27.704 2.287 -12.440 1.00 115.75 83 VAL D O 1
ATOM 5528 N N . ALA D 1 84 ? -29.716 2.934 -11.658 1.00 111.98 84 ALA D N 1
ATOM 5529 C CA . ALA D 1 84 ? -29.819 1.824 -10.722 1.00 110.94 84 ALA D CA 1
ATOM 5530 C C . ALA D 1 84 ? -31.261 1.689 -10.251 1.00 106.17 84 ALA D C 1
ATOM 5531 O O . ALA D 1 84 ? -32.011 2.669 -10.199 1.00 100.59 84 ALA D O 1
ATOM 5533 N N . ALA D 1 85 ? -31.633 0.458 -9.909 1.00 103.47 85 ALA D N 1
ATOM 5534 C CA . ALA D 1 85 ? -32.963 0.149 -9.409 1.00 101.40 85 ALA D CA 1
ATOM 5535 C C . ALA D 1 85 ? -32.842 -0.840 -8.262 1.00 98.99 85 ALA D C 1
ATOM 5536 O O . ALA D 1 85 ? -31.923 -1.662 -8.231 1.00 98.95 85 ALA D O 1
ATOM 5538 N N . GLY D 1 86 ? -33.773 -0.755 -7.321 1.00 93.83 86 GLY D N 1
ATOM 5539 C CA . GLY D 1 86 ? -33.724 -1.651 -6.184 1.00 91.44 86 GLY D CA 1
ATOM 5540 C C . GLY D 1 86 ? -34.912 -1.453 -5.270 1.00 96.37 86 GLY D C 1
ATOM 5541 O O . GLY D 1 86 ? -35.784 -0.609 -5.504 1.00 95.71 86 GLY D O 1
ATOM 5542 N N . TYR D 1 87 ? -34.917 -2.245 -4.203 1.00 96.77 87 TYR D N 1
ATOM 5543 C CA . TYR D 1 87 ? -36.041 -2.313 -3.284 1.00 92.23 87 TYR D CA 1
ATOM 5544 C C . TYR D 1 87 ? -35.542 -2.273 -1.849 1.00 89.81 87 TYR D C 1
ATOM 5545 O O . TYR D 1 87 ? -34.622 -3.010 -1.487 1.00 85.83 87 TYR D O 1
ATOM 5554 N N . GLN D 1 88 ? -36.151 -1.414 -1.042 1.00 88.34 88 GLN D N 1
ATOM 5555 C CA . GLN D 1 88 ? -35.907 -1.353 0.390 1.00 85.94 88 GLN D CA 1
ATOM 5556 C C . GLN D 1 88 ? -37.146 -1.840 1.132 1.00 87.58 88 GLN D C 1
ATOM 5557 O O . GLN D 1 88 ? -38.274 -1.614 0.688 1.00 90.33 88 GLN D O 1
ATOM 5563 N N . HIS D 1 89 ? -36.940 -2.523 2.252 1.00 87.87 89 HIS D N 1
ATOM 5564 C CA . HIS D 1 89 ? -38.021 -2.856 3.167 1.00 83.69 89 HIS D CA 1
ATOM 5565 C C . HIS D 1 89 ? -37.720 -2.175 4.490 1.00 84.68 89 HIS D C 1
ATOM 5566 O O . HIS D 1 89 ? -36.586 -2.233 4.973 1.00 87.37 89 HIS D O 1
ATOM 5573 N N . LEU D 1 90 ? -38.722 -1.522 5.064 1.00 84.49 90 LEU D N 1
ATOM 5574 C CA . LEU D 1 90 ? -38.577 -0.829 6.337 1.00 82.55 90 LEU D CA 1
ATOM 5575 C C . LEU D 1 90 ? -39.286 -1.619 7.431 1.00 85.12 90 LEU D C 1
ATOM 5576 O O . LEU D 1 90 ? -40.506 -1.804 7.382 1.00 85.13 90 LEU D O 1
ATOM 5581 N N . PHE D 1 91 ? -38.519 -2.077 8.414 1.00 84.82 91 PHE D N 1
ATOM 5582 C CA . PHE D 1 91 ? -39.042 -2.703 9.614 1.00 82.75 91 PHE D CA 1
ATOM 5583 C C . PHE D 1 91 ? -38.903 -1.753 10.801 1.00 81.35 91 PHE D C 1
ATOM 5584 O O . PHE D 1 91 ? -38.107 -0.810 10.784 1.00 80.95 91 PHE D O 1
ATOM 5592 N N . SER D 1 92 ? -39.695 -2.008 11.839 1.00 80.65 92 SER D N 1
ATOM 5593 C CA . SER D 1 92 ? -39.555 -1.284 13.101 1.00 75.86 92 SER D CA 1
ATOM 5594 C C . SER D 1 92 ? -40.318 -2.035 14.176 1.00 78.40 92 SER D C 1
ATOM 5595 O O . SER D 1 92 ? -41.520 -2.278 14.026 1.00 83.30 92 SER D O 1
ATOM 5598 N N . ALA D 1 93 ? -39.623 -2.387 15.257 1.00 75.42 93 ALA D N 1
ATOM 5599 C CA . ALA D 1 93 ? -40.209 -3.122 16.374 1.00 76.21 93 ALA D CA 1
ATOM 5600 C C . ALA D 1 93 ? -40.885 -4.412 15.902 1.00 82.79 93 ALA D C 1
ATOM 5601 O O . ALA D 1 93 ? -41.931 -4.811 16.419 1.00 82.33 93 ALA D O 1
ATOM 5603 N N . GLY D 1 94 ? -40.281 -5.073 14.912 1.00 82.22 94 GLY D N 1
ATOM 5604 C CA . GLY D 1 94 ? -40.769 -6.359 14.449 1.00 81.53 94 GLY D CA 1
ATOM 5605 C C . GLY D 1 94 ? -41.961 -6.324 13.516 1.00 87.34 94 GLY D C 1
ATOM 5606 O O . GLY D 1 94 ? -42.633 -7.348 13.356 1.00 91.18 94 GLY D O 1
ATOM 5607 N N . GLU D 1 95 ? -42.242 -5.185 12.882 1.00 88.32 95 GLU D N 1
ATOM 5608 C CA . GLU D 1 95 ? -43.399 -5.026 12.012 1.00 89.14 95 GLU D CA 1
ATOM 5609 C C . GLU D 1 95 ? -42.952 -4.525 10.645 1.00 91.47 95 GLU D C 1
ATOM 5610 O O . GLU D 1 95 ? -41.968 -3.791 10.531 1.00 94.53 95 GLU D O 1
ATOM 5616 N N . SER D 1 96 ? -43.680 -4.925 9.601 1.00 96.69 96 SER D N 1
ATOM 5617 C CA . SER D 1 96 ? -43.504 -4.296 8.293 1.00 92.77 96 SER D CA 1
ATOM 5618 C C . SER D 1 96 ? -44.159 -2.927 8.310 1.00 93.20 96 SER D C 1
ATOM 5619 O O . SER D 1 96 ? -45.375 -2.823 8.492 1.00 94.95 96 SER D O 1
ATOM 5622 N N . ILE D 1 97 ? -43.362 -1.880 8.127 1.00 91.48 97 ILE D N 1
ATOM 5623 C CA . ILE D 1 97 ? -43.864 -0.512 8.158 1.00 92.13 97 ILE D CA 1
ATOM 5624 C C . ILE D 1 97 ? -44.115 0.022 6.756 1.00 92.87 97 ILE D C 1
ATOM 5625 O O . ILE D 1 97 ? -45.148 0.641 6.503 1.00 95.75 97 ILE D O 1
ATOM 5630 N N . GLN D 1 98 ? -43.191 -0.218 5.826 1.00 87.95 98 GLN D N 1
ATOM 5631 C CA . GLN D 1 98 ? -43.342 0.302 4.474 1.00 90.26 98 GLN D CA 1
ATOM 5632 C C . GLN D 1 98 ? -42.619 -0.590 3.467 1.00 90.61 98 GLN D C 1
ATOM 5633 O O . GLN D 1 98 ? -41.656 -1.290 3.802 1.00 82.61 98 GLN D O 1
ATOM 5639 N N . TYR D 1 99 ? -43.132 -0.578 2.231 1.00 94.66 99 TYR D N 1
ATOM 5640 C CA . TYR D 1 99 ? -42.457 -1.124 1.057 1.00 91.22 99 TYR D CA 1
ATOM 5641 C C . TYR D 1 99 ? -41.839 0.037 0.291 1.00 92.69 99 TYR D C 1
ATOM 5642 O O . TYR D 1 99 ? -42.536 1.002 -0.043 1.00 92.87 99 TYR D O 1
ATOM 5651 N N . ARG D 1 100 ? -40.540 -0.050 0.010 1.00 93.77 100 ARG D N 1
ATOM 5652 C CA . ARG D 1 100 ? -39.779 1.078 -0.532 1.00 92.67 100 ARG D CA 1
ATOM 5653 C C . ARG D 1 100 ? -38.955 0.658 -1.744 1.00 92.42 100 ARG D C 1
ATOM 5654 O O . ARG D 1 100 ? -37.724 0.560 -1.674 1.00 93.86 100 ARG D O 1
ATOM 5662 N N . PRO D 1 101 ? -39.602 0.416 -2.882 1.00 92.56 101 PRO D N 1
ATOM 5663 C CA . PRO D 1 101 ? -38.850 0.307 -4.135 1.00 92.21 101 PRO D CA 1
ATOM 5664 C C . PRO D 1 101 ? -38.345 1.673 -4.560 1.00 88.92 101 PRO D C 1
ATOM 5665 O O . PRO D 1 101 ? -38.911 2.709 -4.198 1.00 89.33 101 PRO D O 1
ATOM 5669 N N . LEU D 1 102 ? -37.272 1.668 -5.348 1.00 88.36 102 LEU D N 1
ATOM 5670 C CA . LEU D 1 102 ? -36.577 2.911 -5.641 1.00 93.03 102 LEU D CA 1
ATOM 5671 C C . LEU D 1 102 ? -35.785 2.778 -6.932 1.00 94.71 102 LEU D C 1
ATOM 5672 O O . LEU D 1 102 ? -35.391 1.678 -7.329 1.00 92.21 102 LEU D O 1
ATOM 5677 N N . VAL D 1 103 ? -35.531 3.930 -7.562 1.00 96.61 103 VAL D N 1
ATOM 5678 C CA . VAL D 1 103 ? -34.769 4.006 -8.803 1.00 98.18 103 VAL D CA 1
ATOM 5679 C C . VAL D 1 103 ? -33.847 5.217 -8.752 1.00 98.78 103 VAL D C 1
ATOM 5680 O O . VAL D 1 103 ? -34.155 6.237 -8.126 1.00 93.35 103 VAL D O 1
ATOM 5684 N N . LYS D 1 104 ? -32.706 5.094 -9.432 1.00 104.23 104 LYS D N 1
ATOM 5685 C CA . LYS D 1 104 ? -31.649 6.096 -9.419 1.00 105.74 104 LYS D CA 1
ATOM 5686 C C . LYS D 1 104 ? -31.168 6.375 -10.832 1.00 108.22 104 LYS D C 1
ATOM 5687 O O . LYS D 1 104 ? -31.269 5.527 -11.720 1.00 109.33 104 LYS D O 1
ATOM 5693 N N . ILE D 1 105 ? -30.602 7.563 -11.015 1.00 110.29 105 ILE D N 1
ATOM 5694 C CA . ILE D 1 105 ? -29.984 7.941 -12.280 1.00 116.29 105 ILE D CA 1
ATOM 5695 C C . ILE D 1 105 ? -29.042 9.104 -11.999 1.00 115.96 105 ILE D C 1
ATOM 5696 O O . ILE D 1 105 ? -29.331 9.961 -11.159 1.00 113.63 105 ILE D O 1
ATOM 5701 N N . GLY D 1 106 ? -27.899 9.114 -12.681 1.00 116.26 106 GLY D N 1
ATOM 5702 C CA . GLY D 1 106 ? -26.953 10.201 -12.513 1.00 118.77 106 GLY D CA 1
ATOM 5703 C C . GLY D 1 106 ? -25.873 10.166 -13.568 1.00 122.57 106 GLY D C 1
ATOM 5704 O O . GLY D 1 106 ? -25.663 9.147 -14.236 1.00 121.42 106 GLY D O 1
ATOM 5705 N N . TYR D 1 107 ? -25.188 11.308 -13.711 1.00 120.32 107 TYR D N 1
ATOM 5706 C CA . TYR D 1 107 ? -24.044 11.458 -14.604 1.00 118.77 107 TYR D CA 1
ATOM 5707 C C . TYR D 1 107 ? -22.902 12.125 -13.847 1.00 120.02 107 TYR D C 1
ATOM 5708 O O . TYR D 1 107 ? -23.128 13.039 -13.047 1.00 121.17 107 TYR D O 1
ATOM 5717 N N . ASN D 1 108 ? -21.672 11.683 -14.127 1.00 121.79 108 ASN D N 1
ATOM 5718 C CA . ASN D 1 108 ? -20.474 12.138 -13.425 1.00 120.44 108 ASN D CA 1
ATOM 5719 C C . ASN D 1 108 ? -19.513 12.789 -14.418 1.00 118.67 108 ASN D C 1
ATOM 5720 O O . ASN D 1 108 ? -19.055 12.138 -15.362 1.00 119.59 108 ASN D O 1
ATOM 5725 N N . PHE D 1 109 ? -19.203 14.067 -14.197 1.00 116.11 109 PHE D N 1
ATOM 5726 C CA . PHE D 1 109 ? -18.326 14.831 -15.075 1.00 115.25 109 PHE D CA 1
ATOM 5727 C C . PHE D 1 109 ? -16.857 14.590 -14.740 1.00 116.83 109 PHE D C 1
ATOM 5728 O O . PHE D 1 109 ? -16.498 14.313 -13.593 1.00 119.36 109 PHE D O 1
ATOM 5736 N N . ASP D 1 110 ? -16.003 14.716 -15.761 1.00 119.46 110 ASP D N 1
ATOM 5737 C CA . ASP D 1 110 ? -14.572 14.480 -15.572 1.00 121.19 110 ASP D CA 1
ATOM 5738 C C . ASP D 1 110 ? -13.929 15.548 -14.695 1.00 120.95 110 ASP D C 1
ATOM 5739 O O . ASP D 1 110 ? -12.905 15.287 -14.049 1.00 118.95 110 ASP D O 1
ATOM 5744 N N . ASN D 1 111 ? -14.506 16.749 -14.665 1.00 120.31 111 ASN D N 1
ATOM 5745 C CA . ASN D 1 111 ? -13.975 17.865 -13.893 1.00 115.68 111 ASN D CA 1
ATOM 5746 C C . ASN D 1 111 ? -14.370 17.821 -12.422 1.00 115.24 111 ASN D C 1
ATOM 5747 O O . ASN D 1 111 ? -13.950 18.698 -11.661 1.00 116.51 111 ASN D O 1
ATOM 5752 N N . GLY D 1 112 ? -15.170 16.836 -12.003 1.00 115.72 112 GLY D N 1
ATOM 5753 C CA . GLY D 1 112 ? -15.544 16.649 -10.611 1.00 114.60 112 GLY D CA 1
ATOM 5754 C C . GLY D 1 112 ? -17.039 16.690 -10.363 1.00 114.22 112 GLY D C 1
ATOM 5755 O O . GLY D 1 112 ? -17.541 15.949 -9.510 1.00 110.08 112 GLY D O 1
ATOM 5756 N N . ILE D 1 113 ? -17.762 17.546 -11.094 1.00 118.12 113 ILE D N 1
ATOM 5757 C CA . ILE D 1 113 ? -19.190 17.720 -10.860 1.00 112.99 113 ILE D CA 1
ATOM 5758 C C . ILE D 1 113 ? -19.913 16.401 -11.080 1.00 112.99 113 ILE D C 1
ATOM 5759 O O . ILE D 1 113 ? -19.611 15.650 -12.017 1.00 116.61 113 ILE D O 1
ATOM 5764 N N . SER D 1 114 ? -20.871 16.106 -10.201 1.00 112.60 114 SER D N 1
ATOM 5765 C CA . SER D 1 114 ? -21.665 14.890 -10.285 1.00 112.52 114 SER D CA 1
ATOM 5766 C C . SER D 1 114 ? -23.094 15.188 -9.858 1.00 108.92 114 SER D C 1
ATOM 5767 O O . SER D 1 114 ? -23.322 15.903 -8.880 1.00 106.84 114 SER D O 1
ATOM 5770 N N . LEU D 1 115 ? -24.050 14.640 -10.603 1.00 113.04 115 LEU D N 1
ATOM 5771 C CA . LEU D 1 115 ? -25.468 14.849 -10.350 1.00 111.81 115 LEU D CA 1
ATOM 5772 C C . LEU D 1 115 ? -26.163 13.504 -10.202 1.00 111.70 115 LEU D C 1
ATOM 5773 O O . LEU D 1 115 ? -25.770 12.512 -10.825 1.00 112.53 115 LEU D O 1
ATOM 5778 N N . SER D 1 116 ? -27.208 13.479 -9.379 1.00 109.02 116 SER D N 1
ATOM 5779 C CA . SER D 1 116 ? -27.897 12.230 -9.094 1.00 107.86 116 SER D CA 1
ATOM 5780 C C . SER D 1 116 ? -29.294 12.516 -8.569 1.00 106.43 116 SER D C 1
ATOM 5781 O O . SER D 1 116 ? -29.536 13.538 -7.917 1.00 103.56 116 SER D O 1
ATOM 5784 N N . ASN D 1 117 ? -30.205 11.590 -8.857 1.00 105.01 117 ASN D N 1
ATOM 5785 C CA . ASN D 1 117 ? -31.526 11.567 -8.252 1.00 101.50 117 ASN D CA 1
ATOM 5786 C C . ASN D 1 117 ? -31.842 10.162 -7.769 1.00 103.09 117 ASN D C 1
ATOM 5787 O O . ASN D 1 117 ? -31.526 9.174 -8.441 1.00 104.02 117 ASN D O 1
ATOM 5792 N N . ARG D 1 118 ? -32.479 10.087 -6.605 1.00 101.54 118 ARG D N 1
ATOM 5793 C CA . ARG D 1 118 ? -33.032 8.846 -6.091 1.00 99.48 118 ARG D CA 1
ATOM 5794 C C . ARG D 1 118 ? -34.497 9.091 -5.778 1.00 97.09 118 ARG D C 1
ATOM 5795 O O . ARG D 1 118 ? -34.835 10.055 -5.082 1.00 94.41 118 ARG D O 1
ATOM 5803 N N . THR D 1 119 ? -35.365 8.243 -6.316 1.00 94.04 119 THR D N 1
ATOM 5804 C CA . THR D 1 119 ? -36.780 8.271 -5.985 1.00 92.30 119 THR D CA 1
ATOM 5805 C C . THR D 1 119 ? -37.156 6.938 -5.367 1.00 93.42 119 THR D C 1
ATOM 5806 O O . THR D 1 119 ? -36.799 5.883 -5.897 1.00 92.29 119 THR D O 1
ATOM 5810 N N . ARG D 1 120 ? -37.858 6.993 -4.242 1.00 92.16 120 ARG D N 1
ATOM 5811 C CA . ARG D 1 120 ? -38.198 5.817 -3.461 1.00 89.77 120 ARG D CA 1
ATOM 5812 C C . ARG D 1 120 ? -39.673 5.886 -3.102 1.00 91.73 120 ARG D C 1
ATOM 5813 O O . ARG D 1 120 ? -40.189 6.956 -2.765 1.00 91.16 120 ARG D O 1
ATOM 5821 N N . ALA D 1 121 ? -40.352 4.750 -3.194 1.00 93.78 121 ALA D N 1
ATOM 5822 C CA . ALA D 1 121 ? -41.766 4.694 -2.859 1.00 96.86 121 ALA D CA 1
ATOM 5823 C C . ALA D 1 121 ? -41.937 4.397 -1.377 1.00 94.17 121 ALA D C 1
ATOM 5824 O O . ALA D 1 121 ? -41.084 3.768 -0.753 1.00 94.96 121 ALA D O 1
ATOM 5826 N N . HIS D 1 122 ? -43.039 4.873 -0.810 1.00 94.48 122 HIS D N 1
ATOM 5827 C CA . HIS D 1 122 ? -43.320 4.717 0.617 1.00 93.29 122 HIS D CA 1
ATOM 5828 C C . HIS D 1 122 ? -44.670 4.028 0.779 1.00 89.64 122 HIS D C 1
ATOM 5829 O O . HIS D 1 122 ? -45.623 4.590 1.324 1.00 86.25 122 HIS D O 1
ATOM 5836 N N . ILE D 1 123 ? -44.739 2.786 0.312 1.00 92.27 123 ILE D N 1
ATOM 5837 C CA . ILE D 1 123 ? -45.985 2.029 0.328 1.00 96.56 123 ILE D CA 1
ATOM 5838 C C . ILE D 1 123 ? -46.258 1.579 1.756 1.00 95.64 123 ILE D C 1
ATOM 5839 O O . ILE D 1 123 ? -45.584 0.686 2.273 1.00 94.89 123 ILE D O 1
ATOM 5844 N N . ASP D 1 124 ? -47.245 2.201 2.390 1.00 97.94 124 ASP D N 1
ATOM 5845 C CA . ASP D 1 124 ? -47.704 1.770 3.700 1.00 101.79 124 ASP D CA 1
ATOM 5846 C C . ASP D 1 124 ? -47.980 0.272 3.709 1.00 103.84 124 ASP D C 1
ATOM 5847 O O . ASP D 1 124 ? -48.872 -0.214 3.011 1.00 105.59 124 ASP D O 1
ATOM 5852 N N . ALA D 1 125 ? -47.186 -0.459 4.489 1.00 106.57 125 ALA D N 1
ATOM 5853 C CA . ALA D 1 125 ? -47.365 -1.889 4.693 1.00 105.81 125 ALA D CA 1
ATOM 5854 C C . ALA D 1 125 ? -48.297 -2.205 5.850 1.00 111.24 125 ALA D C 1
ATOM 5855 O O . ALA D 1 125 ? -48.670 -3.369 6.028 1.00 106.28 125 ALA D O 1
ATOM 5857 N N . THR D 1 126 ? -48.660 -1.203 6.644 1.00 128.98 126 THR D N 1
ATOM 5858 C CA . THR D 1 126 ? -49.605 -1.378 7.731 1.00 131.84 126 THR D CA 1
ATOM 5859 C C . THR D 1 126 ? -51.035 -1.297 7.202 1.00 137.72 126 THR D C 1
ATOM 5860 O O . THR D 1 126 ? -51.281 -0.995 6.030 1.00 138.82 126 THR D O 1
ATOM 5864 N N . ASP D 1 127 ? -51.989 -1.568 8.086 1.00 137.92 127 ASP D N 1
ATOM 5865 C CA . ASP D 1 127 ? -53.397 -1.488 7.725 1.00 139.13 127 ASP D CA 1
ATOM 5866 C C . ASP D 1 127 ? -53.965 -0.080 7.860 1.00 139.75 127 ASP D C 1
ATOM 5867 O O . ASP D 1 127 ? -55.189 0.085 7.846 1.00 142.00 127 ASP D O 1
ATOM 5872 N N . ALA D 1 128 ? -53.111 0.932 7.995 1.00 137.72 128 ALA D N 1
ATOM 5873 C CA . ALA D 1 128 ? -53.560 2.312 7.893 1.00 137.82 128 ALA D CA 1
ATOM 5874 C C . ALA D 1 128 ? -53.783 2.737 6.450 1.00 138.14 128 ALA D C 1
ATOM 5875 O O . ALA D 1 128 ? -54.278 3.849 6.225 1.00 138.49 128 ALA D O 1
ATOM 5877 N N . ASP D 1 129 ? -53.451 1.863 5.486 1.00 136.49 129 ASP D N 1
ATOM 5878 C CA . ASP D 1 129 ? -53.478 2.110 4.045 1.00 131.41 129 ASP D CA 1
ATOM 5879 C C . ASP D 1 129 ? -53.336 3.582 3.689 1.00 129.79 129 ASP D C 1
ATOM 5880 O O . ASP D 1 129 ? -54.085 4.097 2.854 1.00 130.50 129 ASP D O 1
ATOM 5885 N N . ALA D 1 130 ? -52.399 4.271 4.337 1.00 128.66 130 ALA D N 1
ATOM 5886 C CA . ALA D 1 130 ? -52.158 5.669 4.019 1.00 125.04 130 ALA D CA 1
ATOM 5887 C C . ALA D 1 130 ? -51.702 5.794 2.572 1.00 119.64 130 ALA D C 1
ATOM 5888 O O . ALA D 1 130 ? -51.128 4.864 1.998 1.00 117.67 130 ALA D O 1
ATOM 5890 N N . LYS D 1 131 ? -51.986 6.944 1.971 1.00 115.93 131 LYS D N 1
ATOM 5891 C CA . LYS D 1 131 ? -51.631 7.128 0.572 1.00 118.30 131 LYS D CA 1
ATOM 5892 C C . LYS D 1 131 ? -50.120 7.091 0.413 1.00 112.72 131 LYS D C 1
ATOM 5893 O O . LYS D 1 131 ? -49.394 7.811 1.101 1.00 111.90 131 LYS D O 1
ATOM 5899 N N . THR D 1 132 ? -49.659 6.221 -0.483 1.00 110.63 132 THR D N 1
ATOM 5900 C CA . THR D 1 132 ? -48.235 6.044 -0.733 1.00 105.78 132 THR D CA 1
ATOM 5901 C C . THR D 1 132 ? -47.567 7.354 -1.124 1.00 106.71 132 THR D C 1
ATOM 5902 O O . THR D 1 132 ? -48.085 8.117 -1.943 1.00 107.10 132 THR D O 1
ATOM 5906 N N . ASP D 1 133 ? -46.404 7.607 -0.535 1.00 106.28 133 ASP D N 1
ATOM 5907 C CA . ASP D 1 133 ? -45.614 8.786 -0.849 1.00 104.85 133 ASP D CA 1
ATOM 5908 C C . ASP D 1 133 ? -44.352 8.392 -1.607 1.00 102.96 133 ASP D C 1
ATOM 5909 O O . ASP D 1 133 ? -44.019 7.212 -1.756 1.00 100.80 133 ASP D O 1
ATOM 5914 N N . TYR D 1 134 ? -43.654 9.409 -2.105 1.00 101.78 134 TYR D N 1
ATOM 5915 C CA . TYR D 1 134 ? -42.443 9.219 -2.888 1.00 103.31 134 TYR D CA 1
ATOM 5916 C C . TYR D 1 134 ? -41.379 10.172 -2.371 1.00 105.15 134 TYR D C 1
ATOM 5917 O O . TYR D 1 134 ? -41.642 11.369 -2.209 1.00 107.61 134 TYR D O 1
ATOM 5926 N N . ARG D 1 135 ? -40.191 9.643 -2.096 1.00 97.22 135 ARG D N 1
ATOM 5927 C CA . ARG D 1 135 ? -39.076 10.443 -1.610 1.00 97.53 135 ARG D CA 1
ATOM 5928 C C . ARG D 1 135 ? -38.103 10.704 -2.748 1.00 98.28 135 ARG D C 1
ATOM 5929 O O . ARG D 1 135 ? -37.771 9.791 -3.512 1.00 95.02 135 ARG D O 1
ATOM 5937 N N . MET D 1 136 ? -37.641 11.946 -2.851 1.00 97.07 136 MET D N 1
ATOM 5938 C CA . MET D 1 136 ? -36.720 12.350 -3.902 1.00 96.86 136 MET D CA 1
ATOM 5939 C C . MET D 1 136 ? -35.471 12.951 -3.282 1.00 98.29 136 MET D C 1
ATOM 5940 O O . MET D 1 136 ? -35.552 13.943 -2.548 1.00 98.08 136 MET D O 1
ATOM 5945 N N . ASP D 1 137 ? -34.323 12.357 -3.588 1.00 98.73 137 ASP D N 1
ATOM 5946 C CA . ASP D 1 137 ? -33.023 12.864 -3.167 1.00 97.70 137 ASP D CA 1
ATOM 5947 C C . ASP D 1 137 ? -32.288 13.310 -4.425 1.00 95.49 137 ASP D C 1
ATOM 5948 O O . ASP D 1 137 ? -31.878 12.475 -5.237 1.00 94.38 137 ASP D O 1
ATOM 5953 N N . ASN D 1 138 ? -32.134 14.620 -4.591 1.00 98.12 138 ASN D N 1
ATOM 5954 C CA . ASN D 1 138 ? -31.455 15.196 -5.746 1.00 98.31 138 ASN D CA 1
ATOM 5955 C C . ASN D 1 138 ? -30.177 15.877 -5.279 1.00 99.11 138 ASN D C 1
ATOM 5956 O O . ASN D 1 138 ? -30.222 16.795 -4.451 1.00 99.47 138 ASN D O 1
ATOM 5961 N N . ARG D 1 139 ? -29.043 15.440 -5.818 1.00 99.03 139 ARG D N 1
ATOM 5962 C CA . ARG D 1 139 ? -27.751 15.760 -5.233 1.00 106.54 139 ARG D CA 1
ATOM 5963 C C . ARG D 1 139 ? -26.788 16.312 -6.275 1.00 106.76 139 ARG D C 1
ATOM 5964 O O . ARG D 1 139 ? -26.716 15.810 -7.401 1.00 106.92 139 ARG D O 1
ATOM 5972 N N . ILE D 1 140 ? -26.043 17.344 -5.881 1.00 102.94 140 ILE D N 1
ATOM 5973 C CA . ILE D 1 140 ? -24.911 17.848 -6.647 1.00 105.04 140 ILE D CA 1
ATOM 5974 C C . ILE D 1 140 ? -23.661 17.688 -5.795 1.00 105.62 140 ILE D C 1
ATOM 5975 O O . ILE D 1 140 ? -23.709 17.796 -4.565 1.00 104.33 140 ILE D O 1
ATOM 5980 N N . GLY D 1 141 ? -22.538 17.410 -6.455 1.00 108.37 141 GLY D N 1
ATOM 5981 C CA . GLY D 1 141 ? -21.276 17.244 -5.761 1.00 108.13 141 GLY D CA 1
ATOM 5982 C C . GLY D 1 141 ? -20.068 17.670 -6.571 1.00 108.25 141 GLY D C 1
ATOM 5983 O O . GLY D 1 141 ? -20.005 17.441 -7.782 1.00 108.11 141 GLY D O 1
ATOM 5984 N N . TYR D 1 142 ? -19.095 18.287 -5.906 1.00 106.89 142 TYR D N 1
ATOM 5985 C CA . TYR D 1 142 ? -17.867 18.754 -6.537 1.00 108.89 142 TYR D CA 1
ATOM 5986 C C . TYR D 1 142 ? -16.682 18.114 -5.831 1.00 107.08 142 TYR D C 1
ATOM 5987 O O . TYR D 1 142 ? -16.471 18.342 -4.637 1.00 106.35 142 TYR D O 1
ATOM 5996 N N . ALA D 1 143 ? -15.910 17.319 -6.567 1.00 108.40 143 ALA D N 1
ATOM 5997 C CA . ALA D 1 143 ? -14.678 16.734 -6.041 1.00 106.10 143 ALA D CA 1
ATOM 5998 C C . ALA D 1 143 ? -13.540 17.701 -6.344 1.00 112.38 143 ALA D C 1
ATOM 5999 O O . ALA D 1 143 ? -12.853 17.583 -7.360 1.00 112.76 143 ALA D O 1
ATOM 6001 N N . MET D 1 144 ? -13.343 18.676 -5.446 1.00 113.24 144 MET D N 1
ATOM 6002 C CA . MET D 1 144 ? -12.326 19.706 -5.660 1.00 113.59 144 MET D CA 1
ATOM 6003 C C . MET D 1 144 ? -10.945 19.084 -5.847 1.00 114.41 144 MET D C 1
ATOM 6004 O O . MET D 1 144 ? -10.165 19.521 -6.701 1.00 115.78 144 MET D O 1
ATOM 6009 N N . ASN D 1 145 ? -10.629 18.064 -5.055 1.00 116.82 145 ASN D N 1
ATOM 6010 C CA . ASN D 1 145 ? -9.485 17.191 -5.286 1.00 116.04 145 ASN D CA 1
ATOM 6011 C C . ASN D 1 145 ? -9.790 15.856 -4.614 1.00 116.49 145 ASN D C 1
ATOM 6012 O O . ASN D 1 145 ? -10.879 15.650 -4.070 1.00 115.41 145 ASN D O 1
ATOM 6017 N N . GLU D 1 146 ? -8.828 14.941 -4.658 1.00 116.13 146 GLU D N 1
ATOM 6018 C CA . GLU D 1 146 ? -9.090 13.615 -4.114 1.00 114.74 146 GLU D CA 1
ATOM 6019 C C . GLU D 1 146 ? -9.030 13.568 -2.593 1.00 112.34 146 GLU D C 1
ATOM 6020 O O . GLU D 1 146 ? -9.218 12.492 -2.020 1.00 111.34 146 GLU D O 1
ATOM 6026 N N . ASP D 1 147 ? -8.790 14.696 -1.928 1.00 114.11 147 ASP D N 1
ATOM 6027 C CA . ASP D 1 147 ? -8.796 14.747 -0.473 1.00 112.70 147 ASP D CA 1
ATOM 6028 C C . ASP D 1 147 ? -10.093 15.288 0.107 1.00 108.86 147 ASP D C 1
ATOM 6029 O O . ASP D 1 147 ? -10.457 14.917 1.227 1.00 105.48 147 ASP D O 1
ATOM 6034 N N . VAL D 1 148 ? -10.805 16.143 -0.620 1.00 104.22 148 VAL D N 1
ATOM 6035 C CA . VAL D 1 148 ? -11.984 16.809 -0.086 1.00 99.54 148 VAL D CA 1
ATOM 6036 C C . VAL D 1 148 ? -13.070 16.836 -1.154 1.00 104.36 148 VAL D C 1
ATOM 6037 O O . VAL D 1 148 ? -12.797 17.079 -2.334 1.00 108.13 148 VAL D O 1
ATOM 6041 N N . THR D 1 149 ? -14.305 16.572 -0.736 1.00 101.14 149 THR D N 1
ATOM 6042 C CA . THR D 1 149 ? -15.453 16.569 -1.624 1.00 94.30 149 THR D CA 1
ATOM 6043 C C . THR D 1 149 ? -16.605 17.266 -0.918 1.00 93.47 149 THR D C 1
ATOM 6044 O O . THR D 1 149 ? -16.833 17.049 0.277 1.00 90.62 149 THR D O 1
ATOM 6048 N N . PHE D 1 150 ? -17.308 18.121 -1.652 1.00 97.42 150 PHE D N 1
ATOM 6049 C CA . PHE D 1 150 ? -18.481 18.821 -1.148 1.00 96.96 150 PHE D CA 1
ATOM 6050 C C . PHE D 1 150 ? -19.719 18.331 -1.877 1.00 95.98 150 PHE D C 1
ATOM 6051 O O . PHE D 1 150 ? -19.667 18.027 -3.072 1.00 100.57 150 PHE D O 1
ATOM 6059 N N . SER D 1 151 ? -20.829 18.251 -1.155 1.00 93.97 151 SER D N 1
ATOM 6060 C CA . SER D 1 151 ? -22.071 17.802 -1.760 1.00 96.34 151 SER D CA 1
ATOM 6061 C C . SER D 1 151 ? -23.228 18.482 -1.060 1.00 95.76 151 SER D C 1
ATOM 6062 O O . SER D 1 151 ? -23.293 18.493 0.173 1.00 94.19 151 SER D O 1
ATOM 6065 N N . TYR D 1 152 ? -24.127 19.049 -1.848 1.00 98.62 152 TYR D N 1
ATOM 6066 C CA . TYR D 1 152 ? -25.425 19.472 -1.360 1.00 97.47 152 TYR D CA 1
ATOM 6067 C C . TYR D 1 152 ? -26.461 18.491 -1.885 1.00 99.24 152 TYR D C 1
ATOM 6068 O O . TYR D 1 152 ? -26.443 18.143 -3.071 1.00 101.45 152 TYR D O 1
ATOM 6077 N N . ASN D 1 153 ? -27.351 18.040 -1.006 1.00 97.05 153 ASN D N 1
ATOM 6078 C CA . ASN D 1 153 ? -28.434 17.144 -1.384 1.00 98.43 153 ASN D CA 1
ATOM 6079 C C . ASN D 1 153 ? -29.760 17.774 -1.003 1.00 99.06 153 ASN D C 1
ATOM 6080 O O . ASN D 1 153 ? -29.893 18.356 0.079 1.00 98.51 153 ASN D O 1
ATOM 6085 N N . ASN D 1 154 ? -30.735 17.657 -1.897 1.00 97.60 154 ASN D N 1
ATOM 6086 C CA . ASN D 1 154 ? -32.098 18.091 -1.637 1.00 98.20 154 ASN D CA 1
ATOM 6087 C C . ASN D 1 154 ? -32.971 16.866 -1.420 1.00 98.94 154 ASN D C 1
ATOM 6088 O O . ASN D 1 154 ? -32.953 15.933 -2.231 1.00 98.36 154 ASN D O 1
ATOM 6093 N N . VAL D 1 155 ? -33.726 16.867 -0.326 1.00 99.93 155 VAL D N 1
ATOM 6094 C CA . VAL D 1 155 ? -34.702 15.823 -0.044 1.00 100.27 155 VAL D CA 1
ATOM 6095 C C . VAL D 1 155 ? -36.083 16.452 -0.104 1.00 100.93 155 VAL D C 1
ATOM 6096 O O . VAL D 1 155 ? -36.318 17.506 0.499 1.00 99.59 155 VAL D O 1
ATOM 6100 N N . TYR D 1 156 ? -36.985 15.824 -0.854 1.00 101.44 156 TYR D N 1
ATOM 6101 C CA . TYR D 1 156 ? -38.364 16.272 -0.927 1.00 101.07 156 TYR D CA 1
ATOM 6102 C C . TYR D 1 156 ? -39.281 15.060 -0.881 1.00 103.09 156 TYR D C 1
ATOM 6103 O O . TYR D 1 156 ? -38.995 14.027 -1.495 1.00 100.39 156 TYR D O 1
ATOM 6112 N N . MET D 1 157 ? -40.371 15.196 -0.128 1.00 108.21 157 MET D N 1
ATOM 6113 C CA . MET D 1 157 ? -41.446 14.213 -0.077 1.00 109.29 157 MET D CA 1
ATOM 6114 C C . MET D 1 157 ? -42.528 14.632 -1.076 1.00 109.52 157 MET D C 1
ATOM 6115 O O . MET D 1 157 ? -43.106 15.721 -0.954 1.00 104.60 157 MET D O 1
ATOM 6120 N N . ILE D 1 158 ? -42.816 13.758 -2.044 1.00 111.16 158 ILE D N 1
ATOM 6121 C CA . ILE D 1 158 ? -43.604 14.118 -3.222 1.00 110.61 158 ILE D CA 1
ATOM 6122 C C . ILE D 1 158 ? -45.100 14.152 -2.930 1.00 112.05 158 ILE D C 1
ATOM 6123 O O . ILE D 1 158 ? -45.912 14.119 -3.860 1.00 115.75 158 ILE D O 1
ATOM 6125 N N . GLU D 1 159 ? -45.479 14.224 -1.652 1.00 113.12 159 GLU D N 1
ATOM 6126 C CA . GLU D 1 159 ? -46.882 14.390 -1.275 1.00 113.95 159 GLU D CA 1
ATOM 6127 C C . GLU D 1 159 ? -47.009 15.165 0.031 1.00 113.92 159 GLU D C 1
ATOM 6128 O O . GLU D 1 159 ? -47.824 16.087 0.131 1.00 114.76 159 GLU D O 1
ATOM 6134 N N . ALA D 1 160 ? -46.213 14.798 1.040 1.00 111.64 160 ALA D N 1
ATOM 6135 C CA . ALA D 1 160 ? -46.256 15.513 2.310 1.00 108.27 160 ALA D CA 1
ATOM 6136 C C . ALA D 1 160 ? -45.779 16.950 2.175 1.00 105.61 160 ALA D C 1
ATOM 6137 O O . ALA D 1 160 ? -46.018 17.756 3.082 1.00 102.14 160 ALA D O 1
ATOM 6139 N N . GLU D 1 161 ? -45.114 17.279 1.066 1.00 107.74 161 GLU D N 1
ATOM 6140 C CA . GLU D 1 161 ? -44.661 18.639 0.773 1.00 112.65 161 GLU D CA 1
ATOM 6141 C C . GLU D 1 161 ? -43.774 19.171 1.897 1.00 109.13 161 GLU D C 1
ATOM 6142 O O . GLU D 1 161 ? -43.976 20.266 2.430 1.00 104.97 161 GLU D O 1
ATOM 6148 N N . THR D 1 162 ? -42.793 18.355 2.269 1.00 107.56 162 THR D N 1
ATOM 6149 C CA . THR D 1 162 ? -41.725 18.743 3.170 1.00 103.57 162 THR D CA 1
ATOM 6150 C C . THR D 1 162 ? -40.398 18.596 2.446 1.00 99.91 162 THR D C 1
ATOM 6151 O O . THR D 1 162 ? -40.249 17.765 1.547 1.00 97.41 162 THR D O 1
ATOM 6155 N N . MET D 1 163 ? -39.434 19.410 2.846 1.00 100.00 163 MET D N 1
ATOM 6156 C CA . MET D 1 163 ? -38.170 19.483 2.133 1.00 102.29 163 MET D CA 1
ATOM 6157 C C . MET D 1 163 ? -37.012 19.674 3.098 1.00 101.09 163 MET D C 1
ATOM 6158 O O . MET D 1 163 ? -37.090 20.471 4.039 1.00 97.28 163 MET D O 1
ATOM 6163 N N . ASP D 1 164 ? -35.941 18.924 2.844 1.00 101.77 164 ASP D N 1
ATOM 6164 C CA . ASP D 1 164 ? -34.733 18.927 3.652 1.00 98.86 164 ASP D CA 1
ATOM 6165 C C . ASP D 1 164 ? -33.554 19.394 2.806 1.00 99.04 164 ASP D C 1
ATOM 6166 O O . ASP D 1 164 ? -33.473 19.093 1.608 1.00 96.21 164 ASP D O 1
ATOM 6171 N N . HIS D 1 165 ? -32.638 20.132 3.442 1.00 98.26 165 HIS D N 1
ATOM 6172 C CA . HIS D 1 165 ? -31.449 20.682 2.792 1.00 98.07 165 HIS D CA 1
ATOM 6173 C C . HIS D 1 165 ? -30.195 20.194 3.505 1.00 92.80 165 HIS D C 1
ATOM 6174 O O . HIS D 1 165 ? -29.997 20.485 4.689 1.00 89.89 165 HIS D O 1
ATOM 6181 N N . GLU D 1 166 ? -29.333 19.491 2.774 1.00 94.03 166 GLU D N 1
ATOM 6182 C CA . GLU D 1 166 ? -28.167 18.836 3.351 1.00 94.72 166 GLU D CA 1
ATOM 6183 C C . GLU D 1 166 ? -26.889 19.344 2.688 1.00 96.56 166 GLU D C 1
ATOM 6184 O O . GLU D 1 166 ? -26.751 19.280 1.461 1.00 98.72 166 GLU D O 1
ATOM 6190 N N . LEU D 1 167 ? -25.961 19.844 3.504 1.00 90.51 167 LEU D N 1
ATOM 6191 C CA . LEU D 1 167 ? -24.634 20.261 3.070 1.00 91.07 167 LEU D CA 1
ATOM 6192 C C . LEU D 1 167 ? -23.592 19.376 3.738 1.00 92.23 167 LEU D C 1
ATOM 6193 O O . LEU D 1 167 ? -23.594 19.242 4.965 1.00 90.80 167 LEU D O 1
ATOM 6198 N N . ARG D 1 168 ? -22.688 18.798 2.948 1.00 91.62 168 ARG D N 1
ATOM 6199 C CA . ARG D 1 168 ? -21.721 17.842 3.475 1.00 87.99 168 ARG D CA 1
ATOM 6200 C C . ARG D 1 168 ? -20.334 18.088 2.904 1.00 90.33 168 ARG D C 1
ATOM 6201 O O . ARG D 1 168 ? -20.189 18.336 1.706 1.00 94.48 168 ARG D O 1
ATOM 6209 N N . ALA D 1 169 ? -19.317 17.987 3.763 1.00 92.09 169 ALA D N 1
ATOM 6210 C CA . ALA D 1 169 ? -17.914 18.018 3.361 1.00 90.33 169 ALA D CA 1
ATOM 6211 C C . ALA D 1 169 ? -17.234 16.745 3.846 1.00 87.86 169 ALA D C 1
ATOM 6212 O O . ALA D 1 169 ? -17.390 16.365 5.010 1.00 88.39 169 ALA D O 1
ATOM 6214 N N . THR D 1 170 ? -16.482 16.085 2.966 1.00 86.92 170 THR D N 1
ATOM 6215 C CA . THR D 1 170 ? -15.876 14.794 3.298 1.00 90.90 170 THR D CA 1
ATOM 6216 C C . THR D 1 170 ? -14.378 14.811 3.008 1.00 89.78 170 THR D C 1
ATOM 6217 O O . THR D 1 170 ? -13.961 14.879 1.848 1.00 88.16 170 THR D O 1
ATOM 6221 N N . TRP D 1 171 ? -13.573 14.729 4.064 1.00 88.00 171 TRP D N 1
ATOM 6222 C CA . TRP D 1 171 ? -12.145 14.481 3.932 1.00 91.40 171 TRP D CA 1
ATOM 6223 C C . TRP D 1 171 ? -11.983 13.046 3.436 1.00 93.67 171 TRP D C 1
ATOM 6224 O O . TRP D 1 171 ? -11.990 12.111 4.244 1.00 91.63 171 TRP D O 1
ATOM 6235 N N . THR D 1 172 ? -11.840 12.857 2.119 1.00 98.50 172 THR D N 1
ATOM 6236 C CA . THR D 1 172 ? -11.824 11.518 1.518 1.00 97.04 172 THR D CA 1
ATOM 6237 C C . THR D 1 172 ? -10.391 10.988 1.388 1.00 98.38 172 THR D C 1
ATOM 6238 O O . THR D 1 172 ? -9.839 10.812 0.302 1.00 98.27 172 THR D O 1
ATOM 6242 N N . ARG D 1 173 ? -9.793 10.721 2.545 1.00 96.62 173 ARG D N 1
ATOM 6243 C CA . ARG D 1 173 ? -8.455 10.164 2.606 1.00 96.65 173 ARG D CA 1
ATOM 6244 C C . ARG D 1 173 ? -8.513 8.644 2.502 1.00 99.91 173 ARG D C 1
ATOM 6245 O O . ARG D 1 173 ? -9.582 8.025 2.535 1.00 98.50 173 ARG D O 1
ATOM 6253 N N . GLN D 1 174 ? -7.332 8.045 2.393 1.00 102.69 174 GLN D N 1
ATOM 6254 C CA . GLN D 1 174 ? -7.209 6.596 2.444 1.00 106.05 174 GLN D CA 1
ATOM 6255 C C . GLN D 1 174 ? -7.441 6.107 3.869 1.00 104.99 174 GLN D C 1
ATOM 6256 O O . GLN D 1 174 ? -6.811 6.595 4.813 1.00 103.72 174 GLN D O 1
ATOM 6262 N N . GLY D 1 175 ? -8.347 5.142 4.023 1.00 103.32 175 GLY D N 1
ATOM 6263 C CA . GLY D 1 175 ? -8.780 4.701 5.335 1.00 95.19 175 GLY D CA 1
ATOM 6264 C C . GLY D 1 175 ? -10.132 5.287 5.688 1.00 93.80 175 GLY D C 1
ATOM 6265 O O . GLY D 1 175 ? -10.938 5.578 4.796 1.00 95.58 175 GLY D O 1
ATOM 6266 N N . VAL D 1 176 ? -10.384 5.476 6.984 1.00 87.33 176 VAL D N 1
ATOM 6267 C CA . VAL D 1 176 ? -11.642 6.057 7.444 1.00 82.69 176 VAL D CA 1
ATOM 6268 C C . VAL D 1 176 ? -11.781 7.466 6.882 1.00 88.58 176 VAL D C 1
ATOM 6269 O O . VAL D 1 176 ? -10.951 8.344 7.150 1.00 89.77 176 VAL D O 1
ATOM 6273 N N . GLN D 1 177 ? -12.830 7.681 6.080 1.00 91.22 177 GLN D N 1
ATOM 6274 C CA . GLN D 1 177 ? -13.158 8.965 5.476 1.00 87.81 177 GLN D CA 1
ATOM 6275 C C . GLN D 1 177 ? -14.179 9.675 6.362 1.00 84.73 177 GLN D C 1
ATOM 6276 O O . GLN D 1 177 ? -15.383 9.380 6.269 1.00 83.25 177 GLN D O 1
ATOM 6282 N N . PRO D 1 178 ? -13.768 10.593 7.234 1.00 80.76 178 PRO D N 1
ATOM 6283 C CA . PRO D 1 178 ? -14.735 11.317 8.059 1.00 78.83 178 PRO D CA 1
ATOM 6284 C C . PRO D 1 178 ? -15.448 12.396 7.258 1.00 82.68 178 PRO D C 1
ATOM 6285 O O . PRO D 1 178 ? -15.036 12.780 6.162 1.00 85.00 178 PRO D O 1
ATOM 6289 N N . TYR D 1 179 ? -16.539 12.889 7.833 1.00 79.02 179 TYR D N 1
ATOM 6290 C CA . TYR D 1 179 ? -17.337 13.891 7.148 1.00 77.70 179 TYR D CA 1
ATOM 6291 C C . TYR D 1 179 ? -18.164 14.662 8.163 1.00 78.60 179 TYR D C 1
ATOM 6292 O O . TYR D 1 179 ? -18.598 14.106 9.174 1.00 79.65 179 TYR D O 1
ATOM 6301 N N . PHE D 1 180 ? -18.359 15.944 7.896 1.00 76.81 180 PHE D N 1
ATOM 6302 C CA . PHE D 1 180 ? -19.324 16.744 8.624 1.00 76.53 180 PHE D CA 1
ATOM 6303 C C . PHE D 1 180 ? -20.431 17.177 7.671 1.00 82.99 180 PHE D C 1
ATOM 6304 O O . PHE D 1 180 ? -20.172 17.527 6.514 1.00 82.00 180 PHE D O 1
ATOM 6312 N N . GLU D 1 181 ? -21.667 17.142 8.157 1.00 81.34 181 GLU D N 1
ATOM 6313 C CA . GLU D 1 181 ? -22.813 17.500 7.340 1.00 81.55 181 GLU D CA 1
ATOM 6314 C C . GLU D 1 181 ? -23.759 18.372 8.147 1.00 80.35 181 GLU D C 1
ATOM 6315 O O . GLU D 1 181 ? -24.019 18.095 9.317 1.00 81.43 181 GLU D O 1
ATOM 6321 N N . PHE D 1 182 ? -24.257 19.433 7.524 1.00 82.94 182 PHE D N 1
ATOM 6322 C CA . PHE D 1 182 ? -25.311 20.250 8.107 1.00 85.04 182 PHE D CA 1
ATOM 6323 C C . PHE D 1 182 ? -26.639 19.899 7.448 1.00 88.72 182 PHE D C 1
ATOM 6324 O O . PHE D 1 182 ? -26.744 19.891 6.217 1.00 89.45 182 PHE D O 1
ATOM 6332 N N . ARG D 1 183 ? -27.652 19.636 8.265 1.00 85.34 183 ARG D N 1
ATOM 6333 C CA . ARG D 1 183 ? -28.975 19.274 7.777 1.00 84.36 183 ARG D CA 1
ATOM 6334 C C . ARG D 1 183 ? -30.010 20.271 8.281 1.00 86.73 183 ARG D C 1
ATOM 6335 O O . ARG D 1 183 ? -30.069 20.555 9.480 1.00 87.13 183 ARG D O 1
ATOM 6343 N N . SER D 1 184 ? -30.824 20.795 7.362 1.00 90.64 184 SER D N 1
ATOM 6344 C CA . SER D 1 184 ? -32.000 21.600 7.691 1.00 89.92 184 SER D CA 1
ATOM 6345 C C . SER D 1 184 ? -33.239 20.854 7.203 1.00 93.59 184 SER D C 1
ATOM 6346 O O . SER D 1 184 ? -33.510 20.806 5.995 1.00 93.01 184 SER D O 1
ATOM 6349 N N . GLN D 1 185 ? -34.001 20.295 8.140 1.00 92.87 185 GLN D N 1
ATOM 6350 C CA . GLN D 1 185 ? -34.993 19.276 7.838 1.00 89.83 185 GLN D CA 1
ATOM 6351 C C . GLN D 1 185 ? -36.402 19.735 8.193 1.00 92.75 185 GLN D C 1
ATOM 6352 O O . GLN D 1 185 ? -36.605 20.672 8.973 1.00 92.17 185 GLN D O 1
ATOM 6358 N N . ALA D 1 186 ? -37.377 19.036 7.603 1.00 94.63 186 ALA D N 1
ATOM 6359 C CA . ALA D 1 186 ? -38.796 19.182 7.936 1.00 93.34 186 ALA D CA 1
ATOM 6360 C C . ALA D 1 186 ? -39.289 20.613 7.729 1.00 97.21 186 ALA D C 1
ATOM 6361 O O . ALA D 1 186 ? -39.985 21.180 8.576 1.00 96.16 186 ALA D O 1
ATOM 6363 N N . HIS D 1 187 ? -38.927 21.203 6.592 1.00 98.61 187 HIS D N 1
ATOM 6364 C CA . HIS D 1 187 ? -39.546 22.449 6.164 1.00 98.53 187 HIS D CA 1
ATOM 6365 C C . HIS D 1 187 ? -40.875 22.129 5.493 1.00 100.80 187 HIS D C 1
ATOM 6366 O O . HIS D 1 187 ? -40.925 21.362 4.526 1.00 98.21 187 HIS D O 1
ATOM 6373 N N . GLY D 1 188 ? -41.953 22.700 6.024 1.00 100.88 188 GLY D N 1
ATOM 6374 C CA . GLY D 1 188 ? -43.301 22.359 5.630 1.00 102.45 188 GLY D CA 1
ATOM 6375 C C . GLY D 1 188 ? -44.077 21.597 6.684 1.00 104.32 188 GLY D C 1
ATOM 6376 O O . GLY D 1 188 ? -45.310 21.534 6.601 1.00 107.20 188 GLY D O 1
ATOM 6377 N N . ALA D 1 189 ? -43.397 21.023 7.673 1.00 103.48 189 ALA D N 1
ATOM 6378 C CA . ALA D 1 189 ? -44.054 20.251 8.716 1.00 99.79 189 ALA D CA 1
ATOM 6379 C C . ALA D 1 189 ? -44.343 21.122 9.931 1.00 100.79 189 ALA D C 1
ATOM 6380 O O . ALA D 1 189 ? -43.530 21.965 10.322 1.00 99.81 189 ALA D O 1
ATOM 6382 N N . GLU D 1 190 ? -45.514 20.905 10.527 1.00 105.71 190 GLU D N 1
ATOM 6383 C CA . GLU D 1 190 ? -45.943 21.625 11.716 1.00 104.11 190 GLU D CA 1
ATOM 6384 C C . GLU D 1 190 ? -46.610 20.647 12.671 1.00 101.40 190 GLU D C 1
ATOM 6385 O O . GLU D 1 190 ? -47.041 19.562 12.277 1.00 103.08 190 GLU D O 1
ATOM 6391 N N . ASN D 1 191 ? -46.694 21.041 13.937 1.00 105.32 191 ASN D N 1
ATOM 6392 C CA . ASN D 1 191 ? -47.313 20.191 14.946 1.00 105.68 191 ASN D CA 1
ATOM 6393 C C . ASN D 1 191 ? -48.830 20.316 14.845 1.00 105.63 191 ASN D C 1
ATOM 6394 O O . ASN D 1 191 ? -49.376 20.830 13.865 1.00 101.91 191 ASN D O 1
ATOM 6399 N N . ALA D 1 192 ? -49.533 19.825 15.867 1.00 108.07 192 ALA D N 1
ATOM 6400 C CA . ALA D 1 192 ? -50.979 19.985 15.912 1.00 108.58 192 ALA D CA 1
ATOM 6401 C C . ALA D 1 192 ? -51.384 21.418 16.230 1.00 107.81 192 ALA D C 1
ATOM 6402 O O . ALA D 1 192 ? -52.526 21.800 15.956 1.00 110.13 192 ALA D O 1
ATOM 6404 N N . ALA D 1 193 ? -50.479 22.218 16.796 1.00 105.25 193 ALA D N 1
ATOM 6405 C CA . ALA D 1 193 ? -50.733 23.627 17.059 1.00 104.45 193 ALA D CA 1
ATOM 6406 C C . ALA D 1 193 ? -50.131 24.535 15.990 1.00 106.82 193 ALA D C 1
ATOM 6407 O O . ALA D 1 193 ? -49.947 25.731 16.234 1.00 106.26 193 ALA D O 1
ATOM 6409 N N . GLY D 1 194 ? -49.807 23.989 14.817 1.00 106.81 194 GLY D N 1
ATOM 6410 C CA . GLY D 1 194 ? -49.366 24.792 13.691 1.00 105.97 194 GLY D CA 1
ATOM 6411 C C . GLY D 1 194 ? -48.032 25.489 13.846 1.00 111.66 194 GLY D C 1
ATOM 6412 O O . GLY D 1 194 ? -47.706 26.350 13.022 1.00 110.86 194 GLY D O 1
ATOM 6413 N N . ASP D 1 195 ? -47.254 25.157 14.875 1.00 112.62 195 ASP D N 1
ATOM 6414 C CA . ASP D 1 195 ? -45.913 25.699 15.030 1.00 105.76 195 ASP D CA 1
ATOM 6415 C C . ASP D 1 195 ? -44.922 24.902 14.185 1.00 103.41 195 ASP D C 1
ATOM 6416 O O . ASP D 1 195 ? -45.154 23.742 13.836 1.00 100.33 195 ASP D O 1
ATOM 6421 N N . SER D 1 196 ? -43.802 25.539 13.857 1.00 99.36 196 SER D N 1
ATOM 6422 C CA . SER D 1 196 ? -42.870 24.937 12.912 1.00 100.71 196 SER D CA 1
ATOM 6423 C C . SER D 1 196 ? -42.134 23.759 13.540 1.00 97.74 196 SER D C 1
ATOM 6424 O O . SER D 1 196 ? -41.569 23.871 14.631 1.00 95.05 196 SER D O 1
ATOM 6427 N N . LEU D 1 197 ? -42.137 22.626 12.841 1.00 98.86 197 LEU D N 1
ATOM 6428 C CA . LEU D 1 197 ? -41.357 21.464 13.240 1.00 96.14 197 LEU D CA 1
ATOM 6429 C C . LEU D 1 197 ? -39.946 21.463 12.647 1.00 98.42 197 LEU D C 1
ATOM 6430 O O . LEU D 1 197 ? -39.303 20.408 12.611 1.00 95.95 197 LEU D O 1
ATOM 6435 N N . VAL D 1 198 ? -39.448 22.613 12.183 1.00 96.32 198 VAL D N 1
ATOM 6436 C CA . VAL D 1 198 ? -38.153 22.627 11.515 1.00 94.54 198 VAL D CA 1
ATOM 6437 C C . VAL D 1 198 ? -37.052 22.268 12.505 1.00 96.29 198 VAL D C 1
ATOM 6438 O O . VAL D 1 198 ? -37.042 22.728 13.656 1.00 93.71 198 VAL D O 1
ATOM 6442 N N . ASN D 1 199 ? -36.120 21.424 12.053 1.00 91.70 199 ASN D N 1
ATOM 6443 C CA . ASN D 1 199 ? -35.000 20.947 12.857 1.00 91.98 199 ASN D CA 1
ATOM 6444 C C . ASN D 1 199 ? -33.698 21.084 12.073 1.00 90.11 199 ASN D C 1
ATOM 6445 O O . ASN D 1 199 ? -33.618 20.656 10.916 1.00 88.08 199 ASN D O 1
ATOM 6450 N N . ASN D 1 200 ? -32.683 21.683 12.701 1.00 88.30 200 ASN D N 1
ATOM 6451 C CA . ASN D 1 200 ? -31.339 21.774 12.141 1.00 87.83 200 ASN D CA 1
ATOM 6452 C C . ASN D 1 200 ? -30.416 20.782 12.845 1.00 87.25 200 ASN D C 1
ATOM 6453 O O . ASN D 1 200 ? -30.462 20.643 14.070 1.00 86.29 200 ASN D O 1
ATOM 6458 N N . ALA D 1 201 ? -29.571 20.098 12.075 1.00 86.88 201 ALA D N 1
ATOM 6459 C CA . ALA D 1 201 ? -28.772 18.997 12.599 1.00 83.48 201 ALA D CA 1
ATOM 6460 C C . ALA D 1 201 ? -27.312 19.116 12.177 1.00 87.01 201 ALA D C 1
ATOM 6461 O O . ALA D 1 201 ? -27.011 19.344 11.000 1.00 88.00 201 ALA D O 1
ATOM 6463 N N . PHE D 1 202 ? -26.413 18.935 13.149 1.00 85.52 202 PHE D N 1
ATOM 6464 C CA . PHE D 1 202 ? -24.970 18.872 12.928 1.00 81.80 202 PHE D CA 1
ATOM 6465 C C . PHE D 1 202 ? -24.557 17.403 12.941 1.00 81.21 202 PHE D C 1
ATOM 6466 O O . PHE D 1 202 ? -24.707 16.724 13.964 1.00 81.31 202 PHE D O 1
ATOM 6474 N N . VAL D 1 203 ? -24.043 16.913 11.817 1.00 74.15 203 VAL D N 1
ATOM 6475 C CA . VAL D 1 203 ? -23.857 15.483 11.604 1.00 73.40 203 VAL D CA 1
ATOM 6476 C C . VAL D 1 203 ? -22.376 15.192 11.425 1.00 75.43 203 VAL D C 1
ATOM 6477 O O . VAL D 1 203 ? -21.751 15.690 10.480 1.00 78.42 203 VAL D O 1
ATOM 6481 N N . PHE D 1 204 ? -21.823 14.367 12.311 1.00 70.00 204 PHE D N 1
ATOM 6482 C CA . PHE D 1 204 ? -20.431 13.936 12.244 1.00 71.75 204 PHE D CA 1
ATOM 6483 C C . PHE D 1 204 ? -20.398 12.442 11.956 1.00 68.11 204 PHE D C 1
ATOM 6484 O O . PHE D 1 204 ? -20.893 11.641 12.752 1.00 64.11 204 PHE D O 1
ATOM 6492 N N . GLY D 1 205 ? -19.808 12.069 10.828 1.00 67.04 205 GLY D N 1
ATOM 6493 C CA . GLY D 1 205 ? -19.828 10.691 10.396 1.00 68.31 205 GLY D CA 1
ATOM 6494 C C . GLY D 1 205 ? -18.500 10.268 9.809 1.00 72.15 205 GLY D C 1
ATOM 6495 O O . GLY D 1 205 ? -17.542 11.039 9.765 1.00 74.72 205 GLY D O 1
ATOM 6496 N N . ALA D 1 206 ? -18.466 9.017 9.360 1.00 68.39 206 ALA D N 1
ATOM 6497 C CA . ALA D 1 206 ? -17.268 8.429 8.791 1.00 71.43 206 ALA D CA 1
ATOM 6498 C C . ALA D 1 206 ? -17.677 7.263 7.904 1.00 76.45 206 ALA D C 1
ATOM 6499 O O . ALA D 1 206 ? -18.753 6.681 8.068 1.00 71.77 206 ALA D O 1
ATOM 6501 N N . SER D 1 207 ? -16.798 6.933 6.961 1.00 80.74 207 SER D N 1
ATOM 6502 C CA . SER D 1 207 ? -17.039 5.876 5.994 1.00 79.40 207 SER D CA 1
ATOM 6503 C C . SER D 1 207 ? -15.730 5.143 5.743 1.00 84.98 207 SER D C 1
ATOM 6504 O O . SER D 1 207 ? -14.655 5.739 5.815 1.00 86.77 207 SER D O 1
ATOM 6507 N N . TYR D 1 208 ? -15.819 3.845 5.455 1.00 87.74 208 TYR D N 1
ATOM 6508 C CA . TYR D 1 208 ? -14.616 3.058 5.204 1.00 94.51 208 TYR D CA 1
ATOM 6509 C C . TYR D 1 208 ? -14.939 1.896 4.274 1.00 98.56 208 TYR D C 1
ATOM 6510 O O . TYR D 1 208 ? -15.891 1.150 4.523 1.00 91.42 208 TYR D O 1
ATOM 6519 N N . GLY D 1 209 ? -14.143 1.738 3.222 1.00 101.52 209 GLY D N 1
ATOM 6520 C CA . GLY D 1 209 ? -14.409 0.752 2.183 1.00 99.93 209 GLY D CA 1
ATOM 6521 C C . GLY D 1 209 ? -13.241 -0.192 1.973 1.00 106.54 209 GLY D C 1
ATOM 6522 O O . GLY D 1 209 ? -12.082 0.226 2.009 1.00 113.18 209 GLY D O 1
ATOM 6523 N N . PHE D 1 210 ? -13.556 -1.463 1.741 1.00 105.12 210 PHE D N 1
ATOM 6524 C CA . PHE D 1 210 ? -12.543 -2.487 1.512 1.00 109.88 210 PHE D CA 1
ATOM 6525 C C . PHE D 1 210 ? -13.160 -3.712 0.831 1.00 111.35 210 PHE D C 1
ATOM 6526 O O . PHE D 1 210 ? -13.016 -3.911 -0.378 1.00 107.01 210 PHE D O 1
#

InterPro domains:
  IPR009331 Oligogalacturonate-specific porin [PF06178] (82-180)
  IPR053713 Bacterial Outer Membrane Channel Superfamily [G3DSA:2.40.160.40] (33-230)

Solvent-accessible surface area: 41816 Å² total; per-residue (Å²): 86,56,18,55,41,35,14,12,52,5,84,16,98,35,0,40,59,40,0,0,40,56,2,0,18,38,49,40,2,79,30,120,107,70,171,115,16,16,74,27,54,23,53,48,15,58,22,0,6,15,0,123,62,51,82,129,110,49,14,55,8,54,44,33,13,30,3,5,72,13,17,16,25,33,76,117,106,66,145,51,53,55,37,5,41,24,87,8,41,14,33,17,12,25,108,48,52,40,86,31,51,6,86,51,86,4,78,71,88,134,67,22,44,23,76,32,29,43,40,19,15,19,60,28,21,60,142,74,135,58,154,39,18,96,55,55,20,54,83,51,2,95,43,92,69,152,78,35,25,85,15,33,15,12,6,45,30,69,70,64,98,27,10,28,2,20,40,66,37,25,140,37,103,164,34,46,53,47,17,85,3,39,34,0,11,10,27,28,22,116,20,119,90,44,81,67,19,40,0,35,2,112,0,101,11,36,38,36,56,67,77,53,24,55,39,29,13,15,54,7,96,13,100,37,0,40,63,45,0,0,42,37,4,0,20,48,41,49,11,56,30,115,104,67,185,133,26,16,72,29,54,26,51,45,19,52,28,1,6,4,2,126,65,47,87,117,110,45,16,56,7,49,48,32,14,30,14,6,65,11,18,18,27,34,74,95,105,65,131,67,53,51,37,8,53,20,92,9,22,14,74,18,18,30,93,41,44,38,97,28,54,5,87,54,87,5,81,61,87,135,103,21,50,28,72,34,33,45,40,19,12,21,64,30,30,51,140,83,127,60,151,32,20,85,59,49,18,55,88,75,1,87,42,106,76,147,80,37,26,86,12,75,16,25,7,65,29,72,83,63,115,27,66,25,49,19,92,64,41,23,134,34,105,160,36,39,55,51,15,80,3,69,32,16,10,8,59,58,24,116,18,121,84,42,82,66,15,46,0,42,0,103,0,104,12,37,39,33,52,68,75,47,36,57,60,30,13,14,45,4,88,12,102,32,0,45,63,41,0,0,40,52,1,1,17,44,40,41,12,56,33,109,103,69,121,22,14,11,75,28,64,21,55,46,20,51,23,1,6,9,4,130,65,48,98,119,96,46,20,49,10,46,50,29,12,30,16,5,79,5,18,17,43,33,33,91,3,39,149,58,22,53,14,5,54,20,92,8,28,15,71,21,20,26,92,43,56,36,91,28,52,7,60,51,73,5,84,63,92,134,101,19,49,20,82,31,30,47,36,20,14,14,60,32,24,57,138,76,131,57,185,39,20,38,58,49,18,59,82,82,2,94,47,115,63,135,72,34,23,99,14,72,16,21,7,64,37,67,101,65,118,27,66,28,60,21,103,72,36,24,141,33,99,146,44,58,66,50,17,71,4,63,36,16,7,11,69,57,25,117,18,118,78,43,76,72,19,45,0,44,0,97,0,99,12,40,41,51,47,88,79,48,34,56,59,34,17,14,54,6,91,14,96,47,0,21,59,41,0,0,42,51,2,0,20,43,46,50,17,55,31,96,109,50,155,117,28,12,81,29,57,22,56,37,18,54,25,1,6,14,0,107,64,44,94,122,91,54,13,60,7,44,38,30,12,31,12,5,65,7,18,10,38,38,72,106,102,61,142,64,48,58,38,6,48,19,86,10,33,12,75,19,14,35,104,44,48,40,88,34,52,6,85,53,91,6,76,59,89,142,104,18,49,20,81,33,33,52,36,12,14,15,58,29,24,56,147,74,110,58,173,40,21,104,58,63,18,52,70,83,3,92,45,108,70,147,82,39,33,93,17,69,20,29,7,64,39,44,92,63,121,24,65,24,57,23,104,72,39,21,157,30,102,158,32,57,48,49,14,81,6,67,34,17,12,10,67,64,26,106,26,119,90,44,95,60,25,41,0,43,0,91,0,99,11,34,34,40,52,92

Sequence (840 aa):
GSSYVTGNIQFHDDGRIHGSDMTSTLEAGHTFDNQFGGFTVYTEFDGIQLGKLETENGGAGNTTPAITVGGEQAFNITDHLWVAAGYQHLFSAGESIQYRPLVKIGYNFDNGISLSNRTRAHIDATDADAKTDYRMDNRIGYAMNEDVTFSYNNVYMIEAETMDHELRATWTRQGVQPYFEFRSQAHGAENAAGDSLVNNAFVFGASYGFGSSYVTGNIQFHDDGRIHGSDMTSTLEAGHTFDNQFGGFTVYTEFDGIQLGKLETENGGAGNTTPAITVGGEQAFNITDHLWVAAGYQHLFSAGESIQYRPLVKIGYNFDNGISLSNRTRAHIDATDADAKTDYRMDNRIGYAMNEDVTFSYNNVYMIEAETMDHELRATWTRQGVQPYFEFRSQAHGAENAAGDSLVNNAFVFGASYGFGSSYVTGNIQFHDDGRIHGSDMTSTLEAGHTFDNQFGGFTVYTEFDGIQLGKLETENGGAGNTTPAITVGGEQAFNITDHLWVAAGYQHLFSAGESIQYRPLVKIGYNFDNGISLSNRTRAHIDATDADAKTDYRMDNRIGYAMNEDVTFSYNNVYMIEAETMDHELRATWTRQGVQPYFEFRSQAHGAENAAGDSLVNNAFVFGASYGFGSSYVTGNIQFHDDGRIHGSDMTSTLEAGHTFDNQFGGFTVYTEFDGIQLGKLETENGGAGNTTPAITVGGEQAFNITDHLWVAAGYQHLFSAGESIQYRPLVKIGYNFDNGISLSNRTRAHIDATDADAKTDYRMDNRIGYAMNEDVTFSYNNVYMIEAETMDHELRATWTRQGVQPYFEFRSQAHGAENAAGDSLVNNAFVFGASYGF

Nearest PDB structures (foldseek):
  8xua-assembly2_D  TM=1.000E+00  e=5.577E-35  Vibrio harveyi
  7pge-assembly1_B  TM=6.610E-01  e=6.851E-05  Escherichia coli
  2r89-assembly2_B  TM=6.124E-01  e=1.227E-04  Escherichia coli
  2hdi-assembly1_A  TM=3.411E-01  e=1.021E-02  Escherichia coli
  3efm-assembly1_A  TM=2.451E-01  e=7.710E-01  Bordetella pertussis

Secondary structure (DSSP, 8-state):
-EEEEEEEEEEESS-TTTTBSEEEEEEEEEEEE-SSSEEEEEEEEEEEE-S-B--STT---S---EEEEEEEEEEE-SSSEEEEEEEEEEEETTEEEEEEEEEEEEEE-TTSEEEEEEEEEEEE-STT-PPPEEEEEEEEEEE-SSSEEEEEEEEEETTTTEEEEEEEEEE--SSSEEEEEEEEEEET-B-TTS-B--EEEEEEEEEEE-/-EEEEEEEEEEESS-TTTTBSEEEEEEEEEEEEETTEEEEEEEEEEEEE-S-B--STT---S---EEEEEEEEEEESSSSEEEEEEEEEEEETTE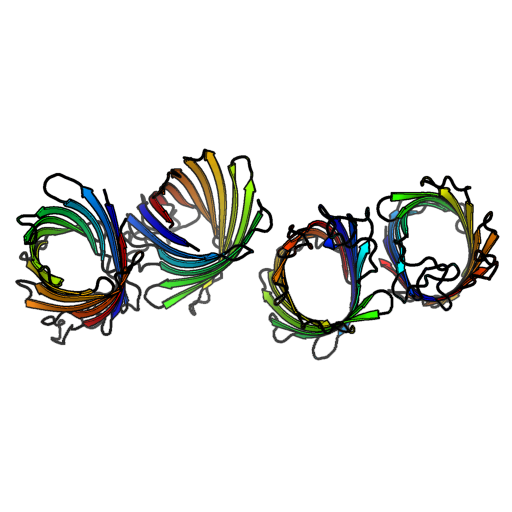EEEEEEEEEEEEE-TTSEEEEEEEEEEEE-STT-PPPEEEEEEEEEEEEETTEEEEEEEEEETTTTEEEEEEEEEE--SS-EEEEEEEEEEET-B-TTS-B--EEEEEEEEEEE-/-EEEEEEEEEEESSTTTTTBSEEEEEEEEEEEEETTEEEEEEEEEEEEE-S-B--STT---S---EEEEEEEEEEESSSSEEEEEEEEEEEETTEEEEEEEEEEEEEE-TTSEEEEEEEEEEEE-STT-PPPEEEEEEEEEE--SSSEEEEEEEEEETTTTEEEEEEEEEE--SSSEEEEEEEEEEET-B-TT--B--EEEEEEEEEEE-/-EEEEEEEEEEESSTTTTTBSEEEEEEEEEEEE-SSEEEEEEEEEEEEE-S-B--STT---S---EEEEEEEEEEESSSSEEEEEEEEEEEETTEEEEEEEEEEEEEE-TTS-EEEEEEEEEEE-STT-PPPEEEEEEEEEE-SSSSEEEEEEEEEETTT--EEEEEEEEE--SSSEEEEEEEEEEET-B-TT--B--EEEEEEEEEEE-

B-factor: mean 60.84, std 26.32, range [19.32, 145.99]

Radius of gyration: 38.26 Å; Cα contacts (8 Å, |Δi|>4): 2580; chains: 4; bounding box: 105×57×113 Å